Protein 7A03 (pdb70)

InterPro domains:
  IPR001333 Peptidase M32, carboxypeptidase Taq [PF02074] (14-497)
  IPR001333 Peptidase M32, carboxypeptidase Taq [PIRSF006615] (8-498)
  IPR001333 Peptidase M32, carboxypeptidase Taq [PR00998] (151-171)
  IPR001333 Peptidase M32, carboxypeptidase Taq [PR00998] (230-246)
  IPR001333 Peptidase M32, carboxypeptidase Taq [PR00998] (247-266)
  IPR001333 Peptidase M32, carboxypeptidase Taq [PR00998] (267-286)
  IPR001333 Peptidase M32, carboxypeptidase Taq [PR00998] (294-310)
  IPR001333 Peptidase M32, carboxypeptidase Taq [PR00998] (335-354)
  IPR001333 Peptidase M32, carboxypeptidase Taq [PR00998] (381-398)
  IPR001333 Peptidase M32, carboxypeptidase Taq [PR00998] (404-425)
  IPR001333 Peptidase M32, carboxypeptidase Taq [PR00998] (449-467)
  IPR001333 Peptidase M32, carboxypeptidase Taq [PS52034] (7-498)
  IPR001333 Peptidase M32, carboxypeptidase Taq [PTHR34217] (9-498)

Foldseek 3Di:
DVLLVVLVVLLQVLLLLVLVLVVLVVCVFFPDDPVCVVVSVVVSVVSVVVSVCSLQPVVSQVSLVVVCPDPPDDLQSNLLSVVSNVVRVQVVLDDPVLVVQLVVLLVVLVVQLVVCVVVLHCVSNLVSLQSLLVSLLVVLVSQDDPDASLQSQLCVAANPDDDVVVVVLVVCLQVQLLVLVVQLVPDDDADQQLQQQFADPVLLVVLLVVVLVLLPQDCQQEEEGAGPDWAWDDSALSYIYIYAHDDRRGNLGGNLSSQLRSLLNLLSNLEDRVQRSTQQRAAQGLLQSLLSSQLRSPVQVLDLLLCLACVVVVCVSPVVSPVPPDSVSVSPNSQDAAQFQALVPHHPSNNVLVLVLLLVQLSCSNRVNDHSVPVQVVFQVSSCVRRVDGQPTPCSTVSVDCCSSNSNRSNSVSNVSSNLLNLLLVVLLPVVQPCCSVCSSNSRNVSVSVVCSVQGRHRRNSDRQQRSSCVRRVDGRDSVSVSVSVCVSRPPD/DLPVLLVVLVVLLQVLLLLVLVLVVLVVCVFFPDDPVCVVVSVVVSVVSVVVSLCSLQDVVNVVSLVVPAPDPVDDLQSNLLSVVSNVVSVQSVLDDPVLVVQLVVLLVVLLVQLVVCLVVLHCVSNLVSLQSLLVSLLVVLVSQDDPPASLQSQLCVFANPDDPVVVVVLVVVLQVQLQVVVVVLVVDDAQDDPLQQAFADPVLLVVVLVVVLVLLPQDCQQEEEGAGPQWAWDHSALSYIYIYAHDDRRGNLGGNLSSQLRSLLNLLSNLADRVQRSTQQRAAAGLLQSLLSSQLRSPVQVLDLLLCLACVVVVCVSVVVSPVPPDSVNVSRNSQDAAQDQALVPHGPSNNVLVLVLLQVQLSCSSRVVDGSVCVQVVQQVSSCVRRVDGQPTCCSTVSVDCCSSNSNRSNSVSNVSSNQLNLLQVVLLPVVQPCCSVCSSNSRNVSVSVLCSVQGRHRRNSDRQQRSSCVRRVGGGDSVSVSVSSCVSSVD

Solvent-accessible surface area: 40534 Å² total; per-residue (Å²): 97,154,29,21,59,38,0,54,101,63,16,40,51,11,13,4,0,109,22,0,30,27,0,0,22,3,0,70,84,28,42,32,11,130,90,0,51,58,31,3,29,76,1,33,86,20,0,41,70,9,0,97,88,42,27,28,24,100,110,2,4,76,20,0,87,86,3,97,137,38,121,113,14,82,66,57,44,80,67,0,1,29,10,0,16,89,48,12,50,59,49,103,112,34,66,86,72,9,80,48,60,31,61,93,2,33,88,104,0,112,120,16,18,72,130,0,74,135,64,64,56,0,80,49,4,11,84,13,0,16,94,0,12,107,6,17,102,132,12,2,91,40,24,38,96,141,149,27,28,0,20,6,3,1,70,67,65,5,96,49,6,48,17,114,54,0,49,76,8,4,82,67,0,89,74,23,0,29,66,5,18,86,62,19,86,182,90,124,127,55,97,74,112,4,0,104,82,97,0,58,95,110,88,0,72,86,12,0,19,52,3,0,133,59,5,32,7,46,42,45,1,2,60,7,4,69,7,134,124,34,52,32,24,30,0,9,14,61,1,0,0,0,0,0,108,22,55,64,84,30,0,34,23,0,0,4,21,0,3,29,10,0,0,29,0,0,0,24,27,14,9,40,57,121,30,11,14,1,2,5,11,71,23,16,22,70,0,0,27,20,0,0,0,36,0,2,14,7,8,0,0,40,24,52,42,3,0,102,62,2,5,75,121,2,46,82,50,4,83,157,28,0,49,115,3,55,54,82,58,0,20,64,0,7,17,66,14,100,52,31,38,25,13,98,135,19,26,21,0,0,11,2,0,0,0,7,0,0,0,42,0,0,34,4,2,1,55,43,90,37,64,14,128,83,0,32,123,34,3,41,67,47,0,151,111,55,0,131,20,106,22,87,59,16,31,63,0,7,0,23,18,63,20,11,1,96,5,15,1,1,56,2,1,6,40,0,1,0,10,0,4,0,0,0,0,14,55,8,0,73,174,86,21,126,94,2,52,105,15,2,30,70,17,68,3,103,24,0,20,88,15,0,73,98,35,1,0,50,52,2,47,44,47,40,8,79,80,2,0,85,109,8,20,48,46,64,22,66,6,59,42,4,51,101,39,0,26,25,18,18,81,191,80,125,6,70,140,56,19,58,31,0,59,101,52,16,41,54,10,11,4,0,105,23,0,33,26,0,0,22,3,0,69,65,28,39,30,10,127,96,0,51,59,31,3,28,74,0,36,86,20,0,48,65,10,0,85,90,44,20,38,36,106,105,1,4,67,4,0,116,88,1,61,137,60,118,106,7,83,64,56,47,64,61,0,0,25,15,0,14,63,45,11,57,70,35,92,84,57,62,86,78,13,75,62,76,27,70,96,2,33,70,78,0,90,108,19,19,81,143,0,78,188,59,61,53,0,78,61,4,20,84,15,0,35,87,0,12,77,0,19,106,97,17,2,103,46,19,39,100,137,125,70,30,0,18,6,5,2,67,90,63,6,109,49,6,46,4,108,47,1,48,84,10,1,73,62,0,60,98,23,0,48,70,9,19,98,65,12,84,168,79,92,76,22,169,173,97,8,14,104,79,90,0,57,102,108,85,0,78,112,11,0,21,58,3,0,141,60,5,32,8,48,51,49,2,1,56,8,7,69,6,108,130,28,48,31,25,29,1,8,13,60,1,0,0,0,0,0,91,22,56,55,78,28,0,48,37,0,0,4,20,0,2,31,9,0,0,27,0,0,1,23,27,14,9,39,60,114,14,11,14,1,3,4,12,73,23,19,20,71,0,0,28,21,0,0,0,35,0,1,14,9,9,0,0,42,24,56,41,4,0,101,60,2,5,74,121,2,43,82,49,3,81,149,23,0,48,135,13,58,54,86,12,0,32,72,23,9,18,106,19,99,44,34,35,41,13,97,138,20,25,24,0,0,16,2,0,0,0,0,0,0,0,20,0,0,42,3,2,0,39,41,97,40,57,8,145,81,0,29,130,38,4,28,50,46,0,98,110,41,3,155,26,107,12,82,52,16,35,68,0,7,0,24,21,58,22,13,0,91,5,18,2,1,56,2,2,5,38,1,2,0,9,0,2,0,1,0,0,15,41,6,0,75,175,84,21,114,103,3,55,104,19,3,28,70,16,66,3,103,25,0,21,90,15,0,71,97,35,1,0,51,51,3,50,44,47,52,10,47,82,3,0,86,113,9,20,55,71,49,16,74,4,62,52,4,55,77,34,0,15,23,29,19,83,186

B-factor: mean 22.15, std 9.55, range [9.51, 69.26]

Secondary structure (DSSP, 8-state):
-HHHHHHHHHHHHHHHHHHHHHHHHHHHHHT--GGGHHHHHHHHHHHHHHHHHHHT-HHHHHHHHHHTT-TTS-HHHHHHHHHHHHHHHHHHHS-HHHHHHHHHHHHHHHHHHHHHHHHT-HHHHHHHHHHHHHHHHHHHHHH--SS-THHHHHHHHSTT--HHHHHHHHHHIIIIIHHHHHHHHTSPPPP-GGGGS---HHHHHHHHHHHHHHHT--TTSEEEEE-SS--EEESSTT-EEEEE---TT-HHHHHHHHHHHHHHHHHHHHS-GGGTTSGGGS-S-HHHHHHHHHIIIIIITTSHHHHHHHHHHHHHHSHHHHTT--HHHHHHHHT-----S-GGG--TTTHHHHHHHHHHHHHHHHHTSS-STTHHHHHHHHHHHHH-----SSTTTTTS-SGGGGT--S-THHHHHHHHHHHHHHHHHHHHSTTHHHHHHTT--HHHHHHHHHHTGGGTTSS-HHHHHHHHHSSS--HHHHHHHHHHHHS--/--HHHHHHHHHHHHHHHHHHHHHHHHHHHHHHT--GGGHHHHHHHHHHHHHHHHHHHH-HHHHHHHHHHTT-TTS-HHHHHHHHHHHHHHHHHHHS-HHHHHHHHHHHHHHHHHHHHHHHHT-HHHHHHHHHHHHHHHHHHHHHH--SS-HHHHHHHHHSTT--HHHHHHHHHHHHHHHHHHHHHHHTS---SS-GGGS---HHHHHHHHHHHHHHHT--TTSEEEEE-SS--EEESSTT-EEEEE---TT-HHHHHHHHHHHHHHHHHHHHS-GGGTTSGGGS-S-HHHHHHHHHIIIIIITTSHHHHHHHHHHHHHHSHHHHTTS-HHHHHHHTT-----S-GGG--TTTHHHHHHHHHHHHHHHHHTSS-STTHHHHHHHHHHHHH-----SSTTTTTS-STGGGT--S-HHHHHHHHHHHHHHHHHHHHHSTTHHHHHHTT--HHHHHHHHHHTGGGTTSS-HHHHHHHHHSSS--HHHHHHHHHHHHH-

Nearest PDB structures (foldseek):
  7a03-assembly1_A  TM=1.002E+00  e=1.130E-73  Chitinophagaceae bacterium
  5wvu-assembly1_A  TM=9.644E-01  e=5.233E-40  Thermus thermophilus HB8
  3hq2-assembly1_B  TM=9.150E-01  e=3.522E-39  Bacillus subtilis
  5e3x-assembly1_A-2  TM=9.553E-01  e=1.237E-38  Fervidobacterium islandicum
  1ka2-assembly1_A  TM=9.673E-01  e=3.794E-37  Pyrococcus furiosus

Radius of gyration: 32.91 Å; Cα contacts (8 Å, |Δi|>4): 1489; chains: 2; bounding box: 94×64×69 Å

Organism: NCBI:txid1891659

Sequence (987 aa):
AEQYAAYKQKMQKIADVRNAIAVLGWDQETYLPEKGAGFRGQQITTLSTIAHELFTAPELGSLLHELHHHPELDAVQQKNIALSLEDYDKNKKYPASLVAEISEATNQAYHAWIKARKANDYQVFEPALARMVELKRKETTVLGYEDHHPYNALLNEYEKGANVDMLDTIFTEVKTALSPLLDDIAKQTPARRRDFLHLHFDRDKQWQLGIDLLRQMGYDMMSAGRQDISEHPFTTSSFNPLDVRVTTRIDENDFSSNMTWSCIHEGGHALYEQGLPTEQYGLPCGEAASLGIHESQSRLWENNVGRSLNFWKFQYPRIQALFPEQLGNVSLQEFYKAINHVQPSLIRTEADEITYHFHIMMIRYEIEKGLIDGSISTKDLNKTWNDYYRQYLHVEVPNDTQGVLQDIHWSHGSFGYFPTYSLGSFYAAQFFTTAQKQVPDLDVSIASGNYQPLLEWLRNNIHPFGRFYTSNELCQKITGNPLQFSYFLDYAAGKFLRGSTAEQYAAYKQKMQKIADVRNAIAVLGWDQETYLPEKGAGFRGQQITTLSSTIAHELFTTAPELGSLLHELHHHHPELDAVQQKNIALSLEDYDKNKKYPASLVAEISEATNQAYHAWIKARKANDYQVFEPALARMVELKRKETTVLGYEDHHPYNALLNEYEKGANVDMLDTIFTEVKTALSPLLDDIAKQTPARRDFLHLHFDRDKQWQLGIDLLRQMGYDMSAGRQDISEHPFTTSFNPLDVRVTTRIDENDFSSNMTWSCIHEGGHALYEQGLPTEQYGLPCGEAASLGIHESQSRLWENNVGRSLNFWKFQYPRIQALFPEQLGNVSLQEFYKAINHVQPSLIRTEADEITYHFHIMMIRYEIEKGLIDGSISTKDLNKTWNDYYRQYLHVEVPNDTQGVLQDIHWSHGSFGYFPTYSLGSFYAAQFFTTAQKQVPDLDVSIASGNYQPLLEWLRNNIHPFGRFYTSNNELCQKITGNPLQFSYFLDYAAGKFLR

Structure (mmCIF, N/CA/C/O backbone):
data_7A03
#
_entry.id   7A03
#
_cell.length_a   93.095
_cell.length_b   110.266
_cell.length_c   113.871
_cell.angle_alpha   90.000
_cell.angle_beta   90.000
_cell.angle_gamma   90.000
#
_symmetry.space_group_name_H-M   'P 21 21 21'
#
loop_
_entity.id
_entity.type
_entity.pdbx_description
1 polymer 'M32 carboxypeptidase'
2 non-polymer GLYCEROL
3 non-polymer DI(HYDROXYETHYL)ETHER
4 non-polymer 'CITRIC ACID'
5 water water
#
loop_
_atom_site.group_PDB
_atom_site.id
_atom_site.type_symbol
_atom_site.label_atom_id
_atom_site.label_alt_id
_atom_site.label_comp_id
_atom_site.label_asym_id
_atom_site.label_entity_id
_atom_site.label_seq_id
_atom_site.pdbx_PDB_ins_code
_atom_site.Cartn_x
_atom_site.Cartn_y
_atom_site.Cartn_z
_atom_site.occupancy
_atom_site.B_iso_or_equiv
_atom_site.auth_seq_id
_atom_site.auth_comp_id
_atom_site.auth_asym_id
_atom_site.auth_atom_id
_atom_site.pdbx_PDB_model_num
ATOM 1 N N . ALA A 1 8 ? 2.029 31.344 21.709 1.00 43.16 8 ALA A N 1
ATOM 2 C CA . ALA A 1 8 ? 1.724 30.189 22.551 1.00 45.25 8 ALA A CA 1
ATOM 3 C C . ALA A 1 8 ? 0.518 29.404 22.031 1.00 46.83 8 ALA A C 1
ATOM 4 O O . ALA A 1 8 ? 0.345 28.224 22.346 1.00 42.68 8 ALA A O 1
ATOM 6 N N . GLU A 1 9 ? -0.318 30.074 21.238 1.00 43.29 9 GLU A N 1
ATOM 7 C CA . GLU A 1 9 ? -1.502 29.427 20.680 1.00 40.44 9 GLU A CA 1
ATOM 8 C C . GLU A 1 9 ? -1.106 28.290 19.745 1.00 38.50 9 GLU A C 1
ATOM 9 O O . GLU A 1 9 ? -1.687 27.196 19.784 1.00 37.26 9 GLU A O 1
ATOM 15 N N . GLN A 1 10 ? -0.088 28.528 18.922 1.00 36.87 10 GLN A N 1
ATOM 16 C CA . GLN A 1 10 ? 0.401 27.519 17.991 1.00 31.43 10 GLN A CA 1
ATOM 17 C C . GLN A 1 10 ? 1.081 26.357 18.716 1.00 27.33 10 GLN A C 1
ATOM 18 O O . GLN A 1 10 ? 0.890 25.188 18.345 1.00 27.34 10 GLN A O 1
ATOM 24 N N . TYR A 1 11 ? 1.881 26.642 19.747 1.00 22.59 11 TYR A N 1
ATOM 25 C CA . TYR A 1 11 ? 2.455 25.535 20.504 1.00 22.52 11 TYR A CA 1
ATOM 26 C C . TYR A 1 11 ? 1.363 24.731 21.197 1.00 21.62 11 TYR A C 1
ATOM 27 O O . TYR A 1 11 ? 1.435 23.497 21.254 1.00 21.01 11 TYR A O 1
ATOM 36 N N . ALA A 1 12 ? 0.328 25.410 21.714 1.00 18.67 12 ALA A N 1
ATOM 37 C CA . ALA A 1 12 ? -0.779 24.687 22.327 1.00 19.24 12 ALA A CA 1
ATOM 38 C C . ALA A 1 12 ? -1.494 23.807 21.310 1.00 19.53 12 ALA A C 1
ATOM 39 O O . ALA A 1 12 ? -1.957 22.716 21.654 1.00 20.00 12 ALA A O 1
ATOM 41 N N . ALA A 1 13 ? -1.564 24.244 20.046 1.00 19.18 13 ALA A N 1
ATOM 42 C CA . ALA A 1 13 ? -2.193 23.388 19.038 1.00 23.81 13 ALA A CA 1
ATOM 43 C C . ALA A 1 13 ? -1.330 22.169 18.731 1.00 21.22 13 ALA A C 1
ATOM 44 O O . ALA A 1 13 ? -1.850 21.059 18.539 1.00 19.48 13 ALA A O 1
ATOM 46 N N . TYR A 1 14 ? -0.006 22.357 18.696 1.00 20.29 14 TYR A N 1
ATOM 47 C CA . TYR A 1 14 ? 0.905 21.218 18.578 1.00 19.63 14 TYR A CA 1
ATOM 48 C C . TYR A 1 14 ? 0.696 20.217 19.715 1.00 20.81 14 TYR A C 1
ATOM 49 O O . TYR A 1 14 ? 0.587 19.002 19.489 1.00 18.16 14 TYR A O 1
ATOM 58 N N . LYS A 1 15 ? 0.650 20.714 20.950 1.00 16.50 15 LYS A N 1
ATOM 59 C CA . LYS A 1 15 ? 0.460 19.840 22.100 1.00 16.38 15 LYS A CA 1
ATOM 60 C C . LYS A 1 15 ? -0.879 19.107 22.035 1.00 17.71 15 LYS A C 1
ATOM 61 O O . LYS A 1 15 ? -0.951 17.908 22.331 1.00 16.28 15 LYS A O 1
ATOM 67 N N . GLN A 1 16 ? -1.944 19.801 21.617 1.00 19.13 16 GLN A N 1
ATOM 68 C CA . GLN A 1 16 ? -3.251 19.161 21.515 1.00 18.25 16 GLN A CA 1
ATOM 69 C C . GLN A 1 16 ? -3.216 18.023 20.497 1.00 17.45 16 GLN A C 1
ATOM 70 O O . GLN A 1 16 ? -3.697 16.911 20.763 1.00 15.92 16 GLN A O 1
ATOM 76 N N . LYS A 1 17 ? -2.602 18.270 19.335 1.00 16.89 17 LYS A N 1
ATOM 77 C CA . LYS A 1 17 ? -2.539 17.219 18.319 1.00 16.22 17 LYS A CA 1
ATOM 78 C C . LYS A 1 17 ? -1.735 16.023 18.807 1.00 13.49 17 LYS A C 1
ATOM 79 O O . LYS A 1 17 ? -2.139 14.860 18.617 1.00 14.18 17 LYS A O 1
ATOM 85 N N . MET A 1 18 ? -0.578 16.285 19.426 1.00 16.18 18 MET A N 1
ATOM 86 C CA . MET A 1 18 ? 0.271 15.193 19.889 1.00 15.84 18 MET A CA 1
ATOM 87 C C . MET A 1 18 ? -0.391 14.425 21.021 1.00 16.17 18 MET A C 1
ATOM 88 O O . MET A 1 18 ? -0.237 13.205 21.129 1.00 15.01 18 MET A O 1
ATOM 93 N N . GLN A 1 19 ? -1.136 15.118 21.878 1.00 14.60 19 GLN A N 1
ATOM 94 C CA . GLN A 1 19 ? -1.758 14.418 22.989 1.00 20.36 19 GLN A CA 1
ATOM 95 C C . GLN A 1 19 ? -2.923 13.560 22.517 1.00 13.97 19 GLN A C 1
ATOM 96 O O . GLN A 1 19 ? -3.136 12.471 23.051 1.00 14.74 19 GLN A O 1
ATOM 102 N N . LYS A 1 20 ? -3.629 13.994 21.466 1.00 15.60 20 LYS A N 1
ATOM 103 C CA . LYS A 1 20 ? -4.657 13.143 20.862 1.00 16.64 20 LYS A CA 1
ATOM 104 C C . LYS A 1 20 ? -4.041 11.873 20.273 1.00 14.34 20 LYS A C 1
ATOM 105 O O . LYS A 1 20 ? -4.527 10.748 20.508 1.00 14.95 20 LYS A O 1
ATOM 111 N N . ILE A 1 21 ? -2.935 12.035 19.529 1.00 13.78 21 ILE A N 1
ATOM 112 C CA . ILE A 1 21 ? -2.234 10.871 18.990 1.00 13.49 21 ILE A CA 1
ATOM 113 C C . ILE A 1 21 ? -1.813 9.936 20.116 1.00 13.48 21 ILE A C 1
ATOM 114 O O . ILE A 1 21 ? -1.951 8.710 20.021 1.00 13.14 21 ILE A O 1
ATOM 119 N N . ALA A 1 22 ? -1.269 10.503 21.193 1.00 13.90 22 ALA A N 1
ATOM 120 C CA . ALA A 1 22 ? -0.823 9.684 22.313 1.00 15.01 22 ALA A CA 1
ATOM 121 C C . ALA A 1 22 ? -1.990 8.954 22.967 1.00 11.69 22 ALA A C 1
ATOM 122 O O . ALA A 1 22 ? -1.839 7.815 23.417 1.00 11.62 22 ALA A O 1
ATOM 124 N N . ASP A 1 23 ? -3.158 9.600 23.050 1.00 14.76 23 ASP A N 1
ATOM 125 C CA . ASP A 1 23 ? -4.335 8.922 23.588 1.00 13.64 23 ASP A CA 1
ATOM 126 C C . ASP A 1 23 ? -4.668 7.683 22.774 1.00 13.18 23 ASP A C 1
ATOM 127 O O . ASP A 1 23 ? -4.958 6.616 23.338 1.00 11.86 23 ASP A O 1
ATOM 132 N N . VAL A 1 24 ? -4.647 7.810 21.443 1.00 15.60 24 VAL A N 1
ATOM 133 C CA . VAL A 1 24 ? -4.897 6.635 20.605 1.00 13.55 24 VAL A CA 1
ATOM 134 C C . VAL A 1 24 ? -3.829 5.567 20.820 1.00 12.93 24 VAL A C 1
ATOM 135 O O . VAL A 1 24 ? -4.134 4.370 20.921 1.00 12.21 24 VAL A O 1
ATOM 139 N N . ARG A 1 25 ? -2.557 5.972 20.865 1.00 14.29 25 ARG A N 1
ATOM 140 C CA . ARG A 1 25 ? -1.489 4.980 20.989 1.00 13.48 25 ARG A CA 1
ATOM 141 C C . ARG A 1 25 ? -1.544 4.273 22.339 1.00 11.79 25 ARG A C 1
ATOM 142 O O . ARG A 1 25 ? -1.309 3.065 22.434 1.00 11.86 25 ARG A O 1
ATOM 150 N N . ASN A 1 26 ? -1.920 4.999 23.387 1.00 11.88 26 ASN A N 1
ATOM 151 C CA . ASN A 1 26 ? -2.048 4.359 24.686 1.00 13.65 26 ASN A CA 1
ATOM 152 C C . ASN A 1 26 ? -3.283 3.468 24.755 1.00 11.65 26 ASN A C 1
ATOM 153 O O . ASN A 1 26 ? -3.256 2.441 25.441 1.00 13.69 26 ASN A O 1
ATOM 158 N N . ALA A 1 27 ? -4.357 3.810 24.029 1.00 12.47 27 ALA A N 1
ATOM 159 C CA . ALA A 1 27 ? -5.478 2.877 23.930 1.00 12.81 27 ALA A CA 1
ATOM 160 C C . ALA A 1 27 ? -5.033 1.578 23.275 1.00 12.02 27 ALA A C 1
ATOM 161 O O . ALA A 1 27 ? -5.406 0.482 23.712 1.00 13.10 27 ALA A O 1
ATOM 163 N N . ILE A 1 28 ? -4.215 1.691 22.223 1.00 10.29 28 ILE A N 1
ATOM 164 C CA . ILE A 1 28 ? -3.633 0.512 21.590 1.00 11.21 28 ILE A CA 1
ATOM 165 C C . ILE A 1 28 ? -2.830 -0.295 22.608 1.00 10.65 28 ILE A C 1
ATOM 166 O O . ILE A 1 28 ? -2.924 -1.530 22.666 1.00 13.74 28 ILE A O 1
ATOM 171 N N . ALA A 1 29 ? -2.034 0.398 23.434 1.00 10.61 29 ALA A N 1
ATOM 172 C CA . ALA A 1 29 ? -1.274 -0.275 24.486 1.00 11.97 29 ALA A CA 1
ATOM 173 C C . ALA A 1 29 ? -2.174 -1.022 25.469 1.00 9.89 29 ALA A C 1
ATOM 174 O O . ALA A 1 29 ? -1.824 -2.122 25.906 1.00 12.28 29 ALA A O 1
ATOM 176 N N . VAL A 1 30 ? -3.324 -0.440 25.841 1.00 11.90 30 VAL A N 1
ATOM 177 C CA . VAL A 1 30 ? -4.260 -1.135 26.730 1.00 12.97 30 VAL A CA 1
ATOM 178 C C . VAL A 1 30 ? -4.757 -2.424 26.075 1.00 10.94 30 VAL A C 1
ATOM 179 O O . VAL A 1 30 ? -4.802 -3.496 26.704 1.00 9.94 30 VAL A O 1
ATOM 183 N N . LEU A 1 31 ? -5.132 -2.330 24.794 1.00 10.50 31 LEU A N 1
ATOM 184 C CA . LEU A 1 31 ? -5.602 -3.512 24.078 1.00 11.35 31 LEU A CA 1
ATOM 185 C C . LEU A 1 31 ? -4.505 -4.572 23.968 1.00 10.07 31 LEU A C 1
ATOM 186 O O . LEU A 1 31 ? -4.774 -5.774 24.079 1.00 12.11 31 LEU A O 1
ATOM 191 N N . GLY A 1 32 ? -3.249 -4.152 23.788 1.00 11.99 32 GLY A N 1
ATOM 192 C CA . GLY A 1 32 ? -2.173 -5.136 23.697 1.00 10.78 32 GLY A CA 1
ATOM 193 C C . GLY A 1 32 ? -1.825 -5.750 25.044 1.00 10.83 32 GLY A C 1
ATOM 194 O O . GLY A 1 32 ? -1.488 -6.947 25.138 1.00 12.34 32 GLY A O 1
ATOM 195 N N . TRP A 1 33 ? -1.965 -4.963 26.111 1.00 11.05 33 TRP A N 1
ATOM 196 C CA . TRP A 1 33 ? -1.733 -5.478 27.452 1.00 11.07 33 TRP A CA 1
ATOM 197 C C . TRP A 1 33 ? -2.775 -6.531 27.785 1.00 10.41 33 TRP A C 1
ATOM 198 O O . TRP A 1 33 ? -2.443 -7.635 28.252 1.00 11.35 33 TRP A O 1
ATOM 209 N N . ASP A 1 34 ? -4.043 -6.225 27.468 1.00 9.86 34 ASP A N 1
ATOM 210 C CA . ASP A 1 34 ? -5.102 -7.186 27.727 1.00 10.57 34 ASP A CA 1
ATOM 211 C C . ASP A 1 34 ? -4.932 -8.426 26.860 1.00 10.07 34 ASP A C 1
ATOM 212 O O . ASP A 1 34 ? -5.175 -9.551 27.316 1.00 10.46 34 ASP A O 1
ATOM 217 N N . GLN A 1 35 ? -4.469 -8.235 25.621 1.00 11.43 35 GLN A N 1
ATOM 218 C CA . GLN A 1 35 ? -4.183 -9.353 24.734 1.00 14.02 35 GLN A CA 1
ATOM 219 C C . GLN A 1 35 ? -3.210 -10.328 25.376 1.00 11.89 35 GLN A C 1
ATOM 220 O O . GLN A 1 35 ? -3.330 -11.543 25.190 1.00 14.65 35 GLN A O 1
ATOM 226 N N . GLU A 1 36 ? -2.235 -9.810 26.131 1.00 11.06 36 GLU A N 1
ATOM 227 C CA . GLU A 1 36 ? -1.267 -10.686 26.784 1.00 15.10 36 GLU A CA 1
ATOM 228 C C . GLU A 1 36 ? -1.726 -11.219 28.134 1.00 14.88 36 GLU A C 1
ATOM 229 O O . GLU A 1 36 ? -1.115 -12.169 28.651 1.00 17.31 36 GLU A O 1
ATOM 235 N N . THR A 1 37 ? -2.745 -10.628 28.750 1.00 12.12 37 THR A N 1
ATOM 236 C CA . THR A 1 37 ? -3.029 -11.001 30.134 1.00 12.37 37 THR A CA 1
ATOM 237 C C . THR A 1 37 ? -4.378 -11.673 30.324 1.00 17.95 37 THR A C 1
ATOM 238 O O . THR A 1 37 ? -4.454 -12.702 31.006 1.00 23.58 37 THR A O 1
ATOM 242 N N . TYR A 1 38 ? -5.456 -11.101 29.782 1.00 13.28 38 TYR A N 1
ATOM 243 C CA . TYR A 1 38 ? -6.801 -11.550 30.117 1.00 11.80 38 TYR A CA 1
ATOM 244 C C . TYR A 1 38 ? -7.669 -11.903 28.922 1.00 15.65 38 TYR A C 1
ATOM 245 O O . TYR A 1 38 ? -8.756 -12.462 29.124 1.00 14.92 38 TYR A O 1
ATOM 254 N N . LEU A 1 39 ? -7.226 -11.636 27.706 1.00 12.54 39 LEU A N 1
ATOM 255 C CA . LEU A 1 39 ? -8.036 -11.873 26.520 1.00 13.58 39 LEU A CA 1
ATOM 256 C C . LEU A 1 39 ? -8.469 -13.333 26.397 1.00 12.54 39 LEU A C 1
ATOM 257 O O . LEU A 1 39 ? -7.610 -14.229 26.367 1.00 14.59 39 LEU A O 1
ATOM 262 N N . PRO A 1 40 ? -9.770 -13.622 26.291 1.00 13.21 40 PRO A N 1
ATOM 263 C CA . PRO A 1 40 ? -10.194 -14.997 25.995 1.00 12.54 40 PRO A CA 1
ATOM 264 C C . PRO A 1 40 ? -9.765 -15.404 24.592 1.00 13.73 40 PRO A C 1
ATOM 265 O O . PRO A 1 40 ? -9.724 -14.586 23.675 1.00 14.32 40 PRO A O 1
ATOM 269 N N . GLU A 1 41 ? -9.486 -16.700 24.429 1.00 15.79 41 GLU A N 1
ATOM 270 C CA . GLU A 1 41 ? -8.832 -17.187 23.217 1.00 13.93 41 GLU A CA 1
ATOM 271 C C . GLU A 1 41 ? -9.630 -16.847 21.958 1.00 14.66 41 GLU A C 1
ATOM 272 O O . GLU A 1 41 ? -9.071 -16.377 20.950 1.00 19.98 41 GLU A O 1
ATOM 278 N N . LYS A 1 42 ? -10.944 -17.049 22.003 1.00 12.46 42 LYS A N 1
ATOM 279 C CA . LYS A 1 42 ? -11.733 -16.866 20.795 1.00 12.59 42 LYS A CA 1
ATOM 280 C C . LYS A 1 42 ? -11.859 -15.401 20.396 1.00 11.93 42 LYS A C 1
ATOM 281 O O . LYS A 1 42 ? -12.299 -15.129 19.267 1.00 14.63 42 LYS A O 1
ATOM 287 N N . GLY A 1 43 ? -11.456 -14.462 21.272 1.00 12.43 43 GLY A N 1
ATOM 288 C CA . GLY A 1 43 ? -11.499 -13.047 20.978 1.00 13.72 43 GLY A CA 1
ATOM 289 C C . GLY A 1 43 ? -10.302 -12.518 20.222 1.00 15.36 43 GLY A C 1
ATOM 290 O O . GLY A 1 43 ? -10.290 -11.339 19.840 1.00 12.88 43 GLY A O 1
ATOM 291 N N . ALA A 1 44 ? -9.320 -13.390 19.956 1.00 14.28 44 ALA A N 1
ATOM 292 C CA . ALA A 1 44 ? -8.055 -12.924 19.385 1.00 15.39 44 ALA A CA 1
ATOM 293 C C . ALA A 1 44 ? -8.256 -12.214 18.047 1.00 14.95 44 ALA A C 1
ATOM 294 O O . ALA A 1 44 ? -7.668 -11.149 17.801 1.00 15.47 44 ALA A O 1
ATOM 296 N N . GLY A 1 45 ? -9.071 -12.796 17.165 1.00 12.73 45 GLY A N 1
ATOM 297 C CA . GLY A 1 45 ? -9.212 -12.221 15.835 1.00 14.23 45 GLY A CA 1
ATOM 298 C C . GLY A 1 45 ? -9.785 -10.821 15.890 1.00 16.70 45 GLY A C 1
ATOM 299 O O . GLY A 1 45 ? -9.246 -9.876 15.282 1.00 14.59 45 GLY A O 1
ATOM 300 N N . PHE A 1 46 ? -10.856 -10.645 16.677 1.00 12.95 46 PHE A N 1
ATOM 301 C CA . PHE A 1 46 ? -11.438 -9.314 16.707 1.00 12.62 46 PHE A CA 1
ATOM 302 C C . PHE A 1 46 ? -10.483 -8.345 17.379 1.00 11.02 46 PHE A C 1
ATOM 303 O O . PHE A 1 46 ? -10.416 -7.172 16.982 1.00 11.66 46 PHE A O 1
ATOM 311 N N . ARG A 1 47 ? -9.705 -8.835 18.358 1.00 12.50 47 ARG A N 1
ATOM 312 C CA . ARG A 1 47 ? -8.784 -7.940 19.035 1.00 11.61 47 ARG A CA 1
ATOM 313 C C . ARG A 1 47 ? -7.718 -7.457 18.066 1.00 10.79 47 ARG A C 1
ATOM 314 O O . ARG A 1 47 ? -7.408 -6.257 18.037 1.00 12.32 47 ARG A O 1
ATOM 322 N N . GLY A 1 48 ? -7.251 -8.349 17.183 1.00 11.43 48 GLY A N 1
ATOM 323 C CA . GLY A 1 48 ? -6.256 -7.916 16.214 1.00 13.23 48 GLY A CA 1
ATOM 324 C C . GLY A 1 48 ? -6.825 -6.862 15.290 1.00 14.83 48 GLY A C 1
ATOM 325 O O . GLY A 1 48 ? -6.197 -5.816 15.034 1.00 13.85 48 GLY A O 1
ATOM 326 N N . GLN A 1 49 ? -8.066 -7.081 14.856 1.00 14.44 49 GLN A N 1
ATOM 327 C CA . GLN A 1 49 ? -8.706 -6.135 13.966 1.00 14.68 49 GLN A CA 1
ATOM 328 C C . GLN A 1 49 ? -8.828 -4.787 14.646 1.00 13.24 49 GLN A C 1
ATOM 329 O O . GLN A 1 49 ? -8.535 -3.741 14.044 1.00 13.81 49 GLN A O 1
ATOM 335 N N . GLN A 1 50 ? -9.173 -4.797 15.934 1.00 13.43 50 GLN A N 1
ATOM 336 C CA . GLN A 1 50 ? -9.397 -3.529 16.605 1.00 16.28 50 GLN A CA 1
ATOM 337 C C . GLN A 1 50 ? -8.086 -2.782 16.767 1.00 13.76 50 GLN A C 1
ATOM 338 O O . GLN A 1 50 ? -8.028 -1.574 16.509 1.00 12.65 50 GLN A O 1
ATOM 344 N N . ILE A 1 51 ? -7.006 -3.510 17.082 1.00 13.09 51 ILE A N 1
ATOM 345 C CA . ILE A 1 51 ? -5.713 -2.845 17.199 1.00 13.24 51 ILE A CA 1
ATOM 346 C C . ILE A 1 51 ? -5.318 -2.240 15.858 1.00 14.76 51 ILE A C 1
ATOM 347 O O . ILE A 1 51 ? -4.897 -1.072 15.793 1.00 15.13 51 ILE A O 1
ATOM 352 N N . THR A 1 52 ? -5.559 -2.979 14.761 1.00 12.77 52 THR A N 1
ATOM 353 C CA . THR A 1 52 ? -5.167 -2.479 13.445 1.00 13.55 52 THR A CA 1
ATOM 354 C C . THR A 1 52 ? -5.944 -1.218 13.114 1.00 13.58 52 THR A C 1
ATOM 355 O O . THR A 1 52 ? -5.367 -0.217 12.662 1.00 14.89 52 THR A O 1
ATOM 359 N N . THR A 1 53 ? -7.240 -1.193 13.447 1.00 13.15 53 THR A N 1
ATOM 360 C CA . THR A 1 53 ? -8.009 -0.007 13.114 1.00 12.36 53 THR A CA 1
ATOM 361 C C . THR A 1 53 ? -7.452 1.203 13.848 1.00 14.28 53 THR A C 1
ATOM 362 O O . THR A 1 53 ? -7.184 2.250 13.234 1.00 13.52 53 THR A O 1
ATOM 366 N N . LEU A 1 54 ? -7.143 1.026 15.134 1.00 13.32 54 LEU A N 1
ATOM 367 C CA . LEU A 1 54 ? -6.626 2.151 15.903 1.00 13.39 54 LEU A CA 1
ATOM 368 C C . LEU A 1 54 ? -5.249 2.559 15.402 1.00 13.42 54 LEU A C 1
ATOM 369 O O . LEU A 1 54 ? -4.948 3.755 15.326 1.00 12.60 54 LEU A O 1
ATOM 374 N N . SER A 1 55 ? -4.429 1.577 15.006 1.00 15.02 55 SER A N 1
ATOM 375 C CA . SER A 1 55 ? -3.088 1.904 14.541 1.00 13.66 55 SER A CA 1
ATOM 376 C C . SER A 1 55 ? -3.172 2.739 13.281 1.00 15.38 55 SER A C 1
ATOM 377 O O . SER A 1 55 ? -2.464 3.754 13.149 1.00 14.85 55 SER A O 1
ATOM 380 N N . THR A 1 56 ? -4.105 2.375 12.386 1.00 13.58 56 THR A N 1
ATOM 381 C CA . THR A 1 56 ? -4.265 3.142 11.165 1.00 16.93 56 THR A CA 1
ATOM 382 C C . THR A 1 56 ? -4.685 4.556 11.504 1.00 14.57 56 THR A C 1
ATOM 383 O O . THR A 1 56 ? -4.110 5.520 10.983 1.00 16.02 56 THR A O 1
ATOM 387 N N . ILE A 1 57 ? -5.624 4.704 12.449 1.00 15.82 57 ILE A N 1
ATOM 388 C CA . ILE A 1 57 ? -6.055 6.045 12.824 1.00 15.43 57 ILE A CA 1
ATOM 389 C C . ILE A 1 57 ? -4.879 6.840 13.378 1.00 16.18 57 ILE A C 1
ATOM 390 O O . ILE A 1 57 ? -4.663 7.999 12.991 1.00 14.61 57 ILE A O 1
ATOM 395 N N . ALA A 1 58 ? -4.070 6.215 14.247 1.00 15.89 58 ALA A N 1
ATOM 396 C CA . ALA A 1 58 ? -2.954 6.955 14.830 1.00 15.76 58 ALA A CA 1
ATOM 397 C C . ALA A 1 58 ? -2.021 7.418 13.735 1.00 14.82 58 ALA A C 1
ATOM 398 O O . ALA A 1 58 ? -1.540 8.562 13.751 1.00 14.73 58 ALA A O 1
ATOM 400 N N . HIS A 1 59 ? -1.799 6.551 12.745 1.00 15.21 59 HIS A N 1
ATOM 401 C CA . HIS A 1 59 ? -0.858 6.886 11.693 1.00 16.10 59 HIS A CA 1
ATOM 402 C C . HIS A 1 59 ? -1.409 8.023 10.854 1.00 18.39 59 HIS A C 1
ATOM 403 O O . HIS A 1 59 ? -0.675 8.965 10.499 1.00 18.38 59 HIS A O 1
ATOM 410 N N . GLU A 1 60 ? -2.722 7.982 10.576 1.00 16.21 60 GLU A N 1
ATOM 411 C CA . GLU A 1 60 ? -3.343 9.079 9.846 1.00 18.70 60 GLU A CA 1
ATOM 412 C C . GLU A 1 60 ? -3.117 10.388 10.582 1.00 16.98 60 GLU A C 1
ATOM 413 O O . GLU A 1 60 ? -2.775 11.409 9.968 1.00 17.93 60 GLU A O 1
ATOM 419 N N . LEU A 1 61 ? -3.246 10.362 11.912 1.00 16.99 61 LEU A N 1
ATOM 420 C CA . LEU A 1 61 ? -3.087 11.602 12.654 1.00 15.69 61 LEU A CA 1
ATOM 421 C C . LEU A 1 61 ? -1.641 12.075 12.603 1.00 16.17 61 LEU A C 1
ATOM 422 O O . LEU A 1 61 ? -1.377 13.272 12.424 1.00 16.57 61 LEU A O 1
ATOM 427 N N . PHE A 1 62 ? -0.689 11.148 12.690 1.00 15.93 62 PHE A N 1
ATOM 428 C CA . PHE A 1 62 ? 0.684 11.616 12.768 1.00 17.02 62 PHE A CA 1
ATOM 429 C C . PHE A 1 62 ? 1.272 11.979 11.413 1.00 19.50 62 PHE A C 1
ATOM 430 O O . PHE A 1 62 ? 2.351 12.579 11.365 1.00 23.27 62 PHE A O 1
ATOM 438 N N . THR A 1 63 ? 0.589 11.657 10.319 1.00 19.32 63 THR A N 1
ATOM 439 C CA . THR A 1 63 ? 1.032 12.053 8.988 1.00 18.87 63 THR A CA 1
ATOM 440 C C . THR A 1 63 ? 0.207 13.204 8.434 1.00 20.12 63 THR A C 1
ATOM 441 O O . THR A 1 63 ? 0.394 13.584 7.273 1.00 22.14 63 THR A O 1
ATOM 445 N N . ALA A 1 64 ? -0.682 13.778 9.242 1.00 17.94 64 ALA A N 1
ATOM 446 C CA . ALA A 1 64 ? -1.615 14.782 8.756 1.00 23.17 64 ALA A CA 1
ATOM 447 C C . ALA A 1 64 ? -0.861 16.018 8.270 1.00 21.76 64 ALA A C 1
ATOM 448 O O . ALA A 1 64 ? 0.061 16.486 8.942 1.00 19.95 64 ALA A O 1
ATOM 450 N N . PRO A 1 65 ? -1.232 16.574 7.116 1.00 22.66 65 PRO A N 1
ATOM 451 C CA . PRO A 1 65 ? -0.539 17.784 6.629 1.00 22.84 65 PRO A CA 1
ATOM 452 C C . PRO A 1 65 ? -0.583 18.960 7.591 1.00 24.13 65 PRO A C 1
ATOM 453 O O . PRO A 1 65 ? 0.381 19.738 7.659 1.00 24.13 65 PRO A O 1
ATOM 457 N N . GLU A 1 66 ? -1.683 19.120 8.332 1.00 21.00 66 GLU A N 1
ATOM 458 C CA . GLU A 1 66 ? -1.804 20.243 9.261 1.00 22.17 66 GLU A CA 1
ATOM 459 C C . GLU A 1 66 ? -0.748 20.160 10.353 1.00 19.53 66 GLU A C 1
ATOM 460 O O . GLU A 1 66 ? -0.194 21.182 10.780 1.00 24.67 66 GLU A O 1
ATOM 466 N N . LEU A 1 67 ? -0.450 18.945 10.809 1.00 21.76 67 LEU A N 1
ATOM 467 C CA . LEU A 1 67 ? 0.608 18.780 11.795 1.00 18.65 67 LEU A CA 1
ATOM 468 C C . LEU A 1 67 ? 1.966 19.160 11.210 1.00 17.44 67 LEU A C 1
ATOM 469 O O . LEU A 1 67 ? 2.771 19.822 11.878 1.00 19.26 67 LEU A O 1
ATOM 474 N N . GLY A 1 68 ? 2.241 18.772 9.958 1.00 19.26 68 GLY A N 1
ATOM 475 C CA . GLY A 1 68 ? 3.502 19.161 9.348 1.00 23.40 68 GLY A CA 1
ATOM 476 C C . GLY A 1 68 ? 3.640 20.665 9.216 1.00 24.06 68 GLY A C 1
ATOM 477 O O . GLY A 1 68 ? 4.702 21.234 9.505 1.00 21.60 68 GLY A O 1
ATOM 478 N N . SER A 1 69 ? 2.567 21.332 8.784 1.00 23.16 69 SER A N 1
ATOM 479 C CA . SER A 1 69 ? 2.614 22.786 8.657 1.00 24.33 69 SER A CA 1
ATOM 480 C C . SER A 1 69 ? 2.857 23.454 10.005 1.00 21.41 69 SER A C 1
ATOM 481 O O . SER A 1 69 ? 3.661 24.392 10.106 1.00 24.04 69 SER A O 1
ATOM 484 N N . LEU A 1 70 ? 2.188 22.968 11.052 1.00 23.08 70 LEU A N 1
ATOM 485 C CA . LEU A 1 70 ? 2.393 23.498 12.396 1.00 22.63 70 LEU A CA 1
ATOM 486 C C . LEU A 1 70 ? 3.837 23.310 12.860 1.00 20.47 70 LEU A C 1
ATOM 487 O O . LEU A 1 70 ? 4.443 24.220 13.437 1.00 22.94 70 LEU A O 1
ATOM 492 N N . LEU A 1 71 ? 4.394 22.116 12.655 1.00 20.07 71 LEU A N 1
ATOM 493 C CA . LEU A 1 71 ? 5.768 21.874 13.085 1.00 20.16 71 LEU A CA 1
ATOM 494 C C . LEU A 1 71 ? 6.736 22.793 12.355 1.00 22.73 71 LEU A C 1
ATOM 495 O O . LEU A 1 71 ? 7.668 23.340 12.960 1.00 24.59 71 LEU A O 1
ATOM 500 N N . HIS A 1 72 ? 6.526 22.980 11.053 1.00 20.59 72 HIS A N 1
ATOM 501 C CA . HIS A 1 72 ? 7.405 23.860 10.289 1.00 23.25 72 HIS A CA 1
ATOM 502 C C . HIS A 1 72 ? 7.273 25.315 10.725 1.00 27.23 72 HIS A C 1
ATOM 503 O O . HIS A 1 72 ? 8.265 26.054 10.714 1.00 33.05 72 HIS A O 1
ATOM 510 N N . GLU A 1 73 ? 6.074 25.738 11.128 1.00 26.42 73 GLU A N 1
ATOM 511 C CA . GLU A 1 73 ? 5.905 27.088 11.659 1.00 28.48 73 GLU A CA 1
ATOM 512 C C . GLU A 1 73 ? 6.595 27.240 13.010 1.00 28.97 73 GLU A C 1
ATOM 513 O O . GLU A 1 73 ? 7.268 28.244 13.265 1.00 29.17 73 GLU A O 1
ATOM 519 N N . LEU A 1 74 ? 6.462 26.240 13.878 1.00 27.80 74 LEU A N 1
ATOM 520 C CA . LEU A 1 74 ? 7.045 26.319 15.209 1.00 24.78 74 LEU A CA 1
ATOM 521 C C . LEU A 1 74 ? 8.561 26.195 15.189 1.00 26.23 74 LEU A C 1
ATOM 522 O O . LEU A 1 74 ? 9.220 26.657 16.132 1.00 26.26 74 LEU A O 1
ATOM 527 N N . HIS A 1 75 ? 9.126 25.580 14.146 1.00 29.13 75 HIS A N 1
ATOM 528 C CA . HIS A 1 75 ? 10.579 25.501 14.040 1.00 32.34 75 HIS A CA 1
ATOM 529 C C . HIS A 1 75 ? 11.215 26.884 13.966 1.00 35.78 75 HIS A C 1
ATOM 530 O O . HIS A 1 75 ? 12.383 27.045 14.339 1.00 35.00 75 HIS A O 1
ATOM 537 N N . HIS A 1 76 ? 10.472 27.892 13.498 1.00 32.34 76 HIS A N 1
ATOM 538 C CA . HIS A 1 76 ? 10.997 29.248 13.372 1.00 38.87 76 HIS A CA 1
ATOM 539 C C . HIS A 1 76 ? 10.586 30.165 14.520 1.00 36.26 76 HIS A C 1
ATOM 540 O O . HIS A 1 76 ? 10.594 31.390 14.353 1.00 35.62 76 HIS A O 1
ATOM 547 N N . HIS A 1 77 ? 10.235 29.609 15.677 1.00 30.40 77 HIS A N 1
ATOM 548 C CA . HIS A 1 77 ? 9.856 30.432 16.815 1.00 32.96 77 HIS A CA 1
ATOM 549 C C . HIS A 1 77 ? 11.012 30.452 17.807 1.00 33.45 77 HIS A C 1
ATOM 550 O O . HIS A 1 77 ? 11.124 29.540 18.644 1.00 29.88 77 HIS A O 1
ATOM 557 N N . PRO A 1 78 ? 11.893 31.456 17.766 1.00 31.22 78 PRO A N 1
ATOM 558 C CA . PRO A 1 78 ? 12.982 31.511 18.748 1.00 28.38 78 PRO A CA 1
ATOM 559 C C . PRO A 1 78 ? 12.502 31.851 20.148 1.00 26.47 78 PRO A C 1
ATOM 560 O O . PRO A 1 78 ? 13.290 31.736 21.097 1.00 27.81 78 PRO A O 1
ATOM 564 N N . GLU A 1 79 ? 11.233 32.249 20.284 1.00 29.74 79 GLU A N 1
ATOM 565 C CA . GLU A 1 79 ? 10.631 32.574 21.573 1.00 37.88 79 GLU A CA 1
ATOM 566 C C . GLU A 1 79 ? 10.572 31.368 22.503 1.00 34.66 79 GLU A C 1
ATOM 567 O O . GLU A 1 79 ? 10.703 31.520 23.723 1.00 35.91 79 GLU A O 1
ATOM 573 N N . LEU A 1 80 ? 10.356 30.176 21.955 1.00 30.23 80 LEU A N 1
ATOM 574 C CA . LEU A 1 80 ? 10.072 29.005 22.774 1.00 26.75 80 LEU A CA 1
ATOM 575 C C . LEU A 1 80 ? 11.253 28.647 23.674 1.00 22.90 80 LEU A C 1
ATOM 576 O O . LEU A 1 80 ? 12.418 28.927 23.360 1.00 25.25 80 LEU A O 1
ATOM 581 N N . ASP A 1 81 ? 10.941 28.023 24.814 1.00 21.62 81 ASP A N 1
ATOM 582 C CA . ASP A 1 81 ? 11.975 27.587 25.749 1.00 21.68 81 ASP A CA 1
ATOM 583 C C . ASP A 1 81 ? 12.688 26.339 25.225 1.00 24.02 81 ASP A C 1
ATOM 584 O O . ASP A 1 81 ? 12.350 25.793 24.171 1.00 20.48 81 ASP A O 1
ATOM 589 N N . ALA A 1 82 ? 13.694 25.883 25.978 1.00 22.19 82 ALA A N 1
ATOM 590 C CA . ALA A 1 82 ? 14.563 24.814 25.503 1.00 18.81 82 ALA A CA 1
ATOM 591 C C . ALA A 1 82 ? 13.776 23.535 25.271 1.00 18.32 82 ALA A C 1
ATOM 592 O O . ALA A 1 82 ? 13.952 22.862 24.247 1.00 19.99 82 ALA A O 1
ATOM 594 N N . VAL A 1 83 ? 12.900 23.190 26.219 1.00 18.38 83 VAL A N 1
ATOM 595 C CA . VAL A 1 83 ? 12.093 21.981 26.110 1.00 15.91 83 VAL A CA 1
ATOM 596 C C . VAL A 1 83 ? 11.116 22.073 24.942 1.00 18.17 83 VAL A C 1
ATOM 597 O O . VAL A 1 83 ? 10.967 21.117 24.174 1.00 18.47 83 VAL A O 1
ATOM 601 N N . GLN A 1 84 ? 10.440 23.213 24.782 1.00 18.39 84 GLN A N 1
ATOM 602 C CA . GLN A 1 84 ? 9.506 23.368 23.668 1.00 14.95 84 GLN A CA 1
ATOM 603 C C . GLN A 1 84 ? 10.226 23.228 22.333 1.00 17.82 84 GLN A C 1
ATOM 604 O O . GLN A 1 84 ? 9.753 22.533 21.422 1.00 17.71 84 GLN A O 1
ATOM 610 N N . GLN A 1 85 ? 11.369 23.904 22.197 1.00 19.03 85 GLN A N 1
ATOM 611 C CA . GLN A 1 85 ? 12.128 23.844 20.954 1.00 18.01 85 GLN A CA 1
ATOM 612 C C . GLN A 1 85 ? 12.602 22.429 20.670 1.00 16.09 85 GLN A C 1
ATOM 613 O O . GLN A 1 85 ? 12.567 21.976 19.518 1.00 17.76 85 GLN A O 1
ATOM 619 N N . LYS A 1 86 ? 13.045 21.713 21.706 1.00 14.69 86 LYS A N 1
ATOM 620 C CA . LYS A 1 86 ? 13.474 20.336 21.503 1.00 15.19 86 LYS A CA 1
ATOM 621 C C . LYS A 1 86 ? 12.304 19.457 21.072 1.00 15.71 86 LYS A C 1
ATOM 622 O O . LYS A 1 86 ? 12.450 18.614 20.177 1.00 17.28 86 LYS A O 1
ATOM 628 N N . ASN A 1 87 ? 11.146 19.620 21.718 1.00 16.69 87 ASN A N 1
ATOM 629 C CA . ASN A 1 87 ? 9.938 18.900 21.309 1.00 15.19 87 ASN A CA 1
ATOM 630 C C . ASN A 1 87 ? 9.621 19.125 19.843 1.00 17.58 87 ASN A C 1
ATOM 631 O O . ASN A 1 87 ? 9.388 18.169 19.093 1.00 17.94 87 ASN A O 1
ATOM 636 N N . ILE A 1 88 ? 9.614 20.392 19.416 1.00 14.34 88 ILE A N 1
ATOM 637 C CA . ILE A 1 88 ? 9.325 20.705 18.017 1.00 18.39 88 ILE A CA 1
ATOM 638 C C . ILE A 1 88 ? 10.351 20.046 17.096 1.00 19.05 88 ILE A C 1
ATOM 639 O O . ILE A 1 88 ? 9.993 19.438 16.080 1.00 18.72 88 ILE A O 1
ATOM 644 N N . ALA A 1 89 ? 11.644 20.153 17.433 1.00 14.51 89 ALA A N 1
ATOM 645 C CA . ALA A 1 89 ? 12.686 19.613 16.555 1.00 14.91 89 ALA A CA 1
ATOM 646 C C . ALA A 1 89 ? 12.582 18.094 16.434 1.00 14.96 89 ALA A C 1
ATOM 647 O O . ALA A 1 89 ? 12.679 17.531 15.329 1.00 18.85 89 ALA A O 1
ATOM 649 N N . LEU A 1 90 ? 12.390 17.412 17.563 1.00 18.21 90 LEU A N 1
ATOM 650 C CA . LEU A 1 90 ? 12.316 15.956 17.540 1.00 17.86 90 LEU A CA 1
ATOM 651 C C . LEU A 1 90 ? 11.049 15.491 16.844 1.00 19.66 90 LEU A C 1
ATOM 652 O O . LEU A 1 90 ? 11.075 14.525 16.072 1.00 19.42 90 LEU A O 1
ATOM 657 N N . SER A 1 91 ? 9.938 16.182 17.088 1.00 16.02 91 SER A N 1
ATOM 658 C CA . SER A 1 91 ? 8.686 15.798 16.455 1.00 18.06 91 SER A CA 1
ATOM 659 C C . SER A 1 91 ? 8.761 16.020 14.950 1.00 18.77 91 SER A C 1
ATOM 660 O O . SER A 1 91 ? 8.210 15.229 14.176 1.00 20.28 91 SER A O 1
ATOM 663 N N . LEU A 1 92 ? 9.457 17.078 14.516 1.00 18.97 92 LEU A N 1
ATOM 664 C CA . LEU A 1 92 ? 9.662 17.305 13.088 1.00 19.51 92 LEU A CA 1
ATOM 665 C C . LEU A 1 92 ? 10.517 16.203 12.470 1.00 22.40 92 LEU A C 1
ATOM 666 O O . LEU A 1 92 ? 10.238 15.752 11.354 1.00 20.07 92 LEU A O 1
ATOM 671 N N . GLU A 1 93 ? 11.569 15.763 13.168 1.00 22.52 93 GLU A N 1
ATOM 672 C CA . GLU A 1 93 ? 12.335 14.617 12.678 1.00 24.95 93 GLU A CA 1
ATOM 673 C C . GLU A 1 93 ? 11.455 13.371 12.546 1.00 25.05 93 GLU A C 1
ATOM 674 O O . GLU A 1 93 ? 11.462 12.692 11.501 1.00 28.51 93 GLU A O 1
ATOM 680 N N . ASP A 1 94 ? 10.715 13.047 13.615 1.00 22.99 94 ASP A N 1
ATOM 681 C CA . ASP A 1 94 ? 9.786 11.915 13.617 1.00 24.04 94 ASP A CA 1
ATOM 682 C C . ASP A 1 94 ? 8.805 12.008 12.453 1.00 28.71 94 ASP A C 1
ATOM 683 O O . ASP A 1 94 ? 8.483 11.001 11.816 1.00 32.82 94 ASP A O 1
ATOM 688 N N . TYR A 1 95 ? 8.323 13.219 12.167 1.00 19.24 95 TYR A N 1
ATOM 689 C CA . TYR A 1 95 ? 7.309 13.417 11.139 1.00 19.63 95 TYR A CA 1
ATOM 690 C C . TYR A 1 95 ? 7.901 13.255 9.747 1.00 24.65 95 TYR A C 1
ATOM 691 O O . TYR A 1 95 ? 7.307 12.585 8.892 1.00 28.86 95 TYR A O 1
ATOM 700 N N . ASP A 1 96 ? 9.083 13.833 9.506 1.00 18.48 96 ASP A N 1
ATOM 701 C CA . ASP A 1 96 ? 9.660 13.825 8.161 1.00 25.53 96 ASP A CA 1
ATOM 702 C C . ASP A 1 96 ? 10.155 12.438 7.772 1.00 31.43 96 ASP A C 1
ATOM 703 O O . ASP A 1 96 ? 10.155 12.082 6.574 1.00 37.56 96 ASP A O 1
ATOM 708 N N . LYS A 1 97 ? 10.585 11.653 8.765 1.00 32.15 97 LYS A N 1
ATOM 709 C CA . LYS A 1 97 ? 10.984 10.278 8.489 1.00 37.92 97 LYS A CA 1
ATOM 710 C C . LYS A 1 97 ? 9.940 9.558 7.636 1.00 33.24 97 LYS A C 1
ATOM 711 O O . LYS A 1 97 ? 10.266 8.975 6.595 1.00 31.82 97 LYS A O 1
ATOM 717 N N . ASN A 1 98 ? 8.668 9.633 8.038 1.00 33.67 98 ASN A N 1
ATOM 718 C CA . ASN A 1 98 ? 7.604 9.002 7.259 1.00 31.55 98 ASN A CA 1
ATOM 719 C C . ASN A 1 98 ? 7.517 9.582 5.851 1.00 34.02 98 ASN A C 1
ATOM 720 O O . ASN A 1 98 ? 7.217 8.862 4.888 1.00 26.07 98 ASN A O 1
ATOM 725 N N . LYS A 1 99 ? 7.759 10.884 5.708 1.00 25.59 99 LYS A N 1
ATOM 726 C CA . LYS A 1 99 ? 7.608 11.501 4.398 1.00 31.29 99 LYS A CA 1
ATOM 727 C C . LYS A 1 99 ? 8.719 11.106 3.435 1.00 32.07 99 LYS A C 1
ATOM 728 O O . LYS A 1 99 ? 8.586 11.343 2.230 1.00 34.42 99 LYS A O 1
ATOM 734 N N . LYS A 1 100 ? 9.799 10.498 3.932 1.00 29.61 100 LYS A N 1
ATOM 735 C CA . LYS A 1 100 ? 10.821 9.997 3.010 1.00 28.68 100 LYS A CA 1
ATOM 736 C C . LYS A 1 100 ? 10.347 8.794 2.178 1.00 29.75 100 LYS A C 1
ATOM 737 O O . LYS A 1 100 ? 10.829 8.602 1.056 1.00 33.48 100 LYS A O 1
ATOM 743 N N . TYR A 1 101 ? 9.428 7.976 2.691 1.00 24.68 101 TYR A N 1
ATOM 744 C CA . TYR A 1 101 ? 9.162 6.665 2.078 1.00 25.10 101 TYR A CA 1
ATOM 745 C C . TYR A 1 101 ? 8.176 6.783 0.918 1.00 21.12 101 TYR A C 1
ATOM 746 O O . TYR A 1 101 ? 7.104 7.380 1.081 1.00 27.75 101 TYR A O 1
ATOM 755 N N . PRO A 1 102 ? 8.461 6.168 -0.226 1.00 20.82 102 PRO A N 1
ATOM 756 C CA . PRO A 1 102 ? 7.433 6.036 -1.267 1.00 21.14 102 PRO A CA 1
ATOM 757 C C . PRO A 1 102 ? 6.374 5.043 -0.822 1.00 19.36 102 PRO A C 1
ATOM 758 O O . PRO A 1 102 ? 6.661 4.056 -0.139 1.00 21.86 102 PRO A O 1
ATOM 762 N N . ALA A 1 103 ? 5.128 5.313 -1.231 1.00 20.00 103 ALA A N 1
ATOM 763 C CA . ALA A 1 103 ? 4.005 4.473 -0.825 1.00 21.17 103 ALA A CA 1
ATOM 764 C C . ALA A 1 103 ? 4.198 3.019 -1.255 1.00 15.94 103 ALA A C 1
ATOM 765 O O . ALA A 1 103 ? 3.842 2.092 -0.509 1.00 19.97 103 ALA A O 1
ATOM 767 N N . SER A 1 104 ? 4.773 2.800 -2.444 1.00 21.15 104 SER A N 1
ATOM 768 C CA . SER A 1 104 ? 4.978 1.439 -2.933 1.00 21.94 104 SER A CA 1
ATOM 769 C C . SER A 1 104 ? 5.923 0.660 -2.027 1.00 16.27 104 SER A C 1
ATOM 770 O O . SER A 1 104 ? 5.687 -0.521 -1.746 1.00 20.95 104 SER A O 1
ATOM 773 N N . LEU A 1 105 ? 6.975 1.318 -1.528 1.00 19.34 105 LEU A N 1
ATOM 774 C CA . LEU A 1 105 ? 7.897 0.662 -0.602 1.00 24.42 105 LEU A CA 1
ATOM 775 C C . LEU A 1 105 ? 7.224 0.319 0.725 1.00 19.50 105 LEU A C 1
ATOM 776 O O . LEU A 1 105 ? 7.435 -0.769 1.273 1.00 20.25 105 LEU A O 1
ATOM 781 N N . VAL A 1 106 ? 6.403 1.229 1.264 1.00 20.06 106 VAL A N 1
ATOM 782 C CA . VAL A 1 106 ? 5.658 0.926 2.486 1.00 17.69 106 VAL A CA 1
ATOM 783 C C . VAL A 1 106 ? 4.795 -0.317 2.289 1.00 17.67 106 VAL A C 1
ATOM 784 O O . VAL A 1 106 ? 4.794 -1.238 3.117 1.00 21.37 106 VAL A O 1
ATOM 788 N N . ALA A 1 107 ? 4.057 -0.365 1.170 1.00 21.13 107 ALA A N 1
ATOM 789 C CA . ALA A 1 107 ? 3.198 -1.518 0.921 1.00 21.58 107 ALA A CA 1
ATOM 790 C C . ALA A 1 107 ? 4.012 -2.800 0.753 1.00 17.18 107 ALA A C 1
ATOM 791 O O . ALA A 1 107 ? 3.629 -3.858 1.274 1.00 21.77 107 ALA A O 1
ATOM 793 N N . GLU A 1 108 ? 5.134 -2.721 0.029 1.00 22.80 108 GLU A N 1
ATOM 794 C CA . GLU A 1 108 ? 5.991 -3.890 -0.175 1.00 22.97 108 GLU A CA 1
ATOM 795 C C . GLU A 1 108 ? 6.551 -4.410 1.144 1.00 24.42 108 GLU A C 1
ATOM 796 O O . GLU A 1 108 ? 6.573 -5.624 1.380 1.00 28.61 108 GLU A O 1
ATOM 802 N N . ILE A 1 109 ? 7.002 -3.503 2.018 1.00 25.25 109 ILE A N 1
ATOM 803 C CA . ILE A 1 109 ? 7.511 -3.902 3.328 1.00 23.98 109 ILE A CA 1
ATOM 804 C C . ILE A 1 109 ? 6.417 -4.577 4.145 1.00 27.35 109 ILE A C 1
ATOM 805 O O . ILE A 1 109 ? 6.656 -5.595 4.805 1.00 27.17 109 ILE A O 1
ATOM 810 N N . SER A 1 110 ? 5.191 -4.041 4.096 1.00 21.59 110 SER A N 1
ATOM 811 C CA . SER A 1 110 ? 4.095 -4.661 4.834 1.00 21.88 110 SER A CA 1
ATOM 812 C C . SER A 1 110 ? 3.803 -6.073 4.319 1.00 26.60 110 SER A C 1
ATOM 813 O O . SER A 1 110 ? 3.638 -7.020 5.107 1.00 27.68 110 SER A O 1
ATOM 816 N N . GLU A 1 111 ? 3.732 -6.231 2.995 1.00 28.28 111 GLU A N 1
ATOM 817 C CA . GLU A 1 111 ? 3.449 -7.543 2.413 1.00 33.53 111 GLU A CA 1
ATOM 818 C C . GLU A 1 111 ? 4.548 -8.540 2.767 1.00 26.27 111 GLU A C 1
ATOM 819 O O . GLU A 1 111 ? 4.272 -9.683 3.161 1.00 30.15 111 GLU A O 1
ATOM 825 N N . ALA A 1 112 ? 5.806 -8.109 2.651 1.00 28.86 112 ALA A N 1
ATOM 826 C CA . ALA A 1 112 ? 6.927 -8.994 2.942 1.00 29.01 112 ALA A CA 1
ATOM 827 C C . ALA A 1 112 ? 6.991 -9.352 4.419 1.00 31.16 112 ALA A C 1
ATOM 828 O O . ALA A 1 112 ? 7.406 -10.462 4.767 1.00 31.65 112 ALA A O 1
ATOM 830 N N . THR A 1 113 ? 6.567 -8.446 5.303 1.00 28.48 113 THR A N 1
ATOM 831 C CA . THR A 1 113 ? 6.518 -8.788 6.720 1.00 28.23 113 THR A CA 1
ATOM 832 C C . THR A 1 113 ? 5.448 -9.841 7.001 1.00 32.32 113 THR A C 1
ATOM 833 O O . THR A 1 113 ? 5.684 -10.783 7.768 1.00 26.71 113 THR A O 1
ATOM 837 N N . ASN A 1 114 ? 4.267 -9.707 6.387 1.00 29.36 114 ASN A N 1
ATOM 838 C CA . ASN A 1 114 ? 3.255 -10.758 6.531 1.00 35.64 114 ASN A CA 1
ATOM 839 C C . ASN A 1 114 ? 3.803 -12.110 6.076 1.00 32.85 114 ASN A C 1
ATOM 840 O O . ASN A 1 114 ? 3.666 -13.137 6.771 1.00 34.69 114 ASN A O 1
ATOM 845 N N . GLN A 1 115 ? 4.424 -12.122 4.896 1.00 27.84 115 GLN A N 1
ATOM 846 C CA . GLN A 1 115 ? 4.946 -13.368 4.346 1.00 30.99 115 GLN A CA 1
ATOM 847 C C . GLN A 1 115 ? 6.033 -13.951 5.237 1.00 31.79 115 GLN A C 1
ATOM 848 O O . GLN A 1 115 ? 6.081 -15.168 5.447 1.00 30.32 115 GLN A O 1
ATOM 854 N N . ALA A 1 116 ? 6.895 -13.092 5.793 1.00 30.50 116 ALA A N 1
ATOM 855 C CA . ALA A 1 116 ? 7.957 -13.561 6.675 1.00 28.71 116 ALA A CA 1
ATOM 856 C C . ALA A 1 116 ? 7.394 -14.133 7.968 1.00 34.29 116 ALA A C 1
ATOM 857 O O . ALA A 1 116 ? 7.919 -15.117 8.491 1.00 37.22 116 ALA A O 1
ATOM 859 N N . TYR A 1 117 ? 6.329 -13.531 8.501 1.00 37.54 117 TYR A N 1
ATOM 860 C CA . TYR A 1 117 ? 5.682 -14.075 9.693 1.00 40.66 117 TYR A CA 1
ATOM 861 C C . TYR A 1 117 ? 5.208 -15.506 9.447 1.00 40.76 117 TYR A C 1
ATOM 862 O O . TYR A 1 117 ? 5.531 -16.434 10.214 1.00 35.38 117 TYR A O 1
ATOM 871 N N . HIS A 1 118 ? 4.468 -15.709 8.351 1.00 41.88 118 HIS A N 1
ATOM 872 C CA . HIS A 1 118 ? 3.964 -17.053 8.062 1.00 43.15 118 HIS A CA 1
ATOM 873 C C . HIS A 1 118 ? 5.102 -18.035 7.777 1.00 35.66 118 HIS A C 1
ATOM 874 O O . HIS A 1 118 ? 5.085 -19.186 8.248 1.00 33.27 118 HIS A O 1
ATOM 881 N N . ALA A 1 119 ? 6.113 -17.591 7.027 1.00 30.46 119 ALA A N 1
ATOM 882 C CA . ALA A 1 119 ? 7.220 -18.471 6.672 1.00 30.89 119 ALA A CA 1
ATOM 883 C C . ALA A 1 119 ? 8.051 -18.838 7.893 1.00 37.32 119 ALA A C 1
ATOM 884 O O . ALA A 1 119 ? 8.544 -19.962 7.995 1.00 36.64 119 ALA A O 1
ATOM 886 N N . TRP A 1 120 ? 8.204 -17.907 8.835 1.00 39.94 120 TRP A N 1
ATOM 887 C CA . TRP A 1 120 ? 8.956 -18.185 10.051 1.00 42.08 120 TRP A CA 1
ATOM 888 C C . TRP A 1 120 ? 8.236 -19.209 10.911 1.00 42.61 120 TRP A C 1
ATOM 889 O O . TRP A 1 120 ? 8.865 -20.133 11.446 1.00 40.05 120 TRP A O 1
ATOM 900 N N . ILE A 1 121 ? 6.914 -19.066 11.053 1.00 41.21 121 ILE A N 1
ATOM 901 C CA . ILE A 1 121 ? 6.158 -20.057 11.818 1.00 38.16 121 ILE A CA 1
ATOM 902 C C . ILE A 1 121 ? 6.319 -21.448 11.207 1.00 41.68 121 ILE A C 1
ATOM 903 O O . ILE A 1 121 ? 6.648 -22.426 11.902 1.00 39.57 121 ILE A O 1
ATOM 908 N N . LYS A 1 122 ? 6.108 -21.563 9.893 1.00 41.52 122 LYS A N 1
ATOM 909 C CA . LYS A 1 122 ? 6.174 -22.905 9.318 1.00 42.38 122 LYS A CA 1
ATOM 910 C C . LYS A 1 122 ? 7.608 -23.433 9.235 1.00 41.09 122 LYS A C 1
ATOM 911 O O . LYS A 1 122 ? 7.821 -24.651 9.296 1.00 40.78 122 LYS A O 1
ATOM 917 N N . ALA A 1 123 ? 8.602 -22.545 9.148 1.00 34.62 123 ALA A N 1
ATOM 918 C CA . ALA A 1 123 ? 9.993 -22.982 9.176 1.00 34.05 123 ALA A CA 1
ATOM 919 C C . ALA A 1 123 ? 10.359 -23.551 10.536 1.00 33.32 123 ALA A C 1
ATOM 920 O O . ALA A 1 123 ? 10.994 -24.609 10.622 1.00 32.22 123 ALA A O 1
ATOM 922 N N . ARG A 1 124 ? 9.978 -22.853 11.608 1.00 33.73 124 ARG A N 1
ATOM 923 C CA . ARG A 1 124 ? 10.201 -23.382 12.948 1.00 32.97 124 ARG A CA 1
ATOM 924 C C . ARG A 1 124 ? 9.517 -24.730 13.122 1.00 43.12 124 ARG A C 1
ATOM 925 O O . ARG A 1 124 ? 10.085 -25.648 13.724 1.00 46.17 124 ARG A O 1
ATOM 933 N N . LYS A 1 125 ? 8.300 -24.881 12.588 1.00 45.67 125 LYS A N 1
ATOM 934 C CA . LYS A 1 125 ? 7.597 -26.143 12.816 1.00 44.08 125 LYS A CA 1
ATOM 935 C C . LYS A 1 125 ? 8.186 -27.288 11.992 1.00 42.87 125 LYS A C 1
ATOM 936 O O . LYS A 1 125 ? 8.164 -28.444 12.435 1.00 40.84 125 LYS A O 1
ATOM 942 N N . ALA A 1 126 ? 8.732 -26.993 10.811 1.00 38.23 126 ALA A N 1
ATOM 943 C CA . ALA A 1 126 ? 9.491 -27.983 10.054 1.00 36.54 126 ALA A CA 1
ATOM 944 C C . ALA A 1 126 ? 10.933 -28.111 10.532 1.00 38.12 126 ALA A C 1
ATOM 945 O O . ALA A 1 126 ? 11.628 -29.043 10.112 1.00 40.85 126 ALA A O 1
ATOM 947 N N . ASN A 1 127 ? 11.391 -27.201 11.397 1.00 38.47 127 ASN A N 1
ATOM 948 C CA . ASN A 1 127 ? 12.776 -27.164 11.872 1.00 34.50 127 ASN A CA 1
ATOM 949 C C . ASN A 1 127 ? 13.773 -27.093 10.715 1.00 32.28 127 ASN A C 1
ATOM 950 O O . ASN A 1 127 ? 14.778 -27.810 10.679 1.00 34.03 127 ASN A O 1
ATOM 955 N N . ASP A 1 128 ? 13.488 -26.210 9.759 1.00 33.40 128 ASP A N 1
ATOM 956 C CA . ASP A 1 128 ? 14.319 -26.084 8.564 1.00 32.28 128 ASP A CA 1
ATOM 957 C C . ASP A 1 128 ? 14.356 -24.625 8.145 1.00 34.78 128 ASP A C 1
ATOM 958 O O . ASP A 1 128 ? 13.324 -24.058 7.770 1.00 31.83 128 ASP A O 1
ATOM 963 N N . TYR A 1 129 ? 15.554 -24.039 8.169 1.00 36.14 129 TYR A N 1
ATOM 964 C CA . TYR A 1 129 ? 15.697 -22.633 7.817 1.00 34.43 129 TYR A CA 1
ATOM 965 C C . TYR A 1 129 ? 15.340 -22.374 6.359 1.00 31.78 129 TYR A C 1
ATOM 966 O O . TYR A 1 129 ? 14.855 -21.285 6.025 1.00 31.84 129 TYR A O 1
ATOM 975 N N . GLN A 1 130 ? 15.583 -23.348 5.475 1.00 31.82 130 GLN A N 1
ATOM 976 C CA . GLN A 1 130 ? 15.319 -23.137 4.056 1.00 34.21 130 GLN A CA 1
ATOM 977 C C . GLN A 1 130 ? 13.849 -22.862 3.776 1.00 35.05 130 GLN A C 1
ATOM 978 O O . GLN A 1 130 ? 13.527 -22.277 2.737 1.00 38.56 130 GLN A O 1
ATOM 984 N N . VAL A 1 131 ? 12.956 -23.256 4.685 1.00 34.80 131 VAL A N 1
ATOM 985 C CA . VAL A 1 131 ? 11.555 -22.862 4.571 1.00 33.49 131 VAL A CA 1
ATOM 986 C C . VAL A 1 131 ? 11.414 -21.353 4.724 1.00 42.25 131 VAL A C 1
ATOM 987 O O . VAL A 1 131 ? 10.626 -20.709 4.019 1.00 43.17 131 VAL A O 1
ATOM 991 N N . PHE A 1 132 ? 12.179 -20.767 5.647 1.00 37.97 132 PHE A N 1
ATOM 992 C CA . PHE A 1 132 ? 12.144 -19.334 5.904 1.00 33.63 132 PHE A CA 1
ATOM 993 C C . PHE A 1 132 ? 12.955 -18.544 4.889 1.00 26.71 132 PHE A C 1
ATOM 994 O O . PHE A 1 132 ? 12.713 -17.344 4.721 1.00 28.42 132 PHE A O 1
ATOM 1002 N N . GLU A 1 133 ? 13.895 -19.193 4.204 1.00 29.45 133 GLU A N 1
ATOM 1003 C CA . GLU A 1 133 ? 14.888 -18.455 3.426 1.00 25.24 133 GLU A CA 1
ATOM 1004 C C . GLU A 1 133 ? 14.315 -17.522 2.359 1.00 34.84 133 GLU A C 1
ATOM 1005 O O . GLU A 1 133 ? 14.827 -16.396 2.235 1.00 33.10 133 GLU A O 1
ATOM 1011 N N . PRO A 1 134 ? 13.329 -17.912 1.540 1.00 34.49 134 PRO A N 1
ATOM 1012 C CA . PRO A 1 134 ? 12.828 -16.960 0.527 1.00 34.28 134 PRO A CA 1
ATOM 1013 C C . PRO A 1 134 ? 12.222 -15.694 1.118 1.00 28.79 134 PRO A C 1
ATOM 1014 O O . PRO A 1 134 ? 12.501 -14.583 0.630 1.00 29.85 134 PRO A O 1
ATOM 1018 N N . ALA A 1 135 ? 11.392 -15.834 2.157 1.00 26.04 135 ALA A N 1
ATOM 1019 C CA . ALA A 1 135 ? 10.822 -14.661 2.817 1.00 22.61 135 ALA A CA 1
ATOM 1020 C C . ALA A 1 135 ? 11.916 -13.767 3.390 1.00 31.05 135 ALA A C 1
ATOM 1021 O O . ALA A 1 135 ? 11.847 -12.535 3.278 1.00 33.56 135 ALA A O 1
ATOM 1023 N N . LEU A 1 136 ? 12.952 -14.370 3.983 1.00 26.94 136 LEU A N 1
ATOM 1024 C CA . LEU A 1 136 ? 14.041 -13.570 4.537 1.00 26.83 136 LEU A CA 1
ATOM 1025 C C . LEU A 1 136 ? 14.831 -12.869 3.437 1.00 26.26 136 LEU A C 1
ATOM 1026 O O . LEU A 1 136 ? 15.280 -11.732 3.615 1.00 25.11 136 LEU A O 1
ATOM 1031 N N . ALA A 1 137 ? 15.011 -13.527 2.291 1.00 26.29 137 ALA A N 1
ATOM 1032 C CA . ALA A 1 137 ? 15.693 -12.888 1.170 1.00 24.82 137 ALA A CA 1
ATOM 1033 C C . ALA A 1 137 ? 14.918 -11.669 0.679 1.00 24.75 137 ALA A C 1
ATOM 1034 O O . ALA A 1 137 ? 15.507 -10.609 0.418 1.00 26.47 137 ALA A O 1
ATOM 1036 N N . ARG A 1 138 ? 13.595 -11.808 0.553 1.00 26.57 138 ARG A N 1
ATOM 1037 C CA . ARG A 1 138 ? 12.742 -10.676 0.185 1.00 29.51 138 ARG A CA 1
ATOM 1038 C C . ARG A 1 138 ? 12.856 -9.540 1.205 1.00 26.95 138 ARG A C 1
ATOM 1039 O O . ARG A 1 138 ? 13.032 -8.366 0.837 1.00 29.25 138 ARG A O 1
ATOM 1047 N N . MET A 1 139 ? 12.769 -9.882 2.496 1.00 26.21 139 MET A N 1
ATOM 1048 C CA . MET A 1 139 ? 12.903 -8.890 3.561 1.00 24.71 139 MET A CA 1
ATOM 1049 C C . MET A 1 139 ? 14.221 -8.133 3.452 1.00 20.88 139 MET A C 1
ATOM 1050 O O . MET A 1 139 ? 14.253 -6.900 3.542 1.00 24.37 139 MET A O 1
ATOM 1055 N N . VAL A 1 140 ? 15.325 -8.859 3.255 1.00 20.81 140 VAL A N 1
ATOM 1056 C CA . VAL A 1 140 ? 16.638 -8.227 3.195 1.00 20.82 140 VAL A CA 1
ATOM 1057 C C . VAL A 1 140 ? 16.736 -7.288 1.996 1.00 23.80 140 VAL A C 1
ATOM 1058 O O . VAL A 1 140 ? 17.291 -6.185 2.099 1.00 22.71 140 VAL A O 1
ATOM 1062 N N . GLU A 1 141 ? 16.226 -7.720 0.833 1.00 25.81 141 GLU A N 1
ATOM 1063 C CA . GLU A 1 141 ? 16.214 -6.843 -0.337 1.00 27.28 141 GLU A CA 1
ATOM 1064 C C . GLU A 1 141 ? 15.482 -5.538 -0.036 1.00 24.15 141 GLU A C 1
ATOM 1065 O O . GLU A 1 141 ? 15.973 -4.437 -0.345 1.00 23.44 141 GLU A O 1
ATOM 1071 N N . LEU A 1 142 ? 14.302 -5.646 0.581 1.00 22.06 142 LEU A N 1
ATOM 1072 C CA . LEU A 1 142 ? 13.533 -4.442 0.878 1.00 25.04 142 LEU A CA 1
ATOM 1073 C C . LEU A 1 142 ? 14.249 -3.566 1.902 1.00 26.99 142 LEU A C 1
ATOM 1074 O O . LEU A 1 142 ? 14.205 -2.331 1.818 1.00 23.41 142 LEU A O 1
ATOM 1079 N N . LYS A 1 143 ? 14.959 -4.186 2.844 1.00 23.71 143 LYS A N 1
ATOM 1080 C CA . LYS A 1 143 ? 15.663 -3.408 3.859 1.00 26.10 143 LYS A CA 1
ATOM 1081 C C . LYS A 1 143 ? 16.817 -2.628 3.246 1.00 22.24 143 LYS A C 1
ATOM 1082 O O . LYS A 1 143 ? 17.105 -1.498 3.658 1.00 19.86 143 LYS A O 1
ATOM 1088 N N . ARG A 1 144 ? 17.491 -3.211 2.250 1.00 22.79 144 ARG A N 1
ATOM 1089 C CA . ARG A 1 144 ? 18.537 -2.460 1.560 1.00 22.89 144 ARG A CA 1
ATOM 1090 C C . ARG A 1 144 ? 17.953 -1.272 0.795 1.00 19.99 144 ARG A C 1
ATOM 1091 O O . ARG A 1 144 ? 18.485 -0.145 0.868 1.00 21.14 144 ARG A O 1
ATOM 1099 N N . LYS A 1 145 ? 16.826 -1.494 0.097 1.00 21.06 145 LYS A N 1
ATOM 1100 C CA . LYS A 1 145 ? 16.113 -0.360 -0.502 1.00 22.58 145 LYS A CA 1
ATOM 1101 C C . LYS A 1 145 ? 15.807 0.712 0.547 1.00 23.98 145 LYS A C 1
ATOM 1102 O O . LYS A 1 145 ? 15.991 1.917 0.306 1.00 22.72 145 LYS A O 1
ATOM 1108 N N . GLU A 1 146 ? 15.370 0.281 1.731 1.00 20.86 146 GLU A N 1
ATOM 1109 C CA . GLU A 1 146 ? 15.049 1.218 2.799 1.00 24.11 146 GLU A CA 1
ATOM 1110 C C . GLU A 1 146 ? 16.277 2.009 3.235 1.00 21.83 146 GLU A C 1
ATOM 1111 O O . GLU A 1 146 ? 16.170 3.197 3.564 1.00 19.66 146 GLU A O 1
ATOM 1117 N N . THR A 1 147 ? 17.449 1.369 3.279 1.00 20.14 147 THR A N 1
ATOM 1118 C CA . THR A 1 147 ? 18.650 2.132 3.611 1.00 19.84 147 THR A CA 1
ATOM 1119 C C . THR A 1 147 ? 18.874 3.250 2.605 1.00 26.66 147 THR A C 1
ATOM 1120 O O . THR A 1 147 ? 19.250 4.373 2.979 1.00 21.40 147 THR A O 1
ATOM 1124 N N . THR A 1 148 ? 18.646 2.967 1.318 1.00 27.85 148 THR A N 1
ATOM 1125 C CA . THR A 1 148 ? 18.824 4.049 0.345 1.00 32.23 148 THR A CA 1
ATOM 1126 C C . THR A 1 148 ? 17.763 5.143 0.497 1.00 31.12 148 THR A C 1
ATOM 1127 O O . THR A 1 148 ? 18.052 6.322 0.267 1.00 34.51 148 THR A O 1
ATOM 1131 N N . VAL A 1 149 ? 16.542 4.776 0.893 1.00 26.52 149 VAL A N 1
ATOM 1132 C CA . VAL A 1 149 ? 15.492 5.774 1.113 1.00 30.46 149 VAL A CA 1
ATOM 1133 C C . VAL A 1 149 ? 15.795 6.646 2.335 1.00 34.31 149 VAL A C 1
ATOM 1134 O O . VAL A 1 149 ? 15.583 7.865 2.315 1.00 32.86 149 VAL A O 1
ATOM 1138 N N . LEU A 1 150 ? 16.284 6.040 3.419 1.00 28.96 150 LEU A N 1
ATOM 1139 C CA . LEU A 1 150 ? 16.545 6.790 4.645 1.00 24.99 150 LEU A CA 1
ATOM 1140 C C . LEU A 1 150 ? 17.787 7.660 4.530 1.00 29.79 150 LEU A C 1
ATOM 1141 O O . LEU A 1 150 ? 17.847 8.732 5.144 1.00 29.03 150 LEU A O 1
ATOM 1146 N N . GLY A 1 151 ? 18.777 7.216 3.764 1.00 22.76 151 GLY A N 1
ATOM 1147 C CA . GLY A 1 151 ? 20.060 7.877 3.675 1.00 23.23 151 GLY A CA 1
ATOM 1148 C C . GLY A 1 151 ? 20.985 7.468 4.807 1.00 26.38 151 GLY A C 1
ATOM 1149 O O . GLY A 1 151 ? 20.565 6.980 5.855 1.00 28.27 151 GLY A O 1
ATOM 1150 N N . TYR A 1 152 ? 22.277 7.687 4.588 1.00 26.86 152 TYR A N 1
ATOM 1151 C CA . TYR A 1 152 ? 23.278 7.255 5.553 1.00 25.95 152 TYR A CA 1
ATOM 1152 C C . TYR A 1 152 ? 24.639 7.733 5.073 1.00 26.28 152 TYR A C 1
ATOM 1153 O O . TYR A 1 152 ? 24.817 8.145 3.923 1.00 27.62 152 TYR A O 1
ATOM 1162 N N . GLU A 1 153 ? 25.608 7.629 5.965 1.00 22.35 153 GLU A N 1
ATOM 1163 C CA . GLU A 1 153 ? 26.998 7.807 5.613 1.00 22.00 153 GLU A CA 1
ATOM 1164 C C . GLU A 1 153 ? 27.789 6.543 5.925 1.00 29.91 153 GLU A C 1
ATOM 1165 O O . GLU A 1 153 ? 27.500 5.830 6.893 1.00 27.09 153 GLU A O 1
ATOM 1171 N N . ASP A 1 154 ? 28.770 6.268 5.061 1.00 29.06 154 ASP A N 1
ATOM 1172 C CA . ASP A 1 154 ? 29.787 5.233 5.243 1.00 30.22 154 ASP A CA 1
ATOM 1173 C C . ASP A 1 154 ? 29.288 3.804 5.034 1.00 32.24 154 ASP A C 1
ATOM 1174 O O . ASP A 1 154 ? 29.889 3.044 4.267 1.00 35.59 154 ASP A O 1
ATOM 1179 N N A HIS A 1 155 ? 28.198 3.424 5.709 0.52 26.36 155 HIS A N 1
ATOM 1180 N N B HIS A 1 155 ? 28.198 3.426 5.706 0.48 26.37 155 HIS A N 1
ATOM 1181 C CA A HIS A 1 155 ? 27.694 2.058 5.646 0.52 25.02 155 HIS A CA 1
ATOM 1182 C CA B HIS A 1 155 ? 27.696 2.068 5.613 0.48 24.96 155 HIS A CA 1
ATOM 1183 C C A HIS A 1 155 ? 26.169 2.088 5.639 0.52 22.98 155 HIS A C 1
ATOM 1184 C C B HIS A 1 155 ? 26.173 2.079 5.639 0.48 23.00 155 HIS A C 1
ATOM 1185 O O A HIS A 1 155 ? 25.564 2.751 6.499 0.52 21.66 155 HIS A O 1
ATOM 1186 O O B HIS A 1 155 ? 25.576 2.717 6.524 0.48 21.36 155 HIS A O 1
ATOM 1199 N N . PRO A 1 156 ? 25.525 1.390 4.697 1.00 23.06 156 PRO A N 1
ATOM 1200 C CA . PRO A 1 156 ? 24.049 1.415 4.643 1.00 20.87 156 PRO A CA 1
ATOM 1201 C C . PRO A 1 156 ? 23.378 0.943 5.913 1.00 20.23 156 PRO A C 1
ATOM 1202 O O . PRO A 1 156 ? 22.311 1.462 6.270 1.00 20.32 156 PRO A O 1
ATOM 1206 N N . TYR A 1 157 ? 23.969 -0.037 6.600 1.00 17.14 157 TYR A N 1
ATOM 1207 C CA . TYR A 1 157 ? 23.405 -0.524 7.854 1.00 19.09 157 TYR A CA 1
ATOM 1208 C C . TYR A 1 157 ? 23.233 0.595 8.884 1.00 16.44 157 TYR A C 1
ATOM 1209 O O . TYR A 1 157 ? 22.350 0.497 9.741 1.00 16.63 157 TYR A O 1
ATOM 1218 N N . ASN A 1 158 ? 24.014 1.676 8.780 1.00 17.79 158 ASN A N 1
ATOM 1219 C CA . ASN A 1 158 ? 23.861 2.804 9.696 1.00 19.60 158 ASN A CA 1
ATOM 1220 C C . ASN A 1 158 ? 22.463 3.387 9.640 1.00 21.33 158 ASN A C 1
ATOM 1221 O O . ASN A 1 158 ? 21.984 3.943 10.635 1.00 17.29 158 ASN A O 1
ATOM 1226 N N . ALA A 1 159 ? 21.805 3.301 8.482 1.00 16.40 159 ALA A N 1
ATOM 1227 C CA . ALA A 1 159 ? 20.447 3.831 8.387 1.00 17.18 159 ALA A CA 1
ATOM 1228 C C . ALA A 1 159 ? 19.500 3.051 9.285 1.00 14.70 159 ALA A C 1
ATOM 1229 O O . ALA A 1 159 ? 18.591 3.629 9.901 1.00 17.74 159 ALA A O 1
ATOM 1231 N N . LEU A 1 160 ? 19.713 1.736 9.394 1.00 17.28 160 LEU A N 1
ATOM 1232 C CA . LEU A 1 160 ? 18.828 0.914 10.206 1.00 16.93 160 LEU A CA 1
ATOM 1233 C C . LEU A 1 160 ? 19.217 0.984 11.681 1.00 16.87 160 LEU A C 1
ATOM 1234 O O . LEU A 1 160 ? 18.342 1.110 12.547 1.00 16.59 160 LEU A O 1
ATOM 1239 N N . LEU A 1 161 ? 20.521 0.929 11.980 1.00 17.07 161 LEU A N 1
ATOM 1240 C CA . LEU A 1 161 ? 20.985 1.139 13.351 1.00 14.94 161 LEU A CA 1
ATOM 1241 C C . LEU A 1 161 ? 20.400 2.423 13.931 1.00 16.31 161 LEU A C 1
ATOM 1242 O O . LEU A 1 161 ? 19.832 2.425 15.034 1.00 20.00 161 LEU A O 1
ATOM 1247 N N . ASN A 1 162 ? 20.480 3.516 13.162 1.00 20.91 162 ASN A N 1
ATOM 1248 C CA . ASN A 1 162 ? 19.978 4.810 13.615 1.00 20.28 162 ASN A CA 1
ATOM 1249 C C . ASN A 1 162 ? 18.482 4.780 13.907 1.00 21.92 162 ASN A C 1
ATOM 1250 O O . ASN A 1 162 ? 18.016 5.501 14.795 1.00 19.63 162 ASN A O 1
ATOM 1255 N N . GLU A 1 163 ? 17.726 3.953 13.180 1.00 18.54 163 GLU A N 1
ATOM 1256 C CA . GLU A 1 163 ? 16.295 3.817 13.434 1.00 24.86 163 GLU A CA 1
ATOM 1257 C C . GLU A 1 163 ? 16.027 3.376 14.858 1.00 26.30 163 GLU A C 1
ATOM 1258 O O . GLU A 1 163 ? 15.111 3.888 15.514 1.00 29.36 163 GLU A O 1
ATOM 1264 N N . TYR A 1 164 ? 16.807 2.416 15.355 1.00 21.53 164 TYR A N 1
ATOM 1265 C CA . TYR A 1 164 ? 16.477 1.819 16.636 1.00 21.17 164 TYR A CA 1
ATOM 1266 C C . TYR A 1 164 ? 17.254 2.433 17.783 1.00 24.50 164 TYR A C 1
ATOM 1267 O O . TYR A 1 164 ? 16.862 2.257 18.942 1.00 24.41 164 TYR A O 1
ATOM 1276 N N . GLU A 1 165 ? 18.310 3.180 17.476 1.00 22.43 165 GLU A N 1
ATOM 1277 C CA . GLU A 1 165 ? 19.115 3.853 18.489 1.00 21.69 165 GLU A CA 1
ATOM 1278 C C . GLU A 1 165 ? 19.741 5.062 17.804 1.00 19.95 165 GLU A C 1
ATOM 1279 O O . GLU A 1 165 ? 20.742 4.928 17.091 1.00 20.61 165 GLU A O 1
ATOM 1285 N N . LYS A 1 166 ? 19.143 6.232 18.013 1.00 21.44 166 LYS A N 1
ATOM 1286 C CA . LYS A 1 166 ? 19.627 7.438 17.364 1.00 23.69 166 LYS A CA 1
ATOM 1287 C C . LYS A 1 166 ? 21.085 7.660 17.719 1.00 27.85 166 LYS A C 1
ATOM 1288 O O . LYS A 1 166 ? 21.454 7.678 18.896 1.00 26.79 166 LYS A O 1
ATOM 1294 N N . GLY A 1 167 ? 21.919 7.794 16.690 1.00 24.74 167 GLY A N 1
ATOM 1295 C CA . GLY A 1 167 ? 23.338 7.967 16.858 1.00 25.04 167 GLY A CA 1
ATOM 1296 C C . GLY A 1 167 ? 24.169 6.723 16.617 1.00 25.64 167 GLY A C 1
ATOM 1297 O O . GLY A 1 167 ? 25.376 6.844 16.397 1.00 27.80 167 GLY A O 1
ATOM 1298 N N . ALA A 1 168 ? 23.564 5.535 16.656 1.00 22.74 168 ALA A N 1
ATOM 1299 C CA . ALA A 1 168 ? 24.337 4.302 16.552 1.00 22.02 168 ALA A CA 1
ATOM 1300 C C . ALA A 1 168 ? 24.873 4.121 15.136 1.00 19.58 168 ALA A C 1
ATOM 1301 O O . ALA A 1 168 ? 24.211 4.470 14.152 1.00 21.41 168 ALA A O 1
ATOM 1303 N N . ASN A 1 169 ? 26.085 3.580 15.027 1.00 15.72 169 ASN A N 1
ATOM 1304 C CA . ASN A 1 169 ? 26.686 3.406 13.710 1.00 19.71 169 ASN A CA 1
ATOM 1305 C C . ASN A 1 169 ? 27.741 2.307 13.761 1.00 21.01 169 ASN A C 1
ATOM 1306 O O . ASN A 1 169 ? 28.171 1.863 14.838 1.00 18.63 169 ASN A O 1
ATOM 1311 N N . VAL A 1 170 ? 28.150 1.877 12.564 1.00 18.63 170 VAL A N 1
ATOM 1312 C CA . VAL A 1 170 ? 29.049 0.733 12.416 1.00 18.05 170 VAL A CA 1
ATOM 1313 C C . VAL A 1 170 ? 30.420 1.015 13.010 1.00 22.16 170 VAL A C 1
ATOM 1314 O O . VAL A 1 170 ? 31.045 0.115 13.574 1.00 23.43 170 VAL A O 1
ATOM 1318 N N . ASP A 1 171 ? 30.913 2.251 12.916 1.00 19.19 171 ASP A N 1
ATOM 1319 C CA . ASP A 1 171 ? 32.221 2.562 13.496 1.00 22.19 171 ASP A CA 1
ATOM 1320 C C . ASP A 1 171 ? 32.199 2.375 15.011 1.00 23.84 171 ASP A C 1
ATOM 1321 O O . ASP A 1 171 ? 33.038 1.656 15.589 1.00 23.50 171 ASP A O 1
ATOM 1326 N N . MET A 1 172 ? 31.207 2.994 15.662 1.00 20.77 172 MET A N 1
ATOM 1327 C CA . MET A 1 172 ? 31.036 2.906 17.108 1.00 21.56 172 MET A CA 1
ATOM 1328 C C . MET A 1 172 ? 30.829 1.461 17.554 1.00 19.67 172 MET A C 1
ATOM 1329 O O . MET A 1 172 ? 31.465 0.986 18.506 1.00 16.41 172 MET A O 1
ATOM 1334 N N . LEU A 1 173 ? 29.945 0.737 16.866 1.00 18.64 173 LEU A N 1
ATOM 1335 C CA . LEU A 1 173 ? 29.625 -0.624 17.274 1.00 16.08 173 LEU A CA 1
ATOM 1336 C C . LEU A 1 173 ? 30.749 -1.602 16.945 1.00 16.96 173 LEU A C 1
ATOM 1337 O O . LEU A 1 173 ? 30.963 -2.564 17.689 1.00 17.17 173 LEU A O 1
ATOM 1342 N N . ASP A 1 174 ? 31.481 -1.386 15.849 1.00 16.92 174 ASP A N 1
ATOM 1343 C CA . ASP A 1 174 ? 32.638 -2.228 15.580 1.00 16.39 174 ASP A CA 1
ATOM 1344 C C . ASP A 1 174 ? 33.653 -2.097 16.696 1.00 16.23 174 ASP A C 1
ATOM 1345 O O . ASP A 1 174 ? 34.219 -3.098 17.155 1.00 19.42 174 ASP A O 1
ATOM 1350 N N . THR A 1 175 ? 33.896 -0.866 17.153 1.00 17.54 175 THR A N 1
ATOM 1351 C CA . THR A 1 175 ? 34.824 -0.682 18.266 1.00 17.17 175 THR A CA 1
ATOM 1352 C C . THR A 1 175 ? 34.333 -1.410 19.518 1.00 20.92 175 THR A C 1
ATOM 1353 O O . THR A 1 175 ? 35.092 -2.152 20.170 1.00 20.42 175 THR A O 1
ATOM 1357 N N . ILE A 1 176 ? 33.055 -1.222 19.865 1.00 18.07 176 ILE A N 1
ATOM 1358 C CA . ILE A 1 176 ? 32.522 -1.862 21.067 1.00 17.36 176 ILE A CA 1
ATOM 1359 C C . ILE A 1 176 ? 32.590 -3.383 20.964 1.00 15.66 176 ILE A C 1
ATOM 1360 O O . ILE A 1 176 ? 32.980 -4.066 21.920 1.00 18.85 176 ILE A O 1
ATOM 1365 N N . PHE A 1 177 ? 32.199 -3.946 19.823 1.00 17.15 177 PHE A N 1
ATOM 1366 C CA . PHE A 1 177 ? 32.142 -5.400 19.742 1.00 18.26 177 PHE A CA 1
ATOM 1367 C C . PHE A 1 177 ? 33.519 -6.029 19.592 1.00 18.47 177 PHE A C 1
ATOM 1368 O O . PHE A 1 177 ? 33.714 -7.173 20.015 1.00 21.06 177 PHE A O 1
ATOM 1376 N N . THR A 1 178 ? 34.484 -5.300 19.024 1.00 17.95 178 THR A N 1
ATOM 1377 C CA . THR A 1 178 ? 35.861 -5.763 19.079 1.00 16.73 178 THR A CA 1
ATOM 1378 C C . THR A 1 178 ? 36.335 -5.836 20.520 1.00 23.04 178 THR A C 1
ATOM 1379 O O . THR A 1 178 ? 37.034 -6.783 20.904 1.00 19.58 178 THR A O 1
ATOM 1383 N N . GLU A 1 179 ? 35.939 -4.858 21.344 1.00 18.18 179 GLU A N 1
ATOM 1384 C CA . GLU A 1 179 ? 36.264 -4.943 22.765 1.00 20.19 179 GLU A CA 1
ATOM 1385 C C . GLU A 1 179 ? 35.558 -6.120 23.435 1.00 20.89 179 GLU A C 1
ATOM 1386 O O . GLU A 1 179 ? 36.159 -6.828 24.250 1.00 20.62 179 GLU A O 1
ATOM 1392 N N . VAL A 1 180 ? 34.282 -6.337 23.116 1.00 17.91 180 VAL A N 1
ATOM 1393 C CA . VAL A 1 180 ? 33.577 -7.513 23.626 1.00 16.76 180 VAL A CA 1
ATOM 1394 C C . VAL A 1 180 ? 34.376 -8.776 23.330 1.00 17.59 180 VAL A C 1
ATOM 1395 O O . VAL A 1 180 ? 34.659 -9.580 24.229 1.00 18.10 180 VAL A O 1
ATOM 1399 N N . LYS A 1 181 ? 34.773 -8.959 22.070 1.00 19.27 181 LYS A N 1
ATOM 1400 C CA . LYS A 1 181 ? 35.532 -10.151 21.706 1.00 19.51 181 LYS A CA 1
ATOM 1401 C C . LYS A 1 181 ? 36.830 -10.222 22.500 1.00 21.80 181 LYS A C 1
ATOM 1402 O O . LYS A 1 181 ? 37.070 -11.185 23.245 1.00 24.48 181 LYS A O 1
ATOM 1408 N N . THR A 1 182 ? 37.652 -9.176 22.397 1.00 17.05 182 THR A N 1
ATOM 1409 C CA . THR A 1 182 ? 39.025 -9.279 22.883 1.00 17.45 182 THR A CA 1
ATOM 1410 C C . THR A 1 182 ? 39.090 -9.309 24.400 1.00 19.35 182 THR A C 1
ATOM 1411 O O . THR A 1 182 ? 40.072 -9.805 24.951 1.00 18.99 182 THR A O 1
ATOM 1415 N N . ALA A 1 183 ? 38.063 -8.815 25.091 1.00 16.96 183 ALA A N 1
ATOM 1416 C CA . ALA A 1 183 ? 38.084 -8.783 26.543 1.00 16.89 183 ALA A CA 1
ATOM 1417 C C . ALA A 1 183 ? 37.267 -9.904 27.170 1.00 17.71 183 ALA A C 1
ATOM 1418 O O . ALA A 1 183 ? 37.698 -10.490 28.163 1.00 20.13 183 ALA A O 1
ATOM 1420 N N . LEU A 1 184 ? 36.103 -10.240 26.613 1.00 18.72 184 LEU A N 1
ATOM 1421 C CA . LEU A 1 184 ? 35.288 -11.282 27.217 1.00 16.67 184 LEU A CA 1
ATOM 1422 C C . LEU A 1 184 ? 35.692 -12.686 26.791 1.00 16.46 184 LEU A C 1
ATOM 1423 O O . LEU A 1 184 ? 35.428 -13.633 27.540 1.00 17.54 184 LEU A O 1
ATOM 1428 N N . SER A 1 185 ? 36.314 -12.886 25.619 1.00 16.74 185 SER A N 1
ATOM 1429 C CA . SER A 1 185 ? 36.820 -14.228 25.332 1.00 17.56 185 SER A CA 1
ATOM 1430 C C . SER A 1 185 ? 37.830 -14.702 26.370 1.00 18.17 185 SER A C 1
ATOM 1431 O O . SER A 1 185 ? 37.679 -15.830 26.873 1.00 17.57 185 SER A O 1
ATOM 1434 N N . PRO A 1 186 ? 38.853 -13.922 26.742 1.00 21.25 186 PRO A N 1
ATOM 1435 C CA . PRO A 1 186 ? 39.759 -14.397 27.802 1.00 21.93 186 PRO A CA 1
ATOM 1436 C C . PRO A 1 186 ? 39.049 -14.617 29.119 1.00 18.69 186 PRO A C 1
ATOM 1437 O O . PRO A 1 186 ? 39.360 -15.569 29.848 1.00 20.16 186 PRO A O 1
ATOM 1441 N N . LEU A 1 187 ? 38.083 -13.752 29.437 1.00 17.22 187 LEU A N 1
ATOM 1442 C CA . LEU A 1 187 ? 37.316 -13.939 30.660 1.00 16.97 187 LEU A CA 1
ATOM 1443 C C . LEU A 1 187 ? 36.553 -15.264 30.634 1.00 17.37 187 LEU A C 1
ATOM 1444 O O . LEU A 1 187 ? 36.504 -15.982 31.644 1.00 16.95 187 LEU A O 1
ATOM 1449 N N . LEU A 1 188 ? 35.980 -15.622 29.476 1.00 17.74 188 LEU A N 1
ATOM 1450 C CA . LEU A 1 188 ? 35.293 -16.909 29.360 1.00 21.89 188 LEU A CA 1
ATOM 1451 C C . LEU A 1 188 ? 36.264 -18.075 29.514 1.00 22.72 188 LEU A C 1
ATOM 1452 O O . LEU A 1 188 ? 35.921 -19.099 30.126 1.00 21.64 188 LEU A O 1
ATOM 1457 N N . ASP A 1 189 ? 37.483 -17.941 28.970 1.00 19.54 189 ASP A N 1
ATOM 1458 C CA . ASP A 1 189 ? 38.475 -18.990 29.163 1.00 21.41 189 ASP A CA 1
ATOM 1459 C C 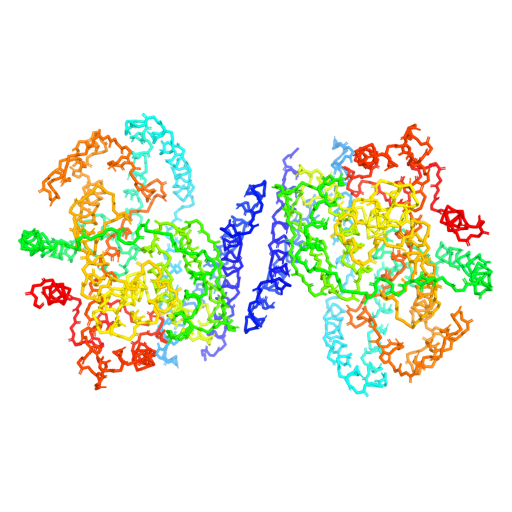. ASP A 1 189 ? 38.796 -19.154 30.642 1.00 23.22 189 ASP A C 1
ATOM 1460 O O . ASP A 1 189 ? 38.961 -20.277 31.133 1.00 21.33 189 ASP A O 1
ATOM 1465 N N . ASP A 1 190 ? 38.890 -18.035 31.370 1.00 20.53 190 ASP A N 1
ATOM 1466 C CA . ASP A 1 190 ? 39.185 -18.124 32.796 1.00 22.40 190 ASP A CA 1
ATOM 1467 C C . ASP A 1 190 ? 38.037 -18.790 33.541 1.00 23.36 190 ASP A C 1
ATOM 1468 O O . ASP A 1 190 ? 38.265 -19.627 34.425 1.00 22.58 190 ASP A O 1
ATOM 1473 N N . ILE A 1 191 ? 36.801 -18.427 33.192 1.00 22.09 191 ILE A N 1
ATOM 1474 C CA . ILE A 1 191 ? 35.633 -18.961 33.890 1.00 23.30 191 ILE A CA 1
ATOM 1475 C C . ILE A 1 191 ? 35.517 -20.462 33.660 1.00 22.54 191 ILE A C 1
ATOM 1476 O O . ILE A 1 191 ? 35.169 -21.217 34.574 1.00 23.95 191 ILE A O 1
ATOM 1481 N N . ALA A 1 192 ? 35.824 -20.920 32.441 1.00 21.33 192 ALA A N 1
ATOM 1482 C CA . ALA A 1 192 ? 35.700 -22.340 32.128 1.00 24.27 192 ALA A CA 1
ATOM 1483 C C . ALA A 1 192 ? 36.644 -23.227 32.941 1.00 28.89 192 ALA A C 1
ATOM 1484 O O . ALA A 1 192 ? 36.354 -24.415 33.116 1.00 29.14 192 ALA A O 1
ATOM 1486 N N . LYS A 1 193 ? 37.761 -22.691 33.441 1.00 27.71 193 LYS A N 1
ATOM 1487 C CA . LYS A 1 193 ? 38.650 -23.476 34.296 1.00 24.39 193 LYS A CA 1
ATOM 1488 C C . LYS A 1 193 ? 38.201 -23.516 35.752 1.00 26.81 193 LYS A C 1
ATOM 1489 O O . LYS A 1 193 ? 38.754 -24.298 36.532 1.00 29.03 193 LYS A O 1
ATOM 1495 N N . GLN A 1 194 ? 37.209 -22.721 36.137 1.00 27.89 194 GLN A N 1
ATOM 1496 C CA . GLN A 1 194 ? 36.780 -22.695 37.527 1.00 27.35 194 GLN A CA 1
ATOM 1497 C C . GLN A 1 194 ? 36.103 -24.008 37.914 1.00 29.46 194 GLN A C 1
ATOM 1498 O O . GLN A 1 194 ? 35.534 -24.715 37.078 1.00 28.27 194 GLN A O 1
ATOM 1504 N N . THR A 1 195 ? 36.176 -24.333 39.203 1.00 31.27 195 THR A N 1
ATOM 1505 C CA . THR A 1 195 ? 35.504 -25.527 39.697 1.00 36.85 195 THR A CA 1
ATOM 1506 C C . THR A 1 195 ? 33.992 -25.318 39.666 1.00 38.31 195 THR A C 1
ATOM 1507 O O . THR A 1 195 ? 33.507 -24.244 40.040 1.00 29.80 195 THR A O 1
ATOM 1511 N N . PRO A 1 196 ? 33.227 -26.312 39.213 1.00 44.85 196 PRO A N 1
ATOM 1512 C CA . PRO A 1 196 ? 31.766 -26.160 39.157 1.00 46.45 196 PRO A CA 1
ATOM 1513 C C . PRO A 1 196 ? 31.160 -25.879 40.525 1.00 43.81 196 PRO A C 1
ATOM 1514 O O . PRO A 1 196 ? 31.562 -26.456 41.539 1.00 46.48 196 PRO A O 1
ATOM 1518 N N . ALA A 1 197 ? 30.173 -24.988 40.536 1.00 40.61 197 ALA A N 1
ATOM 1519 C CA . ALA A 1 197 ? 29.499 -24.543 41.747 1.00 41.11 197 ALA A CA 1
ATOM 1520 C C . ALA A 1 197 ? 28.185 -25.294 41.920 1.00 36.01 197 ALA A C 1
ATOM 1521 O O . ALA A 1 197 ? 27.540 -25.665 40.937 1.00 31.93 197 ALA A O 1
ATOM 1523 N N A ARG A 1 198 ? 27.889 -25.561 43.197 0.67 34.96 198 ARG A N 1
ATOM 1524 N N B ARG A 1 198 ? 27.740 -25.498 43.163 0.33 34.96 198 ARG A N 1
ATOM 1525 C CA A ARG A 1 198 ? 26.570 -25.942 43.663 0.67 33.48 198 ARG A CA 1
ATOM 1526 C CA B ARG A 1 198 ? 26.573 -26.362 43.422 0.33 33.07 198 ARG A CA 1
ATOM 1527 C C A ARG A 1 198 ? 25.554 -24.907 43.215 0.67 30.18 198 ARG A C 1
ATOM 1528 C C B ARG A 1 198 ? 25.368 -26.188 42.477 0.33 32.66 198 ARG A C 1
ATOM 1529 O O A ARG A 1 198 ? 25.816 -23.700 43.210 0.67 30.40 198 ARG A O 1
ATOM 1530 O O B ARG A 1 198 ? 25.297 -26.845 41.433 0.33 34.58 198 ARG A O 1
ATOM 1545 N N . ARG A 1 199 ? 24.372 -25.400 42.895 1.00 30.70 199 ARG A N 1
ATOM 1546 C CA . ARG A 1 199 ? 23.389 -24.703 42.066 1.00 33.47 199 ARG A CA 1
ATOM 1547 C C . ARG A 1 199 ? 22.067 -25.450 41.892 1.00 30.49 199 ARG A C 1
ATOM 1548 O O . ARG A 1 199 ? 21.054 -24.831 41.555 1.00 28.95 199 ARG A O 1
ATOM 1556 N N . ASP A 1 200 ? 22.038 -26.766 42.124 1.00 25.98 200 ASP A N 1
ATOM 1557 C CA . ASP A 1 200 ? 20.797 -27.487 41.870 1.00 27.59 200 ASP A CA 1
ATOM 1558 C C . ASP A 1 200 ? 19.682 -27.100 42.837 1.00 28.13 200 ASP A C 1
ATOM 1559 O O . ASP A 1 200 ? 18.510 -27.377 42.553 1.00 25.78 200 ASP A O 1
ATOM 1564 N N . PHE A 1 201 ? 20.012 -26.434 43.949 1.00 24.05 201 PHE A N 1
ATOM 1565 C CA . PHE A 1 201 ? 18.972 -25.911 44.827 1.00 21.07 201 PHE A CA 1
ATOM 1566 C C . PHE A 1 201 ? 18.070 -24.908 44.124 1.00 19.78 201 PHE A C 1
ATOM 1567 O O . PHE A 1 201 ? 16.928 -24.705 44.558 1.00 21.34 201 PHE A O 1
ATOM 1575 N N . LEU A 1 202 ? 18.537 -24.287 43.039 1.00 17.35 202 LEU A N 1
ATOM 1576 C CA . LEU A 1 202 ? 17.681 -23.350 42.319 1.00 16.96 202 LEU A CA 1
ATOM 1577 C C . LEU A 1 202 ? 16.586 -24.060 41.541 1.00 18.40 202 LEU A C 1
ATOM 1578 O O . LEU A 1 202 ? 15.609 -23.416 41.143 1.00 19.66 202 LEU A O 1
ATOM 1583 N N . HIS A 1 203 ? 16.719 -25.373 41.336 1.00 21.49 203 HIS A N 1
ATOM 1584 C CA . HIS A 1 203 ? 15.722 -26.147 40.615 1.00 25.25 203 HIS A CA 1
ATOM 1585 C C . HIS A 1 203 ? 14.888 -27.027 41.537 1.00 21.56 203 HIS A C 1
ATOM 1586 O O . HIS A 1 203 ? 14.208 -27.943 41.063 1.00 24.44 203 HIS A O 1
ATOM 1593 N N . LEU A 1 204 ? 14.919 -26.759 42.841 1.00 17.74 204 LEU A N 1
ATOM 1594 C CA . LEU A 1 204 ? 13.979 -27.371 43.777 1.00 18.47 204 LEU A CA 1
ATOM 1595 C C . LEU A 1 204 ? 12.597 -26.734 43.582 1.00 20.12 204 LEU A C 1
ATOM 1596 O O . LEU A 1 204 ? 12.363 -25.937 42.665 1.00 22.82 204 LEU A O 1
ATOM 1601 N N . HIS A 1 205 ? 11.655 -27.072 44.454 1.00 19.90 205 HIS A N 1
ATOM 1602 C CA . HIS A 1 205 ? 10.286 -26.577 44.335 1.00 18.42 205 HIS A CA 1
ATOM 1603 C C . HIS A 1 205 ? 10.133 -25.298 45.146 1.00 18.50 205 HIS A C 1
ATOM 1604 O O . HIS A 1 205 ? 10.315 -25.307 46.368 1.00 22.73 205 HIS A O 1
ATOM 1611 N N . PHE A 1 206 ? 9.755 -24.210 44.475 1.00 18.51 206 PHE A N 1
ATOM 1612 C CA . PHE A 1 206 ? 9.583 -22.906 45.110 1.00 18.29 206 PHE A CA 1
ATOM 1613 C C . PHE A 1 206 ? 8.124 -22.485 44.971 1.00 15.93 206 PHE A C 1
ATOM 1614 O O . PHE A 1 206 ? 7.680 -22.124 43.875 1.00 16.47 206 PHE A O 1
ATOM 1622 N N . ASP A 1 207 ? 7.396 -22.525 46.092 1.00 15.77 207 ASP A N 1
ATOM 1623 C CA . ASP A 1 207 ? 5.956 -22.262 46.112 1.00 14.63 207 ASP A CA 1
ATOM 1624 C C . ASP A 1 207 ? 5.567 -21.038 45.291 1.00 18.63 207 ASP A C 1
ATOM 1625 O O . ASP A 1 207 ? 6.125 -19.949 45.459 1.00 19.32 207 ASP A O 1
ATOM 1630 N N . ARG A 1 208 ? 4.560 -21.222 44.433 1.00 17.97 208 ARG A N 1
ATOM 1631 C CA . ARG A 1 208 ? 4.176 -20.179 43.487 1.00 18.81 208 ARG A CA 1
ATOM 1632 C C . ARG A 1 208 ? 3.668 -18.930 44.195 1.00 20.71 208 ARG A C 1
ATOM 1633 O O . ARG A 1 208 ? 4.011 -17.806 43.804 1.00 16.65 208 ARG A O 1
ATOM 1641 N N . ASP A 1 209 ? 2.832 -19.098 45.221 1.00 19.08 209 ASP A N 1
ATOM 1642 C CA . ASP A 1 209 ? 2.276 -17.932 45.903 1.00 18.92 209 ASP A CA 1
ATOM 1643 C C . ASP A 1 209 ? 3.360 -17.170 46.657 1.00 16.78 209 ASP A C 1
ATOM 1644 O O . ASP A 1 209 ? 3.346 -15.930 46.694 1.00 17.81 209 ASP A O 1
ATOM 1649 N N . LYS A 1 210 ? 4.324 -17.898 47.236 1.00 17.78 210 LYS A N 1
ATOM 1650 C CA . LYS A 1 210 ? 5.460 -17.246 47.878 1.00 13.99 210 LYS A CA 1
ATOM 1651 C C . LYS A 1 210 ? 6.312 -16.496 46.858 1.00 12.92 210 LYS A C 1
ATOM 1652 O O . LYS A 1 210 ? 6.736 -15.366 47.113 1.00 14.62 210 LYS A O 1
ATOM 1658 N N . GLN A 1 211 ? 6.554 -17.088 45.690 1.00 13.96 211 GLN A N 1
ATOM 1659 C CA . GLN A 1 211 ? 7.283 -16.350 44.658 1.00 16.36 211 GLN A CA 1
ATOM 1660 C C . GLN A 1 211 ? 6.535 -15.084 44.252 1.00 14.91 211 GLN A C 1
ATOM 1661 O O . GLN A 1 211 ? 7.135 -14.007 44.102 1.00 12.93 211 GLN A O 1
ATOM 1667 N N . TRP A 1 212 ? 5.223 -15.198 44.038 1.00 13.25 212 TRP A N 1
ATOM 1668 C CA . TRP A 1 212 ? 4.448 -14.037 43.611 1.00 13.82 212 TRP A CA 1
ATOM 1669 C C . TRP A 1 212 ? 4.607 -12.890 44.598 1.00 13.26 212 TRP A C 1
ATOM 1670 O O . TRP A 1 212 ? 4.919 -11.747 44.210 1.00 15.08 212 TRP A O 1
ATOM 1681 N N . GLN A 1 213 ? 4.424 -13.189 45.895 1.00 14.10 213 GLN A N 1
ATOM 1682 C CA . GLN A 1 213 ? 4.510 -12.134 46.897 1.00 14.32 213 GLN A CA 1
ATOM 1683 C C . GLN A 1 213 ? 5.930 -11.595 47.024 1.00 13.52 213 GLN A C 1
ATOM 1684 O O . GLN A 1 213 ? 6.109 -10.401 47.287 1.00 16.62 213 GLN A O 1
ATOM 1690 N N . LEU A 1 214 ? 6.935 -12.452 46.826 1.00 14.89 214 LEU A N 1
ATOM 1691 C CA . LEU A 1 214 ? 8.323 -12.003 46.855 1.00 15.29 214 LEU A CA 1
ATOM 1692 C C . LEU A 1 214 ? 8.567 -10.936 45.799 1.00 11.70 214 LEU A C 1
ATOM 1693 O O . LEU A 1 214 ? 9.183 -9.894 46.074 1.00 11.83 214 LEU A O 1
ATOM 1698 N N . GLY A 1 215 ? 8.083 -11.185 44.578 1.00 11.86 215 GLY A N 1
ATOM 1699 C CA . GLY A 1 215 ? 8.277 -10.212 43.508 1.00 12.27 215 GLY A CA 1
ATOM 1700 C C . GLY A 1 215 ? 7.557 -8.903 43.773 1.00 13.54 215 GLY A C 1
ATOM 1701 O O . GLY A 1 215 ? 8.104 -7.814 43.539 1.00 15.20 215 GLY A O 1
ATOM 1702 N N . ILE A 1 216 ? 6.313 -8.987 44.262 1.00 13.40 216 ILE A N 1
ATOM 1703 C CA . ILE A 1 216 ? 5.598 -7.769 44.656 1.00 14.22 216 ILE A CA 1
ATOM 1704 C C . ILE A 1 216 ? 6.391 -6.979 45.705 1.00 13.57 216 ILE A C 1
ATOM 1705 O O . ILE A 1 216 ? 6.511 -5.745 45.630 1.00 14.64 216 ILE A O 1
ATOM 1710 N N . ASP A 1 217 ? 6.910 -7.678 46.722 1.00 13.21 217 ASP A N 1
ATOM 1711 C CA . ASP A 1 217 ? 7.675 -7.023 47.778 1.00 13.61 217 ASP A CA 1
ATOM 1712 C C . ASP A 1 217 ? 8.923 -6.351 47.220 1.00 13.82 217 ASP A C 1
ATOM 1713 O O . ASP A 1 217 ? 9.241 -5.212 47.578 1.00 15.65 217 ASP A O 1
ATOM 1718 N N . LEU A 1 218 ? 9.645 -7.046 46.344 1.00 13.81 218 LEU A N 1
ATOM 1719 C CA . LEU A 1 218 ? 10.851 -6.461 45.766 1.00 12.26 218 LEU A CA 1
ATOM 1720 C C . LEU A 1 218 ? 10.525 -5.220 44.946 1.00 12.00 218 LEU A C 1
ATOM 1721 O O . LEU A 1 218 ? 11.221 -4.205 45.043 1.00 13.26 218 LEU A O 1
ATOM 1726 N N . LEU A 1 219 ? 9.461 -5.273 44.145 1.00 12.16 219 LEU A N 1
ATOM 1727 C CA . LEU A 1 219 ? 9.068 -4.092 43.384 1.00 12.22 219 LEU A CA 1
ATOM 1728 C C . LEU A 1 219 ? 8.726 -2.922 44.304 1.00 13.43 219 LEU A C 1
ATOM 1729 O O . LEU A 1 219 ? 9.146 -1.784 44.055 1.00 13.48 219 LEU A O 1
ATOM 1734 N N . ARG A 1 220 ? 7.984 -3.189 45.384 1.00 14.35 220 ARG A N 1
ATOM 1735 C CA . ARG A 1 220 ? 7.690 -2.143 46.356 1.00 16.69 220 ARG A CA 1
ATOM 1736 C C . ARG A 1 220 ? 8.980 -1.555 46.919 1.00 12.23 220 ARG A C 1
ATOM 1737 O O . ARG A 1 220 ? 9.154 -0.331 46.976 1.00 13.92 220 ARG A O 1
ATOM 1745 N N . GLN A 1 221 ? 9.910 -2.421 47.320 1.00 14.14 221 GLN A N 1
ATOM 1746 C CA . GLN A 1 221 ? 11.149 -1.941 47.922 1.00 13.79 221 GLN A CA 1
ATOM 1747 C C . GLN A 1 221 ? 11.980 -1.134 46.934 1.00 13.76 221 GLN A C 1
ATOM 1748 O O . GLN A 1 221 ? 12.674 -0.191 47.337 1.00 15.06 221 GLN A O 1
ATOM 1754 N N . MET A 1 222 ? 11.912 -1.478 45.641 1.00 14.31 222 MET A N 1
ATOM 1755 C CA . MET A 1 222 ? 12.639 -0.714 44.626 1.00 13.74 222 MET A CA 1
ATOM 1756 C C . MET A 1 222 ? 12.068 0.685 44.460 1.00 14.42 222 MET A C 1
ATOM 1757 O O . MET A 1 222 ? 12.792 1.604 44.057 1.00 15.37 222 MET A O 1
ATOM 1762 N N . GLY A 1 223 ? 10.778 0.866 44.755 1.00 13.96 223 GLY A N 1
ATOM 1763 C CA . GLY A 1 223 ? 10.135 2.163 44.602 1.00 14.43 223 GLY A CA 1
ATOM 1764 C C . GLY A 1 223 ? 9.001 2.176 43.587 1.00 11.75 223 GLY A C 1
ATOM 1765 O O . GLY A 1 223 ? 8.516 3.252 43.235 1.00 14.30 223 GLY A O 1
ATOM 1766 N N . TYR A 1 224 ? 8.583 1.011 43.100 1.00 13.17 224 TYR A N 1
ATOM 1767 C CA . TYR A 1 224 ? 7.476 0.951 42.151 1.00 10.85 224 TYR A CA 1
ATOM 1768 C C . TYR A 1 224 ? 6.192 1.402 42.840 1.00 16.12 224 TYR A C 1
ATOM 1769 O O . TYR A 1 224 ? 5.860 0.935 43.937 1.00 17.25 224 TYR A O 1
ATOM 1778 N N . ASP A 1 225 ? 5.488 2.346 42.220 1.00 14.97 225 ASP A N 1
ATOM 1779 C CA . ASP A 1 225 ? 4.280 2.921 42.816 1.00 13.26 225 ASP A CA 1
ATOM 1780 C C . ASP A 1 225 ? 3.110 2.052 42.372 1.00 14.41 225 ASP A C 1
ATOM 1781 O O . ASP A 1 225 ? 2.664 2.128 41.221 1.00 13.04 225 ASP A O 1
ATOM 1786 N N A MET A 1 226 ? 2.617 1.196 43.264 0.57 13.92 226 MET A N 1
ATOM 1787 N N B MET A 1 226 ? 2.625 1.213 43.297 0.43 14.53 226 MET A N 1
ATOM 1788 C CA A MET A 1 226 ? 1.539 0.298 42.891 0.57 14.15 226 MET A CA 1
ATOM 1789 C CA B MET A 1 226 ? 1.538 0.278 43.051 0.43 14.70 226 MET A CA 1
ATOM 1790 C C A MET A 1 226 ? 0.149 0.920 43.030 0.57 15.53 226 MET A C 1
ATOM 1791 C C B MET A 1 226 ? 0.178 0.952 42.930 0.43 15.26 226 MET A C 1
ATOM 1792 O O A MET A 1 226 ? -0.848 0.200 42.912 0.57 17.38 226 MET A O 1
ATOM 1793 O O B MET A 1 226 ? -0.786 0.283 42.542 0.43 17.82 226 MET A O 1
ATOM 1802 N N . SER A 1 227 ? 0.066 2.234 43.273 1.00 12.75 227 SER A N 1
ATOM 1803 C CA . SER A 1 227 ? -1.156 2.985 42.978 1.00 14.90 227 SER A CA 1
ATOM 1804 C C . SER A 1 227 ? -1.118 3.593 41.579 1.00 15.79 227 SER A C 1
ATOM 1805 O O . SER A 1 227 ? -2.107 4.184 41.137 1.00 14.57 227 SER A O 1
ATOM 1808 N N . ALA A 1 228 ? -0.000 3.442 40.865 1.00 12.52 228 ALA A N 1
ATOM 1809 C CA . ALA A 1 228 ? 0.197 3.917 39.500 1.00 12.67 228 ALA A CA 1
ATOM 1810 C C . ALA A 1 228 ? 0.708 2.785 38.622 1.00 11.39 228 ALA A C 1
ATOM 1811 O O . ALA A 1 228 ? 1.418 3.016 37.628 1.00 11.88 228 ALA A O 1
ATOM 1813 N N . GLY A 1 229 ? 0.368 1.562 38.993 1.00 12.08 229 GLY A N 1
ATOM 1814 C CA . GLY A 1 229 ? 0.825 0.389 38.280 1.00 11.63 229 GLY A CA 1
ATOM 1815 C C . GLY A 1 229 ? 0.275 -0.843 38.948 1.00 12.78 229 GLY A C 1
ATOM 1816 O O . GLY A 1 229 ? -0.466 -0.767 39.942 1.00 16.16 229 GLY A O 1
ATOM 1817 N N . ARG A 1 230 ? 0.636 -1.981 38.377 1.00 13.64 230 ARG A N 1
ATOM 1818 C CA . ARG A 1 230 ? 0.220 -3.282 38.875 1.00 13.27 230 ARG A CA 1
ATOM 1819 C C . ARG A 1 230 ? 1.013 -4.334 38.125 1.00 11.25 230 ARG A C 1
ATOM 1820 O O . ARG A 1 230 ? 1.597 -4.060 37.064 1.00 12.96 230 ARG A O 1
ATOM 1828 N N . GLN A 1 231 ? 1.024 -5.539 38.679 1.00 12.38 231 GLN A N 1
ATOM 1829 C CA . GLN A 1 231 ? 1.668 -6.692 38.077 1.00 11.67 231 GLN A CA 1
ATOM 1830 C C . GLN A 1 231 ? 0.633 -7.762 37.767 1.00 12.12 231 GLN A C 1
ATOM 1831 O O . GLN A 1 231 ? -0.291 -7.997 38.565 1.00 13.91 231 GLN A O 1
ATOM 1837 N N . ASP A 1 232 ? 0.829 -8.440 36.639 1.00 13.31 232 ASP A N 1
ATOM 1838 C CA . ASP A 1 232 ? 0.009 -9.568 36.224 1.00 11.58 232 ASP A CA 1
ATOM 1839 C C . ASP A 1 232 ? 0.926 -10.626 35.626 1.00 16.32 232 ASP A C 1
ATOM 1840 O O . ASP A 1 232 ? 2.121 -10.395 35.417 1.00 16.48 232 ASP A O 1
ATOM 1845 N N . ILE A 1 233 ? 0.386 -11.808 35.411 1.00 13.60 233 ILE A N 1
ATOM 1846 C CA . ILE A 1 233 ? 1.114 -12.901 34.762 1.00 13.75 233 ILE A CA 1
ATOM 1847 C C . ILE A 1 233 ? 0.937 -12.804 33.253 1.00 14.07 233 ILE A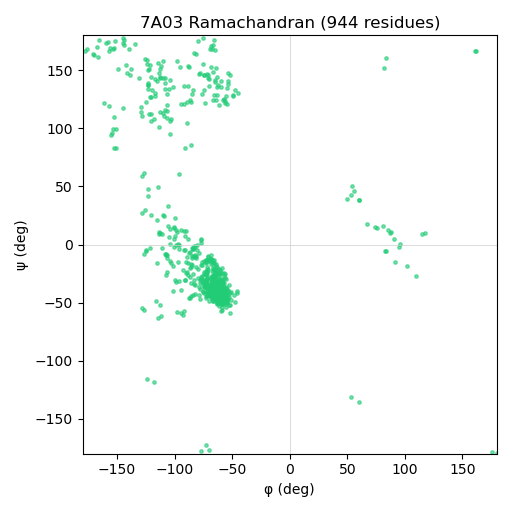 C 1
ATOM 1848 O O . ILE A 1 233 ? -0.170 -12.555 32.753 1.00 16.75 233 ILE A O 1
ATOM 1853 N N . SER A 1 234 ? 2.025 -13.001 32.507 1.00 14.12 234 SER A N 1
ATOM 1854 C CA . SER A 1 234 ? 1.943 -13.171 31.065 1.00 13.06 234 SER A CA 1
ATOM 1855 C C . SER A 1 234 ? 2.995 -14.178 30.612 1.00 16.13 234 SER A C 1
ATOM 1856 O O . SER A 1 234 ? 3.856 -14.594 31.396 1.00 18.79 234 SER A O 1
ATOM 1859 N N . GLU A 1 235 ? 2.932 -14.573 29.331 1.00 17.81 235 GLU A N 1
ATOM 1860 C CA . GLU A 1 235 ? 3.855 -15.602 28.852 1.00 17.03 235 GLU A CA 1
ATOM 1861 C C . GLU A 1 235 ? 5.288 -15.081 28.777 1.00 17.02 235 GLU A C 1
ATOM 1862 O O . GLU A 1 235 ? 6.232 -15.823 29.067 1.00 17.02 235 GLU A O 1
ATOM 1868 N N . HIS A 1 236 ? 5.464 -13.816 28.413 1.00 14.12 236 HIS A N 1
ATOM 1869 C CA . HIS A 1 236 ? 6.781 -13.196 28.290 1.00 14.69 236 HIS A CA 1
ATOM 1870 C C . HIS A 1 236 ? 6.754 -11.894 29.073 1.00 13.82 236 HIS A C 1
ATOM 1871 O O . HIS A 1 236 ? 6.006 -10.966 28.703 1.00 16.68 236 HIS A O 1
ATOM 1878 N N . PRO A 1 237 ? 7.523 -11.780 30.145 1.00 16.53 237 PRO A N 1
ATOM 1879 C CA . PRO A 1 237 ? 7.503 -10.553 30.947 1.00 14.46 237 PRO A CA 1
ATOM 1880 C C . PRO A 1 237 ? 7.751 -9.301 30.118 1.00 14.36 237 PRO A C 1
ATOM 1881 O O . PRO A 1 237 ? 8.593 -9.273 29.215 1.00 14.77 237 PRO A O 1
ATOM 1885 N N . PHE A 1 238 ? 7.026 -8.244 30.450 1.00 13.08 238 PHE A N 1
ATOM 1886 C CA . PHE A 1 238 ? 7.197 -6.962 29.782 1.00 11.08 238 PHE A CA 1
ATOM 1887 C C . PHE A 1 238 ? 6.711 -5.845 30.693 1.00 12.03 238 PHE A C 1
ATOM 1888 O O . PHE A 1 238 ? 6.089 -6.081 31.730 1.00 11.53 238 PHE A O 1
ATOM 1896 N N . THR A 1 239 ? 7.019 -4.617 30.279 1.00 12.17 239 THR A N 1
ATOM 1897 C CA . THR A 1 239 ? 6.559 -3.396 30.913 1.00 10.93 239 THR A CA 1
ATOM 1898 C C . THR A 1 239 ? 5.830 -2.579 29.856 1.00 11.53 239 THR A C 1
ATOM 1899 O O . THR A 1 239 ? 6.288 -2.480 28.712 1.00 13.57 239 THR A O 1
ATOM 1903 N N . THR A 1 240 ? 4.686 -1.997 30.229 1.00 11.93 240 THR A N 1
ATOM 1904 C CA . THR A 1 240 ? 3.938 -1.132 29.328 1.00 10.18 240 THR A CA 1
ATOM 1905 C C . THR A 1 240 ? 3.399 0.046 30.115 1.00 13.81 240 THR A C 1
ATOM 1906 O O . THR A 1 240 ? 2.944 -0.102 31.255 1.00 15.82 240 THR A O 1
ATOM 1910 N N A SER A 1 241 ? 3.448 1.224 29.515 0.54 12.50 241 SER A N 1
ATOM 1911 N N B SER A 1 241 ? 3.439 1.209 29.485 0.46 12.64 241 SER A N 1
ATOM 1912 C CA A SER A 1 241 ? 2.937 2.425 30.153 0.54 11.30 241 SER A CA 1
ATOM 1913 C CA B SER A 1 241 ? 2.954 2.443 30.071 0.46 11.63 241 SER A CA 1
ATOM 1914 C C A SER A 1 241 ? 1.809 3.011 29.313 0.54 11.37 241 SER A C 1
ATOM 1915 C C B SER A 1 241 ? 1.757 2.931 29.266 0.46 10.09 241 SER A C 1
ATOM 1916 O O A SER A 1 241 ? 1.948 3.176 28.093 0.54 13.23 241 SER A O 1
ATOM 1917 O O B SER A 1 241 ? 1.790 2.937 28.028 0.46 10.38 241 SER A O 1
ATOM 1922 N N . PHE A 1 242 ? 0.691 3.313 29.969 1.00 12.22 242 PHE A N 1
ATOM 1923 C CA . PHE A 1 242 ? -0.438 3.999 29.345 1.00 12.70 242 PHE A CA 1
ATOM 1924 C C . PHE A 1 242 ? -0.386 5.497 29.585 1.00 13.26 242 PHE A C 1
ATOM 1925 O O . PHE A 1 242 ? -1.202 6.242 29.025 1.00 13.27 242 PHE A O 1
ATOM 1933 N N . ASN A 1 243 ? 0.569 5.939 30.407 1.00 13.33 243 ASN A N 1
ATOM 1934 C CA . ASN A 1 243 ? 0.877 7.272 30.907 1.00 10.47 243 ASN A CA 1
ATOM 1935 C C . ASN A 1 243 ? 1.758 7.044 32.137 1.00 12.65 243 ASN A C 1
ATOM 1936 O O . ASN A 1 243 ? 1.833 5.914 32.641 1.00 11.54 243 ASN A O 1
ATOM 1941 N N . PRO A 1 244 ? 2.427 8.068 32.661 1.00 13.14 244 PRO A N 1
ATOM 1942 C CA . PRO A 1 244 ? 3.326 7.831 33.812 1.00 10.72 244 PRO A CA 1
ATOM 1943 C C . PRO A 1 244 ? 2.614 7.367 35.076 1.00 12.49 244 PRO A C 1
ATOM 1944 O O . PRO A 1 244 ? 3.273 6.846 36.000 1.00 12.15 244 PRO A O 1
ATOM 1948 N N . LEU A 1 245 ? 1.292 7.533 35.164 1.00 12.89 245 LEU A N 1
ATOM 1949 C CA . LEU A 1 245 ? 0.520 7.108 36.326 1.00 13.45 245 LEU A CA 1
ATOM 1950 C C . LEU A 1 245 ? -0.153 5.754 36.120 1.00 12.59 245 LEU A C 1
ATOM 1951 O O . LEU A 1 245 ? -1.001 5.350 36.932 1.00 11.70 245 LEU A O 1
ATOM 1956 N N . ASP A 1 246 ? 0.211 5.034 35.048 1.00 12.82 246 ASP A N 1
ATOM 1957 C CA . ASP A 1 246 ? -0.383 3.717 34.831 1.00 10.41 246 ASP A CA 1
ATOM 1958 C C . ASP A 1 246 ? 0.651 2.912 34.043 1.00 10.70 246 ASP A C 1
ATOM 1959 O O . ASP A 1 246 ? 0.587 2.782 32.810 1.00 10.74 246 ASP A O 1
ATOM 1964 N N . VAL A 1 247 ? 1.592 2.347 34.797 1.00 11.26 247 VAL A N 1
ATOM 1965 C CA . VAL A 1 247 ? 2.741 1.639 34.252 1.00 11.69 247 VAL A CA 1
ATOM 1966 C C . VAL A 1 247 ? 2.678 0.218 34.779 1.00 12.12 247 VAL A C 1
ATOM 1967 O O . VAL A 1 247 ? 2.859 -0.011 35.980 1.00 13.31 247 VAL A O 1
ATOM 1971 N N . ARG A 1 248 ? 2.432 -0.740 33.893 1.00 11.24 248 ARG A N 1
ATOM 1972 C CA . ARG A 1 248 ? 2.109 -2.105 34.284 1.00 10.67 248 ARG A CA 1
ATOM 1973 C C . ARG A 1 248 ? 3.232 -3.051 33.879 1.00 11.68 248 ARG A C 1
ATOM 1974 O O . ARG A 1 248 ? 3.871 -2.870 32.831 1.00 11.35 248 ARG A O 1
ATOM 1982 N N . VAL A 1 249 ? 3.486 -4.041 34.735 1.00 12.25 249 VAL A N 1
ATOM 1983 C CA . VAL A 1 249 ? 4.501 -5.055 34.478 1.00 12.31 249 VAL A CA 1
ATOM 1984 C C . VAL A 1 249 ? 3.865 -6.433 34.484 1.00 12.48 249 VAL A C 1
ATOM 1985 O O . VAL A 1 249 ? 2.828 -6.670 35.115 1.00 11.90 249 VAL A O 1
ATOM 1989 N N . THR A 1 250 ? 4.496 -7.360 33.781 1.00 11.12 250 THR A N 1
ATOM 1990 C CA . THR A 1 250 ? 4.108 -8.756 33.877 1.00 11.84 250 THR A CA 1
ATOM 1991 C C . THR A 1 250 ? 5.302 -9.599 34.273 1.00 14.25 250 THR A C 1
ATOM 1992 O O . THR A 1 250 ? 6.460 -9.191 34.126 1.00 12.92 250 THR A O 1
ATOM 1996 N N . THR A 1 251 ? 5.012 -10.778 34.806 1.00 14.28 251 THR A N 1
ATOM 1997 C CA . THR A 1 251 ? 6.060 -11.717 35.137 1.00 13.05 251 THR A CA 1
ATOM 1998 C C . THR A 1 251 ? 5.542 -13.112 34.855 1.00 15.02 251 THR A C 1
ATOM 1999 O O . THR A 1 251 ? 4.380 -13.302 34.478 1.00 15.50 251 THR A O 1
ATOM 2003 N N . ARG A 1 252 ? 6.416 -14.092 35.033 1.00 14.91 252 ARG A N 1
ATOM 2004 C CA . ARG A 1 252 ? 6.060 -15.489 34.901 1.00 17.36 252 ARG A CA 1
ATOM 2005 C C . ARG A 1 252 ? 6.747 -16.237 36.029 1.00 18.03 252 ARG A C 1
ATOM 2006 O O . ARG A 1 252 ? 7.859 -15.889 36.437 1.00 18.09 252 ARG A O 1
ATOM 2014 N N . ILE A 1 253 ? 6.088 -17.265 36.532 1.00 17.57 253 ILE A N 1
ATOM 2015 C CA . ILE A 1 253 ? 6.597 -18.034 37.657 1.00 14.42 253 ILE A CA 1
ATOM 2016 C C . ILE A 1 253 ? 6.851 -19.461 37.201 1.00 18.78 253 ILE A C 1
ATOM 2017 O O . ILE A 1 253 ? 5.975 -20.083 36.591 1.00 20.96 253 ILE A O 1
ATOM 2022 N N . ASP A 1 254 ? 8.044 -19.982 37.512 1.00 16.55 254 ASP A N 1
ATOM 2023 C CA . ASP A 1 254 ? 8.367 -21.400 37.360 1.00 14.16 254 ASP A CA 1
ATOM 2024 C C . ASP A 1 254 ? 8.561 -21.943 38.770 1.00 14.54 254 ASP A C 1
ATOM 2025 O O . ASP A 1 254 ? 9.503 -21.541 39.463 1.00 16.96 254 ASP A O 1
ATOM 2030 N N . GLU A 1 255 ? 7.673 -22.840 39.211 1.00 20.63 255 GLU A N 1
ATOM 2031 C CA . GLU A 1 255 ? 7.820 -23.380 40.562 1.00 17.13 255 GLU A CA 1
ATOM 2032 C C . GLU A 1 255 ? 9.048 -24.265 40.728 1.00 20.90 255 GLU A C 1
ATOM 2033 O O . GLU A 1 255 ? 9.399 -24.586 41.868 1.00 25.56 255 GLU A O 1
ATOM 2039 N N . ASN A 1 256 ? 9.695 -24.679 39.641 1.00 18.03 256 ASN A N 1
ATOM 2040 C CA . ASN A 1 256 ? 10.893 -25.509 39.723 1.00 22.51 256 ASN A CA 1
ATOM 2041 C C . ASN A 1 256 ? 12.132 -24.803 39.193 1.00 22.73 256 ASN A C 1
ATOM 2042 O O . ASN A 1 256 ? 13.108 -25.461 38.820 1.00 23.00 256 ASN A O 1
ATOM 2047 N N . ASP A 1 257 ? 12.115 -23.478 39.141 1.00 19.56 257 ASP A N 1
ATOM 2048 C CA . ASP A 1 257 ? 13.292 -22.731 38.715 1.00 18.64 257 ASP A CA 1
ATOM 2049 C C . ASP A 1 257 ? 13.203 -21.346 39.341 1.00 19.80 257 ASP A C 1
ATOM 2050 O O . ASP A 1 257 ? 12.555 -20.446 38.796 1.00 19.02 257 ASP A O 1
ATOM 2055 N N . PHE A 1 258 ? 13.876 -21.182 40.474 1.00 16.04 258 PHE A N 1
ATOM 2056 C CA . PHE A 1 258 ? 13.860 -19.912 41.169 1.00 15.12 258 PHE A CA 1
ATOM 2057 C C . PHE A 1 258 ? 14.554 -18.799 40.384 1.00 15.39 258 PHE A C 1
ATOM 2058 O O . PHE A 1 258 ? 14.312 -17.620 40.664 1.00 15.76 258 PHE A O 1
ATOM 2066 N N A SER A 1 259 ? 15.397 -19.140 39.416 0.41 15.77 259 SER A N 1
ATOM 2067 N N B SER A 1 259 ? 15.399 -19.140 39.404 0.59 15.49 259 SER A N 1
ATOM 2068 C CA A SER A 1 259 ? 16.126 -18.119 38.674 0.41 17.15 259 SER A CA 1
ATOM 2069 C CA B SER A 1 259 ? 16.120 -18.122 38.633 0.59 17.31 259 SER A CA 1
ATOM 2070 C C A SER A 1 259 ? 15.271 -17.403 37.635 0.41 15.98 259 SER A C 1
ATOM 2071 C C B SER A 1 259 ? 15.193 -17.245 37.801 0.59 16.35 259 SER A C 1
ATOM 2072 O O A SER A 1 259 ? 15.800 -16.567 36.893 0.41 16.28 259 SER A O 1
ATOM 2073 O O B SER A 1 259 ? 15.582 -16.149 37.384 0.59 14.03 259 SER A O 1
ATOM 2078 N N . ASN A 1 260 ? 13.973 -17.693 37.556 1.00 13.40 260 ASN A N 1
ATOM 2079 C CA . ASN A 1 260 ? 13.128 -17.051 36.554 1.00 15.70 260 ASN A CA 1
ATOM 2080 C C . ASN A 1 260 ? 12.475 -15.787 37.104 1.00 17.80 260 ASN A C 1
ATOM 2081 O O . ASN A 1 260 ? 12.857 -14.662 36.751 1.00 17.44 260 ASN A O 1
ATOM 2086 N N . MET A 1 261 ? 11.490 -15.967 37.979 1.00 15.07 261 MET A N 1
ATOM 2087 C CA . MET A 1 261 ? 10.587 -14.873 38.304 1.00 13.60 261 MET A CA 1
ATOM 2088 C C . MET A 1 261 ? 11.299 -13.708 38.968 1.00 14.09 261 MET A C 1
ATOM 2089 O O . MET A 1 261 ? 11.039 -12.551 38.623 1.00 14.21 261 MET A O 1
ATOM 2094 N N . THR A 1 262 ? 12.159 -13.987 39.959 1.00 13.05 262 THR A N 1
ATOM 2095 C CA . THR A 1 262 ? 12.688 -12.910 40.787 1.00 13.78 262 THR A CA 1
ATOM 2096 C C . THR A 1 262 ? 13.435 -11.892 39.928 1.00 12.63 262 THR A C 1
ATOM 2097 O O . THR A 1 262 ? 13.212 -10.671 40.034 1.00 11.25 262 THR A O 1
ATOM 2101 N N . TRP A 1 263 ? 14.301 -12.390 39.042 1.00 12.19 263 TRP A N 1
ATOM 2102 C CA . TRP A 1 263 ? 15.070 -11.495 38.185 1.00 14.68 263 TRP A CA 1
ATOM 2103 C C . TRP A 1 263 ? 14.232 -10.918 37.049 1.00 13.69 263 TRP A C 1
ATOM 2104 O O . TRP A 1 263 ? 14.501 -9.787 36.615 1.00 12.44 263 TRP A O 1
ATOM 2115 N N . SER A 1 264 ? 13.212 -11.642 36.563 1.00 14.48 264 SER A N 1
ATOM 2116 C CA . SER A 1 264 ? 12.281 -11.009 35.628 1.00 14.49 264 SER A CA 1
ATOM 2117 C C . SER A 1 264 ? 11.615 -9.795 36.279 1.00 10.87 264 SER A C 1
ATOM 2118 O O . SER A 1 264 ? 11.463 -8.729 35.658 1.00 11.79 264 SER A O 1
ATOM 2121 N N . CYS A 1 265 ? 11.173 -9.963 37.526 1.00 11.80 265 CYS A N 1
ATOM 2122 C CA . CYS A 1 265 ? 10.475 -8.895 38.224 1.00 10.68 265 CYS A CA 1
ATOM 2123 C C . CYS A 1 265 ? 11.399 -7.701 38.419 1.00 10.79 265 CYS A C 1
ATOM 2124 O O . CYS A 1 265 ? 11.003 -6.557 38.198 1.00 12.96 265 CYS A O 1
ATOM 2127 N N . ILE A 1 266 ? 12.654 -7.944 38.825 1.00 11.00 266 ILE A N 1
ATOM 2128 C CA . ILE A 1 266 ? 13.558 -6.810 39.024 1.00 11.75 266 ILE A CA 1
ATOM 2129 C C . ILE A 1 266 ? 13.845 -6.111 37.698 1.00 11.15 266 ILE A C 1
ATOM 2130 O O . ILE A 1 266 ? 13.894 -4.872 37.619 1.00 11.88 266 ILE A O 1
ATOM 2135 N N . HIS A 1 267 ? 14.017 -6.898 36.634 1.00 11.09 267 HIS A N 1
ATOM 2136 C CA . HIS A 1 267 ? 14.281 -6.358 35.303 1.00 11.32 267 HIS A CA 1
ATOM 2137 C C . HIS A 1 267 ? 13.140 -5.438 34.846 1.00 10.89 267 HIS A C 1
ATOM 2138 O O . HIS A 1 267 ? 13.353 -4.266 34.452 1.00 12.56 267 HIS A O 1
ATOM 2145 N N . GLU A 1 268 ? 11.898 -5.941 34.942 1.00 11.93 268 GLU A N 1
ATOM 2146 C CA . GLU A 1 268 ? 10.752 -5.113 34.575 1.00 11.79 268 GLU A CA 1
ATOM 2147 C C . GLU A 1 268 ? 10.601 -3.925 35.514 1.00 11.67 268 GLU A C 1
ATOM 2148 O O . GLU A 1 268 ? 10.269 -2.824 35.068 1.00 11.35 268 GLU A O 1
ATOM 2154 N N . GLY A 1 269 ? 10.854 -4.119 36.810 1.00 11.57 269 GLY A N 1
ATOM 2155 C CA . GLY A 1 269 ? 10.855 -2.994 37.720 1.00 11.38 269 GLY A CA 1
ATOM 2156 C C . GLY A 1 269 ? 11.734 -1.862 37.233 1.00 12.92 269 GLY A C 1
ATOM 2157 O O . GLY A 1 269 ? 11.378 -0.685 37.354 1.00 13.04 269 GLY A O 1
ATOM 2158 N N . GLY A 1 270 ? 12.904 -2.198 36.680 1.00 11.72 270 GLY A N 1
ATOM 2159 C CA . GLY A 1 270 ? 13.790 -1.134 36.217 1.00 12.41 270 GLY A CA 1
ATOM 2160 C C . GLY A 1 270 ? 13.183 -0.320 35.085 1.00 11.04 270 GLY A C 1
ATOM 2161 O O . GLY A 1 270 ? 13.221 0.932 35.092 1.00 13.06 270 GLY A O 1
ATOM 2162 N N . HIS A 1 271 ? 12.575 -1.026 34.115 1.00 10.89 271 HIS A N 1
ATOM 2163 C CA . HIS A 1 271 ? 11.791 -0.325 33.081 1.00 12.86 271 HIS A CA 1
ATOM 2164 C C . HIS A 1 271 ? 10.690 0.538 33.702 1.00 12.07 271 HIS A C 1
ATOM 2165 O O . HIS A 1 271 ? 10.459 1.696 33.294 1.00 12.87 271 HIS A O 1
ATOM 2172 N N . ALA A 1 272 ? 9.969 -0.036 34.660 1.00 10.72 272 ALA A N 1
ATOM 2173 C CA . ALA A 1 272 ? 8.767 0.610 35.166 1.00 12.79 272 ALA A CA 1
ATOM 2174 C C . ALA A 1 272 ? 9.107 1.856 35.965 1.00 12.19 272 ALA A C 1
ATOM 2175 O O . ALA A 1 272 ? 8.387 2.858 35.890 1.00 11.79 272 ALA A O 1
ATOM 2177 N N . LEU A 1 273 ? 10.216 1.830 36.708 1.00 12.27 273 LEU A N 1
ATOM 2178 C CA . LEU A 1 273 ? 10.615 3.006 37.468 1.00 12.23 273 LEU A CA 1
ATOM 2179 C C . LEU A 1 273 ? 10.952 4.151 36.525 1.00 11.14 273 LEU A C 1
ATOM 2180 O O . LEU A 1 273 ? 10.638 5.321 36.805 1.00 12.93 273 LEU A O 1
ATOM 2185 N N . TYR A 1 274 ? 11.604 3.829 35.396 1.00 12.44 274 TYR A N 1
ATOM 2186 C CA . TYR A 1 274 ? 11.831 4.855 34.383 1.00 13.05 274 TYR A CA 1
ATOM 2187 C C . TYR A 1 274 ? 10.510 5.450 33.896 1.00 12.00 274 TYR A C 1
ATOM 2188 O O . TYR A 1 274 ? 10.338 6.677 33.870 1.00 11.55 274 TYR A O 1
ATOM 2197 N N . GLU A 1 275 ? 9.582 4.589 33.459 1.00 11.18 275 GLU A N 1
ATOM 2198 C CA . GLU A 1 275 ? 8.308 5.090 32.928 1.00 11.84 275 GLU A CA 1
ATOM 2199 C C . GLU A 1 275 ? 7.536 5.914 33.963 1.00 13.38 275 GLU A C 1
ATOM 2200 O O . GLU A 1 275 ? 6.920 6.937 33.620 1.00 12.83 275 GLU A O 1
ATOM 2206 N N . GLN A 1 276 ? 7.582 5.508 35.233 1.00 11.61 276 GLN A N 1
ATOM 2207 C CA . GLN A 1 276 ? 6.895 6.258 36.284 1.00 12.71 276 GLN A CA 1
ATOM 2208 C C . GLN A 1 276 ? 7.593 7.576 36.588 1.00 12.64 276 GLN A C 1
ATOM 2209 O O . GLN A 1 276 ? 7.007 8.433 37.268 1.00 13.97 276 GLN A O 1
ATOM 2215 N N . GLY A 1 277 ? 8.829 7.752 36.118 1.00 12.21 277 GLY A N 1
ATOM 2216 C CA . GLY A 1 277 ? 9.528 9.005 36.316 1.00 13.14 277 GLY A CA 1
ATOM 2217 C C . GLY A 1 277 ? 9.462 10.016 35.187 1.00 12.56 277 GLY A C 1
ATOM 2218 O O . GLY A 1 277 ? 9.964 11.135 35.342 1.00 14.53 277 GLY A O 1
ATOM 2219 N N . LEU A 1 278 ? 8.838 9.675 34.061 1.00 12.84 278 LEU A N 1
ATOM 2220 C CA . LEU A 1 278 ? 8.679 10.644 32.983 1.00 13.85 278 LEU A CA 1
ATOM 2221 C C . LEU A 1 278 ? 7.602 11.667 33.361 1.00 13.93 278 LEU A C 1
ATOM 2222 O O . LEU A 1 278 ? 6.636 11.335 34.052 1.00 12.98 278 LEU A O 1
ATOM 2227 N N . PRO A 1 279 ? 7.756 12.926 32.947 1.00 14.24 279 PRO A N 1
ATOM 2228 C CA . PRO A 1 279 ? 6.830 13.974 33.417 1.00 13.50 279 PRO A CA 1
ATOM 2229 C C . PRO A 1 279 ? 5.461 13.882 32.756 1.00 15.06 279 PRO A C 1
ATOM 2230 O O . PRO A 1 279 ? 5.351 13.767 31.529 1.00 13.94 279 PRO A O 1
ATOM 2234 N N . THR A 1 280 ? 4.410 13.962 33.585 1.00 12.63 280 THR A N 1
ATOM 2235 C CA . THR A 1 280 ? 3.050 13.925 33.061 1.00 14.31 280 THR A CA 1
ATOM 2236 C C . THR A 1 280 ? 2.744 15.127 32.178 1.00 13.57 280 THR A C 1
ATOM 2237 O O . THR A 1 280 ? 1.964 15.004 31.227 1.00 15.90 280 THR A O 1
ATOM 2241 N N . GLU A 1 281 ? 3.357 16.284 32.453 1.00 16.08 281 GLU A N 1
ATOM 2242 C CA . GLU A 1 281 ? 3.097 17.471 31.641 1.00 16.88 281 GLU A CA 1
ATOM 2243 C C . GLU A 1 281 ? 3.646 17.342 30.225 1.00 14.84 281 GLU A C 1
ATOM 2244 O O . GLU A 1 281 ? 3.246 18.118 29.347 1.00 16.89 281 GLU A O 1
ATOM 2250 N N . GLN A 1 282 ? 4.551 16.388 29.993 1.00 14.65 282 GLN A N 1
ATOM 2251 C CA . GLN A 1 282 ? 5.125 16.134 28.683 1.00 15.11 282 GLN A CA 1
ATOM 2252 C C . GLN A 1 282 ? 4.491 14.947 27.988 1.00 17.17 282 GLN A C 1
ATOM 2253 O O . GLN A 1 282 ? 5.038 14.459 26.993 1.00 14.76 282 GLN A O 1
ATOM 2259 N N . TYR A 1 283 ? 3.350 14.480 28.488 1.00 17.19 283 TYR A N 1
ATOM 2260 C CA . TYR A 1 283 ? 2.626 13.370 27.885 1.00 15.91 283 TYR A CA 1
ATOM 2261 C C . TYR A 1 283 ? 2.446 13.595 26.387 1.00 16.62 283 TYR A C 1
ATOM 2262 O O . TYR A 1 283 ? 1.992 14.658 25.959 1.00 15.96 283 TYR A O 1
ATOM 2271 N N . GLY A 1 284 ? 2.826 12.599 25.590 1.00 14.05 284 GLY A N 1
ATOM 2272 C CA . GLY A 1 284 ? 2.672 12.689 24.151 1.00 15.70 284 GLY A CA 1
ATOM 2273 C C . GLY A 1 284 ? 3.778 13.408 23.412 1.00 13.76 284 GLY A C 1
ATOM 2274 O O . GLY A 1 284 ? 3.772 13.409 22.176 1.00 14.60 284 GLY A O 1
ATOM 2275 N N . LEU A 1 285 ? 4.742 14.000 24.113 1.00 13.16 285 LEU A N 1
ATOM 2276 C CA . LEU A 1 285 ? 5.774 14.830 23.507 1.00 12.41 285 LEU A CA 1
ATOM 2277 C C . LEU A 1 285 ? 7.133 14.168 23.667 1.00 12.97 285 LEU A C 1
ATOM 2278 O O . LEU A 1 285 ? 7.338 13.358 24.579 1.00 12.49 285 LEU A O 1
ATOM 2283 N N . PRO A 1 286 ? 8.098 14.501 22.801 1.00 15.35 286 PRO A N 1
ATOM 2284 C CA . PRO A 1 286 ? 9.399 13.818 22.884 1.00 15.22 286 PRO A CA 1
ATOM 2285 C C . PRO A 1 286 ? 10.055 13.915 24.250 1.00 13.80 286 PRO A C 1
ATOM 2286 O O . PRO A 1 286 ? 10.645 12.935 24.717 1.00 13.81 286 PRO A O 1
ATOM 2290 N N . CYS A 1 287 ? 9.930 15.056 24.926 1.00 14.15 287 CYS A N 1
ATOM 2291 C CA . CYS A 1 287 ? 10.507 15.180 26.258 1.00 14.44 287 CYS A CA 1
ATOM 2292 C C . CYS A 1 287 ? 9.682 14.476 27.335 1.00 15.34 287 CYS A C 1
ATOM 2293 O O . CYS A 1 287 ? 10.039 14.558 28.509 1.00 14.41 287 CYS A O 1
ATOM 2296 N N . GLY A 1 288 ? 8.617 13.759 26.965 1.00 12.17 288 GLY A N 1
ATOM 2297 C CA . GLY A 1 288 ? 7.924 12.870 27.878 1.00 13.26 288 GLY A CA 1
ATOM 2298 C C . GLY A 1 288 ? 8.049 11.396 27.552 1.00 13.20 288 GLY A C 1
ATOM 2299 O O . GLY A 1 288 ? 7.324 10.587 28.142 1.00 16.03 288 GLY A O 1
ATOM 2300 N N . GLU A 1 289 ? 8.929 11.023 26.611 1.00 12.97 289 GLU A N 1
ATOM 2301 C CA . GLU A 1 289 ? 9.146 9.645 26.186 1.00 15.28 289 GLU A CA 1
ATOM 2302 C C . GLU A 1 289 ? 10.542 9.186 26.598 1.00 14.22 289 GLU A C 1
ATOM 2303 O O . GLU A 1 289 ? 11.468 9.991 26.689 1.00 16.54 289 GLU A O 1
ATOM 2309 N N . ALA A 1 290 ? 10.688 7.881 26.840 1.00 15.34 290 ALA A N 1
ATOM 2310 C CA . ALA A 1 290 ? 12.002 7.320 27.136 1.00 15.50 290 ALA A CA 1
ATOM 2311 C C . ALA A 1 290 ? 13.008 7.727 26.064 1.00 15.55 290 ALA A C 1
ATOM 2312 O O . ALA A 1 290 ? 12.669 7.835 24.881 1.00 18.75 290 ALA A O 1
ATOM 2314 N N . ALA A 1 291 ? 14.265 7.937 26.488 1.00 15.07 291 ALA A N 1
ATOM 2315 C CA . ALA A 1 291 ? 15.279 8.530 25.615 1.00 14.45 291 ALA A CA 1
ATOM 2316 C C . ALA A 1 291 ? 15.600 7.644 24.418 1.00 19.31 291 ALA A C 1
ATOM 2317 O O . ALA A 1 291 ? 15.862 8.155 23.320 1.00 24.00 291 ALA A O 1
ATOM 2319 N N . SER A 1 292 ? 15.596 6.324 24.605 1.00 17.52 292 SER A N 1
ATOM 2320 C CA . SER A 1 292 ? 15.942 5.382 23.542 1.00 17.34 292 SER A CA 1
ATOM 2321 C C . SER A 1 292 ? 15.779 3.975 24.094 1.00 15.23 292 SER A C 1
ATOM 2322 O O . SER A 1 292 ? 15.665 3.776 25.310 1.00 15.06 292 SER A O 1
ATOM 2325 N N . LEU A 1 293 ? 15.786 2.992 23.183 1.00 14.92 293 LEU A N 1
ATOM 2326 C CA . LEU A 1 293 ? 15.712 1.592 23.592 1.00 15.17 293 LEU A CA 1
ATOM 2327 C C . LEU A 1 293 ? 16.921 1.210 24.429 1.00 15.20 293 LEU A C 1
ATOM 2328 O O . LEU A 1 293 ? 16.796 0.477 25.416 1.00 15.22 293 LEU A O 1
ATOM 2333 N N . GLY A 1 294 ? 18.099 1.697 24.045 1.00 14.56 294 GLY A N 1
ATOM 2334 C CA . GLY A 1 294 ? 19.296 1.413 24.824 1.00 15.05 294 GLY A CA 1
ATOM 2335 C C . GLY A 1 294 ? 19.240 1.973 26.235 1.00 13.85 294 GLY A C 1
ATOM 2336 O O . GLY A 1 294 ? 19.609 1.296 27.193 1.00 14.58 294 GLY A O 1
ATOM 2337 N N . ILE A 1 295 ? 18.774 3.211 26.387 1.00 16.11 295 ILE A N 1
ATOM 2338 C CA . ILE A 1 295 ? 18.644 3.769 27.732 1.00 12.18 295 ILE A CA 1
ATOM 2339 C C . ILE A 1 295 ? 17.575 3.010 28.529 1.00 12.82 295 ILE A C 1
ATOM 2340 O O . ILE A 1 295 ? 17.744 2.719 29.721 1.00 12.50 295 ILE A O 1
ATOM 2345 N N . HIS A 1 296 ? 16.471 2.632 27.883 1.00 13.69 296 HIS A N 1
ATOM 2346 C CA . HIS A 1 296 ? 15.488 1.842 28.614 1.00 13.15 296 HIS A CA 1
ATOM 2347 C C . HIS A 1 296 ? 16.094 0.515 29.086 1.00 13.58 296 HIS A C 1
ATOM 2348 O O . HIS A 1 296 ? 15.926 0.099 30.253 1.00 12.31 296 HIS A O 1
ATOM 2355 N N . GLU A 1 297 ? 16.842 -0.149 28.194 1.00 13.25 297 GLU A N 1
ATOM 2356 C CA . GLU A 1 297 ? 17.470 -1.401 28.572 1.00 15.47 297 GLU A CA 1
ATOM 2357 C C . GLU A 1 297 ? 18.507 -1.196 29.677 1.00 13.61 297 GLU A C 1
ATOM 2358 O O . GLU A 1 297 ? 18.688 -2.081 30.517 1.00 13.00 297 GLU A O 1
ATOM 2364 N N . SER A 1 298 ? 19.180 -0.037 29.711 1.00 11.99 298 SER A N 1
ATOM 2365 C CA . SER A 1 298 ? 20.114 0.227 30.805 1.00 12.72 298 SER A CA 1
ATOM 2366 C C . SER A 1 298 ? 19.398 0.241 32.147 1.00 12.04 298 SER A C 1
ATOM 2367 O O . SER A 1 298 ? 19.968 -0.164 33.168 1.00 12.19 298 SER A O 1
ATOM 2370 N N . GLN A 1 299 ? 18.158 0.722 32.170 1.00 12.83 299 GLN A N 1
ATOM 2371 C CA . GLN A 1 299 ? 17.419 0.715 33.440 1.00 12.20 299 GLN A CA 1
ATOM 2372 C C . GLN A 1 299 ? 17.057 -0.704 33.892 1.00 11.60 299 GLN A C 1
ATOM 2373 O O . GLN A 1 299 ? 17.257 -1.072 35.074 1.00 13.92 299 GLN A O 1
ATOM 2379 N N . SER A 1 300 ? 16.590 -1.533 32.954 1.00 11.82 300 SER A N 1
ATOM 2380 C CA . SER A 1 300 ? 16.289 -2.922 33.319 1.00 11.39 300 SER A CA 1
ATOM 2381 C C . SER A 1 300 ? 17.530 -3.685 33.783 1.00 13.63 300 SER A C 1
ATOM 2382 O O . SER A 1 300 ? 17.488 -4.418 34.788 1.00 12.90 300 SER A O 1
ATOM 2385 N N . ARG A 1 301 ? 18.647 -3.527 33.064 1.00 12.63 301 ARG A N 1
ATOM 2386 C CA . ARG A 1 301 ? 19.848 -4.275 33.409 1.00 12.01 301 ARG A CA 1
ATOM 2387 C C . ARG A 1 301 ? 20.523 -3.743 34.667 1.00 13.64 301 ARG A C 1
ATOM 2388 O O . ARG A 1 301 ? 21.117 -4.531 35.414 1.00 12.31 301 ARG A O 1
ATOM 2396 N N . LEU A 1 302 ? 20.467 -2.422 34.904 1.00 12.20 302 LEU A N 1
ATOM 2397 C CA . LEU A 1 302 ? 21.092 -1.876 36.101 1.00 12.39 302 LEU A CA 1
ATOM 2398 C C . LEU A 1 302 ? 20.441 -2.462 37.334 1.00 12.30 302 LEU A C 1
ATOM 2399 O O . LEU A 1 302 ? 21.137 -2.874 38.279 1.00 12.87 302 LEU A O 1
ATOM 2404 N N . TRP A 1 303 ? 19.101 -2.532 37.338 1.00 12.04 303 TRP A N 1
ATOM 2405 C CA . TRP A 1 303 ? 18.467 -3.116 38.516 1.00 13.17 303 TRP A CA 1
ATOM 2406 C C . TRP A 1 303 ? 18.604 -4.636 38.556 1.00 12.72 303 TRP A C 1
ATOM 2407 O O . TRP A 1 303 ? 18.876 -5.210 39.621 1.00 12.10 303 TRP A O 1
ATOM 2418 N N . GLU A 1 304 ? 18.457 -5.306 37.412 1.00 11.88 304 GLU A N 1
ATOM 2419 C CA . GLU A 1 304 ? 18.476 -6.764 37.418 1.00 11.89 304 GLU A CA 1
ATOM 2420 C C . GLU A 1 304 ? 19.840 -7.304 37.826 1.00 13.24 304 GLU A C 1
ATOM 2421 O O . GLU A 1 304 ? 19.933 -8.279 38.585 1.00 12.27 304 GLU A O 1
ATOM 2427 N N . ASN A 1 305 ? 20.904 -6.691 37.314 1.00 12.73 305 ASN A N 1
ATOM 2428 C CA . ASN A 1 305 ? 22.234 -7.280 37.337 1.00 12.65 305 ASN A CA 1
ATOM 2429 C C . ASN A 1 305 ? 23.208 -6.498 38.206 1.00 12.90 305 ASN A C 1
ATOM 2430 O O . ASN A 1 305 ? 23.693 -7.034 39.202 1.00 13.12 305 ASN A O 1
ATOM 2435 N N . ASN A 1 306 ? 23.502 -5.242 37.860 1.00 12.98 306 ASN A N 1
ATOM 2436 C CA . ASN A 1 306 ? 24.464 -4.473 38.652 1.00 13.21 306 ASN A CA 1
ATOM 2437 C C . ASN A 1 306 ? 24.023 -4.342 40.104 1.00 15.39 306 ASN A C 1
ATOM 2438 O O . ASN A 1 306 ? 24.869 -4.315 41.009 1.00 15.74 306 ASN A O 1
ATOM 2443 N N . VAL A 1 307 ? 22.710 -4.271 40.346 1.00 14.48 307 VAL A N 1
ATOM 2444 C CA . VAL A 1 307 ? 22.160 -4.365 41.693 1.00 14.56 307 VAL A CA 1
ATOM 2445 C C . VAL A 1 307 ? 21.752 -5.809 41.989 1.00 12.89 307 VAL A C 1
ATOM 2446 O O . VAL A 1 307 ? 22.275 -6.439 42.917 1.00 13.61 307 VAL A O 1
ATOM 2450 N N . GLY A 1 308 ? 20.844 -6.356 41.179 1.00 13.18 308 GLY A N 1
ATOM 2451 C CA . GLY A 1 308 ? 20.108 -7.557 41.549 1.00 12.75 308 GLY A CA 1
ATOM 2452 C C . GLY A 1 308 ? 20.911 -8.838 41.575 1.00 12.71 308 GLY A C 1
ATOM 2453 O O . GLY A 1 308 ? 20.414 -9.843 42.090 1.00 12.95 308 GLY A O 1
ATOM 2454 N N . ARG A 1 309 ? 22.120 -8.851 41.023 1.00 12.92 309 ARG A N 1
ATOM 2455 C CA . ARG A 1 309 ? 22.975 -10.029 41.108 1.00 13.62 309 ARG A CA 1
ATOM 2456 C C . ARG A 1 309 ? 24.215 -9.778 41.957 1.00 13.51 309 ARG A C 1
ATOM 2457 O O . ARG A 1 309 ? 25.126 -10.618 41.994 1.00 14.04 309 ARG A O 1
ATOM 2465 N N . SER A 1 310 ? 24.263 -8.642 42.643 1.00 14.48 310 SER A N 1
ATOM 2466 C CA . SER A 1 310 ? 25.445 -8.231 43.385 1.00 13.90 310 SER A CA 1
ATOM 2467 C C . SER A 1 310 ? 25.431 -8.795 44.799 1.00 14.08 310 SER A C 1
ATOM 2468 O O . SER A 1 310 ? 24.372 -9.080 45.372 1.00 14.22 310 SER A O 1
ATOM 2471 N N . LEU A 1 311 ? 26.634 -8.977 45.346 1.00 14.46 311 LEU A N 1
ATOM 2472 C CA . LEU A 1 311 ? 26.752 -9.491 46.704 1.00 14.69 311 LEU A CA 1
ATOM 2473 C C . LEU A 1 311 ? 26.115 -8.535 47.705 1.00 18.52 311 LEU A C 1
ATOM 2474 O O . LEU A 1 311 ? 25.423 -8.974 48.634 1.00 17.30 311 LEU A O 1
ATOM 2479 N N . ASN A 1 312 ? 26.309 -7.224 47.516 1.00 15.63 312 ASN A N 1
ATOM 2480 C CA . ASN A 1 312 ? 25.744 -6.240 48.439 1.00 17.70 312 ASN A CA 1
ATOM 2481 C C . ASN A 1 312 ? 24.229 -6.339 48.515 1.00 15.38 312 ASN A C 1
ATOM 2482 O O . ASN A 1 312 ? 23.654 -6.273 49.603 1.00 17.33 312 ASN A O 1
ATOM 2487 N N . PHE A 1 313 ? 23.557 -6.486 47.370 1.00 14.07 313 PHE A N 1
ATOM 2488 C CA . PHE A 1 313 ? 22.102 -6.663 47.375 1.00 14.33 313 PHE A CA 1
ATOM 2489 C C . PHE A 1 313 ? 21.709 -7.886 48.204 1.00 14.14 313 PHE A C 1
ATOM 2490 O O . PHE A 1 313 ? 20.779 -7.844 49.030 1.00 14.01 313 PHE A O 1
ATOM 2498 N N . TRP A 1 314 ? 22.423 -8.991 47.998 1.00 13.82 314 TRP A N 1
ATOM 2499 C CA . TRP A 1 314 ? 22.082 -10.239 48.655 1.00 13.91 314 TRP A CA 1
ATOM 2500 C C . TRP A 1 314 ? 22.493 -10.296 50.127 1.00 14.22 314 TRP A C 1
ATOM 2501 O O . TRP A 1 314 ? 21.918 -11.095 50.860 1.00 15.74 314 TRP A O 1
ATOM 2512 N N . LYS A 1 315 ? 23.395 -9.430 50.595 1.00 14.49 315 LYS A N 1
ATOM 2513 C CA . LYS A 1 315 ? 23.673 -9.398 52.029 1.00 15.78 315 LYS A CA 1
ATOM 2514 C C . LYS A 1 315 ? 22.405 -9.112 52.823 1.00 16.52 315 LYS A C 1
ATOM 2515 O O . LYS A 1 315 ? 22.178 -9.710 53.877 1.00 20.27 315 LYS A O 1
ATOM 2521 N N . PHE A 1 316 ? 21.556 -8.218 52.317 1.00 15.83 316 PHE A N 1
ATOM 2522 C CA . PHE A 1 316 ? 20.273 -7.943 52.946 1.00 19.06 316 PHE A CA 1
ATOM 2523 C C . PHE A 1 316 ? 19.191 -8.911 52.492 1.00 14.90 316 PHE A C 1
ATOM 2524 O O . PHE A 1 316 ? 18.410 -9.408 53.319 1.00 17.82 316 PHE A O 1
ATOM 2532 N N . GLN A 1 317 ? 19.111 -9.198 51.191 1.00 14.11 317 GLN A N 1
ATOM 2533 C CA . GLN A 1 317 ? 17.979 -9.984 50.712 1.00 15.75 317 GLN A CA 1
ATOM 2534 C C . GLN A 1 317 ? 18.097 -11.479 51.012 1.00 14.22 317 GLN A C 1
ATOM 2535 O O . GLN A 1 317 ? 17.074 -12.149 51.180 1.00 16.10 317 GLN A O 1
ATOM 2541 N N . TYR A 1 318 ? 19.306 -12.036 51.088 1.00 15.58 318 TYR A N 1
ATOM 2542 C CA . TYR A 1 318 ? 19.419 -13.486 51.220 1.00 17.01 318 TYR A CA 1
ATOM 2543 C C . TYR A 1 318 ? 18.782 -14.035 52.489 1.00 17.14 318 TYR A C 1
ATOM 2544 O O . TYR A 1 318 ? 18.018 -15.008 52.386 1.00 16.31 318 TYR A O 1
ATOM 2553 N N . PRO A 1 319 ? 19.042 -13.502 53.689 1.00 17.14 319 PRO A N 1
ATOM 2554 C CA . PRO A 1 319 ? 18.361 -14.059 54.870 1.00 19.51 319 PRO A CA 1
ATOM 2555 C C . PRO A 1 319 ? 16.850 -13.992 54.752 1.00 19.47 319 PRO A C 1
ATOM 2556 O O . PRO A 1 319 ? 16.145 -14.904 55.219 1.00 19.14 319 PRO A O 1
ATOM 2560 N N . ARG A 1 320 ? 16.330 -12.961 54.076 1.00 15.20 320 ARG A N 1
ATOM 2561 C CA . ARG A 1 320 ? 14.886 -12.848 53.904 1.00 14.70 320 ARG A CA 1
ATOM 2562 C C . ARG A 1 320 ? 14.337 -13.958 53.005 1.00 16.85 320 ARG A C 1
ATOM 2563 O O . ARG A 1 320 ? 13.315 -14.588 53.321 1.00 18.03 320 ARG A O 1
ATOM 2571 N N . ILE A 1 321 ? 15.001 -14.230 51.876 1.00 17.37 321 ILE A N 1
ATOM 2572 C CA . ILE A 1 321 ? 14.483 -15.297 51.025 1.00 17.65 321 ILE A CA 1
ATOM 2573 C C . ILE A 1 321 ? 14.752 -16.670 51.630 1.00 17.04 321 ILE A C 1
ATOM 2574 O O . ILE A 1 321 ? 14.018 -17.622 51.350 1.00 16.81 321 ILE A O 1
ATOM 2579 N N . GLN A 1 322 ? 15.782 -16.800 52.468 1.00 16.68 322 GLN A N 1
ATOM 2580 C CA . GLN A 1 322 ? 15.974 -18.049 53.195 1.00 19.72 322 GLN A CA 1
ATOM 2581 C C . GLN A 1 322 ? 14.808 -18.294 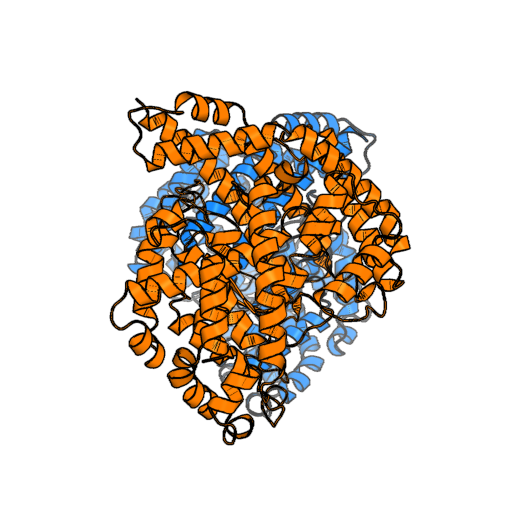54.130 1.00 18.22 322 GLN A C 1
ATOM 2582 O O . GLN A 1 322 ? 14.317 -19.425 54.250 1.00 21.93 322 GLN A O 1
ATOM 2588 N N . ALA A 1 323 ? 14.368 -17.245 54.821 1.00 15.36 323 ALA A N 1
ATOM 2589 C CA . ALA A 1 323 ? 13.207 -17.372 55.697 1.00 19.55 323 ALA A CA 1
ATOM 2590 C C . ALA A 1 323 ? 11.958 -17.742 54.915 1.00 22.08 323 ALA A C 1
ATOM 2591 O O . ALA A 1 323 ? 11.078 -18.448 55.437 1.00 20.96 323 ALA A O 1
ATOM 2593 N N . LEU A 1 324 ? 11.855 -17.258 53.675 1.00 17.21 324 LEU A N 1
ATOM 2594 C CA . LEU A 1 324 ? 10.697 -17.566 52.848 1.00 18.51 324 LEU A CA 1
ATOM 2595 C C . LEU A 1 324 ? 10.725 -19.005 52.332 1.00 21.48 324 LEU A C 1
ATOM 2596 O O . LEU A 1 324 ? 9.671 -19.643 52.207 1.00 19.65 324 LEU A O 1
ATOM 2601 N N . PHE A 1 325 ? 11.911 -19.529 52.012 1.00 18.62 325 PHE A N 1
ATOM 2602 C CA . PHE A 1 325 ? 12.062 -20.852 51.396 1.00 16.26 325 PHE A CA 1
ATOM 2603 C C . PHE A 1 325 ? 13.073 -21.688 52.181 1.00 17.59 325 PHE A C 1
ATOM 2604 O O . PHE A 1 325 ? 14.088 -22.139 51.637 1.00 17.21 325 PHE A O 1
ATOM 2612 N N . PRO A 1 326 ? 12.824 -21.933 53.469 1.00 15.29 326 PRO A N 1
ATOM 2613 C CA . PRO A 1 326 ? 13.866 -22.580 54.281 1.00 20.08 326 PRO A CA 1
ATOM 2614 C C . PRO A 1 326 ? 14.154 -24.015 53.878 1.00 14.49 326 PRO A C 1
ATOM 2615 O O . PRO A 1 326 ? 15.299 -24.462 54.028 1.00 16.45 326 PRO A O 1
ATOM 2619 N N . GLU A 1 327 ? 13.166 -24.745 53.345 1.00 15.35 327 GLU A N 1
ATOM 2620 C CA . GLU A 1 327 ? 13.426 -26.118 52.925 1.00 17.31 327 GLU A CA 1
ATOM 2621 C C . GLU A 1 327 ? 14.297 -26.181 51.678 1.00 19.43 327 GLU A C 1
ATOM 2622 O O . GLU A 1 327 ? 14.936 -27.205 51.425 1.00 19.68 327 GLU A O 1
ATOM 2628 N N . GLN A 1 328 ? 14.352 -25.102 50.902 1.00 15.78 328 GLN A N 1
ATOM 2629 C CA . GLN A 1 328 ? 15.164 -25.074 49.696 1.00 15.92 328 GLN A CA 1
ATOM 2630 C C . GLN A 1 328 ? 16.506 -24.395 49.912 1.00 18.45 328 GLN A C 1
ATOM 2631 O O . GLN A 1 328 ? 17.498 -24.788 49.291 1.00 16.51 328 GLN A O 1
ATOM 2637 N N . LEU A 1 329 ? 16.564 -23.398 50.786 1.00 17.58 329 LEU A N 1
ATOM 2638 C CA . LEU A 1 329 ? 17.743 -22.558 50.920 1.00 14.78 329 LEU A CA 1
ATOM 2639 C C . LEU A 1 329 ? 18.344 -22.578 52.315 1.00 17.30 329 LEU A C 1
ATOM 2640 O O . LEU A 1 329 ? 19.390 -21.955 52.530 1.00 17.94 329 LEU A O 1
ATOM 2645 N N . GLY A 1 330 ? 17.730 -23.288 53.269 1.00 16.02 330 GLY A N 1
ATOM 2646 C CA . GLY A 1 330 ? 18.183 -23.202 54.649 1.00 16.59 330 GLY A CA 1
ATOM 2647 C C . GLY A 1 330 ? 19.555 -23.788 54.895 1.00 16.83 330 GLY A C 1
ATOM 2648 O O . GLY A 1 330 ? 20.216 -23.411 55.871 1.00 18.55 330 GLY A O 1
ATOM 2649 N N . ASN A 1 331 ? 20.005 -24.698 54.030 1.00 17.61 331 ASN A N 1
ATOM 2650 C CA . ASN A 1 331 ? 21.350 -25.253 54.099 1.00 18.65 331 ASN A CA 1
ATOM 2651 C C . ASN A 1 331 ? 22.243 -24.755 52.960 1.00 19.65 331 ASN A C 1
ATOM 2652 O O . ASN A 1 331 ? 23.213 -25.431 52.609 1.00 20.02 331 ASN A O 1
ATOM 2657 N N . VAL A 1 332 ? 21.931 -23.589 52.381 1.00 17.68 332 VAL A N 1
ATOM 2658 C CA . VAL A 1 332 ? 22.693 -22.977 51.290 1.00 17.87 332 VAL A CA 1
ATOM 2659 C C . VAL A 1 332 ? 23.245 -21.642 51.784 1.00 18.14 332 VAL A C 1
ATOM 2660 O O . VAL A 1 332 ? 22.487 -20.810 52.293 1.00 20.03 332 VAL A O 1
ATOM 2664 N N . SER A 1 333 ? 24.559 -21.426 51.628 1.00 19.20 333 SER A N 1
ATOM 2665 C CA . SER A 1 333 ? 25.153 -20.208 52.176 1.00 17.31 333 SER A CA 1
ATOM 2666 C C . SER A 1 333 ? 24.964 -19.034 51.230 1.00 17.13 333 SER A C 1
ATOM 2667 O O . SER A 1 333 ? 24.655 -19.197 50.050 1.00 17.70 333 SER A O 1
ATOM 2670 N N . LEU A 1 334 ? 25.188 -17.831 51.763 1.00 18.46 334 LEU A N 1
ATOM 2671 C CA . LEU A 1 334 ? 25.098 -16.638 50.927 1.00 19.33 334 LEU A CA 1
ATOM 2672 C C . LEU A 1 334 ? 26.035 -16.734 49.726 1.00 16.97 334 LEU A C 1
ATOM 2673 O O . LEU A 1 334 ? 25.635 -16.428 48.596 1.00 17.94 334 LEU A O 1
ATOM 2678 N N . GLN A 1 335 ? 27.276 -17.177 49.952 1.00 18.23 335 GLN A N 1
ATOM 2679 C CA . GLN A 1 335 ? 28.248 -17.303 48.867 1.00 16.81 335 GLN A CA 1
ATOM 2680 C C . GLN A 1 335 ? 27.810 -18.323 47.822 1.00 18.32 335 GLN A C 1
ATOM 2681 O O . GLN A 1 335 ? 27.949 -18.080 46.615 1.00 19.98 335 GLN A O 1
ATOM 2687 N N . GLU A 1 336 ? 27.282 -19.473 48.259 1.00 18.62 336 GLU A N 1
ATOM 2688 C CA . GLU A 1 336 ? 26.796 -20.462 47.295 1.00 18.45 336 GLU A CA 1
ATOM 2689 C C . GLU A 1 336 ? 25.669 -19.895 46.443 1.00 15.26 336 GLU A C 1
ATOM 2690 O O . GLU A 1 336 ? 25.639 -20.095 45.219 1.00 17.72 336 GLU A O 1
ATOM 2696 N N . PHE A 1 337 ? 24.733 -19.187 47.079 1.00 16.86 337 PHE A N 1
ATOM 2697 C CA . PHE A 1 337 ? 23.620 -18.599 46.351 1.00 14.57 337 PHE A CA 1
ATOM 2698 C C . PHE A 1 337 ? 24.112 -17.544 45.360 1.00 14.45 337 PHE A C 1
ATOM 2699 O O . PHE A 1 337 ? 23.678 -17.514 44.199 1.00 16.65 337 PHE A O 1
ATOM 2707 N N . TYR A 1 338 ? 25.045 -16.692 45.797 1.00 15.99 338 TYR A N 1
ATOM 2708 C CA . TYR A 1 338 ? 25.595 -15.631 44.949 1.00 17.59 338 TYR A CA 1
ATOM 2709 C C . TYR A 1 338 ? 26.289 -16.214 43.721 1.00 17.09 338 TYR A C 1
ATOM 2710 O O . TYR A 1 338 ? 26.073 -15.763 42.578 1.00 16.25 338 TYR A O 1
ATOM 2719 N N . LYS A 1 339 ? 27.086 -17.257 43.933 1.00 16.19 339 LYS A N 1
ATOM 2720 C CA . LYS A 1 339 ? 27.754 -17.895 42.807 1.00 17.67 339 LYS A CA 1
ATOM 2721 C C . LYS A 1 339 ? 26.741 -18.555 41.878 1.00 15.94 339 LYS A C 1
ATOM 2722 O O . LYS A 1 339 ? 26.880 -18.489 40.650 1.00 18.20 339 LYS A O 1
ATOM 2728 N N . ALA A 1 340 ? 25.688 -19.153 42.441 1.00 17.58 340 ALA A N 1
ATOM 2729 C CA . ALA A 1 340 ? 24.725 -19.887 41.627 1.00 14.61 340 ALA A CA 1
ATOM 2730 C C . ALA A 1 340 ? 23.897 -18.956 40.750 1.00 17.09 340 ALA A C 1
ATOM 2731 O O . ALA A 1 340 ? 23.549 -19.305 39.613 1.00 18.68 340 ALA A O 1
ATOM 2733 N N . ILE A 1 341 ? 23.544 -17.777 41.272 1.00 14.94 341 ILE A N 1
ATOM 2734 C CA . ILE A 1 341 ? 22.789 -16.816 40.475 1.00 15.66 341 ILE A CA 1
ATOM 2735 C C . ILE A 1 341 ? 23.676 -16.053 39.506 1.00 13.68 341 ILE A C 1
ATOM 2736 O O . ILE A 1 341 ? 23.161 -15.291 38.675 1.00 15.03 341 ILE A O 1
ATOM 2741 N N . ASN A 1 342 ? 24.995 -16.231 39.599 1.00 14.00 342 ASN A N 1
ATOM 2742 C CA . ASN A 1 342 ? 25.913 -15.693 38.600 1.00 17.21 342 ASN A CA 1
ATOM 2743 C C . ASN A 1 342 ? 26.643 -16.786 37.815 1.00 15.45 342 ASN A C 1
ATOM 2744 O O . ASN A 1 342 ? 27.869 -16.741 37.673 1.00 25.24 342 ASN A O 1
ATOM 2749 N N . HIS A 1 343 ? 25.900 -17.763 37.296 1.00 19.05 343 HIS A N 1
ATOM 2750 C CA . HIS A 1 343 ? 26.489 -18.879 36.567 1.00 17.11 343 HIS A CA 1
ATOM 2751 C C . HIS A 1 343 ? 26.676 -18.512 35.095 1.00 17.42 343 HIS A C 1
ATOM 2752 O O . HIS A 1 343 ? 25.709 -18.178 34.402 1.00 21.18 343 HIS A O 1
ATOM 2759 N N . VAL A 1 344 ? 27.915 -18.605 34.617 1.00 17.39 344 VAL A N 1
ATOM 2760 C CA . VAL A 1 344 ? 28.264 -18.262 33.239 1.00 18.66 344 VAL A CA 1
ATOM 2761 C C . VAL A 1 344 ? 28.520 -19.540 32.456 1.00 21.38 344 VAL A C 1
ATOM 2762 O O . VAL A 1 344 ? 29.320 -20.389 32.878 1.00 24.20 344 VAL A O 1
ATOM 2766 N N . GLN A 1 345 ? 27.871 -19.657 31.291 1.00 19.95 345 GLN A N 1
ATOM 2767 C CA . GLN A 1 345 ? 27.970 -20.874 30.503 1.00 22.76 345 GLN A CA 1
ATOM 2768 C C . GLN A 1 345 ? 27.643 -20.560 29.051 1.00 19.61 345 GLN A C 1
ATOM 2769 O O . GLN A 1 345 ? 26.532 -20.108 28.761 1.00 22.06 345 GLN A O 1
ATOM 2775 N N . PRO A 1 346 ? 28.569 -20.782 28.123 1.00 16.87 346 PRO A N 1
ATOM 2776 C CA . PRO A 1 346 ? 28.219 -20.674 26.698 1.00 18.92 346 PRO A CA 1
ATOM 2777 C C . PRO A 1 346 ? 27.031 -21.572 26.381 1.00 21.54 346 PRO A C 1
ATOM 2778 O O . PRO A 1 346 ? 26.958 -22.718 26.835 1.00 22.59 346 PRO A O 1
ATOM 2782 N N . SER A 1 347 ? 26.073 -21.027 25.633 1.00 18.83 347 SER A N 1
ATOM 2783 C CA . SER A 1 347 ? 24.838 -21.743 25.352 1.00 21.31 347 SER A CA 1
ATOM 2784 C C . SER A 1 347 ? 24.273 -21.279 24.011 1.00 19.48 347 SER A C 1
ATOM 2785 O O . SER A 1 347 ? 24.790 -20.356 23.375 1.00 19.99 347 SER A O 1
ATOM 2788 N N . LEU A 1 348 ? 23.191 -21.929 23.589 1.00 18.71 348 LEU A N 1
ATOM 2789 C CA . LEU A 1 348 ? 22.665 -21.774 22.237 1.00 20.76 348 LEU A CA 1
ATOM 2790 C C . LEU A 1 348 ? 21.624 -20.668 22.101 1.00 19.71 348 LEU A C 1
ATOM 2791 O O . LEU A 1 348 ? 21.529 -20.056 21.030 1.00 18.73 348 LEU A O 1
ATOM 2796 N N . ILE A 1 349 ? 20.854 -20.394 23.153 1.00 18.48 349 ILE A N 1
ATOM 2797 C CA . ILE A 1 349 ? 19.675 -19.535 23.082 1.00 21.22 349 ILE A CA 1
ATOM 2798 C C . ILE A 1 349 ? 19.982 -18.205 23.754 1.00 20.98 349 ILE A C 1
ATOM 2799 O O . ILE A 1 349 ? 20.268 -18.161 24.960 1.00 19.35 349 ILE A O 1
ATOM 2804 N N . ARG A 1 350 ? 19.875 -17.119 22.978 1.00 18.49 350 ARG A N 1
ATOM 2805 C CA . ARG A 1 350 ? 20.172 -15.780 23.483 1.00 17.77 350 ARG A CA 1
ATOM 2806 C C . ARG A 1 350 ? 19.338 -15.433 24.709 1.00 18.21 350 ARG A C 1
ATOM 2807 O O . ARG A 1 350 ? 19.863 -14.887 25.689 1.00 18.29 350 ARG A O 1
ATOM 2815 N N . THR A 1 351 ? 18.034 -15.733 24.679 1.00 19.18 351 THR A N 1
ATOM 2816 C CA . THR A 1 351 ? 17.170 -15.315 25.779 1.00 19.54 351 THR A CA 1
ATOM 2817 C C . THR A 1 351 ? 17.460 -16.048 27.082 1.00 21.45 351 THR A C 1
ATOM 2818 O O . THR A 1 351 ? 16.996 -15.599 28.134 1.00 26.79 351 THR A O 1
ATOM 2822 N N . GLU A 1 352 ? 18.240 -17.126 27.043 1.00 19.22 352 GLU A N 1
ATOM 2823 C CA . GLU A 1 352 ? 18.618 -17.881 28.234 1.00 19.93 352 GLU A CA 1
ATOM 2824 C C . GLU A 1 352 ? 20.053 -17.618 28.676 1.00 19.76 352 GLU A C 1
ATOM 2825 O O . GLU A 1 352 ? 20.504 -18.210 29.662 1.00 22.61 352 GLU A O 1
ATOM 2831 N N . ALA A 1 353 ? 20.780 -16.765 27.972 1.00 17.56 353 ALA A N 1
ATOM 2832 C CA . ALA A 1 353 ? 22.206 -16.612 28.208 1.00 17.32 353 ALA A CA 1
ATOM 2833 C C . ALA A 1 353 ? 22.497 -15.747 29.434 1.00 18.96 353 ALA A C 1
ATOM 2834 O O . ALA A 1 353 ? 21.775 -14.796 29.744 1.00 20.02 353 ALA A O 1
ATOM 2836 N N . ASP A 1 354 ? 23.584 -16.085 30.124 1.00 16.78 354 ASP A N 1
ATOM 2837 C CA . ASP A 1 354 ? 24.073 -15.257 31.214 1.00 14.04 354 ASP A CA 1
ATOM 2838 C C . ASP A 1 354 ? 24.588 -13.916 30.674 1.00 16.26 354 ASP A C 1
ATOM 2839 O O . ASP A 1 354 ? 24.807 -13.733 29.468 1.00 17.70 354 ASP A O 1
ATOM 2844 N N . GLU A 1 355 ? 24.834 -12.982 31.594 1.00 16.68 355 GLU A N 1
ATOM 2845 C CA . GLU A 1 355 ? 25.181 -11.610 31.214 1.00 16.88 355 GLU A CA 1
ATOM 2846 C C . GLU A 1 355 ? 26.548 -11.475 30.540 1.00 15.95 355 GLU A C 1
ATOM 2847 O O . GLU A 1 355 ? 26.862 -10.384 30.045 1.00 16.54 355 GLU A O 1
ATOM 2853 N N . ILE A 1 356 ? 27.377 -12.518 30.515 1.00 14.80 356 ILE A N 1
ATOM 2854 C CA . ILE A 1 356 ? 28.651 -12.423 29.807 1.00 14.36 356 ILE A CA 1
ATOM 2855 C C . ILE A 1 356 ? 28.464 -12.933 28.389 1.00 16.80 356 ILE A C 1
ATOM 2856 O O . ILE A 1 356 ? 28.657 -12.192 27.415 1.00 16.71 356 ILE A O 1
ATOM 2861 N N . THR A 1 357 ? 28.079 -14.204 28.266 1.00 15.67 357 THR A N 1
ATOM 2862 C CA . THR A 1 357 ? 27.940 -14.795 26.941 1.00 14.55 357 THR A CA 1
ATOM 2863 C C . THR A 1 357 ? 26.849 -14.121 26.117 1.00 14.26 357 THR A C 1
ATOM 2864 O O . THR A 1 357 ? 26.919 -14.170 24.884 1.00 14.47 357 THR A O 1
ATOM 2868 N N . TYR A 1 358 ? 25.861 -13.487 26.767 1.00 15.52 358 TYR A N 1
ATOM 2869 C CA . TYR A 1 358 ? 24.798 -12.785 26.043 1.00 14.86 358 TYR A CA 1
ATOM 2870 C C . TYR A 1 358 ? 25.359 -11.918 24.920 1.00 14.84 358 TYR A C 1
ATOM 2871 O O . TYR A 1 358 ? 24.815 -11.885 23.804 1.00 14.05 358 TYR A O 1
ATOM 2880 N N . HIS A 1 359 ? 26.463 -11.222 25.193 1.00 14.59 359 HIS A N 1
ATOM 2881 C CA . HIS A 1 359 ? 26.957 -10.241 24.242 1.00 14.06 359 HIS A CA 1
ATOM 2882 C C . HIS A 1 359 ? 27.592 -10.878 23.017 1.00 14.37 359 HIS A C 1
ATOM 2883 O O . HIS A 1 359 ? 27.571 -10.272 21.941 1.00 16.18 359 HIS A O 1
ATOM 2890 N N . PHE A 1 360 ? 28.048 -12.129 23.121 1.00 14.58 360 PHE A N 1
ATOM 2891 C CA . PHE A 1 360 ? 28.451 -12.818 21.900 1.00 14.87 360 PHE A CA 1
ATOM 2892 C C . PHE A 1 360 ? 27.250 -13.090 21.004 1.00 15.32 360 PHE A C 1
ATOM 2893 O O . PHE A 1 360 ? 27.323 -12.878 19.783 1.00 15.64 360 PHE A O 1
ATOM 2901 N N . HIS A 1 361 ? 26.125 -13.502 21.603 1.00 14.74 361 HIS A N 1
ATOM 2902 C CA . HIS A 1 361 ? 24.891 -13.646 20.831 1.00 14.87 361 HIS A CA 1
ATOM 2903 C C . HIS A 1 361 ? 24.600 -12.355 20.075 1.00 14.15 361 HIS A C 1
ATOM 2904 O O . HIS A 1 361 ? 24.347 -12.364 18.858 1.00 15.93 361 HIS A O 1
ATOM 2911 N N . ILE A 1 362 ? 24.733 -11.216 20.764 1.00 13.98 362 ILE A N 1
ATOM 2912 C CA . ILE A 1 362 ? 24.391 -9.969 20.091 1.00 13.88 362 ILE A CA 1
ATOM 2913 C C . ILE A 1 362 ? 25.414 -9.690 19.012 1.00 15.66 362 ILE A C 1
ATOM 2914 O O . ILE A 1 362 ? 25.068 -9.284 17.889 1.00 16.14 362 ILE A O 1
ATOM 2919 N N A MET A 1 363 ? 26.689 -9.940 19.316 0.46 14.62 363 MET A N 1
ATOM 2920 N N B MET A 1 363 ? 26.687 -9.943 19.311 0.54 14.49 363 MET A N 1
ATOM 2921 C CA A MET A 1 363 ? 27.735 -9.654 18.348 0.46 16.41 363 MET A CA 1
ATOM 2922 C CA B MET A 1 363 ? 27.728 -9.646 18.340 0.54 16.45 363 MET A CA 1
ATOM 2923 C C A MET A 1 363 ? 27.492 -10.436 17.068 0.46 17.22 363 MET A C 1
ATOM 2924 C C B MET A 1 363 ? 27.503 -10.439 17.064 0.54 15.03 363 MET A C 1
ATOM 2925 O O A MET A 1 363 ? 27.587 -9.882 15.961 0.46 18.83 363 MET A O 1
ATOM 2926 O O B MET A 1 363 ? 27.622 -9.895 15.953 0.54 15.19 363 MET A O 1
ATOM 2935 N N . ILE A 1 364 ? 27.097 -11.706 17.205 1.00 16.23 364 ILE A N 1
ATOM 2936 C CA . ILE A 1 364 ? 26.912 -12.534 16.022 1.00 15.76 364 ILE A CA 1
ATOM 2937 C C . ILE A 1 364 ? 25.792 -11.958 15.173 1.00 16.69 364 ILE A C 1
ATOM 2938 O O . ILE A 1 364 ? 25.954 -11.759 13.959 1.00 18.40 364 ILE A O 1
ATOM 2943 N N . ARG A 1 365 ? 24.689 -11.563 15.822 1.00 16.69 365 ARG A N 1
ATOM 2944 C CA . ARG A 1 365 ? 23.581 -10.982 15.072 1.00 15.92 365 ARG A CA 1
ATOM 2945 C C . ARG A 1 365 ? 24.021 -9.683 14.415 1.00 16.35 365 ARG A C 1
ATOM 2946 O O . ARG A 1 365 ? 23.722 -9.432 13.232 1.00 18.30 365 ARG A O 1
ATOM 2954 N N . TYR A 1 366 ? 24.831 -8.895 15.132 1.00 16.78 366 TYR A N 1
ATOM 2955 C CA . TYR A 1 366 ? 25.292 -7.644 14.555 1.00 16.79 366 TYR A CA 1
ATOM 2956 C C . TYR A 1 366 ? 26.104 -7.917 13.296 1.00 19.54 366 TYR A C 1
ATOM 2957 O O . TYR A 1 366 ? 25.821 -7.358 12.221 1.00 17.69 366 TYR A O 1
ATOM 2966 N N . GLU A 1 367 ? 27.049 -8.863 13.375 1.00 18.93 367 GLU A N 1
ATOM 2967 C CA . GLU A 1 367 ? 27.908 -9.057 12.214 1.00 17.69 367 GLU A CA 1
ATOM 2968 C C . GLU A 1 367 ? 27.085 -9.568 11.049 1.00 19.39 367 GLU A C 1
ATOM 2969 O O . GLU A 1 367 ? 27.220 -9.078 9.915 1.00 23.30 367 GLU A O 1
ATOM 2975 N N . ILE A 1 368 ? 26.139 -10.464 11.338 1.00 16.24 368 ILE A N 1
ATOM 2976 C CA . ILE A 1 368 ? 25.337 -11.030 10.268 1.00 17.86 368 ILE A CA 1
ATOM 2977 C C . ILE A 1 368 ? 24.477 -9.947 9.649 1.00 22.87 368 ILE A C 1
ATOM 2978 O O . ILE A 1 368 ? 24.437 -9.795 8.419 1.00 22.93 368 ILE A O 1
ATOM 2983 N N . GLU A 1 369 ? 23.841 -9.119 10.489 1.00 17.34 369 GLU A N 1
ATOM 2984 C CA . GLU A 1 369 ? 22.990 -8.089 9.915 1.00 19.03 369 GLU A CA 1
ATOM 2985 C C . GLU A 1 369 ? 23.821 -7.145 9.080 1.00 21.01 369 GLU A C 1
ATOM 2986 O O . GLU A 1 369 ? 23.425 -6.775 7.961 1.00 20.63 369 GLU A O 1
ATOM 2992 N N . LYS A 1 370 ? 25.024 -6.828 9.564 1.00 19.41 370 LYS A N 1
ATOM 2993 C CA . LYS A 1 370 ? 25.851 -5.864 8.861 1.00 23.41 370 LYS A CA 1
ATOM 2994 C C . LYS A 1 370 ? 26.226 -6.405 7.495 1.00 24.28 370 LYS A C 1
ATOM 2995 O O . LYS A 1 370 ? 26.259 -5.651 6.515 1.00 23.17 370 LYS A O 1
ATOM 3001 N N . GLY A 1 371 ? 26.431 -7.725 7.404 1.00 19.90 371 GLY A N 1
ATOM 3002 C CA . GLY A 1 371 ? 26.757 -8.329 6.128 1.00 25.22 371 GLY A CA 1
ATOM 3003 C C . GLY A 1 371 ? 25.549 -8.503 5.239 1.00 25.25 371 GLY A C 1
ATOM 3004 O O . GLY A 1 371 ? 25.661 -8.392 4.014 1.00 27.70 371 GLY A O 1
ATOM 3005 N N . LEU A 1 372 ? 24.383 -8.765 5.832 1.00 21.32 372 LEU A N 1
ATOM 3006 C CA . LEU A 1 372 ? 23.182 -8.911 5.016 1.00 24.79 372 LEU A CA 1
ATOM 3007 C C . LEU A 1 372 ? 22.831 -7.592 4.352 1.00 27.73 372 LEU A C 1
ATOM 3008 O O . LEU A 1 372 ? 22.426 -7.560 3.181 1.00 23.21 372 LEU A O 1
ATOM 3013 N N . ILE A 1 373 ? 23.025 -6.490 5.074 1.00 23.71 373 ILE A N 1
ATOM 3014 C CA . ILE A 1 373 ? 22.592 -5.191 4.580 1.00 27.10 373 ILE A CA 1
ATOM 3015 C C . ILE A 1 373 ? 23.618 -4.570 3.637 1.00 29.50 373 ILE A C 1
ATOM 3016 O O . ILE A 1 373 ? 23.248 -3.823 2.723 1.00 29.61 373 ILE A O 1
ATOM 3021 N N . ASP A 1 374 ? 24.909 -4.854 3.822 1.00 24.97 374 ASP A N 1
ATOM 3022 C CA . ASP A 1 374 ? 25.895 -4.344 2.875 1.00 26.96 374 ASP A CA 1
ATOM 3023 C C . ASP A 1 374 ? 26.062 -5.229 1.647 1.00 28.83 374 ASP A C 1
ATOM 3024 O O . ASP A 1 374 ? 26.684 -4.795 0.670 1.00 37.58 374 ASP A O 1
ATOM 3029 N N . GLY A 1 375 ? 25.507 -6.437 1.664 1.00 32.50 375 GLY A N 1
ATOM 3030 C CA . GLY A 1 375 ? 25.604 -7.348 0.549 1.00 35.24 375 GLY A CA 1
ATOM 3031 C C . GLY A 1 375 ? 26.730 -8.353 0.635 1.00 41.47 375 GLY A C 1
ATOM 3032 O O . GLY A 1 375 ? 26.856 -9.193 -0.265 1.00 51.35 375 GLY A O 1
ATOM 3033 N N . SER A 1 376 ? 27.550 -8.303 1.685 1.00 35.70 376 SER A N 1
ATOM 3034 C CA . SER A 1 376 ? 28.697 -9.197 1.774 1.00 35.70 376 SER A CA 1
ATOM 3035 C C . SER A 1 376 ? 28.324 -10.579 2.289 1.00 34.42 376 SER A C 1
ATOM 3036 O O . SER A 1 376 ? 29.080 -11.530 2.077 1.00 37.57 376 SER A O 1
ATOM 3039 N N . ILE A 1 377 ? 27.182 -10.712 2.952 1.00 28.13 377 ILE A N 1
ATOM 3040 C CA . ILE A 1 377 ? 26.662 -11.992 3.408 1.00 27.84 377 ILE A CA 1
ATOM 3041 C C . ILE A 1 377 ? 25.314 -12.205 2.735 1.00 31.08 377 ILE A C 1
ATOM 3042 O O . ILE A 1 377 ? 24.481 -11.292 2.699 1.00 33.33 377 ILE A O 1
ATOM 3047 N N . SER A 1 378 ? 25.106 -13.397 2.193 1.00 36.16 378 SER A N 1
ATOM 3048 C CA . SER A 1 378 ? 23.852 -13.739 1.543 1.00 33.49 378 SER A CA 1
ATOM 3049 C C . SER A 1 378 ? 22.956 -14.517 2.500 1.00 32.18 378 SER A C 1
ATOM 3050 O O . SER A 1 378 ? 23.414 -15.117 3.475 1.00 33.01 378 SER A O 1
ATOM 3053 N N . THR A 1 379 ? 21.658 -14.495 2.209 1.00 26.70 379 THR A N 1
ATOM 3054 C CA . THR A 1 379 ? 20.700 -15.302 2.949 1.00 28.45 379 THR A CA 1
ATOM 3055 C C . THR A 1 379 ? 20.736 -16.770 2.548 1.00 28.40 379 THR A C 1
ATOM 3056 O O . THR A 1 379 ? 20.172 -17.607 3.261 1.00 25.32 379 THR A O 1
ATOM 3060 N N . LYS A 1 380 ? 21.368 -17.101 1.423 1.00 33.41 380 LYS A N 1
ATOM 3061 C CA . LYS A 1 380 ? 21.516 -18.495 1.028 1.00 40.90 380 LYS A CA 1
ATOM 3062 C C . LYS A 1 380 ? 22.435 -19.189 2.029 1.00 40.10 380 LYS A C 1
ATOM 3063 O O . LYS A 1 380 ? 23.558 -18.730 2.266 1.00 38.54 380 LYS A O 1
ATOM 3069 N N . ASP A 1 381 ? 21.950 -20.275 2.633 1.00 39.80 381 ASP A N 1
ATOM 3070 C CA . ASP A 1 381 ? 22.729 -21.036 3.613 1.00 41.01 381 ASP A CA 1
ATOM 3071 C C . ASP A 1 381 ? 23.114 -20.178 4.819 1.00 33.39 381 ASP A C 1
ATOM 3072 O O . ASP A 1 381 ? 24.221 -20.277 5.355 1.00 32.81 381 ASP A O 1
ATOM 3077 N N . LEU A 1 382 ? 22.196 -19.312 5.243 1.00 27.49 382 LEU A N 1
ATOM 3078 C CA . LEU A 1 382 ? 22.477 -18.496 6.418 1.00 24.74 382 LEU A CA 1
ATOM 3079 C C . LEU A 1 382 ? 22.587 -19.347 7.676 1.00 27.59 382 LEU A C 1
ATOM 3080 O O . LEU A 1 382 ? 23.272 -18.956 8.629 1.00 25.85 382 LEU A O 1
ATOM 3085 N N . ASN A 1 383 ? 21.924 -20.507 7.703 1.00 30.21 383 ASN A N 1
ATOM 3086 C CA . ASN A 1 383 ? 22.035 -21.383 8.865 1.00 30.28 383 ASN A CA 1
ATOM 3087 C C . ASN A 1 383 ? 23.474 -21.845 9.070 1.00 27.99 383 ASN A C 1
ATOM 3088 O O . ASN A 1 383 ? 23.958 -21.893 10.205 1.00 29.32 383 ASN A O 1
ATOM 3093 N N . LYS A 1 384 ? 24.183 -22.164 7.984 1.00 27.48 384 LYS A N 1
ATOM 3094 C CA . LYS A 1 384 ? 25.584 -22.554 8.114 1.00 30.65 384 LYS A CA 1
ATOM 3095 C C . LYS A 1 384 ? 26.434 -21.400 8.632 1.00 32.31 384 LYS A C 1
ATOM 3096 O O . LYS A 1 384 ? 27.296 -21.594 9.499 1.00 25.03 384 LYS A O 1
ATOM 3102 N N . THR A 1 385 ? 26.204 -20.193 8.109 1.00 30.48 385 THR A N 1
ATOM 3103 C CA . THR A 1 385 ? 26.921 -19.013 8.584 1.00 24.13 385 THR A CA 1
ATOM 3104 C C . THR A 1 385 ? 26.706 -18.817 10.080 1.00 20.11 385 THR A C 1
ATOM 3105 O O . THR A 1 385 ? 27.663 -18.618 10.848 1.00 22.81 385 THR A O 1
ATOM 3109 N N . TRP A 1 386 ? 25.441 -18.859 10.496 1.00 21.70 386 TRP A N 1
ATOM 3110 C CA . TRP A 1 386 ? 25.072 -18.734 11.899 1.00 20.34 386 TRP A CA 1
ATOM 3111 C C . TRP A 1 386 ? 25.797 -19.776 12.742 1.00 24.82 386 TRP A C 1
ATOM 3112 O O . TRP A 1 386 ? 26.431 -19.446 13.752 1.00 23.50 386 TRP A O 1
ATOM 3123 N N . ASN A 1 387 ? 25.714 -21.044 12.332 1.00 25.06 387 ASN A N 1
ATOM 3124 C CA . ASN A 1 387 ? 26.315 -22.115 13.118 1.00 26.19 387 ASN A CA 1
ATOM 3125 C C . ASN A 1 387 ? 27.823 -21.946 13.225 1.00 22.98 387 ASN A C 1
ATOM 3126 O O . ASN A 1 387 ? 28.404 -22.202 14.287 1.00 23.23 387 ASN A O 1
ATOM 3131 N N . ASP A 1 388 ? 28.479 -21.517 12.135 1.00 19.50 388 ASP A N 1
ATOM 3132 C CA . ASP A 1 388 ? 29.917 -21.270 12.178 1.00 22.09 388 ASP A CA 1
ATOM 3133 C C . ASP A 1 388 ? 30.255 -20.161 13.165 1.00 23.83 388 ASP A C 1
ATOM 3134 O O . ASP A 1 388 ? 31.217 -20.281 13.935 1.00 21.87 388 ASP A O 1
ATOM 3139 N N . TYR A 1 389 ? 29.473 -19.073 13.153 1.00 21.90 389 TYR A N 1
ATOM 3140 C CA . TYR A 1 389 ? 29.690 -17.992 14.115 1.00 22.96 389 TYR A CA 1
ATOM 3141 C C . TYR A 1 389 ? 29.556 -18.507 15.545 1.00 22.13 389 TYR A C 1
ATOM 3142 O O . TYR A 1 389 ? 30.382 -18.200 16.422 1.00 19.37 389 TYR A O 1
ATOM 3151 N N . TYR A 1 390 ? 28.513 -19.297 15.799 1.00 20.62 390 TYR A N 1
ATOM 3152 C CA . TYR A 1 390 ? 28.304 -19.814 17.145 1.00 16.80 390 TYR A CA 1
ATOM 3153 C C . TYR A 1 390 ? 29.446 -20.724 17.580 1.00 20.11 390 TYR A C 1
ATOM 3154 O O . TYR A 1 390 ? 29.892 -20.663 18.733 1.00 22.10 390 TYR A O 1
ATOM 3163 N N . ARG A 1 391 ? 29.939 -21.570 16.678 1.00 20.30 391 ARG A N 1
ATOM 3164 C CA . ARG A 1 391 ? 31.037 -22.442 17.069 1.00 23.34 391 ARG A CA 1
ATOM 3165 C C . ARG A 1 391 ? 32.310 -21.643 17.304 1.00 23.21 391 ARG A C 1
ATOM 3166 O O . ARG A 1 391 ? 33.042 -21.899 18.268 1.00 23.89 391 ARG A O 1
ATOM 3174 N N . GLN A 1 392 ? 32.590 -20.673 16.433 1.00 20.46 392 GLN A N 1
ATOM 3175 C CA . GLN A 1 392 ? 33.838 -19.922 16.521 1.00 22.79 392 GLN A CA 1
ATOM 3176 C C . GLN A 1 392 ? 33.907 -19.122 17.814 1.00 26.79 392 GLN A C 1
ATOM 3177 O O . GLN A 1 392 ? 34.924 -19.150 18.521 1.00 23.43 392 GLN A O 1
ATOM 3183 N N . TYR A 1 393 ? 32.832 -18.407 18.150 1.00 24.04 393 TYR A N 1
ATOM 3184 C CA . TYR A 1 393 ? 32.888 -17.469 19.269 1.00 21.54 393 TYR A CA 1
ATOM 3185 C C . TYR A 1 393 ? 32.365 -18.021 20.588 1.00 22.99 393 TYR A C 1
ATOM 3186 O O . TYR A 1 393 ? 32.859 -17.615 21.647 1.00 26.39 393 TYR A O 1
ATOM 3195 N N . LEU A 1 394 ? 31.381 -18.922 20.573 1.00 19.91 394 LEU A N 1
ATOM 3196 C CA . LEU A 1 394 ? 30.845 -19.471 21.811 1.00 23.93 394 LEU A CA 1
ATOM 3197 C C . LEU A 1 394 ? 31.233 -20.924 22.060 1.00 25.56 394 LEU A C 1
ATOM 3198 O O . LEU A 1 394 ? 30.978 -21.434 23.157 1.00 27.48 394 LEU A O 1
ATOM 3203 N N . HIS A 1 395 ? 31.860 -21.596 21.090 1.00 23.37 395 HIS A N 1
ATOM 3204 C CA . HIS A 1 395 ? 32.283 -22.990 21.251 1.00 27.77 395 HIS A CA 1
ATOM 3205 C C . HIS A 1 395 ? 31.102 -23.920 21.522 1.00 24.10 395 HIS A C 1
ATOM 3206 O O . HIS A 1 395 ? 31.191 -24.853 22.325 1.00 26.97 395 HIS A O 1
ATOM 3213 N N . VAL A 1 396 ? 29.980 -23.657 20.857 1.00 22.41 396 VAL A N 1
ATOM 3214 C CA . VAL A 1 396 ? 28.809 -24.521 20.918 1.00 22.69 396 VAL A CA 1
ATOM 3215 C C . VAL A 1 396 ? 28.460 -24.960 19.503 1.00 23.70 396 VAL A C 1
ATOM 3216 O O . VAL A 1 396 ? 28.738 -24.252 18.528 1.00 20.38 396 VAL A O 1
ATOM 3220 N N . GLU A 1 397 ? 27.868 -26.154 19.397 1.00 22.50 397 GLU A N 1
ATOM 3221 C CA . GLU A 1 397 ? 27.572 -26.798 18.115 1.00 22.36 397 GLU A CA 1
ATOM 3222 C C . GLU A 1 397 ? 26.058 -26.859 17.968 1.00 21.87 397 GLU A C 1
ATOM 3223 O O . GLU A 1 397 ? 25.400 -27.719 18.563 1.00 24.02 397 GLU A O 1
ATOM 3229 N N . VAL A 1 398 ? 25.515 -25.942 17.174 1.00 25.63 398 VAL A N 1
ATOM 3230 C CA . VAL A 1 398 ? 24.081 -25.828 16.921 1.00 25.25 398 VAL A CA 1
ATOM 3231 C C . VAL A 1 398 ? 23.521 -27.143 16.386 1.00 24.92 398 VAL A C 1
ATOM 3232 O O . VAL A 1 398 ? 23.973 -27.624 15.337 1.00 24.48 398 VAL A O 1
ATOM 3236 N N . PRO A 1 399 ? 22.523 -27.745 17.061 1.00 25.82 399 PRO A N 1
ATOM 3237 C CA . PRO A 1 399 ? 22.060 -29.086 16.675 1.00 24.76 399 PRO A CA 1
ATOM 3238 C C . PRO A 1 399 ? 20.939 -29.086 15.644 1.00 29.94 399 PRO A C 1
ATOM 3239 O O . PRO A 1 399 ? 20.756 -30.075 14.929 1.00 29.83 399 PRO A O 1
ATOM 3243 N N . ASN A 1 400 ? 20.173 -28.002 15.577 1.00 27.90 400 ASN A N 1
ATOM 3244 C CA . ASN A 1 400 ? 19.116 -27.851 14.587 1.00 29.80 400 ASN A CA 1
ATOM 3245 C C . ASN A 1 400 ? 18.800 -26.366 14.462 1.00 28.42 400 ASN A C 1
ATOM 3246 O O . ASN A 1 400 ? 19.307 -25.538 15.223 1.00 27.72 400 ASN A O 1
ATOM 3251 N N . ASP A 1 401 ? 17.940 -26.040 13.495 1.00 26.21 401 ASP A N 1
ATOM 3252 C CA . ASP A 1 401 ? 17.722 -24.638 13.147 1.00 28.47 401 ASP A CA 1
ATOM 3253 C C . ASP A 1 401 ? 16.909 -23.875 14.192 1.00 27.69 401 ASP A C 1
ATOM 3254 O O . ASP A 1 401 ? 17.127 -22.672 14.371 1.00 29.08 401 ASP A O 1
ATOM 3259 N N . THR A 1 402 ? 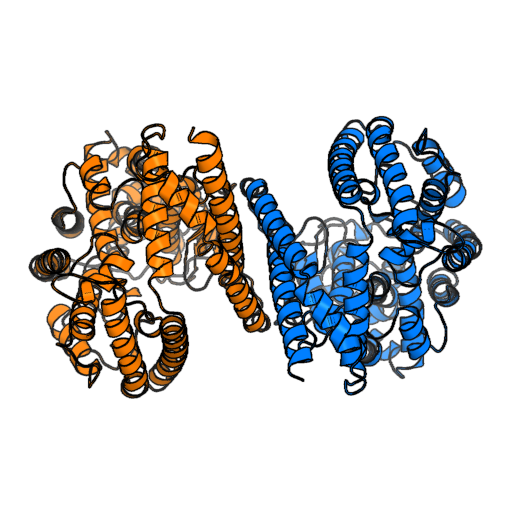15.969 -24.526 14.885 1.00 23.15 402 THR A N 1
ATOM 3260 C CA . THR A 1 402 ? 15.253 -23.810 15.940 1.00 25.11 402 THR A CA 1
ATOM 3261 C C . THR A 1 402 ? 16.172 -23.462 17.108 1.00 27.94 402 THR A C 1
ATOM 3262 O O . THR A 1 402 ? 15.935 -22.470 17.804 1.00 28.95 402 THR A O 1
ATOM 3266 N N . GLN A 1 403 ? 17.227 -24.250 17.330 1.00 24.62 403 GLN A N 1
ATOM 3267 C CA . GLN A 1 403 ? 18.262 -23.887 18.291 1.00 25.12 403 GLN A CA 1
ATOM 3268 C C . GLN A 1 403 ? 19.304 -22.947 17.700 1.00 25.83 403 GLN A C 1
ATOM 3269 O O . GLN A 1 403 ? 20.234 -22.549 18.413 1.00 26.80 403 GLN A O 1
ATOM 3275 N N . GLY A 1 404 ? 19.173 -22.594 16.424 1.00 25.86 404 GLY A N 1
ATOM 3276 C CA . GLY A 1 404 ? 20.117 -21.737 15.744 1.00 22.96 404 GLY A CA 1
ATOM 3277 C C . GLY A 1 404 ? 19.466 -20.510 15.143 1.00 22.91 404 GLY A C 1
ATOM 3278 O O . GLY A 1 404 ? 18.894 -19.694 15.866 1.00 22.66 404 GLY A O 1
ATOM 3279 N N . VAL A 1 405 ? 19.509 -20.409 13.810 1.00 25.17 405 VAL A N 1
ATOM 3280 C CA . VAL A 1 405 ? 19.141 -19.188 13.097 1.00 21.40 405 VAL A CA 1
ATOM 3281 C C . VAL A 1 405 ? 17.662 -18.835 13.219 1.00 24.06 405 VAL A C 1
ATOM 3282 O O . VAL A 1 405 ? 17.289 -17.671 13.037 1.00 21.92 405 VAL A O 1
ATOM 3286 N N . LEU A 1 406 ? 16.802 -19.795 13.536 1.00 25.33 406 LEU A N 1
ATOM 3287 C CA . LEU A 1 406 ? 15.372 -19.530 13.618 1.00 22.82 406 LEU A CA 1
ATOM 3288 C C . LEU A 1 406 ? 14.892 -19.204 15.033 1.00 23.31 406 LEU A C 1
ATOM 3289 O O . LEU A 1 406 ? 13.681 -19.183 15.270 1.00 22.54 406 LEU A O 1
ATOM 3294 N N . GLN A 1 407 ? 15.801 -18.938 15.982 1.00 20.59 407 GLN A N 1
ATOM 3295 C CA . GLN A 1 407 ? 15.362 -18.784 17.367 1.00 20.62 407 GLN A CA 1
ATOM 3296 C C . GLN A 1 407 ? 14.665 -17.450 17.623 1.00 19.07 407 GLN A C 1
ATOM 3297 O O . GLN A 1 407 ? 13.743 -17.387 18.441 1.00 23.31 407 GLN A O 1
ATOM 3303 N N . ASP A 1 408 ? 15.096 -16.381 16.967 1.00 17.98 408 ASP A N 1
ATOM 3304 C CA . ASP A 1 408 ? 14.650 -15.036 17.303 1.00 17.48 408 ASP A CA 1
ATOM 3305 C C . ASP A 1 408 ? 13.715 -14.506 16.225 1.00 18.59 408 ASP A C 1
ATOM 3306 O O . ASP A 1 408 ? 13.956 -14.701 15.029 1.00 22.49 408 ASP A O 1
ATOM 3311 N N . ILE A 1 409 ? 12.650 -13.828 16.668 1.00 22.11 409 ILE A N 1
ATOM 3312 C CA . ILE A 1 409 ? 11.583 -13.372 15.777 1.00 24.22 409 ILE A CA 1
ATOM 3313 C C . ILE A 1 409 ? 11.912 -12.081 15.047 1.00 23.94 409 ILE A C 1
ATOM 3314 O O . ILE A 1 409 ? 11.210 -11.733 14.087 1.00 20.20 409 ILE A O 1
ATOM 3319 N N . HIS A 1 410 ? 12.987 -11.390 15.443 1.00 20.04 410 HIS A N 1
ATOM 3320 C CA . HIS A 1 410 ? 13.184 -9.998 15.048 1.00 17.11 410 HIS A CA 1
ATOM 3321 C C . HIS A 1 410 ? 13.169 -9.832 13.535 1.00 20.47 410 HIS A C 1
ATOM 3322 O O . HIS A 1 410 ? 12.489 -8.942 13.005 1.00 22.37 410 HIS A O 1
ATOM 3329 N N . TRP A 1 411 ? 13.882 -10.705 12.819 1.00 16.21 411 TRP A N 1
ATOM 3330 C CA . TRP A 1 411 ? 14.021 -10.545 11.378 1.00 21.46 411 TRP A CA 1
ATOM 3331 C C . TRP A 1 411 ? 12.685 -10.712 10.671 1.00 22.47 411 TRP A C 1
ATOM 3332 O O . TRP A 1 411 ? 12.397 -9.992 9.709 1.00 23.42 411 TRP A O 1
ATOM 3343 N N . SER A 1 412 ? 11.848 -11.647 11.141 1.00 21.24 412 SER A N 1
ATOM 3344 C CA . SER A 1 412 ? 10.526 -11.808 10.535 1.00 20.20 412 SER A CA 1
ATOM 3345 C C . SER A 1 412 ? 9.658 -10.573 10.725 1.00 25.33 412 SER A C 1
ATOM 3346 O O . SER A 1 412 ? 8.722 -10.356 9.943 1.00 24.05 412 SER A O 1
ATOM 3349 N N . HIS A 1 413 ? 9.954 -9.752 11.730 1.00 23.18 413 HIS A N 1
ATOM 3350 C CA . HIS A 1 413 ? 9.225 -8.516 11.968 1.00 21.60 413 HIS A CA 1
ATOM 3351 C C . HIS A 1 413 ? 9.787 -7.352 11.177 1.00 19.86 413 HIS A C 1
ATOM 3352 O O . HIS A 1 413 ? 9.207 -6.257 11.225 1.00 21.50 413 HIS A O 1
ATOM 3359 N N . GLY A 1 414 ? 10.907 -7.553 10.488 1.00 22.43 414 GLY A N 1
ATOM 3360 C CA . GLY A 1 414 ? 11.600 -6.481 9.812 1.00 21.62 414 GLY A CA 1
ATOM 3361 C C . GLY A 1 414 ? 12.474 -5.645 10.714 1.00 19.59 414 GLY A C 1
ATOM 3362 O O . GLY A 1 414 ? 12.885 -4.554 10.315 1.00 17.85 414 GLY A O 1
ATOM 3363 N N . SER A 1 415 ? 12.778 -6.134 11.921 1.00 17.43 415 SER A N 1
ATOM 3364 C CA . SER A 1 415 ? 13.518 -5.357 12.913 1.00 16.41 415 SER A CA 1
ATOM 3365 C C . SER A 1 415 ? 15.011 -5.622 12.745 1.00 17.11 415 SER A C 1
ATOM 3366 O O . SER A 1 415 ? 15.613 -6.461 13.418 1.00 21.68 415 SER A O 1
ATOM 3369 N N . PHE A 1 416 ? 15.600 -4.898 11.797 1.00 16.39 416 PHE A N 1
ATOM 3370 C CA . PHE A 1 416 ? 17.033 -4.914 11.535 1.00 17.75 416 PHE A CA 1
ATOM 3371 C C . PHE A 1 416 ? 17.643 -3.665 12.157 1.00 16.93 416 PHE A C 1
ATOM 3372 O O . PHE A 1 416 ? 17.116 -2.559 11.997 1.00 17.38 416 PHE A O 1
ATOM 3380 N N . GLY A 1 417 ? 18.777 -3.840 12.835 1.00 16.48 417 GLY A N 1
ATOM 3381 C CA . GLY A 1 417 ? 19.382 -2.784 13.606 1.00 18.82 417 GLY A CA 1
ATOM 3382 C C . GLY A 1 417 ? 18.927 -2.731 15.050 1.00 16.89 417 GLY A C 1
ATOM 3383 O O . GLY A 1 417 ? 19.335 -1.814 15.775 1.00 17.82 417 GLY A O 1
ATOM 3384 N N . TYR A 1 418 ? 18.112 -3.694 15.492 1.00 14.65 418 TYR A N 1
ATOM 3385 C CA . TYR A 1 418 ? 17.522 -3.728 16.825 1.00 12.74 418 TYR A CA 1
ATOM 3386 C C . TYR A 1 418 ? 18.446 -4.402 17.833 1.00 14.90 418 TYR A C 1
ATOM 3387 O O . TYR A 1 418 ? 18.657 -3.893 18.939 1.00 15.47 418 TYR A O 1
ATOM 3396 N N . PHE A 1 419 ? 19.005 -5.546 17.458 1.00 14.07 419 PHE A N 1
ATOM 3397 C CA . PHE A 1 419 ? 19.762 -6.340 18.419 1.00 12.96 419 PHE A CA 1
ATOM 3398 C C . PHE A 1 419 ? 20.852 -5.570 19.171 1.00 13.03 419 PHE A C 1
ATOM 3399 O O . PHE A 1 419 ? 20.995 -5.797 20.391 1.00 12.92 419 PHE A O 1
ATOM 3407 N N . PRO A 1 420 ? 21.645 -4.685 18.545 1.00 13.24 420 PRO A N 1
ATOM 3408 C CA . PRO A 1 420 ? 22.719 -4.031 19.311 1.00 15.33 420 PRO A CA 1
ATOM 3409 C C . PRO A 1 420 ? 22.223 -3.301 20.550 1.00 16.65 420 PRO A C 1
ATOM 3410 O O . PRO A 1 420 ? 22.975 -3.206 21.532 1.00 16.27 420 PRO A O 1
ATOM 3414 N N . THR A 1 421 ? 20.973 -2.807 20.543 1.00 14.66 421 THR A N 1
ATOM 3415 C CA . THR A 1 421 ? 20.482 -2.051 21.690 1.00 15.49 421 THR A CA 1
ATOM 3416 C C . THR A 1 421 ? 20.519 -2.873 22.973 1.00 14.93 421 THR A C 1
ATOM 3417 O O . THR A 1 421 ? 20.755 -2.309 24.047 1.00 14.20 421 THR A O 1
ATOM 3421 N N . TYR A 1 422 ? 20.323 -4.196 22.891 1.00 13.79 422 TYR A N 1
ATOM 3422 C CA . TYR A 1 422 ? 20.392 -4.997 24.114 1.00 12.42 422 TYR A CA 1
ATOM 3423 C C . TYR A 1 422 ? 21.758 -4.848 24.775 1.00 12.80 422 TYR A C 1
ATOM 3424 O O . TYR A 1 422 ? 21.856 -4.547 25.980 1.00 15.09 422 TYR A O 1
ATOM 3433 N N . SER A 1 423 ? 22.828 -5.003 23.986 1.00 12.91 423 SER A N 1
ATOM 3434 C CA . SER A 1 423 ? 24.162 -4.862 24.551 1.00 14.09 423 SER A CA 1
ATOM 3435 C C . SER A 1 423 ? 24.418 -3.439 24.979 1.00 14.87 423 SER A C 1
ATOM 3436 O O . SER A 1 423 ? 24.999 -3.216 26.047 1.00 14.36 423 SER A O 1
ATOM 3439 N N . LEU A 1 424 ? 23.954 -2.462 24.192 1.00 13.11 424 LEU A N 1
ATOM 3440 C CA . LEU A 1 424 ? 24.158 -1.083 24.603 1.00 13.83 424 LEU A CA 1
ATOM 3441 C C . LEU A 1 424 ? 23.528 -0.860 25.970 1.00 14.86 424 LEU A C 1
ATOM 3442 O O . LEU A 1 424 ? 24.139 -0.243 26.855 1.00 13.67 424 LEU A O 1
ATOM 3447 N N . GLY A 1 425 ? 22.338 -1.435 26.180 1.00 13.26 425 GLY A N 1
ATOM 3448 C CA . GLY A 1 425 ? 21.683 -1.271 27.460 1.00 13.94 425 GLY A CA 1
ATOM 3449 C C . GLY A 1 425 ? 22.567 -1.772 28.579 1.00 12.62 425 GLY A C 1
ATOM 3450 O O . GLY A 1 425 ? 22.824 -1.059 29.557 1.00 13.51 425 GLY A O 1
ATOM 3451 N N . SER A 1 426 ? 23.114 -2.982 28.403 1.00 12.72 426 SER A N 1
ATOM 3452 C CA . SER A 1 426 ? 23.947 -3.559 29.456 1.00 14.01 426 SER A CA 1
ATOM 3453 C C . SER A 1 426 ? 25.159 -2.686 29.732 1.00 14.00 426 SER A C 1
ATOM 3454 O O . SER A 1 426 ? 25.551 -2.484 30.899 1.00 13.22 426 SER A O 1
ATOM 3457 N N . PHE A 1 427 ? 25.759 -2.137 28.669 1.00 13.30 427 PHE A N 1
ATOM 3458 C CA . PHE A 1 427 ? 26.997 -1.403 28.872 1.00 13.60 427 PHE A CA 1
ATOM 3459 C C . PHE A 1 427 ? 26.702 -0.053 29.502 1.00 13.79 427 PHE A C 1
ATOM 3460 O O . PHE A 1 427 ? 27.417 0.380 30.423 1.00 13.75 427 PHE A O 1
ATOM 3468 N N . TYR A 1 428 ? 25.573 0.565 29.111 1.00 13.70 428 TYR A N 1
ATOM 3469 C CA . TYR A 1 428 ? 25.177 1.794 29.788 1.00 15.42 428 TYR A CA 1
ATOM 3470 C C . TYR A 1 428 ? 24.871 1.507 31.246 1.00 13.22 428 TYR A C 1
ATOM 3471 O O . TYR A 1 428 ? 25.238 2.295 32.134 1.00 14.04 428 TYR A O 1
ATOM 3480 N N . ALA A 1 429 ? 24.260 0.344 31.522 1.00 13.02 429 ALA A N 1
ATOM 3481 C CA . ALA A 1 429 ? 23.908 0.055 32.903 1.00 12.95 429 ALA A CA 1
ATOM 3482 C C . ALA A 1 429 ? 25.155 0.044 33.769 1.00 13.25 429 ALA A C 1
ATOM 3483 O O . ALA A 1 429 ? 25.188 0.679 34.840 1.00 13.97 429 ALA A O 1
ATOM 3485 N N . ALA A 1 430 ? 26.231 -0.574 33.259 1.00 13.46 430 ALA A N 1
ATOM 3486 C CA . ALA A 1 430 ? 27.437 -0.671 34.063 1.00 13.77 430 ALA A CA 1
ATOM 3487 C C . ALA A 1 430 ? 28.060 0.700 34.243 1.00 14.00 430 ALA A C 1
ATOM 3488 O O . ALA A 1 430 ? 28.447 1.080 35.366 1.00 14.20 430 ALA A O 1
ATOM 3490 N N . GLN A 1 431 ? 28.057 1.494 33.170 1.00 14.90 431 GLN A N 1
ATOM 3491 C CA . GLN A 1 431 ? 28.673 2.805 33.269 1.00 14.25 431 GLN A CA 1
ATOM 3492 C C . GLN A 1 431 ? 27.865 3.678 34.209 1.00 14.44 431 GLN A C 1
ATOM 3493 O O . GLN A 1 431 ? 28.436 4.414 35.030 1.00 14.41 431 GLN A O 1
ATOM 3499 N N . PHE A 1 432 ? 26.529 3.548 34.157 1.00 13.96 432 PHE A N 1
ATOM 3500 C CA . PHE A 1 432 ? 25.723 4.376 35.039 1.00 13.75 432 PHE A CA 1
ATOM 3501 C C . PHE A 1 432 ? 25.896 3.923 36.484 1.00 13.94 432 PHE A C 1
ATOM 3502 O O . PHE A 1 432 ? 26.066 4.760 37.384 1.00 15.15 432 PHE A O 1
ATOM 3510 N N . PHE A 1 433 ? 25.938 2.601 36.724 1.00 13.74 433 PHE A N 1
ATOM 3511 C CA . PHE A 1 433 ? 25.936 2.179 38.119 1.00 16.65 433 PHE A CA 1
ATOM 3512 C C . PHE A 1 433 ? 27.270 2.490 38.776 1.00 14.61 433 PHE A C 1
ATOM 3513 O O . PHE A 1 433 ? 27.319 2.999 39.905 1.00 14.92 433 PHE A O 1
ATOM 3521 N N . THR A 1 434 ? 28.363 2.226 38.068 1.00 14.54 434 THR A N 1
ATOM 3522 C CA . THR A 1 434 ? 29.666 2.601 38.589 1.00 14.82 434 THR A CA 1
ATOM 3523 C C . THR A 1 434 ? 29.716 4.094 38.874 1.00 16.31 434 THR A C 1
ATOM 3524 O O . THR A 1 434 ? 30.203 4.516 39.934 1.00 16.67 434 THR A O 1
ATOM 3528 N N . THR A 1 435 ? 29.123 4.902 37.991 1.00 15.67 435 THR A N 1
ATOM 3529 C CA . THR A 1 435 ? 29.138 6.337 38.237 1.00 17.20 435 THR A CA 1
ATOM 3530 C C . THR A 1 435 ? 28.307 6.667 39.467 1.00 17.90 435 THR A C 1
ATOM 3531 O O . THR A 1 435 ? 28.729 7.476 40.309 1.00 19.07 435 THR A O 1
ATOM 3535 N N . ALA A 1 436 ? 27.147 6.013 39.614 1.00 14.61 436 ALA A N 1
ATOM 3536 C CA . ALA A 1 436 ? 26.347 6.252 40.810 1.00 17.15 436 ALA A CA 1
ATOM 3537 C C . ALA A 1 436 ? 27.133 5.890 42.060 1.00 20.77 436 ALA A C 1
ATOM 3538 O O . ALA A 1 436 ? 27.081 6.618 43.057 1.00 18.30 436 ALA A O 1
ATOM 3540 N N . GLN A 1 437 ? 27.931 4.814 41.996 1.00 14.98 437 GLN A N 1
ATOM 3541 C CA . GLN A 1 437 ? 28.697 4.417 43.176 1.00 17.87 437 GLN A CA 1
ATOM 3542 C C . GLN A 1 437 ? 29.724 5.475 43.544 1.00 18.92 437 GLN A C 1
ATOM 3543 O O . GLN A 1 437 ? 30.073 5.609 44.725 1.00 22.48 437 GLN A O 1
ATOM 3549 N N . LYS A 1 438 ? 30.197 6.238 42.552 1.00 17.67 438 LYS A N 1
ATOM 3550 C CA . LYS A 1 438 ? 31.106 7.354 42.782 1.00 19.45 438 LYS A CA 1
ATOM 3551 C C . LYS A 1 438 ? 30.357 8.575 43.298 1.00 21.36 438 LYS A C 1
ATOM 3552 O O . LYS A 1 438 ? 30.857 9.287 44.177 1.00 26.35 438 LYS A O 1
ATOM 3558 N N . GLN A 1 439 ? 29.151 8.826 42.782 1.00 18.20 439 GLN A N 1
ATOM 3559 C CA . GLN A 1 439 ? 28.522 10.120 43.016 1.00 19.83 439 GLN A CA 1
ATOM 3560 C C . GLN A 1 439 ? 27.608 10.141 44.232 1.00 26.15 439 GLN A C 1
ATOM 3561 O O . GLN A 1 439 ? 27.349 11.223 44.779 1.00 25.44 439 GLN A O 1
ATOM 3567 N N . VAL A 1 440 ? 27.119 8.986 44.667 1.00 21.77 440 VAL A N 1
ATOM 3568 C CA . VAL A 1 440 ? 26.202 8.882 45.793 1.00 22.12 440 VAL A CA 1
ATOM 3569 C C . VAL A 1 440 ? 26.988 8.302 46.969 1.00 24.21 440 VAL A C 1
ATOM 3570 O O . VAL A 1 440 ? 27.285 7.098 46.976 1.00 21.87 440 VAL A O 1
ATOM 3574 N N . PRO A 1 441 ? 27.291 9.100 47.994 1.00 39.68 441 PRO A N 1
ATOM 3575 C CA . PRO A 1 441 ? 28.380 8.726 48.924 1.00 48.33 441 PRO A CA 1
ATOM 3576 C C . PRO A 1 441 ? 28.203 7.380 49.610 1.00 45.67 441 PRO A C 1
ATOM 3577 O O . PRO A 1 441 ? 29.151 6.585 49.675 1.00 49.25 441 PRO A O 1
ATOM 3581 N N . ASP A 1 442 ? 27.016 7.098 50.127 1.00 31.32 442 ASP A N 1
ATOM 3582 C CA . ASP A 1 442 ? 26.773 5.876 50.882 1.00 27.43 442 ASP A CA 1
ATOM 3583 C C . ASP A 1 442 ? 25.954 4.861 50.087 1.00 23.55 442 ASP A C 1
ATOM 3584 O O . ASP A 1 442 ? 25.182 4.094 50.663 1.00 26.26 442 ASP A O 1
ATOM 3589 N N . LEU A 1 443 ? 26.130 4.830 48.764 1.00 21.16 443 LEU A N 1
ATOM 3590 C CA . LEU A 1 443 ? 25.263 4.011 47.915 1.00 20.59 443 LEU A CA 1
ATOM 3591 C C . LEU A 1 443 ? 25.381 2.525 48.244 1.00 20.13 443 LEU A C 1
ATOM 3592 O O . LEU A 1 443 ? 24.367 1.835 48.431 1.00 18.34 443 LEU A O 1
ATOM 3597 N N . ASP A 1 444 ? 26.617 2.010 48.305 1.00 17.47 444 ASP A N 1
ATOM 3598 C CA . ASP A 1 444 ? 26.806 0.582 48.537 1.00 20.33 444 ASP A CA 1
ATOM 3599 C C . ASP A 1 444 ? 26.308 0.179 49.916 1.00 18.59 444 ASP A C 1
ATOM 3600 O O . ASP A 1 444 ? 25.679 -0.873 50.067 1.00 19.07 444 ASP A O 1
ATOM 3605 N N . VAL A 1 445 ? 26.600 0.989 50.937 1.00 15.69 445 VAL A N 1
ATOM 3606 C CA . VAL A 1 445 ? 26.090 0.703 52.273 1.00 20.69 445 VAL A CA 1
ATOM 3607 C C . VAL A 1 445 ? 24.567 0.695 52.285 1.00 16.42 445 VAL A C 1
ATOM 3608 O O . VAL A 1 445 ? 23.942 -0.155 52.939 1.00 20.95 445 VAL A O 1
ATOM 3612 N N . SER A 1 446 ? 23.942 1.645 51.576 1.00 18.95 446 SER A N 1
ATOM 3613 C CA . SER A 1 446 ? 22.485 1.702 51.532 1.00 16.75 446 SER A CA 1
ATOM 3614 C C . SER A 1 446 ? 21.921 0.444 50.896 1.00 14.57 446 SER A C 1
ATOM 3615 O O . SER A 1 446 ? 20.987 -0.164 51.424 1.00 15.53 446 SER A O 1
ATOM 3618 N N . ILE A 1 447 ? 22.511 0.026 49.774 1.00 15.46 447 ILE A N 1
ATOM 3619 C CA . ILE A 1 447 ? 22.091 -1.205 49.112 1.00 14.58 447 ILE A CA 1
ATOM 3620 C C . ILE A 1 447 ? 22.248 -2.404 50.038 1.00 14.48 447 ILE A C 1
ATOM 3621 O O . ILE A 1 447 ? 21.326 -3.218 50.189 1.00 17.07 447 ILE A O 1
ATOM 3626 N N . ALA A 1 448 ? 23.416 -2.527 50.681 1.00 15.26 448 ALA A N 1
ATOM 3627 C CA . ALA A 1 448 ? 23.664 -3.632 51.601 1.00 17.32 448 ALA A CA 1
ATOM 3628 C C . ALA A 1 448 ? 22.744 -3.600 52.810 1.00 18.45 448 ALA A C 1
ATOM 3629 O O . ALA A 1 448 ? 22.602 -4.626 53.486 1.00 19.46 448 ALA A O 1
ATOM 3631 N N . SER A 1 449 ? 22.125 -2.457 53.107 1.00 21.11 449 SER A N 1
ATOM 3632 C CA . SER A 1 449 ? 21.176 -2.366 54.209 1.00 15.60 449 SER A CA 1
ATOM 3633 C C . SER A 1 449 ? 19.718 -2.409 53.753 1.00 17.32 449 SER A C 1
ATOM 3634 O O . SER A 1 449 ? 18.816 -2.250 54.581 1.00 21.32 449 SER A O 1
ATOM 3637 N N . GLY A 1 450 ? 19.470 -2.618 52.460 1.00 16.57 450 GLY A N 1
ATOM 3638 C CA . GLY A 1 450 ? 18.120 -2.759 51.947 1.00 18.25 450 GLY A CA 1
ATOM 3639 C C . GLY A 1 450 ? 17.434 -1.470 51.548 1.00 13.58 450 GLY A C 1
ATOM 3640 O O . GLY A 1 450 ? 16.227 -1.490 51.278 1.00 17.54 450 GLY A O 1
ATOM 3641 N N . ASN A 1 451 ? 18.152 -0.355 51.489 1.00 16.59 451 ASN A N 1
ATOM 3642 C CA . ASN A 1 451 ? 17.561 0.928 51.121 1.00 13.99 451 ASN A CA 1
ATOM 3643 C C . ASN A 1 451 ? 17.964 1.233 49.678 1.00 16.33 451 ASN A C 1
ATOM 3644 O O . ASN A 1 451 ? 19.129 1.535 49.406 1.00 16.38 451 ASN A O 1
ATOM 3649 N N . TYR A 1 452 ? 17.008 1.136 48.752 1.00 16.91 452 TYR A N 1
ATOM 3650 C CA . TYR A 1 452 ? 17.244 1.453 47.348 1.00 16.91 452 TYR A CA 1
ATOM 3651 C C . TYR A 1 452 ? 16.838 2.872 46.994 1.00 17.76 452 TYR A C 1
ATOM 3652 O O . TYR A 1 452 ? 17.034 3.297 45.853 1.00 16.46 452 TYR A O 1
ATOM 3661 N N . GLN A 1 453 ? 16.326 3.627 47.961 1.00 14.60 453 GLN A N 1
ATOM 3662 C CA . GLN A 1 453 ? 15.911 4.995 47.676 1.00 16.79 453 GLN A CA 1
ATOM 3663 C C . GLN A 1 453 ? 17.040 5.897 47.191 1.00 18.65 453 GLN A C 1
ATOM 3664 O O . GLN A 1 453 ? 16.796 6.676 46.257 1.00 16.96 453 GLN A O 1
ATOM 3670 N N . PRO A 1 454 ? 18.259 5.866 47.747 1.00 17.84 454 PRO A N 1
ATOM 3671 C CA . PRO A 1 454 ? 19.310 6.732 47.183 1.00 15.12 454 PRO A CA 1
ATOM 3672 C C . PRO A 1 454 ? 19.614 6.450 45.722 1.00 15.32 454 PRO A C 1
ATOM 3673 O O . PRO A 1 454 ? 19.863 7.390 44.953 1.00 16.12 454 PRO A O 1
ATOM 3677 N N . LEU A 1 455 ? 19.553 5.181 45.309 1.00 16.21 455 LEU A N 1
ATOM 3678 C CA . LEU A 1 455 ? 19.772 4.859 43.903 1.00 15.69 455 LEU A CA 1
ATOM 3679 C C . LEU A 1 455 ? 18.628 5.378 43.035 1.00 13.85 455 LEU A C 1
ATOM 3680 O O . LEU A 1 455 ? 18.867 5.970 41.969 1.00 15.61 455 LEU A O 1
ATOM 3685 N N . LEU A 1 456 ? 17.375 5.168 43.479 1.00 13.93 456 LEU A N 1
ATOM 3686 C CA . LEU A 1 456 ? 16.236 5.652 42.700 1.00 13.88 456 LEU A CA 1
ATOM 3687 C C . LEU A 1 456 ? 16.280 7.169 42.583 1.00 14.38 456 LEU A C 1
ATOM 3688 O O . LEU A 1 456 ? 16.029 7.720 41.511 1.00 14.79 456 LEU A O 1
ATOM 3693 N N . GLU A 1 457 ? 16.606 7.858 43.677 1.00 14.87 457 GLU A N 1
ATOM 3694 C CA . GLU A 1 457 ? 16.763 9.306 43.631 1.00 15.33 457 GLU A CA 1
ATOM 3695 C C . GLU A 1 457 ? 17.816 9.724 42.608 1.00 18.62 457 GLU A C 1
ATOM 3696 O O . GLU A 1 457 ? 17.601 10.668 41.834 1.00 16.75 457 GLU A O 1
ATOM 3702 N N . TRP A 1 458 ? 18.974 9.051 42.595 1.00 16.92 458 TRP A N 1
ATOM 3703 C CA . TRP A 1 458 ? 19.990 9.398 41.601 1.00 16.82 458 TRP A CA 1
ATOM 3704 C C . TRP A 1 458 ? 19.459 9.227 40.177 1.00 15.07 458 TRP A C 1
ATOM 3705 O O . TRP A 1 458 ? 19.659 10.095 39.311 1.00 15.81 458 TRP A O 1
ATOM 3716 N N . LEU A 1 459 ? 18.765 8.125 39.922 1.00 13.12 459 LEU A N 1
ATOM 3717 C CA . LEU A 1 459 ? 18.191 7.909 38.597 1.00 13.60 459 LEU A CA 1
ATOM 3718 C C . LEU A 1 459 ? 17.144 8.967 38.265 1.00 15.94 459 LEU A C 1
ATOM 3719 O O . LEU A 1 459 ? 17.045 9.417 37.119 1.00 15.29 459 LEU A O 1
ATOM 3724 N N . ARG A 1 460 ? 16.328 9.344 39.255 1.00 13.29 460 ARG A N 1
ATOM 3725 C CA . ARG A 1 460 ? 15.263 10.308 39.033 1.00 15.64 460 ARG A CA 1
ATOM 3726 C C . ARG A 1 460 ? 15.801 11.715 38.830 1.00 14.79 460 ARG A C 1
ATOM 3727 O O . ARG A 1 460 ? 15.111 12.546 38.234 1.00 16.57 460 ARG A O 1
ATOM 3735 N N . ASN A 1 461 ? 17.011 12.007 39.325 1.00 15.89 461 ASN A N 1
ATOM 3736 C CA . ASN A 1 461 ? 17.653 13.298 39.077 1.00 15.24 461 ASN A CA 1
ATOM 3737 C C . ASN A 1 461 ? 18.487 13.319 37.803 1.00 15.82 461 ASN A C 1
ATOM 3738 O O . ASN A 1 461 ? 18.668 14.392 37.205 1.00 20.13 461 ASN A O 1
ATOM 3743 N N . ASN A 1 462 ? 18.993 12.167 37.363 1.00 16.51 462 ASN A N 1
ATOM 3744 C CA . ASN A 1 462 ? 19.933 12.133 36.254 1.00 18.31 462 ASN A CA 1
ATOM 3745 C C . ASN A 1 462 ? 19.379 11.590 34.949 1.00 15.90 462 ASN A C 1
ATOM 3746 O O . ASN A 1 462 ? 19.898 11.960 33.894 1.00 16.95 462 ASN A O 1
ATOM 3751 N N . ILE A 1 463 ? 18.362 10.725 34.979 1.00 15.89 463 ILE A N 1
ATOM 3752 C CA . ILE A 1 463 ? 17.911 10.055 33.755 1.00 15.54 463 ILE A CA 1
ATOM 3753 C C . ILE A 1 463 ? 16.418 10.228 33.513 1.00 17.26 463 ILE A C 1
ATOM 3754 O O . ILE A 1 463 ? 16.001 10.718 32.456 1.00 17.17 463 ILE A O 1
ATOM 3759 N N . HIS A 1 464 ? 15.603 9.829 34.488 1.00 16.65 464 HIS A N 1
ATOM 3760 C CA . HIS A 1 464 ? 14.172 9.669 34.237 1.00 15.22 464 HIS A CA 1
ATOM 3761 C C . HIS A 1 464 ? 13.431 10.899 33.727 1.00 16.04 464 HIS A C 1
ATOM 3762 O O . HIS A 1 464 ? 12.559 10.728 32.857 1.00 16.16 464 HIS A O 1
ATOM 3769 N N . PRO A 1 465 ? 13.648 12.117 34.234 1.00 16.07 465 PRO A N 1
ATOM 3770 C CA . PRO A 1 465 ? 12.719 13.214 33.921 1.00 15.01 465 PRO A CA 1
ATOM 3771 C C . PRO A 1 465 ? 12.986 13.924 32.611 1.00 17.83 465 PRO A C 1
ATOM 3772 O O . PRO A 1 465 ? 12.224 14.827 32.259 1.00 17.85 465 PRO A O 1
ATOM 3776 N N . PHE A 1 466 ? 14.046 13.570 31.896 1.00 15.26 466 PHE A N 1
ATOM 3777 C CA . PHE A 1 466 ? 14.429 14.307 30.703 1.00 14.27 466 PHE A CA 1
ATOM 3778 C C . PHE A 1 466 ? 13.787 13.794 29.427 1.00 14.18 466 PHE A C 1
ATOM 3779 O O . PHE A 1 466 ? 13.880 14.473 28.402 1.00 16.42 466 PHE A O 1
ATOM 3787 N N . GLY A 1 467 ? 13.140 12.640 29.462 1.00 15.06 467 GLY A N 1
ATOM 3788 C CA . GLY A 1 467 ? 12.604 12.086 28.239 1.00 15.10 467 GLY A CA 1
ATOM 3789 C C . GLY A 1 467 ? 13.674 11.982 27.164 1.00 15.69 467 GLY A C 1
ATOM 3790 O O . GLY A 1 467 ? 14.786 11.482 27.402 1.00 16.42 467 GLY A O 1
ATOM 3791 N N . ARG A 1 468 ? 13.347 12.461 25.969 1.00 14.53 468 ARG A N 1
ATOM 3792 C CA . ARG A 1 468 ? 14.266 12.458 24.833 1.00 14.73 468 ARG A CA 1
ATOM 3793 C C . ARG A 1 468 ? 15.096 13.727 24.707 1.00 14.24 468 ARG A C 1
ATOM 3794 O O . ARG A 1 468 ? 15.745 13.908 23.675 1.00 19.68 468 ARG A O 1
ATOM 3802 N N . PHE A 1 469 ? 15.102 14.605 25.720 1.00 15.18 469 PHE A N 1
ATOM 3803 C CA . PHE A 1 469 ? 15.800 15.884 25.582 1.00 15.11 469 PHE A CA 1
ATOM 3804 C C . PHE A 1 469 ? 17.263 15.698 25.192 1.00 15.79 469 PHE A C 1
ATOM 3805 O O . PHE A 1 469 ? 17.778 16.409 24.324 1.00 20.97 469 PHE A O 1
ATOM 3813 N N . TYR A 1 470 ? 17.939 14.743 25.818 1.00 22.95 470 TYR A N 1
ATOM 3814 C CA . TYR A 1 470 ? 19.309 14.391 25.475 1.00 17.73 470 TYR A CA 1
ATOM 3815 C C . TYR A 1 470 ? 19.330 13.088 24.685 1.00 16.81 470 TYR A C 1
ATOM 3816 O O . TYR A 1 470 ? 18.589 12.147 24.987 1.00 20.25 470 TYR A O 1
ATOM 3825 N N . THR A 1 471 ? 20.207 13.015 23.686 1.00 19.93 471 THR A N 1
ATOM 3826 C CA . THR A 1 471 ? 20.455 11.722 23.073 1.00 20.79 471 THR A CA 1
ATOM 3827 C C . THR A 1 471 ? 21.188 10.823 24.068 1.00 22.97 471 THR A C 1
ATOM 3828 O O . THR A 1 471 ? 21.658 11.267 25.119 1.00 21.71 471 THR A O 1
ATOM 3832 N N . SER A 1 472 ? 21.274 9.533 23.731 1.00 19.11 472 SER A N 1
ATOM 3833 C CA . SER A 1 472 ? 21.933 8.594 24.630 1.00 22.07 472 SER A CA 1
ATOM 3834 C C . SER A 1 472 ? 23.369 9.029 24.899 1.00 22.17 472 SER A C 1
ATOM 3835 O O . SER A 1 472 ? 23.842 8.963 26.042 1.00 23.53 472 SER A O 1
ATOM 3838 N N . ASN A 1 473 ? 24.056 9.527 23.862 1.00 26.60 473 ASN A N 1
ATOM 3839 C CA . ASN A 1 473 ? 25.434 9.988 24.015 1.00 23.70 473 ASN A CA 1
ATOM 3840 C C . ASN A 1 473 ? 25.510 11.217 24.908 1.00 24.37 473 ASN A C 1
ATOM 3841 O O . ASN A 1 473 ? 26.347 11.286 25.816 1.00 23.68 473 ASN A O 1
ATOM 3846 N N . GLU A 1 474 ? 24.668 12.218 24.637 1.00 19.11 474 GLU A N 1
ATOM 3847 C CA . GLU A 1 474 ? 24.678 13.422 25.458 1.00 20.50 474 GLU A CA 1
ATOM 3848 C C . GLU A 1 474 ? 24.341 13.094 26.898 1.00 19.74 474 GLU A C 1
ATOM 3849 O O . GLU A 1 474 ? 24.934 13.656 27.824 1.00 18.09 474 GLU A O 1
ATOM 3855 N N . LEU A 1 475 ? 23.387 12.178 27.107 1.00 16.03 475 LEU A N 1
ATOM 3856 C CA . LEU A 1 475 ? 23.013 11.796 28.460 1.00 17.55 475 LEU A CA 1
ATOM 3857 C C . LEU A 1 475 ? 24.192 11.155 29.181 1.00 14.34 475 LEU A C 1
ATOM 3858 O O . LEU A 1 475 ? 24.512 11.506 30.320 1.00 18.10 475 LEU A O 1
ATOM 3863 N N . CYS A 1 476 ? 24.833 10.194 28.523 1.00 17.43 476 CYS A N 1
ATOM 3864 C CA . CYS A 1 476 ? 25.943 9.491 29.141 1.00 20.32 476 CYS A CA 1
ATOM 3865 C C . CYS A 1 476 ? 27.108 10.445 29.432 1.00 18.16 476 CYS A C 1
ATOM 3866 O O . CYS A 1 476 ? 27.705 10.387 30.508 1.00 18.44 476 CYS A O 1
ATOM 3869 N N . GLN A 1 477 ? 27.403 11.366 28.508 1.00 18.25 477 GLN A N 1
ATOM 3870 C CA . GLN A 1 477 ? 28.464 12.348 28.723 1.00 21.21 477 GLN A CA 1
ATOM 3871 C C . GLN A 1 477 ? 28.132 13.300 29.874 1.00 16.77 477 GLN A C 1
ATOM 3872 O O . GLN A 1 477 ? 28.991 13.593 30.716 1.00 20.67 477 GLN A O 1
ATOM 3878 N N . LYS A 1 478 ? 26.886 13.780 29.932 1.00 19.44 478 LYS A N 1
ATOM 3879 C CA . LYS A 1 478 ? 26.479 14.681 31.005 1.00 20.37 478 LYS A CA 1
ATOM 3880 C C . LYS A 1 478 ? 26.583 14.015 32.375 1.00 24.43 478 LYS A C 1
ATOM 3881 O O . LYS A 1 478 ? 27.074 14.629 33.333 1.00 23.35 478 LYS A O 1
ATOM 3887 N N . ILE A 1 479 ? 26.137 12.758 32.485 1.00 19.56 479 ILE A N 1
ATOM 3888 C CA . ILE A 1 479 ? 26.110 12.086 33.782 1.00 21.20 479 ILE A CA 1
ATOM 3889 C C . ILE A 1 479 ? 27.490 11.579 34.193 1.00 24.77 479 ILE A C 1
ATOM 3890 O O . ILE A 1 479 ? 27.881 11.693 35.362 1.00 25.92 479 ILE A O 1
ATOM 3895 N N . THR A 1 480 ? 28.232 10.971 33.264 1.00 19.79 480 THR A N 1
ATOM 3896 C CA . THR A 1 480 ? 29.451 10.246 33.605 1.00 20.88 480 THR A CA 1
ATOM 3897 C C . THR A 1 480 ? 30.736 10.955 33.207 1.00 23.32 480 THR A C 1
ATOM 3898 O O . THR A 1 480 ? 31.810 10.531 33.643 1.00 25.73 480 THR A O 1
ATOM 3902 N N . GLY A 1 481 ? 30.662 12.006 32.400 1.00 19.32 481 GLY A N 1
ATOM 3903 C CA . GLY A 1 481 ? 31.872 12.640 31.917 1.00 22.93 481 GLY A CA 1
ATOM 3904 C C . GLY A 1 481 ? 32.574 11.873 30.823 1.00 22.59 481 GLY A C 1
ATOM 3905 O O . GLY A 1 481 ? 33.728 12.175 30.516 1.00 29.05 481 GLY A O 1
ATOM 3906 N N . ASN A 1 482 ? 31.910 10.891 30.217 1.00 21.11 482 ASN A N 1
ATOM 3907 C CA . ASN A 1 482 ? 32.506 10.061 29.180 1.00 21.01 482 ASN A CA 1
ATOM 3908 C C . ASN A 1 482 ? 31.426 9.615 28.211 1.00 20.60 482 ASN A C 1
ATOM 3909 O O . ASN A 1 482 ? 30.270 9.455 28.610 1.00 16.87 482 ASN A O 1
ATOM 3914 N N . PRO A 1 483 ? 31.772 9.380 26.951 1.00 22.95 483 PRO A N 1
ATOM 3915 C CA . PRO A 1 483 ? 30.887 8.602 26.081 1.00 19.18 483 PRO A CA 1
ATOM 3916 C C . PRO A 1 483 ? 30.828 7.169 26.583 1.00 16.22 483 PRO A C 1
ATOM 3917 O O . PRO A 1 483 ? 31.572 6.771 27.487 1.00 17.02 483 PRO A O 1
ATOM 3921 N N . LEU A 1 484 ? 29.924 6.394 25.985 1.00 17.05 484 LEU A N 1
ATOM 3922 C CA . LEU A 1 484 ? 29.805 4.983 26.335 1.00 14.70 484 LEU A CA 1
ATOM 3923 C C . LEU A 1 484 ? 31.143 4.278 26.154 1.00 15.60 484 LEU A C 1
ATOM 3924 O O . LEU A 1 484 ? 31.729 4.299 25.066 1.00 20.22 484 LEU A O 1
ATOM 3929 N N . GLN A 1 485 ? 31.620 3.658 27.227 1.00 15.71 485 GLN A N 1
ATOM 3930 C CA . GLN A 1 485 ? 32.895 2.951 27.234 1.00 16.01 485 GLN A CA 1
ATOM 3931 C C . GLN A 1 485 ? 32.666 1.560 27.793 1.00 15.18 485 GLN A C 1
ATOM 3932 O O . GLN A 1 485 ? 32.250 1.417 28.950 1.00 17.01 485 GLN A O 1
ATOM 3938 N N . PHE A 1 486 ? 32.937 0.541 26.966 1.00 15.67 486 PHE A N 1
ATOM 3939 C CA . PHE A 1 486 ? 32.813 -0.846 27.385 1.00 18.58 486 PHE A CA 1
ATOM 3940 C C . PHE A 1 486 ? 33.647 -1.158 28.624 1.00 17.98 486 PHE A C 1
ATOM 3941 O O . PHE A 1 486 ? 33.326 -2.103 29.355 1.00 16.23 486 PHE A O 1
ATOM 3949 N N . SER A 1 487 ? 34.717 -0.395 28.870 1.00 19.60 487 SER A N 1
ATOM 3950 C CA . SER A 1 487 ? 35.581 -0.657 30.019 1.00 19.35 487 SER A CA 1
ATOM 3951 C C . SER A 1 487 ? 34.801 -0.742 31.332 1.00 17.21 487 SER A C 1
ATOM 3952 O O . SER A 1 487 ? 35.154 -1.517 32.234 1.00 16.83 487 SER A O 1
ATOM 3955 N N . TYR A 1 488 ? 33.744 0.059 31.472 1.00 16.40 488 TYR A N 1
ATOM 3956 C CA . TYR A 1 488 ? 32.960 0.007 32.701 1.00 15.21 488 TYR A CA 1
ATOM 3957 C C . TYR A 1 488 ? 32.339 -1.372 32.901 1.00 15.00 488 TYR A C 1
ATOM 3958 O O . TYR A 1 488 ? 32.405 -1.952 34.004 1.00 17.09 488 TYR A O 1
ATOM 3967 N N . PHE A 1 489 ? 31.702 -1.902 31.844 1.00 14.78 489 PHE A N 1
ATOM 3968 C CA . PHE A 1 489 ? 31.149 -3.246 31.926 1.00 14.85 489 PHE A CA 1
ATOM 3969 C C . PHE A 1 489 ? 32.250 -4.259 32.206 1.00 14.92 489 PHE A C 1
ATOM 3970 O O . PHE A 1 489 ? 32.059 -5.183 33.005 1.00 14.89 489 PHE A O 1
ATOM 3978 N N . LEU A 1 490 ? 33.417 -4.093 31.567 1.00 15.24 490 LEU A N 1
ATOM 3979 C CA . LEU A 1 490 ? 34.486 -5.058 31.781 1.00 15.56 490 LEU A CA 1
ATOM 3980 C C . LEU A 1 490 ? 34.913 -5.074 33.242 1.00 15.72 490 LEU A C 1
ATOM 3981 O O . LEU A 1 490 ? 35.071 -6.144 33.836 1.00 15.80 490 LEU A O 1
ATOM 3986 N N . ASP A 1 491 ? 35.110 -3.893 33.836 1.00 15.79 491 ASP A N 1
ATOM 3987 C CA . ASP A 1 491 ? 35.584 -3.848 35.220 1.00 17.53 491 ASP A CA 1
ATOM 3988 C C . ASP A 1 491 ? 34.546 -4.439 36.162 1.00 16.36 491 ASP A C 1
ATOM 3989 O O . ASP A 1 491 ? 34.894 -5.161 37.108 1.00 17.86 491 ASP A O 1
ATOM 3994 N N . TYR A 1 492 ? 33.269 -4.177 35.886 1.00 15.33 492 TYR A N 1
ATOM 3995 C CA . TYR A 1 492 ? 32.196 -4.750 36.690 1.00 15.07 492 TYR A CA 1
ATOM 3996 C C . TYR A 1 492 ? 32.182 -6.276 36.581 1.00 15.54 492 TYR A C 1
ATOM 3997 O O . TYR A 1 492 ? 32.076 -6.996 37.591 1.00 15.12 492 TYR A O 1
ATOM 4006 N N . ALA A 1 493 ? 32.348 -6.787 35.359 1.00 17.05 493 ALA A N 1
ATOM 4007 C CA . ALA A 1 493 ? 32.282 -8.226 35.125 1.00 17.47 493 ALA A CA 1
ATOM 4008 C C . ALA A 1 493 ? 33.509 -8.940 35.674 1.00 24.41 493 ALA A C 1
ATOM 4009 O O . ALA A 1 493 ? 33.394 -9.996 36.303 1.00 22.62 493 ALA A O 1
ATOM 4011 N N . ALA A 1 494 ? 34.698 -8.406 35.399 1.00 18.77 494 ALA A N 1
ATOM 4012 C CA . ALA A 1 494 ? 35.921 -8.970 35.952 1.00 22.92 494 ALA A CA 1
ATOM 4013 C C . ALA A 1 494 ? 35.891 -8.949 37.473 1.00 21.09 494 ALA A C 1
ATOM 4014 O O . ALA A 1 494 ? 36.279 -9.928 38.116 1.00 21.31 494 ALA A O 1
ATOM 4016 N N . GLY A 1 495 ? 35.414 -7.849 38.070 1.00 22.64 495 GLY A N 1
ATOM 4017 C CA . GLY A 1 495 ? 35.356 -7.783 39.519 1.00 22.56 495 GLY A CA 1
ATOM 4018 C C . GLY A 1 495 ? 34.470 -8.855 40.114 1.00 24.89 495 GLY A C 1
ATOM 4019 O O . GLY A 1 495 ? 34.761 -9.391 41.189 1.00 24.72 495 GLY A O 1
ATOM 4020 N N . LYS A 1 496 ? 33.384 -9.195 39.417 1.00 20.82 496 LYS A N 1
ATOM 4021 C CA . LYS A 1 496 ? 32.510 -10.239 39.936 1.00 23.54 496 LYS A CA 1
ATOM 4022 C C . LYS A 1 496 ? 33.011 -11.646 39.619 1.00 20.53 496 LYS A C 1
ATOM 4023 O O . LYS A 1 496 ? 32.856 -12.550 40.448 1.00 25.99 496 LYS A O 1
ATOM 4029 N N . PHE A 1 497 ? 33.642 -11.860 38.459 1.00 20.08 497 PHE A N 1
ATOM 4030 C CA . PHE A 1 497 ? 33.922 -13.218 37.988 1.00 21.08 497 PHE A CA 1
ATOM 4031 C C . PHE A 1 497 ? 35.373 -13.689 38.145 1.00 21.80 497 PHE A C 1
ATOM 4032 O O . PHE A 1 497 ? 35.620 -14.895 38.020 1.00 27.53 497 PHE A O 1
ATOM 4040 N N . LEU A 1 498 ? 36.333 -12.799 38.418 1.00 20.13 498 LEU A N 1
ATOM 4041 C CA . LEU A 1 498 ? 37.745 -13.152 38.268 1.00 22.78 498 LEU A CA 1
ATOM 4042 C C . LEU A 1 498 ? 38.582 -13.175 39.538 1.00 35.14 498 LEU A C 1
ATOM 4043 O O . LEU A 1 498 ? 39.697 -13.706 39.502 1.00 45.52 498 LEU A O 1
ATOM 4048 N N . ARG A 1 499 ? 38.125 -12.587 40.629 1.00 33.48 499 ARG A N 1
ATOM 4049 C CA . ARG A 1 499 ? 38.920 -12.549 41.850 1.00 32.82 499 ARG A CA 1
ATOM 4050 C C . ARG A 1 499 ? 38.161 -13.172 43.014 1.00 36.51 499 ARG A C 1
ATOM 4051 O O . ARG A 1 499 ? 38.176 -12.665 44.137 1.00 36.61 499 ARG A O 1
ATOM 4059 N N . GLY A 1 500 ? 37.494 -14.290 42.750 1.00 41.63 500 GLY A N 1
ATOM 4060 C CA . GLY A 1 500 ? 36.693 -14.956 43.756 1.00 40.86 500 GLY A CA 1
ATOM 4061 C C . GLY A 1 500 ? 35.283 -14.406 43.823 1.00 48.84 500 GLY A C 1
ATOM 4062 O O . GLY A 1 500 ? 34.493 -14.825 44.668 1.00 53.80 500 GLY A O 1
ATOM 4063 N N . SER B 1 6 ? -25.811 -1.499 -9.308 1.00 51.35 6 SER B N 1
ATOM 4064 C CA . SER B 1 6 ? -25.660 -2.567 -8.328 1.00 47.11 6 SER B CA 1
ATOM 4065 C C . SER B 1 6 ? -25.506 -2.005 -6.915 1.00 45.19 6 SER B C 1
ATOM 4066 O O . SER B 1 6 ? -25.107 -0.854 -6.729 1.00 42.42 6 SER B O 1
ATOM 4069 N N . THR B 1 7 ? -25.824 -2.830 -5.919 1.00 36.52 7 THR B N 1
ATOM 4070 C CA . THR B 1 7 ? -25.710 -2.438 -4.523 1.00 37.48 7 THR B CA 1
ATOM 4071 C C . THR B 1 7 ? -24.544 -3.095 -3.803 1.00 35.46 7 THR B C 1
ATOM 4072 O O . THR B 1 7 ? -24.257 -2.717 -2.661 1.00 30.52 7 THR B O 1
ATOM 4076 N N . ALA B 1 8 ? -23.870 -4.063 -4.427 1.00 36.91 8 ALA B N 1
ATOM 4077 C CA . ALA B 1 8 ? -22.838 -4.814 -3.720 1.00 39.07 8 ALA B CA 1
ATOM 4078 C C . ALA B 1 8 ? -21.747 -3.892 -3.190 1.00 35.10 8 ALA B C 1
ATOM 4079 O O . ALA B 1 8 ? -21.415 -3.930 -1.999 1.00 34.13 8 ALA B O 1
ATOM 4081 N N . GLU B 1 9 ? -21.194 -3.037 -4.056 1.00 27.22 9 GLU B N 1
ATOM 4082 C CA . GLU B 1 9 ? -20.073 -2.196 -3.647 1.00 29.15 9 GLU B CA 1
ATOM 4083 C C . GLU B 1 9 ? -20.497 -1.167 -2.606 1.00 24.71 9 GLU B C 1
ATOM 4084 O O . GLU B 1 9 ? -19.771 -0.925 -1.637 1.00 24.33 9 GLU B O 1
ATOM 4090 N N . GLN B 1 10 ? -21.675 -0.569 -2.766 1.00 22.30 10 GLN B N 1
ATOM 4091 C CA . GLN B 1 10 ? -22.075 0.455 -1.811 1.00 20.19 10 GLN B CA 1
ATOM 4092 C C . GLN B 1 10 ? -22.429 -0.151 -0.457 1.00 16.68 10 GLN B C 1
ATOM 4093 O O . GLN B 1 10 ? -22.044 0.393 0.592 1.00 16.62 10 GLN B O 1
ATOM 4099 N N . TYR B 1 11 ? -23.109 -1.306 -0.447 1.00 18.31 11 TYR B N 1
ATOM 4100 C CA . TYR B 1 11 ? -23.331 -1.985 0.830 1.00 16.34 11 TYR B CA 1
ATOM 4101 C C . TYR B 1 11 ? -22.016 -2.399 1.481 1.00 17.18 11 TYR B C 1
ATOM 4102 O O . TYR B 1 11 ? -21.857 -2.279 2.701 1.00 18.44 11 TYR B O 1
ATOM 4111 N N . ALA B 1 12 ? -21.063 -2.901 0.689 1.00 18.65 12 ALA B N 1
ATOM 4112 C CA . ALA B 1 12 ? -19.765 -3.245 1.255 1.00 16.70 12 ALA B CA 1
ATOM 4113 C C . ALA B 1 12 ? -19.073 -2.016 1.849 1.00 15.46 12 ALA B C 1
ATOM 4114 O O . ALA B 1 12 ? -18.423 -2.105 2.898 1.00 16.70 12 ALA B O 1
ATOM 4116 N N . ALA B 1 13 ? -19.234 -0.852 1.210 1.00 15.83 13 ALA B N 1
ATOM 4117 C CA . ALA B 1 13 ? -18.601 0.355 1.739 1.00 16.85 13 ALA B CA 1
ATOM 4118 C C . ALA B 1 13 ? -19.257 0.780 3.049 1.00 15.86 13 ALA B C 1
ATOM 4119 O O . ALA B 1 13 ? -18.567 1.174 4.000 1.00 17.76 13 ALA B O 1
ATOM 4121 N N . TYR B 1 14 ? -20.594 0.707 3.103 1.00 17.65 14 TYR B N 1
ATOM 4122 C CA . TYR B 1 14 ? -21.319 0.952 4.350 1.00 15.24 14 TYR B CA 1
ATOM 4123 C C . TYR B 1 14 ? -20.810 0.036 5.459 1.00 16.14 14 TYR B C 1
ATOM 4124 O O . TYR B 1 14 ? -20.520 0.483 6.578 1.00 15.55 14 TYR B O 1
ATOM 4133 N N . LYS B 1 15 ? -20.711 -1.260 5.160 1.00 16.35 15 LYS B N 1
ATOM 4134 C CA . LYS B 1 15 ? -20.250 -2.224 6.149 1.00 16.39 15 LYS B CA 1
ATOM 4135 C C . LYS B 1 15 ? -18.836 -1.904 6.611 1.00 16.68 15 LYS B C 1
ATOM 4136 O O . LYS B 1 15 ? -18.534 -1.983 7.808 1.00 14.34 15 LYS B O 1
ATOM 4142 N N . GLN B 1 16 ? -17.952 -1.538 5.680 1.00 16.39 16 GLN B N 1
ATOM 4143 C CA . GLN B 1 16 ? -16.582 -1.216 6.064 1.00 16.49 16 GLN B CA 1
ATOM 4144 C C . GLN B 1 16 ? -16.554 -0.040 7.038 1.00 13.64 16 GLN B C 1
ATOM 4145 O O . GLN B 1 16 ? -15.870 -0.085 8.078 1.00 15.64 16 GLN B O 1
ATOM 4151 N N . LYS B 1 17 ? -17.313 1.020 6.724 1.00 14.21 17 LYS B N 1
ATOM 4152 C CA . LYS B 1 17 ? -17.299 2.203 7.581 1.00 13.64 17 LYS B CA 1
ATOM 4153 C C . LYS B 1 17 ? -17.877 1.882 8.952 1.00 13.68 17 LYS B C 1
ATOM 4154 O O . LYS B 1 17 ? -17.352 2.324 9.986 1.00 13.03 17 LYS B O 1
ATOM 4160 N N . MET B 1 18 ? -18.954 1.091 8.982 1.00 15.76 18 MET B N 1
ATOM 4161 C CA . MET B 1 18 ? -19.588 0.783 10.262 1.00 13.12 18 MET B CA 1
ATOM 4162 C C . MET B 1 18 ? -18.718 -0.126 11.118 1.00 13.31 18 MET B C 1
ATOM 4163 O O . MET B 1 18 ? -18.704 -0.008 12.346 1.00 13.78 18 MET B O 1
ATOM 4168 N N . GLN B 1 19 ? -17.989 -1.042 10.486 1.00 14.50 19 GLN B N 1
ATOM 4169 C CA . GLN B 1 19 ? -17.130 -1.939 11.243 1.00 13.05 19 GLN B CA 1
ATOM 4170 C C . GLN B 1 19 ? -15.893 -1.231 11.767 1.00 13.44 19 GLN B C 1
ATOM 4171 O O . GLN B 1 19 ? -15.438 -1.546 12.869 1.00 13.82 19 GLN B O 1
ATOM 4177 N N . LYS B 1 20 ? -15.358 -0.259 11.018 1.00 13.42 20 LYS B N 1
ATOM 4178 C CA . LYS B 1 20 ? -14.292 0.581 11.576 1.00 15.46 20 LYS B CA 1
ATOM 4179 C C . LYS B 1 20 ? -14.793 1.341 12.808 1.00 13.23 20 LYS B C 1
ATOM 4180 O O . LYS B 1 20 ? -14.112 1.392 13.854 1.00 14.16 20 LYS B O 1
ATOM 4186 N N . ILE B 1 21 ? -16.005 1.910 12.709 1.00 13.70 21 ILE B N 1
ATOM 4187 C CA . ILE B 1 21 ? -16.573 2.615 13.853 1.00 12.37 21 ILE B CA 1
ATOM 4188 C C . ILE B 1 21 ? -16.737 1.671 15.039 1.00 13.03 21 ILE B C 1
ATOM 4189 O O . ILE B 1 21 ? -16.405 2.016 16.178 1.00 14.61 21 ILE B O 1
ATOM 4194 N N . ALA B 1 22 ? -17.250 0.466 14.785 1.00 12.78 22 ALA B N 1
ATOM 4195 C CA . ALA B 1 22 ? -17.419 -0.517 15.848 1.00 11.65 22 ALA B CA 1
ATOM 4196 C C . ALA B 1 22 ? -16.085 -0.899 16.470 1.00 13.69 22 ALA B C 1
ATOM 4197 O O . ALA B 1 22 ? -16.007 -1.153 17.674 1.00 12.92 22 ALA B O 1
ATOM 4199 N N . ASP B 1 23 ? -15.030 -0.978 15.661 1.00 13.47 23 ASP B N 1
ATOM 4200 C CA . ASP B 1 23 ? -13.721 -1.283 16.233 1.00 12.49 23 ASP B CA 1
ATOM 4201 C C . ASP B 1 23 ? -13.337 -0.231 17.265 1.00 11.83 23 ASP B C 1
ATOM 4202 O O . ASP B 1 23 ? -12.831 -0.566 18.348 1.00 12.78 23 ASP B O 1
ATOM 4207 N N . VAL B 1 24 ? -13.560 1.051 16.933 1.00 11.81 24 VAL B N 1
ATOM 4208 C CA . VAL B 1 24 ? -13.277 2.123 17.896 1.00 12.53 24 VAL B CA 1
ATOM 4209 C C . VAL B 1 24 ? -14.158 1.993 19.140 1.00 12.81 24 VAL B C 1
ATOM 4210 O O . VAL B 1 24 ? -13.685 2.108 20.279 1.00 13.62 24 VAL B O 1
ATOM 4214 N N . ARG B 1 25 ? -15.461 1.790 18.939 1.00 13.59 25 ARG B N 1
ATOM 4215 C CA . ARG B 1 25 ? -16.360 1.726 20.089 1.00 11.68 25 ARG B CA 1
ATOM 4216 C C . ARG B 1 25 ? -16.034 0.545 20.992 1.00 12.63 25 ARG B C 1
ATOM 4217 O O . ARG B 1 25 ? -16.156 0.641 22.220 1.00 12.33 25 ARG B O 1
ATOM 4225 N N . ASN B 1 26 ? -15.604 -0.573 20.404 1.00 10.74 26 ASN B N 1
ATOM 4226 C CA . ASN B 1 26 ? -15.214 -1.720 21.213 1.00 12.22 26 ASN B CA 1
ATOM 4227 C C . ASN B 1 26 ? -13.892 -1.491 21.927 1.00 14.18 26 ASN B C 1
ATOM 4228 O O . ASN B 1 26 ? -13.715 -1.967 23.056 1.00 13.63 26 ASN B O 1
ATOM 4233 N N . ALA B 1 27 ? -12.968 -0.749 21.308 1.00 11.86 27 ALA B N 1
ATOM 4234 C CA . ALA B 1 27 ? -11.780 -0.326 22.052 1.00 12.68 27 ALA B CA 1
ATOM 4235 C C . ALA B 1 27 ? -12.166 0.508 23.275 1.00 11.17 27 ALA B C 1
ATOM 4236 O O . ALA B 1 27 ? -11.603 0.330 24.374 1.00 12.23 27 ALA B O 1
ATOM 4238 N N . ILE B 1 28 ? -13.129 1.423 23.103 1.00 11.82 28 ILE B N 1
ATOM 4239 C CA . ILE B 1 28 ? -13.663 2.183 24.238 1.00 12.27 28 ILE B CA 1
ATOM 4240 C C . ILE B 1 28 ? -14.200 1.235 25.308 1.00 11.33 28 ILE B C 1
ATOM 4241 O O . ILE B 1 28 ? -13.965 1.421 26.510 1.00 11.84 28 ILE B O 1
ATOM 4246 N N . ALA B 1 29 ? -14.967 0.222 24.889 1.00 12.11 29 ALA B N 1
ATOM 4247 C CA . ALA B 1 29 ? -15.469 -0.775 25.839 1.00 12.71 29 ALA B CA 1
ATOM 4248 C C . ALA B 1 29 ? -14.332 -1.477 26.596 1.00 10.00 29 ALA B C 1
ATOM 4249 O O . ALA B 1 29 ? -14.467 -1.759 27.786 1.00 11.59 29 ALA B O 1
ATOM 4251 N N . VAL B 1 30 ? -13.219 -1.791 25.910 1.00 11.11 30 VAL B N 1
ATOM 4252 C CA . VAL B 1 30 ? -12.104 -2.441 26.610 1.00 10.71 30 VAL B CA 1
ATOM 4253 C C . VAL B 1 30 ? -11.553 -1.508 27.677 1.00 10.83 30 VAL B C 1
ATOM 4254 O O . VAL B 1 30 ? -11.287 -1.918 28.821 1.00 11.43 30 VAL B O 1
ATOM 4258 N N . LEU B 1 31 ? -11.387 -0.231 27.319 1.00 10.45 31 LEU B N 1
ATOM 4259 C CA . LEU B 1 31 ? -10.872 0.733 28.284 1.00 11.04 31 LEU B CA 1
ATOM 4260 C C . LEU B 1 31 ? -11.827 0.899 29.461 1.00 9.93 31 LEU B C 1
ATOM 4261 O O . LEU B 1 31 ? -11.390 1.043 30.601 1.00 11.45 31 LEU B O 1
ATOM 4266 N N . GLY B 1 32 ? -13.139 0.835 29.211 1.00 9.96 32 GLY B N 1
ATOM 4267 C CA . GLY B 1 32 ? -14.092 0.962 30.313 1.00 11.09 32 GLY B CA 1
ATOM 4268 C C . GLY B 1 32 ? -14.126 -0.261 31.213 1.00 10.59 32 GLY B C 1
ATOM 4269 O O . GLY B 1 32 ? -14.259 -0.151 32.449 1.00 11.51 32 GLY B O 1
ATOM 4270 N N . TRP B 1 33 ? -13.993 -1.448 30.610 1.00 10.72 33 TRP B N 1
ATOM 4271 C CA . TRP B 1 33 ? -13.910 -2.686 31.377 1.00 9.83 33 TRP B CA 1
ATOM 4272 C C . TRP B 1 33 ? -12.693 -2.662 32.295 1.00 9.51 33 TRP B C 1
ATOM 4273 O O . TRP B 1 33 ? -12.786 -2.957 33.500 1.00 12.34 33 TRP B O 1
ATOM 4284 N N . ASP B 1 34 ? -11.527 -2.332 31.720 1.00 10.47 34 ASP B N 1
ATOM 4285 C CA . ASP B 1 34 ? -10.318 -2.218 32.528 1.00 11.60 34 ASP B CA 1
ATOM 4286 C C . ASP B 1 34 ? -10.494 -1.178 33.631 1.00 12.84 34 ASP B C 1
ATOM 4287 O O . ASP B 1 34 ? -10.016 -1.364 34.756 1.00 10.98 34 ASP B O 1
ATOM 4292 N N . GLN B 1 35 ? -11.182 -0.074 33.324 1.00 12.41 35 GLN B N 1
ATOM 4293 C CA . GLN B 1 35 ? -11.466 0.948 34.329 1.00 10.60 35 GLN B CA 1
ATOM 4294 C C . GLN B 1 35 ? -12.149 0.365 35.559 1.00 13.47 35 GLN B C 1
ATOM 4295 O O . GLN B 1 35 ? -11.850 0.763 36.694 1.00 16.23 35 GLN B O 1
ATOM 4301 N N . GLU B 1 36 ? -13.068 -0.581 35.354 1.00 13.22 36 GLU B N 1
ATOM 4302 C CA . GLU B 1 36 ? -13.792 -1.140 36.495 1.00 12.49 36 GLU B CA 1
ATOM 4303 C C . GLU B 1 36 ? -13.074 -2.285 37.197 1.00 12.43 36 GLU B C 1
ATOM 4304 O O . GLU B 1 36 ? -13.471 -2.653 38.315 1.00 14.53 36 GLU B O 1
ATOM 4310 N N . THR B 1 37 ? -12.082 -2.906 36.552 1.00 11.56 37 THR B N 1
ATOM 4311 C CA . THR B 1 37 ? -11.496 -4.129 37.081 1.00 12.97 37 THR B CA 1
ATOM 4312 C C . THR B 1 37 ? -10.053 -3.968 37.537 1.00 16.25 37 THR B C 1
ATOM 4313 O O . THR B 1 37 ? -9.715 -4.342 38.664 1.00 20.84 37 THR B O 1
ATOM 4317 N N . TYR B 1 38 ? -9.174 -3.425 36.696 1.00 10.93 38 TYR B N 1
ATOM 4318 C CA . TYR B 1 38 ? -7.743 -3.486 36.975 1.00 12.62 38 TYR B CA 1
ATOM 4319 C C . TYR B 1 38 ? -7.036 -2.145 36.982 1.00 13.62 38 TYR B C 1
ATOM 4320 O O . TYR B 1 38 ? -5.858 -2.096 37.361 1.00 14.56 38 TYR B O 1
ATOM 4329 N N . LEU B 1 39 ? -7.707 -1.072 36.634 1.00 11.86 39 LEU B N 1
ATOM 4330 C CA . LEU B 1 39 ? -7.084 0.236 36.519 1.00 11.58 39 LEU B CA 1
ATOM 4331 C C . LEU B 1 39 ? -6.512 0.691 37.857 1.00 12.78 39 LEU B C 1
ATOM 4332 O O . LEU B 1 39 ? -7.259 0.767 38.855 1.00 14.38 39 LEU B O 1
ATOM 4337 N N . PRO B 1 40 ? -5.206 0.950 37.951 1.00 12.11 40 PRO B N 1
ATOM 4338 C CA . PRO B 1 40 ? -4.659 1.539 39.182 1.00 14.46 40 PRO B CA 1
ATOM 4339 C C . PRO B 1 40 ? -5.257 2.920 39.416 1.00 14.50 40 PRO B C 1
ATOM 4340 O O . PRO B 1 40 ? -5.503 3.675 38.469 1.00 14.95 40 PRO B O 1
ATOM 4344 N N . GLU B 1 41 ? -5.486 3.255 40.689 1.00 14.53 41 GLU B N 1
ATOM 4345 C CA . GLU B 1 41 ? -6.252 4.468 40.998 1.00 17.97 41 GLU B CA 1
ATOM 4346 C C . GLU B 1 41 ? -5.674 5.734 40.352 1.00 17.25 41 GLU B C 1
ATOM 4347 O O . GLU B 1 41 ? -6.420 6.563 39.800 1.00 20.55 41 GLU B O 1
ATOM 4353 N N . LYS B 1 42 ? -4.346 5.904 40.396 1.00 12.76 42 LYS B N 1
ATOM 4354 C CA . LYS B 1 42 ? -3.790 7.161 39.914 1.00 12.07 42 LYS B CA 1
ATOM 4355 C C . LYS B 1 42 ? -3.941 7.337 38.406 1.00 11.80 42 LYS B C 1
ATOM 4356 O O . LYS B 1 42 ? -3.731 8.448 37.911 1.00 13.66 42 LYS B O 1
ATOM 4362 N N . GLY B 1 43 ? -4.296 6.280 37.672 1.00 14.53 43 GLY B N 1
ATOM 4363 C CA . GLY B 1 43 ? -4.475 6.357 36.241 1.00 15.37 43 GLY B CA 1
ATOM 4364 C C . GLY B 1 43 ? -5.826 6.849 35.772 1.00 15.03 43 GLY B C 1
ATOM 4365 O O . GLY B 1 43 ? -6.018 7.060 34.560 1.00 17.05 43 GLY B O 1
ATOM 4366 N N . ALA B 1 44 ? -6.752 7.086 36.707 1.00 13.43 44 ALA B N 1
ATOM 4367 C CA . ALA B 1 44 ? -8.123 7.433 36.311 1.00 13.93 44 ALA B CA 1
ATOM 4368 C C . ALA B 1 44 ? -8.188 8.632 35.360 1.00 11.57 44 ALA B C 1
ATOM 4369 O O . ALA B 1 44 ? -8.881 8.587 34.332 1.00 15.33 44 ALA B O 1
ATOM 4371 N N . GLY B 1 45 ? -7.473 9.707 35.666 1.00 13.20 45 GLY B N 1
ATOM 4372 C CA . GLY B 1 45 ? -7.564 10.885 34.819 1.00 12.11 45 GLY B CA 1
ATOM 4373 C C . GLY B 1 45 ? -7.182 10.581 33.384 1.00 16.30 45 GLY B C 1
ATOM 4374 O O . GLY B 1 45 ? -7.932 10.891 32.440 1.00 13.44 45 GLY B O 1
ATOM 4375 N N . PHE B 1 46 ? -6.027 9.929 33.197 1.00 12.92 46 PHE B N 1
ATOM 4376 C CA . PHE B 1 46 ? -5.596 9.690 31.829 1.00 14.15 46 PHE B CA 1
ATOM 4377 C C . PHE B 1 46 ? -6.564 8.745 31.140 1.00 11.56 46 PHE B C 1
ATOM 4378 O O . PHE B 1 46 ? -6.888 8.935 29.959 1.00 13.22 46 PHE B O 1
ATOM 4386 N N . ARG B 1 47 ? -7.098 7.775 31.886 1.00 12.59 47 ARG B N 1
ATOM 4387 C CA . ARG B 1 47 ? -8.035 6.838 31.286 1.00 12.78 47 ARG B CA 1
ATOM 4388 C C . ARG B 1 47 ? -9.255 7.585 30.781 1.00 11.88 47 ARG B C 1
ATOM 4389 O O . ARG B 1 47 ? -9.696 7.371 29.641 1.00 12.47 47 ARG B O 1
ATOM 4397 N N . GLY B 1 48 ? -9.764 8.527 31.578 1.00 13.33 48 GLY B N 1
ATOM 4398 C CA . GLY B 1 48 ? -10.932 9.279 31.137 1.00 13.80 48 GLY B CA 1
ATOM 4399 C C . GLY B 1 48 ? -10.637 10.063 29.875 1.00 16.57 48 GLY B C 1
ATOM 4400 O O . GLY B 1 48 ? -11.431 10.053 28.914 1.00 15.69 48 GLY B O 1
ATOM 4401 N N . GLN B 1 49 ? -9.438 10.666 29.819 1.00 13.20 49 GLN B N 1
ATOM 4402 C CA . GLN B 1 49 ? -9.045 11.456 28.668 1.00 13.38 49 GLN B CA 1
ATOM 4403 C C . GLN B 1 49 ? -8.985 10.567 27.440 1.00 13.75 49 GLN B C 1
ATOM 4404 O O . GLN B 1 49 ? -9.501 10.924 26.372 1.00 13.71 49 GLN B O 1
ATOM 4410 N N . GLN B 1 50 ? -8.412 9.371 27.596 1.00 15.00 50 GLN B N 1
ATOM 4411 C CA . GLN B 1 50 ? -8.263 8.506 26.443 1.00 14.43 50 GLN B CA 1
ATOM 4412 C C . GLN B 1 50 ? -9.630 8.067 25.938 1.00 12.56 50 GLN B C 1
ATOM 4413 O O . GLN B 1 50 ? -9.884 8.091 24.722 1.00 11.82 50 GLN B O 1
ATOM 4419 N N . ILE B 1 51 ? -10.552 7.781 26.863 1.00 12.72 51 ILE B N 1
ATOM 4420 C CA . ILE B 1 51 ? -11.880 7.354 26.439 1.00 12.29 51 ILE B CA 1
ATOM 4421 C C . ILE B 1 51 ? -12.551 8.479 25.675 1.00 13.68 51 ILE B C 1
ATOM 4422 O O . ILE B 1 51 ? -13.140 8.261 24.603 1.00 11.98 51 ILE B O 1
ATOM 4427 N N . THR B 1 52 ? -12.394 9.713 26.168 1.00 12.71 52 THR B N 1
ATOM 4428 C CA . THR B 1 52 ? -13.039 10.834 25.505 1.00 14.69 52 THR B CA 1
ATOM 4429 C C . THR B 1 52 ? -12.465 11.007 24.111 1.00 15.12 52 THR B C 1
ATOM 4430 O O . THR B 1 52 ? -13.215 11.202 23.139 1.00 16.38 52 THR B O 1
ATOM 4434 N N . THR B 1 53 ? -11.141 10.842 23.976 1.00 12.80 53 THR B N 1
ATOM 4435 C CA . THR B 1 53 ? -10.548 11.049 22.667 1.00 11.90 53 THR B CA 1
ATOM 4436 C C . THR B 1 53 ? -11.104 10.038 21.688 1.00 12.08 53 THR B C 1
ATOM 4437 O O . THR B 1 53 ? -11.550 10.412 20.589 1.00 13.98 53 THR B O 1
ATOM 4441 N N . LEU B 1 54 ? -11.206 8.774 22.128 1.00 13.40 54 LEU B N 1
ATOM 4442 C CA . LEU B 1 54 ? -11.749 7.755 21.238 1.00 13.60 54 LEU B CA 1
ATOM 4443 C C . LEU B 1 54 ? -13.205 8.042 20.933 1.00 13.54 54 LEU B C 1
ATOM 4444 O O . LEU B 1 54 ? -13.651 7.860 19.789 1.00 13.56 54 LEU B O 1
ATOM 4449 N N A SER B 1 55 ? -13.955 8.536 21.929 0.37 13.07 55 SER B N 1
ATOM 4450 N N B SER B 1 55 ? -13.958 8.510 21.934 0.63 13.07 55 SER B N 1
ATOM 4451 C CA A SER B 1 55 ? -15.384 8.756 21.725 0.37 12.55 55 SER B CA 1
ATOM 4452 C CA B SER B 1 55 ? -15.378 8.763 21.713 0.63 12.10 55 SER B CA 1
ATOM 4453 C C A SER B 1 55 ? -15.629 9.902 20.761 0.37 14.00 55 SER B C 1
ATOM 4454 C C B SER B 1 55 ? -15.557 9.835 20.660 0.63 14.55 55 SER B C 1
ATOM 4455 O O A SER B 1 55 ? -16.652 9.923 20.067 0.37 20.55 55 SER B O 1
ATOM 4456 O O B SER B 1 55 ? -16.416 9.717 19.777 0.63 11.85 55 SER B O 1
ATOM 4461 N N . THR B 1 56 ? -14.695 10.850 20.685 1.00 13.54 56 THR B N 1
ATOM 4462 C CA . THR B 1 56 ? -14.817 11.905 19.699 1.00 12.34 56 THR B CA 1
ATOM 4463 C C . THR B 1 56 ? -14.517 11.359 18.313 1.00 17.00 56 THR B C 1
ATOM 4464 O O . THR B 1 56 ? -15.231 11.666 17.345 1.00 17.60 56 THR B O 1
ATOM 4468 N N . ILE B 1 57 ? -13.515 10.486 18.218 1.00 17.79 57 ILE B N 1
ATOM 4469 C CA . ILE B 1 57 ? -13.134 9.938 16.925 1.00 14.07 57 ILE B CA 1
ATOM 4470 C C . ILE B 1 57 ? -14.286 9.129 16.348 1.00 15.20 57 ILE B C 1
ATOM 4471 O O . ILE B 1 57 ? -14.708 9.342 15.200 1.00 16.13 57 ILE B O 1
ATOM 4476 N N . ALA B 1 58 ? -14.857 8.240 17.164 1.00 13.91 58 ALA B N 1
ATOM 4477 C CA . ALA B 1 58 ? -16.024 7.483 16.722 1.00 13.98 58 ALA B CA 1
ATOM 4478 C C . ALA B 1 58 ? -17.151 8.416 16.287 1.00 15.64 58 ALA B C 1
ATOM 4479 O O . ALA B 1 58 ? -17.775 8.206 15.230 1.00 15.66 58 ALA B O 1
ATOM 4481 N N . HIS B 1 59 ? -17.397 9.482 17.060 1.00 14.32 59 HIS B N 1
ATOM 4482 C CA . HIS B 1 59 ? -18.479 10.388 16.698 1.00 13.82 59 HIS B CA 1
ATOM 4483 C C . HIS B 1 59 ? -18.210 11.022 15.345 1.00 17.26 59 HIS B C 1
ATOM 4484 O O . HIS B 1 59 ? -19.098 11.061 14.475 1.00 16.84 59 HIS B O 1
ATOM 4491 N N . GLU B 1 60 ? -16.963 11.451 15.122 1.00 17.21 60 GLU B N 1
ATOM 4492 C CA . GLU B 1 60 ? -16.633 12.123 13.873 1.00 18.84 60 GLU B CA 1
ATOM 4493 C C . GLU B 1 60 ? -16.805 11.160 12.718 1.00 15.93 60 GLU B C 1
ATOM 4494 O O . GLU B 1 60 ? -17.300 11.538 11.644 1.00 18.13 60 GLU B O 1
ATOM 4500 N N . LEU B 1 61 ? -16.464 9.886 12.950 1.00 15.22 61 LEU B N 1
ATOM 4501 C CA . LEU B 1 61 ? -16.584 8.913 11.875 1.00 16.83 61 LEU B CA 1
ATOM 4502 C C . LEU B 1 61 ? -18.048 8.696 11.535 1.00 14.78 61 LEU B C 1
ATOM 4503 O O . LEU B 1 61 ? -18.416 8.602 10.351 1.00 17.08 61 LEU B O 1
ATOM 4508 N N . PHE B 1 62 ? -18.903 8.664 12.559 1.00 13.60 62 PHE B N 1
ATOM 4509 C CA . PHE B 1 62 ? -20.311 8.388 12.317 1.00 14.51 62 PHE B CA 1
ATOM 4510 C C . PHE B 1 62 ? -21.062 9.587 11.748 1.00 16.05 62 PHE B C 1
ATOM 4511 O O . PHE B 1 62 ? -22.175 9.408 11.242 1.00 19.01 62 PHE B O 1
ATOM 4519 N N A THR B 1 63 ? -20.486 10.792 11.820 0.49 17.11 63 THR B N 1
ATOM 4520 N N B THR B 1 63 ? -20.499 10.791 11.813 0.51 17.03 63 THR B N 1
ATOM 4521 C CA A THR B 1 63 ? -21.064 12.006 11.254 0.49 19.23 63 THR B CA 1
ATOM 4522 C CA B THR B 1 63 ? -21.123 11.965 11.221 0.51 19.06 63 THR B CA 1
ATOM 4523 C C A THR B 1 63 ? -20.594 12.257 9.824 0.49 16.89 63 THR B C 1
ATOM 4524 C C B THR B 1 63 ? -20.566 12.282 9.840 0.51 16.73 63 THR B C 1
ATOM 4525 O O A THR B 1 63 ? -21.089 13.185 9.171 0.49 18.10 63 THR B O 1
ATOM 4526 O O B THR B 1 63 ? -20.953 13.294 9.246 0.51 20.96 63 THR B O 1
ATOM 4533 N N . ALA B 1 64 ? -19.674 11.445 9.319 1.00 17.51 64 ALA B N 1
ATOM 4534 C CA . ALA B 1 64 ? -19.043 11.726 8.031 1.00 16.64 64 ALA B CA 1
ATOM 4535 C C . ALA B 1 64 ? -20.095 11.828 6.931 1.00 17.30 64 ALA B C 1
ATOM 4536 O O . ALA B 1 64 ? -20.995 10.981 6.869 1.00 17.80 64 ALA B O 1
ATOM 4538 N N . PRO B 1 65 ? -20.031 12.847 6.070 1.00 15.79 65 PRO B N 1
ATOM 4539 C CA . PRO B 1 65 ? -21.008 12.928 4.971 1.00 17.30 65 PRO B CA 1
ATOM 4540 C C . PRO B 1 65 ? -21.059 11.710 4.056 1.00 17.05 65 PRO B C 1
ATOM 4541 O O . PRO B 1 65 ? -22.159 11.329 3.645 1.00 16.67 65 PRO B O 1
ATOM 4545 N N . GLU B 1 66 ? -19.925 11.099 3.694 1.00 17.88 66 GLU B N 1
ATOM 4546 C CA . GLU B 1 66 ? -19.992 9.987 2.745 1.00 17.20 66 GLU B CA 1
ATOM 4547 C C . GLU B 1 66 ? -20.748 8.788 3.322 1.00 17.53 66 GLU B C 1
ATOM 4548 O O . GLU B 1 66 ? -21.365 8.024 2.566 1.00 20.38 66 GLU B O 1
ATOM 4554 N N . LEU B 1 67 ? -20.751 8.623 4.649 1.00 15.78 67 LEU B N 1
ATOM 4555 C CA . LEU B 1 67 ? -21.583 7.582 5.242 1.00 15.16 67 LEU B CA 1
ATOM 4556 C C . LEU B 1 67 ? -23.058 7.864 4.975 1.00 15.47 67 LEU B C 1
ATOM 4557 O O . LEU B 1 67 ? -23.816 6.967 4.581 1.00 15.99 67 LEU B O 1
ATOM 4562 N N . GLY B 1 68 ? -23.478 9.115 5.165 1.00 15.62 68 GLY B N 1
ATOM 4563 C CA . GLY B 1 68 ? -24.839 9.481 4.809 1.00 16.05 68 GLY B CA 1
ATOM 4564 C C . GLY B 1 68 ? -25.141 9.257 3.339 1.00 16.42 68 GLY B C 1
ATOM 4565 O O . GLY B 1 68 ? -26.245 8.835 2.980 1.00 17.27 68 GLY B O 1
ATOM 4566 N N . SER B 1 69 ? -24.178 9.572 2.466 1.00 16.58 69 SER B N 1
ATOM 4567 C CA . SER B 1 69 ? -24.363 9.329 1.036 1.00 17.04 69 SER B CA 1
ATOM 4568 C C . SER B 1 69 ? -24.698 7.873 0.783 1.00 17.02 69 SER B C 1
ATOM 4569 O O . SER B 1 69 ? -25.647 7.556 0.054 1.00 17.39 69 SER B O 1
ATOM 4572 N N . LEU B 1 70 ? -23.929 6.971 1.396 1.00 16.61 70 LEU B N 1
ATOM 4573 C CA . LEU B 1 70 ? -24.192 5.544 1.228 1.00 18.43 70 LEU B CA 1
ATOM 4574 C C . LEU B 1 70 ? -25.560 5.158 1.778 1.00 16.60 70 LEU B C 1
ATOM 4575 O O . LEU B 1 70 ? -26.298 4.395 1.142 1.00 19.11 70 LEU B O 1
ATOM 4580 N N . LEU B 1 71 ? -25.914 5.669 2.963 1.00 16.31 71 LEU B N 1
ATOM 4581 C CA . LEU B 1 71 ? -27.188 5.296 3.572 1.00 16.30 71 LEU B CA 1
ATOM 4582 C C . LEU B 1 71 ? -28.362 5.712 2.688 1.00 17.25 71 LEU B C 1
ATOM 4583 O O . LEU B 1 71 ? -29.302 4.936 2.471 1.00 19.74 71 LEU B O 1
ATOM 4588 N N . HIS B 1 72 ? -28.317 6.935 2.162 1.00 17.09 72 HIS B N 1
ATOM 4589 C CA . HIS B 1 72 ? -29.396 7.396 1.298 1.00 19.00 72 HIS B CA 1
ATOM 4590 C C . HIS B 1 72 ? -29.410 6.638 -0.019 1.00 20.83 72 HIS B C 1
ATOM 4591 O O . HIS B 1 72 ? -30.482 6.334 -0.552 1.00 21.95 72 HIS B O 1
ATOM 4598 N N . GLU B 1 73 ? -28.234 6.299 -0.547 1.00 17.93 73 GLU B N 1
ATOM 4599 C CA . GLU B 1 73 ? -28.190 5.561 -1.802 1.00 19.96 73 GLU B CA 1
ATOM 4600 C C . GLU B 1 73 ? -28.820 4.185 -1.646 1.00 19.46 73 GLU B C 1
ATOM 4601 O O . GLU B 1 73 ? -29.545 3.716 -2.535 1.00 23.04 73 GLU B O 1
ATOM 4607 N N . LEU B 1 74 ? -28.581 3.539 -0.508 1.00 21.75 74 LEU B N 1
ATOM 4608 C CA . LEU B 1 74 ? -29.047 2.178 -0.293 1.00 17.96 74 LEU B CA 1
ATOM 4609 C C . LEU B 1 74 ? -30.453 2.103 0.282 1.00 24.33 74 LEU B C 1
ATOM 4610 O O . LEU B 1 74 ? -31.065 1.032 0.220 1.00 26.47 74 LEU B O 1
ATOM 4615 N N . HIS B 1 75 ? -30.976 3.204 0.825 1.00 24.45 75 HIS B N 1
ATOM 4616 C CA . HIS B 1 75 ? -32.261 3.176 1.519 1.00 30.92 75 HIS B CA 1
ATOM 4617 C C . HIS B 1 75 ? -33.369 2.644 0.616 1.00 42.06 75 HIS B C 1
ATOM 4618 O O . HIS B 1 75 ? -33.546 3.114 -0.510 1.00 42.54 75 HIS B O 1
ATOM 4625 N N A HIS B 1 76 ? -34.087 1.631 1.109 0.41 48.81 76 HIS B N 1
ATOM 4626 N N B HIS B 1 76 ? -34.129 1.680 1.142 0.59 48.87 76 HIS B N 1
ATOM 4627 C CA A HIS B 1 76 ? -35.221 1.027 0.400 0.41 52.24 76 HIS B CA 1
ATOM 4628 C CA B HIS B 1 76 ? -35.213 0.996 0.425 0.59 52.23 76 HIS B CA 1
ATOM 4629 C C A HIS B 1 76 ? -34.831 0.502 -0.982 0.41 55.55 76 HIS B C 1
ATOM 4630 C C B HIS B 1 76 ? -34.807 0.574 -0.988 0.59 55.72 76 HIS B C 1
ATOM 4631 O O A HIS B 1 76 ? -35.603 0.590 -1.940 0.41 57.25 76 HIS B O 1
ATOM 4632 O O B HIS B 1 76 ? -35.528 0.791 -1.965 0.59 57.57 76 HIS B O 1
ATOM 4645 N N . HIS B 1 77 ? -33.624 -0.059 -1.088 1.00 55.27 77 HIS B N 1
ATOM 4646 C CA . HIS B 1 77 ? -33.159 -0.565 -2.377 1.00 51.14 77 HIS B CA 1
ATOM 4647 C C . HIS B 1 77 ? -33.607 -2.010 -2.561 1.00 48.83 77 HIS B C 1
ATOM 4648 O O . HIS B 1 77 ? -33.363 -2.845 -1.680 1.00 44.68 77 HIS B O 1
ATOM 4655 N N . PRO B 1 78 ? -34.246 -2.336 -3.688 1.00 41.35 78 PRO B N 1
ATOM 4656 C CA . PRO B 1 78 ? -34.840 -3.675 -3.840 1.00 35.52 78 PRO B CA 1
ATOM 4657 C C . PRO B 1 78 ? -33.831 -4.805 -3.849 1.00 35.07 78 PRO B C 1
ATOM 4658 O O . PRO B 1 78 ? -34.165 -5.920 -3.427 1.00 42.33 78 PRO B O 1
ATOM 4662 N N . GLU B 1 79 ? -32.611 -4.557 -4.329 1.00 33.00 79 GLU B N 1
ATOM 4663 C CA . GLU B 1 79 ? -31.611 -5.617 -4.414 1.00 39.89 79 GLU B CA 1
ATOM 4664 C C . GLU B 1 79 ? -31.280 -6.194 -3.041 1.00 39.73 79 GLU B C 1
ATOM 4665 O O . GLU B 1 79 ? -30.961 -7.385 -2.924 1.00 38.16 79 GLU B O 1
ATOM 4671 N N . LEU B 1 80 ? -31.370 -5.379 -1.995 1.00 31.46 80 LEU B N 1
ATOM 4672 C CA . LEU B 1 80 ? -30.945 -5.802 -0.669 1.00 27.39 80 LEU B CA 1
ATOM 4673 C C . LEU B 1 80 ? -31.915 -6.825 -0.090 1.00 27.01 80 LEU B C 1
ATOM 4674 O O . LEU B 1 80 ? -33.119 -6.786 -0.348 1.00 28.34 80 LEU B O 1
ATOM 4679 N N . ASP B 1 81 ? -31.382 -7.762 0.691 1.00 29.43 81 ASP B N 1
ATOM 4680 C CA . ASP B 1 81 ? -32.268 -8.662 1.413 1.00 29.86 81 ASP B CA 1
ATOM 4681 C C . ASP B 1 81 ? -32.857 -7.953 2.632 1.00 28.37 81 ASP B C 1
ATOM 4682 O O . ASP B 1 81 ? -32.601 -6.773 2.878 1.00 25.04 81 ASP B O 1
ATOM 4687 N N . ALA B 1 82 ? -33.658 -8.682 3.414 1.00 23.90 82 ALA B N 1
ATOM 4688 C CA . ALA B 1 82 ? -34.390 -8.046 4.507 1.00 22.95 82 ALA B CA 1
ATOM 4689 C C . ALA B 1 82 ? -33.448 -7.494 5.568 1.00 22.47 82 ALA B C 1
ATOM 4690 O O . ALA B 1 82 ? -33.667 -6.392 6.088 1.00 21.48 82 ALA B O 1
ATOM 4692 N N . VAL B 1 83 ? -32.413 -8.261 5.921 1.00 20.49 83 VAL B N 1
ATOM 4693 C CA . VAL B 1 83 ? -31.470 -7.830 6.948 1.00 17.74 83 VAL B CA 1
ATOM 4694 C C . VAL B 1 83 ? -30.673 -6.626 6.467 1.00 17.71 83 VAL B C 1
ATOM 4695 O O . VAL B 1 83 ? -30.462 -5.674 7.219 1.00 18.05 83 VAL B O 1
ATOM 4699 N N . GLN B 1 84 ? -30.237 -6.633 5.205 1.00 21.99 84 GLN B N 1
ATOM 4700 C CA . GLN B 1 84 ? -29.496 -5.490 4.682 1.00 17.58 84 GLN B CA 1
ATOM 4701 C C . GLN B 1 84 ? -30.350 -4.226 4.695 1.00 21.05 84 GLN B C 1
ATOM 4702 O O . GLN B 1 84 ? -29.885 -3.153 5.105 1.00 19.83 84 GLN B O 1
ATOM 4708 N N . GLN B 1 85 ? -31.607 -4.336 4.237 1.00 20.24 85 GLN B N 1
ATOM 4709 C CA . GLN B 1 85 ? -32.512 -3.193 4.254 1.00 21.79 85 GLN B CA 1
ATOM 4710 C C . GLN B 1 85 ? -32.745 -2.698 5.671 1.00 18.07 85 GLN B C 1
ATOM 4711 O O . GLN B 1 85 ? -32.777 -1.484 5.918 1.00 19.84 85 GLN B O 1
ATOM 4717 N N . LYS B 1 86 ? -32.915 -3.624 6.622 1.00 16.12 86 LYS B N 1
ATOM 4718 C CA . LYS B 1 86 ? -33.109 -3.209 8.002 1.00 17.59 86 LYS B CA 1
ATOM 4719 C C . LYS B 1 86 ? -31.870 -2.505 8.535 1.00 17.33 86 LYS B C 1
ATOM 4720 O O . LYS B 1 86 ? -31.976 -1.475 9.208 1.00 15.99 86 LYS B O 1
ATOM 4726 N N . ASN B 1 87 ? -30.681 -3.034 8.224 1.00 15.96 87 ASN B N 1
ATOM 4727 C CA . ASN B 1 87 ? -29.456 -2.393 8.684 1.00 18.42 87 ASN B CA 1
ATOM 4728 C C . ASN B 1 87 ? -29.383 -0.973 8.163 1.00 17.69 87 ASN B C 1
ATOM 4729 O O . ASN B 1 87 ? -29.103 -0.041 8.916 1.00 16.59 87 ASN B O 1
ATOM 4734 N N . ILE B 1 88 ? -29.684 -0.785 6.875 1.00 18.23 88 ILE B N 1
ATOM 4735 C CA . ILE B 1 88 ? -29.615 0.557 6.302 1.00 19.91 88 ILE B CA 1
ATOM 4736 C C . ILE B 1 88 ? -30.632 1.482 6.959 1.00 15.87 88 ILE B C 1
ATOM 4737 O O . ILE B 1 88 ? -30.322 2.629 7.295 1.00 18.46 88 ILE B O 1
ATOM 4742 N N . ALA B 1 89 ? -31.875 1.020 7.108 1.00 15.85 89 ALA B N 1
ATOM 4743 C CA . ALA B 1 89 ? -32.913 1.884 7.664 1.00 16.62 89 ALA B CA 1
ATOM 4744 C C . ALA B 1 89 ? -32.573 2.301 9.091 1.00 16.63 89 ALA B C 1
ATOM 4745 O O . ALA B 1 89 ? -32.724 3.473 9.469 1.00 19.90 89 ALA B O 1
ATOM 4747 N N . LEU B 1 90 ? -32.116 1.347 9.902 1.00 15.56 90 LEU B N 1
ATOM 4748 C CA . LEU B 1 90 ? -31.819 1.665 11.292 1.00 18.71 90 LEU B CA 1
ATOM 4749 C C . LEU B 1 90 ? -30.559 2.520 11.401 1.00 15.19 90 LEU B C 1
ATOM 4750 O O . LEU B 1 90 ? -30.502 3.452 12.214 1.00 18.49 90 LEU B O 1
ATOM 4755 N N . SER B 1 91 ? -29.528 2.215 10.604 1.00 15.23 91 SER B N 1
ATOM 4756 C CA . SER B 1 91 ? -28.350 3.073 10.588 1.00 19.52 91 SER B CA 1
ATOM 4757 C C . SER B 1 91 ? -28.700 4.486 10.145 1.00 15.48 91 SER B C 1
ATOM 4758 O O . SER B 1 91 ? -28.144 5.453 10.672 1.00 16.66 91 SER B O 1
ATOM 4761 N N . LEU B 1 92 ? -29.640 4.635 9.206 1.00 17.18 92 LEU B N 1
ATOM 4762 C CA . LEU B 1 92 ? -30.042 5.974 8.791 1.00 15.79 92 LEU B CA 1
ATOM 4763 C C . LEU B 1 92 ? -30.742 6.703 9.929 1.00 21.57 92 LEU B C 1
ATOM 4764 O O . LEU B 1 92 ? -30.503 7.896 10.149 1.00 19.94 92 LEU B O 1
ATOM 4769 N N . GLU B 1 93 ? -31.593 5.996 10.679 1.00 19.02 93 GLU B N 1
ATOM 4770 C CA . GLU B 1 93 ? -32.208 6.607 11.854 1.00 18.41 93 GLU B CA 1
ATOM 4771 C C . GLU B 1 93 ? -31.149 7.071 12.852 1.00 21.42 93 GLU B C 1
ATOM 4772 O O . GLU B 1 93 ? -31.181 8.220 13.312 1.00 21.20 93 GLU B O 1
ATOM 4778 N N . ASP B 1 94 ? -30.185 6.192 13.171 1.00 17.31 94 ASP B N 1
ATOM 4779 C CA . ASP B 1 94 ? -29.106 6.528 14.107 1.00 18.24 94 ASP B CA 1
ATOM 4780 C C . ASP B 1 94 ? -28.297 7.725 13.600 1.00 20.49 94 ASP B C 1
ATOM 4781 O O . ASP B 1 94 ? -27.912 8.612 14.373 1.00 25.20 94 ASP B O 1
ATOM 4786 N N . TYR B 1 95 ? -28.033 7.756 12.293 1.00 18.36 95 TYR B N 1
ATOM 4787 C CA . TYR B 1 95 ? -27.168 8.769 11.700 1.00 19.41 95 TYR B CA 1
ATOM 4788 C C . TYR B 1 95 ? -27.836 10.137 11.743 1.00 19.17 95 TYR B C 1
ATOM 4789 O O . TYR B 1 95 ? -27.209 11.145 12.116 1.00 25.30 95 TYR B O 1
ATOM 4798 N N . ASP B 1 96 ? -29.126 10.186 11.385 1.00 21.10 96 ASP B N 1
ATOM 4799 C CA . ASP B 1 96 ? -29.875 11.433 11.480 1.00 19.53 96 ASP B CA 1
ATOM 4800 C C . ASP B 1 96 ? -30.006 11.897 12.925 1.00 31.07 96 ASP B C 1
ATOM 4801 O O . ASP B 1 96 ? -29.894 13.099 13.210 1.00 34.50 96 ASP B O 1
ATOM 4806 N N . LYS B 1 97 ? -30.249 10.966 13.856 1.00 29.73 97 LYS B N 1
ATOM 4807 C CA . LYS B 1 97 ? -30.346 11.370 15.255 1.00 32.60 97 LYS B CA 1
ATOM 4808 C C . LYS B 1 97 ? -29.054 12.022 15.718 1.00 36.60 97 LYS B C 1
ATOM 4809 O O . LYS B 1 97 ? -29.080 13.076 16.365 1.00 41.54 97 LYS B O 1
ATOM 4815 N N . ASN B 1 98 ? -27.913 11.418 15.379 1.00 34.84 98 ASN B N 1
ATOM 4816 C CA . ASN B 1 98 ? -26.636 12.049 15.696 1.00 44.64 98 ASN B CA 1
ATOM 4817 C C . ASN B 1 98 ? -26.557 13.465 15.136 1.00 50.69 98 ASN B C 1
ATOM 4818 O O . ASN B 1 98 ? -26.196 14.407 15.851 1.00 55.06 98 ASN B O 1
ATOM 4823 N N . LYS B 1 99 ? -26.905 13.646 13.863 1.00 56.00 99 LYS B N 1
ATOM 4824 C CA . LYS B 1 99 ? -26.785 14.999 13.318 1.00 58.34 99 LYS B CA 1
ATOM 4825 C C . LYS B 1 99 ? -27.891 15.961 13.742 1.00 57.28 99 LYS B C 1
ATOM 4826 O O . LYS B 1 99 ? -27.874 17.117 13.305 1.00 59.47 99 LYS B O 1
ATOM 4832 N N . LYS B 1 100 ? -28.846 15.536 14.572 1.00 52.23 100 LYS B N 1
ATOM 4833 C CA . LYS B 1 100 ? -29.844 16.492 15.050 1.00 46.94 100 LYS B CA 1
ATOM 4834 C C . LYS B 1 100 ? -29.271 17.486 16.062 1.00 45.14 100 LYS B C 1
ATOM 4835 O O . LYS B 1 100 ? -29.756 18.619 16.149 1.00 52.27 100 LYS B O 1
ATOM 4841 N N . TYR B 1 101 ? -28.245 17.100 16.817 1.00 40.02 101 TYR B N 1
ATOM 4842 C CA . TYR B 1 101 ? -27.857 17.866 18.004 1.00 37.29 101 TYR B CA 1
ATOM 4843 C C . TYR B 1 101 ? -26.925 19.020 17.641 1.00 34.60 101 TYR B C 1
ATOM 4844 O O . TYR B 1 101 ? -25.913 18.805 16.968 1.00 36.17 101 TYR B O 1
ATOM 4853 N N . PRO B 1 102 ? -27.213 20.243 18.093 1.00 31.06 102 PRO B N 1
ATOM 4854 C CA . PRO B 1 102 ? -26.232 21.326 17.964 1.00 34.00 102 PRO B CA 1
ATOM 4855 C C . PRO B 1 102 ? -25.064 21.089 18.908 1.00 35.88 102 PRO B C 1
ATOM 4856 O O . PRO B 1 102 ? -25.236 20.600 20.026 1.00 31.70 102 PRO B O 1
ATOM 4860 N N . ALA B 1 103 ? -23.861 21.431 18.440 1.00 36.31 103 ALA B N 1
ATOM 4861 C CA . ALA B 1 103 ? -22.667 21.238 19.257 1.00 35.86 103 ALA B CA 1
ATOM 4862 C C . ALA B 1 103 ? -22.773 21.992 20.577 1.00 31.54 103 ALA B C 1
ATOM 4863 O O . ALA B 1 103 ? -22.308 21.507 21.619 1.00 32.77 103 ALA B O 1
ATOM 4865 N N . SER B 1 104 ? -23.395 23.173 20.550 1.00 34.01 104 SER B N 1
ATOM 4866 C CA . SER B 1 104 ? -23.520 23.986 21.755 1.00 34.23 104 SER B CA 1
ATOM 4867 C C . SER B 1 104 ? -24.369 23.281 22.803 1.00 33.64 104 SER B C 1
ATOM 4868 O O . SER B 1 104 ? -24.008 23.243 23.983 1.00 35.37 104 SER B O 1
ATOM 4871 N N . LEU B 1 105 ? -25.513 22.726 22.390 1.00 29.79 105 LEU B N 1
ATOM 4872 C CA . LEU B 1 105 ? -26.353 21.989 23.329 1.00 32.05 105 LEU B CA 1
ATOM 4873 C C . LEU B 1 105 ? -25.626 20.770 23.878 1.00 32.62 105 LEU B C 1
ATOM 4874 O O . LEU B 1 105 ? -25.742 20.452 25.067 1.00 34.95 105 LEU B O 1
ATOM 4879 N N . VAL B 1 106 ? -24.864 20.076 23.029 1.00 31.77 106 VAL B N 1
ATOM 4880 C CA . VAL B 1 106 ? -24.102 18.921 23.494 1.00 26.22 106 VAL B CA 1
ATOM 4881 C C . VAL B 1 106 ? -23.103 19.330 24.574 1.00 26.31 106 VAL B C 1
ATOM 4882 O O . VAL B 1 106 ? -22.991 18.676 25.621 1.00 25.35 106 VAL B O 1
ATOM 4886 N N . ALA B 1 107 ? -22.377 20.428 24.345 1.00 30.45 107 ALA B N 1
ATOM 4887 C CA . ALA B 1 107 ? -21.423 20.915 25.341 1.00 30.50 107 ALA B CA 1
ATOM 4888 C C . ALA B 1 107 ? -22.122 21.381 26.616 1.00 28.68 107 ALA B C 1
ATOM 4889 O O . ALA B 1 107 ? -21.624 21.141 27.724 1.00 32.84 107 ALA B O 1
ATOM 4891 N N . GLU B 1 108 ? -23.265 22.056 26.478 1.00 30.75 108 GLU B N 1
ATOM 4892 C CA . GLU B 1 108 ? -24.032 22.482 27.646 1.00 28.73 108 GLU B CA 1
ATOM 4893 C C . GLU B 1 108 ? -24.466 21.287 28.481 1.00 29.96 108 GLU B C 1
ATOM 4894 O O . GLU B 1 108 ? -24.379 21.315 29.714 1.00 30.29 108 GLU B O 1
ATOM 4900 N N . ILE B 1 109 ? -24.943 20.229 27.822 1.00 35.20 109 ILE B N 1
ATOM 4901 C CA . ILE B 1 109 ? -25.364 19.027 28.535 1.00 31.33 109 ILE B CA 1
ATOM 4902 C C . ILE B 1 109 ? -24.176 18.360 29.211 1.00 33.65 109 ILE B C 1
ATOM 4903 O O . ILE B 1 109 ? -24.273 17.908 30.357 1.00 26.97 109 ILE B O 1
ATOM 4908 N N . SER B 1 110 ? -23.032 18.293 28.527 1.00 29.51 110 SER B N 1
ATOM 4909 C CA . SER B 1 110 ? -21.856 17.692 29.148 1.00 32.78 110 SER B CA 1
ATOM 4910 C C . SER B 1 110 ? -21.447 18.459 30.404 1.00 26.68 110 SER B C 1
ATOM 4911 O O . SER B 1 110 ? -21.173 17.862 31.456 1.00 27.39 110 SER B O 1
ATOM 4914 N N . GLU B 1 111 ? -21.422 19.793 30.320 1.00 31.64 111 GLU B N 1
ATOM 4915 C CA . GLU B 1 111 ? -20.997 20.578 31.476 1.00 31.39 111 GLU B CA 1
ATOM 4916 C C . GLU B 1 111 ? -22.018 20.506 32.607 1.00 29.70 111 GLU B C 1
ATOM 4917 O O . GLU B 1 111 ? -21.642 20.434 33.784 1.00 32.60 111 GLU B O 1
ATOM 4923 N N . ALA B 1 112 ? -23.310 20.494 32.274 1.00 29.88 112 ALA B N 1
ATOM 4924 C CA . ALA B 1 112 ? -24.327 20.365 33.311 1.00 27.97 112 ALA B CA 1
ATOM 4925 C C . ALA B 1 112 ? -24.288 18.991 33.960 1.00 31.17 112 ALA B C 1
ATOM 4926 O O . ALA B 1 112 ? -24.571 18.864 35.151 1.00 30.07 112 ALA B O 1
ATOM 4928 N N . THR B 1 113 ? -23.933 17.955 33.203 1.00 26.32 113 THR B N 1
ATOM 4929 C CA . THR B 1 113 ? -23.793 16.629 33.790 1.00 26.52 113 THR B CA 1
ATOM 4930 C C . THR B 1 113 ? -22.612 16.583 34.755 1.00 29.33 113 THR B C 1
ATOM 4931 O O . THR B 1 113 ? -22.731 16.059 35.871 1.00 28.53 113 THR B O 1
ATOM 4935 N N . ASN B 1 114 ? -21.472 17.154 34.351 1.00 30.20 114 ASN B N 1
ATOM 4936 C CA . ASN B 1 114 ? -20.340 17.314 35.265 1.00 33.04 114 ASN B CA 1
ATOM 4937 C C . ASN B 1 114 ? -20.765 18.017 36.557 1.00 28.75 114 ASN B C 1
ATOM 4938 O O . ASN B 1 114 ? -20.513 17.529 37.674 1.00 28.59 114 ASN B O 1
ATOM 4943 N N . GLN B 1 115 ? -21.431 19.167 36.418 1.00 25.43 115 GLN B N 1
ATOM 4944 C CA . GLN B 1 115 ? -21.804 19.938 37.599 1.00 25.50 115 GLN B CA 1
ATOM 4945 C C . GLN B 1 115 ? -22.823 19.194 38.453 1.00 31.89 115 GLN B C 1
ATOM 4946 O O . GLN B 1 115 ? -22.761 19.247 39.688 1.00 29.79 115 GLN B O 1
ATOM 4952 N N . ALA B 1 116 ? -23.761 18.488 37.817 1.00 28.40 116 ALA B N 1
ATOM 4953 C CA . ALA B 1 116 ? -24.773 17.753 38.564 1.00 27.54 116 ALA B CA 1
ATOM 4954 C C . ALA B 1 116 ? -24.151 16.616 39.357 1.00 29.96 116 ALA B C 1
ATOM 4955 O O . ALA B 1 116 ? -24.567 16.346 40.486 1.00 30.26 116 ALA B O 1
ATOM 4957 N N . TYR B 1 117 ? -23.149 15.942 38.792 1.00 28.06 117 TYR B N 1
ATOM 4958 C CA . TYR B 1 117 ? -22.459 14.906 39.552 1.00 27.14 117 TYR B CA 1
ATOM 4959 C C . TYR B 1 117 ? -21.754 15.495 40.771 1.00 32.95 117 TYR B C 1
ATOM 4960 O O . TYR B 1 117 ? -21.858 14.954 41.884 1.00 36.46 117 TYR B O 1
ATOM 4969 N N . HIS B 1 118 ? -21.028 16.606 40.580 1.00 31.94 118 HIS B N 1
ATOM 4970 C CA . HIS B 1 118 ? -20.380 17.258 41.722 1.00 36.06 118 HIS B CA 1
ATOM 4971 C C . HIS B 1 118 ? -21.394 17.624 42.805 1.00 34.37 118 HIS B C 1
ATOM 4972 O O . HIS B 1 118 ? -21.185 17.350 44.000 1.00 30.83 118 HIS B O 1
ATOM 4979 N N . ALA B 1 119 ? -22.502 18.257 42.404 1.00 28.85 119 ALA B N 1
ATOM 4980 C CA . ALA B 1 119 ? -23.522 18.658 43.364 1.00 28.37 119 ALA B CA 1
ATOM 4981 C C . ALA B 1 119 ? -24.175 17.456 44.028 1.00 30.60 119 ALA B C 1
ATOM 4982 O O . ALA B 1 119 ? -24.535 17.525 45.206 1.00 32.62 119 ALA B O 1
ATOM 4984 N N . TRP B 1 120 ? -24.321 16.349 43.300 1.00 25.38 120 TRP B N 1
ATOM 4985 C CA . TRP B 1 120 ? -24.940 15.157 43.869 1.00 27.07 120 TRP B CA 1
ATOM 4986 C C . TRP B 1 120 ? -24.067 14.585 44.971 1.00 29.59 120 TRP B C 1
ATOM 4987 O O . TRP B 1 120 ? -24.550 14.278 46.068 1.00 28.98 120 TRP B O 1
ATOM 4998 N N . ILE B 1 121 ? -22.770 14.440 44.688 1.00 31.87 121 ILE B N 1
ATOM 4999 C CA . ILE B 1 121 ? -21.831 13.958 45.699 1.00 32.17 121 ILE B CA 1
ATOM 5000 C C . ILE B 1 121 ? -21.859 14.862 46.928 1.00 35.08 121 ILE B C 1
ATOM 5001 O O . ILE B 1 121 ? -21.954 14.389 48.072 1.00 34.79 121 ILE B O 1
ATOM 5006 N N . LYS B 1 122 ? -21.794 16.183 46.707 1.00 31.40 122 LYS B N 1
ATOM 5007 C CA . LYS B 1 122 ? -21.797 17.123 47.828 1.00 34.50 122 LYS B CA 1
ATOM 5008 C C . LYS B 1 122 ? -23.089 17.031 48.639 1.00 40.71 122 LYS B C 1
ATOM 5009 O O . LYS B 1 122 ? -23.056 17.051 49.877 1.00 41.58 122 LYS B O 1
ATOM 5015 N N . ALA B 1 123 ? -24.237 16.917 47.961 1.00 35.06 123 ALA B N 1
ATOM 5016 C CA . ALA B 1 123 ? -25.517 16.865 48.661 1.00 35.94 123 ALA B CA 1
ATOM 5017 C C . ALA B 1 123 ? -25.661 15.573 49.450 1.00 32.24 123 ALA B C 1
ATOM 5018 O O . ALA B 1 123 ? -26.245 15.567 50.541 1.00 32.51 123 ALA B O 1
ATOM 5020 N N . ARG B 1 124 ? -25.147 14.469 48.908 1.00 29.49 124 ARG B N 1
ATOM 5021 C CA . ARG B 1 124 ? -25.176 13.205 49.635 1.00 32.48 124 ARG B CA 1
ATOM 5022 C C . ARG B 1 124 ? -24.324 13.288 50.891 1.00 38.03 124 ARG B C 1
ATOM 5023 O O . ARG B 1 124 ? -24.758 12.886 51.978 1.00 39.36 124 ARG B O 1
ATOM 5031 N N . LYS B 1 125 ? -23.103 13.821 50.762 1.00 39.77 125 LYS B N 1
ATOM 5032 C CA . LYS B 1 125 ? -22.252 13.967 51.939 1.00 41.82 125 LYS B CA 1
ATOM 5033 C C . LYS B 1 125 ? -22.890 14.886 52.974 1.00 40.78 125 LYS B C 1
ATOM 5034 O O . LYS B 1 125 ? -22.739 14.662 54.182 1.00 42.87 125 LYS B O 1
ATOM 5040 N N . ALA B 1 126 ? -23.626 15.906 52.527 1.00 36.67 126 ALA B N 1
ATOM 5041 C CA . ALA B 1 126 ? -24.346 16.779 53.444 1.00 35.24 126 ALA B CA 1
ATOM 5042 C C . ALA B 1 126 ? -25.713 16.240 53.847 1.00 34.61 126 ALA B C 1
ATOM 5043 O O . ALA B 1 126 ? -26.331 16.805 54.753 1.00 32.90 126 ALA B O 1
ATOM 5045 N N . ASN B 1 127 ? -26.200 15.179 53.203 1.00 31.48 127 ASN B N 1
ATOM 5046 C CA . ASN B 1 127 ? -27.537 14.634 53.465 1.00 26.61 127 ASN B CA 1
ATOM 5047 C C . ASN B 1 127 ? -28.621 15.705 53.327 1.00 29.21 127 ASN B C 1
ATOM 5048 O O . ASN B 1 127 ? -29.470 15.883 54.201 1.00 30.11 127 ASN B O 1
ATOM 5053 N N . ASP B 1 128 ? -28.591 16.421 52.204 1.00 28.20 128 ASP B N 1
ATOM 5054 C CA . ASP B 1 128 ? -29.460 17.583 52.015 1.00 30.61 128 ASP B CA 1
ATOM 5055 C C . ASP B 1 128 ? -29.714 17.752 50.522 1.00 29.31 128 ASP B C 1
ATOM 5056 O O . ASP B 1 128 ? -28.813 18.157 49.778 1.00 30.09 128 ASP B O 1
ATOM 5061 N N . TYR B 1 129 ? -30.950 17.472 50.097 1.00 28.14 129 TYR B N 1
ATOM 5062 C CA . TYR B 1 129 ? -31.304 17.577 48.684 1.00 26.18 129 TYR B CA 1
ATOM 5063 C C . TYR B 1 129 ? -31.087 18.987 48.143 1.00 28.83 129 TYR B C 1
ATOM 5064 O O . TYR B 1 129 ? -30.771 19.156 46.958 1.00 29.40 129 TYR B O 1
ATOM 5073 N N . GLN B 1 130 ? -31.247 20.009 48.986 1.00 27.29 130 GLN B N 1
ATOM 5074 C CA . GLN B 1 130 ? -31.205 21.376 48.474 1.00 31.90 130 GLN B CA 1
ATOM 5075 C C . GLN B 1 130 ? -29.832 21.761 47.940 1.00 33.27 130 GLN B C 1
ATOM 5076 O O . GLN B 1 130 ? -29.733 22.692 47.130 1.00 32.03 130 GLN B O 1
ATOM 5082 N N . VAL B 1 131 ? -28.782 21.057 48.365 1.00 30.83 131 VAL B N 1
ATOM 5083 C CA . VAL B 1 131 ? -27.461 21.260 47.784 1.00 32.64 131 VAL B CA 1
ATOM 5084 C C . VAL B 1 131 ? -27.431 20.773 46.340 1.00 28.56 131 VAL B C 1
ATOM 5085 O O . VAL B 1 131 ? -26.688 21.311 45.506 1.00 32.97 131 VAL B O 1
ATOM 5089 N N . PHE B 1 132 ? -28.257 19.780 46.010 1.00 26.66 132 PHE B N 1
ATOM 5090 C CA . PHE B 1 132 ? -28.343 19.243 44.657 1.00 29.53 132 PHE B CA 1
ATOM 5091 C C . PHE B 1 132 ? -29.364 19.976 43.798 1.00 26.85 132 PHE B C 1
ATOM 5092 O O . PHE B 1 132 ? -29.237 19.962 42.565 1.00 23.63 132 PHE B O 1
ATOM 5100 N N . GLU B 1 133 ? -30.350 20.624 44.423 1.00 26.38 133 GLU B N 1
ATOM 5101 C CA . GLU B 1 133 ? -31.490 21.185 43.697 1.00 22.05 133 GLU B CA 1
ATOM 5102 C C . GLU B 1 133 ? -31.117 22.119 42.552 1.00 25.20 133 GLU B C 1
ATOM 5103 O O . GLU B 1 133 ? -31.732 22.007 41.482 1.00 27.35 133 GLU B O 1
ATOM 5109 N N . PRO B 1 134 ? -30.193 23.077 42.702 1.00 27.59 134 PRO B N 1
ATOM 5110 C CA . PRO B 1 134 ? -29.901 23.961 41.556 1.00 23.62 134 PRO B CA 1
ATOM 5111 C C . PRO B 1 134 ? -29.312 23.238 40.352 1.00 30.02 134 PRO B C 1
ATOM 5112 O O . PRO B 1 134 ? -29.722 23.502 39.209 1.00 30.97 134 PRO B O 1
ATOM 5116 N N . ALA B 1 135 ? -28.362 22.324 40.575 1.00 26.47 135 ALA B N 1
ATOM 5117 C CA . ALA B 1 135 ? -27.813 21.554 39.464 1.00 25.85 135 ALA B CA 1
ATOM 5118 C C . ALA B 1 135 ? -28.869 20.653 38.833 1.00 26.62 135 ALA B C 1
ATOM 5119 O O . ALA B 1 135 ? -28.868 20.448 37.612 1.00 23.99 135 ALA B O 1
ATOM 5121 N N . LEU B 1 136 ? -29.791 20.125 39.638 1.00 24.78 136 LEU B N 1
ATOM 5122 C CA . LEU B 1 136 ? -30.877 19.336 39.069 1.00 21.25 136 LEU B CA 1
ATOM 5123 C C . LEU B 1 136 ? -31.811 20.206 38.236 1.00 28.90 136 LEU B C 1
ATOM 5124 O O . LEU B 1 136 ? -32.273 19.782 37.173 1.00 23.89 136 LEU B O 1
ATOM 5129 N N . ALA B 1 137 ? -32.100 21.428 38.700 1.00 24.04 137 ALA B N 1
ATOM 5130 C CA . ALA B 1 137 ? -32.946 22.335 37.929 1.00 22.03 137 ALA B CA 1
ATOM 5131 C C . ALA B 1 137 ? -32.303 22.673 36.588 1.00 23.41 137 ALA B C 1
ATOM 5132 O O . ALA B 1 137 ? -32.981 22.695 35.551 1.00 23.50 137 ALA B O 1
ATOM 5134 N N . ARG B 1 138 ? -30.990 22.918 36.591 1.00 22.41 138 ARG B N 1
ATOM 5135 C CA . ARG B 1 138 ? -30.273 23.167 35.340 1.00 27.34 138 ARG B CA 1
ATOM 5136 C C . ARG B 1 138 ? -30.347 21.955 34.413 1.00 29.68 138 ARG B C 1
ATOM 5137 O O . ARG B 1 138 ? -30.580 22.095 33.200 1.00 28.90 138 ARG B O 1
ATOM 5145 N N . MET B 1 139 ? -30.156 20.755 34.972 1.00 26.31 139 MET B N 1
ATOM 5146 C CA . MET B 1 139 ? -30.252 19.534 34.173 1.00 23.52 139 MET B CA 1
ATOM 5147 C C . MET B 1 139 ? -31.634 19.391 33.545 1.00 24.51 139 MET B C 1
ATOM 5148 O O . MET B 1 139 ? -31.756 19.071 32.358 1.00 24.30 139 MET B O 1
ATOM 5153 N N . VAL B 1 140 ? -32.687 19.594 34.339 1.00 21.74 140 VAL B N 1
ATOM 5154 C CA . VAL B 1 140 ? -34.057 19.483 33.842 1.00 21.97 140 VAL B CA 1
ATOM 5155 C C . VAL B 1 140 ? -34.322 20.500 32.730 1.00 29.99 140 VAL B C 1
ATOM 5156 O O . VAL B 1 140 ? -34.971 20.186 31.724 1.00 24.91 140 VAL B O 1
ATOM 5160 N N . GLU B 1 141 ? -33.839 21.735 32.898 1.00 27.87 141 GLU B N 1
ATOM 5161 C CA . GLU B 1 141 ? -33.994 22.741 31.844 1.00 23.15 141 GLU B CA 1
ATOM 5162 C C . GLU B 1 141 ? -33.351 22.269 30.538 1.00 25.85 141 GLU B C 1
ATOM 5163 O O . GLU B 1 141 ? -33.956 22.354 29.455 1.00 25.58 141 GLU B O 1
ATOM 5169 N N . LEU B 1 142 ? -32.119 21.761 30.626 1.00 25.86 142 LEU B N 1
ATOM 5170 C CA . LEU B 1 142 ? -31.449 21.270 29.422 1.00 25.29 142 LEU B CA 1
ATOM 5171 C C . LEU B 1 142 ? -32.168 20.059 28.832 1.00 26.23 142 LEU B C 1
ATOM 5172 O O . LEU B 1 142 ? -32.244 19.909 27.609 1.00 25.83 142 LEU B O 1
ATOM 5177 N N . LYS B 1 143 ? -32.720 19.192 29.681 1.00 23.74 143 LYS B N 1
ATOM 5178 C CA . LYS B 1 143 ? -33.440 18.028 29.166 1.00 21.04 143 LYS B CA 1
ATOM 5179 C C . LYS B 1 143 ? -34.721 18.427 28.450 1.00 28.57 143 LYS B C 1
ATOM 5180 O O . LYS B 1 143 ? -35.102 17.791 27.461 1.00 27.80 143 LYS B O 1
ATOM 5186 N N . ARG B 1 144 ? -35.394 19.479 28.917 1.00 28.95 144 ARG B N 1
ATOM 5187 C CA . ARG B 1 144 ? -36.562 19.963 28.187 1.00 29.33 144 ARG B CA 1
ATOM 5188 C C . ARG B 1 144 ? -36.158 20.539 26.830 1.00 30.58 144 ARG B C 1
ATOM 5189 O O . ARG B 1 144 ? -36.830 20.297 25.812 1.00 30.48 144 ARG B O 1
ATOM 5197 N N . LYS B 1 145 ? -35.040 21.276 26.786 1.00 32.04 145 LYS B N 1
ATOM 5198 C CA . LYS B 1 145 ? -34.542 21.721 25.483 1.00 29.59 145 LYS B CA 1
ATOM 5199 C C . LYS B 1 145 ? -34.207 20.530 24.581 1.00 31.27 145 LYS B C 1
ATOM 5200 O O . LYS B 1 145 ? -34.464 20.554 23.368 1.00 36.66 145 LYS B O 1
ATOM 5206 N N . GLU B 1 146 ? -33.664 19.464 25.168 1.00 26.55 146 GLU B N 1
ATOM 5207 C CA . GLU B 1 146 ? -33.362 18.260 24.400 1.00 28.91 146 GLU B CA 1
ATOM 5208 C C . GLU B 1 146 ? -34.632 17.633 23.837 1.00 30.72 146 GLU B C 1
ATOM 5209 O O . GLU B 1 146 ? -34.642 17.156 22.695 1.00 29.71 146 GLU B O 1
ATOM 5215 N N . THR B 1 147 ? -35.712 17.612 24.627 1.00 26.43 147 THR B N 1
ATOM 5216 C CA . THR B 1 147 ? -36.982 17.118 24.100 1.00 24.05 147 THR B CA 1
ATOM 5217 C C . THR B 1 147 ? -37.428 17.944 22.902 1.00 36.13 147 THR B C 1
ATOM 5218 O O . THR B 1 147 ? -37.958 17.397 21.927 1.00 31.99 147 THR B O 1
ATOM 5222 N N . THR B 1 148 ? -37.217 19.263 22.954 1.00 35.84 148 THR B N 1
ATOM 5223 C CA . THR B 1 148 ? -37.543 20.089 21.789 1.00 40.23 148 THR B CA 1
ATOM 5224 C C . THR B 1 148 ? -36.711 19.688 20.576 1.00 44.34 148 THR B C 1
ATOM 5225 O O . THR B 1 148 ? -37.219 19.639 19.448 1.00 46.30 148 THR B O 1
ATOM 5229 N N . VAL B 1 149 ? -35.426 19.407 20.788 1.00 40.42 149 VAL B N 1
ATOM 5230 C CA . VAL B 1 149 ? -34.547 19.059 19.672 1.00 38.42 149 VAL B CA 1
ATOM 5231 C C . VAL B 1 149 ? -34.952 17.722 19.054 1.00 37.82 149 VAL B C 1
ATOM 5232 O O . VAL B 1 149 ? -35.084 17.597 17.829 1.00 39.60 149 VAL B O 1
ATOM 5236 N N . LEU B 1 150 ? -35.161 16.706 19.894 1.00 30.91 150 LEU B N 1
ATOM 5237 C CA . LEU B 1 150 ? -35.469 15.367 19.401 1.00 33.03 150 LEU B CA 1
ATOM 5238 C C . LEU B 1 150 ? -36.830 15.306 18.725 1.00 33.35 150 LEU B C 1
ATOM 5239 O O . LEU B 1 150 ? -37.030 14.491 17.818 1.00 34.88 150 LEU B O 1
ATOM 5244 N N . GLY B 1 151 ? -37.771 16.144 19.150 1.00 29.28 151 GLY B N 1
ATOM 5245 C CA . GLY B 1 151 ? -39.135 16.061 18.667 1.00 31.25 151 GLY B CA 1
ATOM 5246 C C . GLY B 1 151 ? -39.938 14.998 19.389 1.00 30.59 151 GLY B C 1
ATOM 5247 O O . GLY B 1 151 ? -39.378 14.002 19.867 1.00 28.30 151 GLY B O 1
ATOM 5248 N N . TYR B 1 152 ? -41.251 15.193 19.468 1.00 36.09 152 TYR B N 1
ATOM 5249 C CA . TYR B 1 152 ? -42.126 14.289 20.206 1.00 35.56 152 TYR B CA 1
ATOM 5250 C C . TYR B 1 152 ? -43.564 14.583 19.802 1.00 36.69 152 TYR B C 1
ATOM 5251 O O . TYR B 1 152 ? -43.843 15.522 19.050 1.00 42.35 152 TYR B O 1
ATOM 5260 N N . GLU B 1 153 ? -44.478 13.781 20.340 1.00 37.95 153 GLU B N 1
ATOM 5261 C CA . GLU B 1 153 ? -45.908 14.024 20.244 1.00 38.48 153 GLU B CA 1
ATOM 5262 C C . GLU B 1 153 ? -46.531 13.890 21.627 1.00 36.80 153 GLU B C 1
ATOM 5263 O O . GLU B 1 153 ? -46.097 13.060 22.433 1.00 36.14 153 GLU B O 1
ATOM 5269 N N . ASP B 1 154 ? -47.529 14.734 21.901 1.00 37.79 154 ASP B N 1
ATOM 5270 C CA . ASP B 1 154 ? -48.346 14.668 23.113 1.00 43.08 154 ASP B CA 1
ATOM 5271 C C . ASP B 1 154 ? -47.622 15.127 24.379 1.00 37.31 154 ASP B C 1
ATOM 5272 O O . ASP B 1 154 ? -48.115 16.007 25.092 1.00 39.54 154 ASP B O 1
ATOM 5277 N N A HIS B 1 155 ? -46.461 14.539 24.672 0.33 33.04 155 HIS B N 1
ATOM 5278 N N B HIS B 1 155 ? -46.456 14.544 24.668 0.67 32.99 155 HIS B N 1
ATOM 5279 C CA A HIS B 1 155 ? -45.740 14.862 25.893 0.33 31.19 155 HIS B CA 1
ATOM 5280 C CA B HIS B 1 155 ? -45.737 14.854 25.895 0.67 31.18 155 HIS B CA 1
ATOM 5281 C C A HIS B 1 155 ? -44.246 14.935 25.598 0.33 29.63 155 HIS B C 1
ATOM 5282 C C B HIS B 1 155 ? -44.242 14.929 25.607 0.67 29.62 155 HIS B C 1
ATOM 5283 O O A HIS B 1 155 ? -43.693 14.006 24.981 0.33 28.31 155 HIS B O 1
ATOM 5284 O O B HIS B 1 155 ? -43.681 13.990 25.009 0.67 27.88 155 HIS B O 1
ATOM 5297 N N . PRO B 1 156 ? -43.573 16.015 26.012 1.00 30.53 156 PRO B N 1
ATOM 5298 C CA . PRO B 1 156 ? -42.118 16.111 25.785 1.00 25.88 156 PRO B CA 1
ATOM 5299 C C . PRO B 1 156 ? -41.337 14.920 26.319 1.00 25.09 156 PRO B C 1
ATOM 5300 O O . PRO B 1 156 ? -40.364 14.488 25.688 1.00 22.82 156 PRO B O 1
ATOM 5304 N N . TYR B 1 157 ? -41.765 14.359 27.457 1.00 26.30 157 TYR B N 1
ATOM 5305 C CA . TYR B 1 157 ? -41.067 13.227 28.062 1.00 23.33 157 TYR B CA 1
ATOM 5306 C C . TYR B 1 157 ? -40.960 12.042 27.104 1.00 18.03 157 TYR B C 1
ATOM 5307 O O . TYR B 1 157 ? -40.032 11.232 27.221 1.00 20.98 157 TYR B O 1
ATOM 5316 N N . ASN B 1 158 ? -41.902 11.919 26.160 1.00 22.38 158 ASN B N 1
ATOM 5317 C CA . ASN B 1 158 ? -41.842 10.831 25.188 1.00 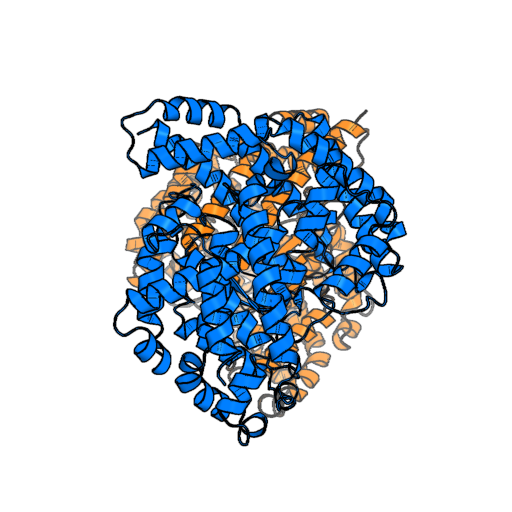23.94 158 ASN B CA 1
ATOM 5318 C C . ASN B 1 158 ? -40.511 10.835 24.455 1.00 25.52 158 ASN B C 1
ATOM 5319 O O . ASN B 1 158 ? -39.909 9.777 24.229 1.00 26.35 158 ASN B O 1
ATOM 5324 N N . ALA B 1 159 ? -40.010 12.029 24.131 1.00 25.47 159 ALA B N 1
ATOM 5325 C CA . ALA B 1 159 ? -38.734 12.125 23.434 1.00 23.90 159 ALA B CA 1
ATOM 5326 C C . ALA B 1 159 ? -37.631 11.411 24.206 1.00 26.22 159 ALA B C 1
ATOM 5327 O O . ALA B 1 159 ? -36.793 10.724 23.612 1.00 23.43 159 ALA B O 1
ATOM 5329 N N . LEU B 1 160 ? -37.633 11.527 25.536 1.00 23.65 160 LEU B N 1
ATOM 5330 C CA . LEU B 1 160 ? -36.600 10.843 26.298 1.00 22.59 160 LEU B CA 1
ATOM 5331 C C . LEU B 1 160 ? -36.919 9.359 26.454 1.00 21.36 160 LEU B C 1
ATOM 5332 O O . LEU B 1 160 ? -36.012 8.519 26.383 1.00 22.34 160 LEU B O 1
ATOM 5337 N N . LEU B 1 161 ? -38.199 9.009 26.625 1.00 22.49 161 LEU B N 1
ATOM 5338 C CA . LEU B 1 161 ? -38.544 7.595 26.741 1.00 22.95 161 LEU B CA 1
ATOM 5339 C C . LEU B 1 161 ? -38.106 6.852 25.489 1.00 21.13 161 LEU B C 1
ATOM 5340 O O . LEU B 1 161 ? -37.452 5.803 25.564 1.00 21.08 161 LEU B O 1
ATOM 5345 N N . ASN B 1 162 ? -38.403 7.434 24.327 1.00 25.48 162 ASN B N 1
ATOM 5346 C CA . ASN B 1 162 ? -38.033 6.825 23.059 1.00 24.96 162 ASN B CA 1
ATOM 5347 C C . ASN B 1 162 ? -36.527 6.671 22.928 1.00 24.76 162 ASN B C 1
ATOM 5348 O O . ASN B 1 162 ? -36.057 5.759 22.238 1.00 27.06 162 ASN B O 1
ATOM 5353 N N . GLU B 1 163 ? -35.751 7.523 23.599 1.00 21.98 163 GLU B N 1
ATOM 5354 C CA . GLU B 1 163 ? -34.302 7.385 23.487 1.00 27.05 163 GLU B CA 1
ATOM 5355 C C . GLU B 1 163 ? -33.807 6.106 24.143 1.00 30.31 163 GLU B C 1
ATOM 5356 O O . GLU B 1 163 ? -32.819 5.522 23.683 1.00 27.14 163 GLU B O 1
ATOM 5362 N N . TYR B 1 164 ? -34.478 5.638 25.199 1.00 21.47 164 TYR B N 1
ATOM 5363 C CA . TYR B 1 164 ? -33.963 4.474 25.904 1.00 24.34 164 TYR B CA 1
ATOM 5364 C C . TYR B 1 164 ? -34.713 3.196 25.580 1.00 25.45 164 TYR B C 1
ATOM 5365 O O . TYR B 1 164 ? -34.202 2.107 25.861 1.00 32.67 164 TYR B O 1
ATOM 5374 N N . GLU B 1 165 ? -35.897 3.304 24.991 1.00 24.82 165 GLU B N 1
ATOM 5375 C CA . GLU B 1 165 ? -36.641 2.125 24.572 1.00 27.99 165 GLU B CA 1
ATOM 5376 C C . GLU B 1 165 ? -37.472 2.564 23.374 1.00 26.28 165 GLU B C 1
ATOM 5377 O O . GLU B 1 165 ? -38.500 3.228 23.542 1.00 22.30 165 GLU B O 1
ATOM 5383 N N . LYS B 1 166 ? -36.987 2.252 22.170 1.00 25.96 166 LYS B N 1
ATOM 5384 C CA . LYS B 1 166 ? -37.680 2.692 20.971 1.00 31.19 166 LYS B CA 1
ATOM 5385 C C . LYS B 1 166 ? -39.127 2.244 21.022 1.00 32.68 166 LYS B C 1
ATOM 5386 O O . LYS B 1 166 ? -39.411 1.051 21.161 1.00 30.46 166 LYS B O 1
ATOM 5392 N N . GLY B 1 167 ? -40.037 3.215 20.955 1.00 28.17 167 GLY B N 1
ATOM 5393 C CA . GLY B 1 167 ? -41.465 2.980 20.997 1.00 33.02 167 GLY B CA 1
ATOM 5394 C C . GLY B 1 167 ? -42.132 3.450 22.277 1.00 34.73 167 GLY B C 1
ATOM 5395 O O . GLY B 1 167 ? -43.324 3.782 22.255 1.00 35.69 167 GLY B O 1
ATOM 5396 N N . ALA B 1 168 ? -41.389 3.497 23.383 1.00 33.18 168 ALA B N 1
ATOM 5397 C CA . ALA B 1 168 ? -41.986 3.761 24.688 1.00 27.50 168 ALA B CA 1
ATOM 5398 C C . ALA B 1 168 ? -42.569 5.167 24.752 1.00 22.34 168 ALA B C 1
ATOM 5399 O O . ALA B 1 168 ? -42.003 6.122 24.218 1.00 26.46 168 ALA B O 1
ATOM 5401 N N . ASN B 1 169 ? -43.720 5.297 25.406 1.00 25.14 169 ASN B N 1
ATOM 5402 C CA . ASN B 1 169 ? -44.352 6.599 25.514 1.00 20.41 169 ASN B CA 1
ATOM 5403 C C . ASN B 1 169 ? -45.213 6.638 26.767 1.00 21.41 169 ASN B C 1
ATOM 5404 O O . ASN B 1 169 ? -45.476 5.613 27.401 1.00 25.46 169 ASN B O 1
ATOM 5409 N N . VAL B 1 170 ? -45.643 7.850 27.111 1.00 21.86 170 VAL B N 1
ATOM 5410 C CA . VAL B 1 170 ? -46.409 8.072 28.333 1.00 26.05 170 VAL B CA 1
ATOM 5411 C C . VAL B 1 170 ? -47.746 7.331 28.309 1.00 24.43 170 VAL B C 1
ATOM 5412 O O . VAL B 1 170 ? -48.199 6.842 29.344 1.00 23.03 170 VAL B O 1
ATOM 5416 N N . ASP B 1 171 ? -48.388 7.208 27.142 1.00 25.81 171 ASP B N 1
ATOM 5417 C CA . ASP B 1 171 ? -49.650 6.464 27.062 1.00 29.65 171 ASP B CA 1
ATOM 5418 C C . ASP B 1 171 ? -49.459 5.019 27.519 1.00 28.87 171 ASP B C 1
ATOM 5419 O O . ASP B 1 171 ? -50.133 4.533 28.448 1.00 27.80 171 ASP B O 1
ATOM 5424 N N . MET B 1 172 ? -48.527 4.323 26.862 1.00 27.32 172 MET B N 1
ATOM 5425 C CA . MET B 1 172 ? -48.239 2.920 27.142 1.00 27.79 172 MET B CA 1
ATOM 5426 C C . MET B 1 172 ? -47.784 2.721 28.586 1.00 23.63 172 MET B C 1
ATOM 5427 O O . MET B 1 172 ? -48.260 1.814 29.281 1.00 22.15 172 MET B O 1
ATOM 5432 N N . LEU B 1 173 ? -46.870 3.573 29.064 1.00 24.27 173 LEU B N 1
ATOM 5433 C CA . LEU B 1 173 ? -46.342 3.392 30.415 1.00 21.15 173 LEU B CA 1
ATOM 5434 C C . LEU B 1 173 ? -47.359 3.782 31.484 1.00 19.76 173 LEU B C 1
ATOM 5435 O O . LEU B 1 173 ? -47.415 3.154 32.543 1.00 20.93 173 LEU B O 1
ATOM 5440 N N . ASP B 1 174 ? -48.167 4.818 31.246 1.00 21.20 174 ASP B N 1
ATOM 5441 C CA . ASP B 1 174 ? -49.246 5.119 32.183 1.00 20.85 174 ASP B CA 1
ATOM 5442 C C . ASP B 1 174 ? -50.172 3.921 32.322 1.00 23.51 174 ASP B C 1
ATOM 5443 O O . ASP B 1 174 ? -50.569 3.557 33.433 1.00 20.06 174 ASP B O 1
ATOM 5448 N N . THR B 1 175 ? -50.509 3.277 31.201 1.00 18.20 175 THR B N 1
ATOM 5449 C CA . THR B 1 175 ? -51.347 2.084 31.254 1.00 21.28 175 THR B CA 1
ATOM 5450 C C . THR B 1 175 ? -50.680 0.971 32.066 1.00 18.62 175 THR B C 1
ATOM 5451 O O . THR B 1 175 ? -51.289 0.395 32.984 1.00 20.93 175 THR B O 1
ATOM 5455 N N . ILE B 1 176 ? -49.403 0.690 31.780 1.00 20.07 176 ILE B N 1
ATOM 5456 C CA . ILE B 1 176 ? -48.713 -0.387 32.493 1.00 21.26 176 ILE B CA 1
ATOM 5457 C C . ILE B 1 176 ? -48.634 -0.082 33.983 1.00 20.95 176 ILE B C 1
ATOM 5458 O O . ILE B 1 176 ? -48.930 -0.934 34.824 1.00 20.35 176 ILE B O 1
ATOM 5463 N N . PHE B 1 177 ? -48.216 1.135 34.334 1.00 22.77 177 PHE B N 1
ATOM 5464 C CA . PHE B 1 177 ? -48.019 1.460 35.740 1.00 18.34 177 PHE B CA 1
ATOM 5465 C C . PHE B 1 177 ? -49.339 1.591 36.486 1.00 17.94 177 PHE B C 1
ATOM 5466 O O . PHE B 1 177 ? -49.381 1.349 37.696 1.00 17.96 177 PHE B O 1
ATOM 5474 N N . THR B 1 178 ? -50.432 1.931 35.796 1.00 18.39 178 THR B N 1
ATOM 5475 C CA . THR B 1 178 ? -51.737 1.820 36.436 1.00 17.56 178 THR B CA 1
ATOM 5476 C C . THR B 1 178 ? -52.050 0.366 36.768 1.00 21.26 178 THR B C 1
ATOM 5477 O O . THR B 1 178 ? -52.548 0.062 37.865 1.00 21.97 178 THR B O 1
ATOM 5481 N N . GLU B 1 179 ? -51.762 -0.551 35.832 1.00 21.68 179 GLU B N 1
ATOM 5482 C CA . GLU B 1 179 ? -51.893 -1.975 36.155 1.00 23.07 179 GLU B CA 1
ATOM 5483 C C . GLU B 1 179 ? -51.027 -2.338 37.362 1.00 20.82 179 GLU B C 1
ATOM 5484 O O . GLU B 1 179 ? -51.446 -3.106 38.239 1.00 23.07 179 GLU B O 1
ATOM 5490 N N . VAL B 1 180 ? -49.809 -1.792 37.417 1.00 21.26 180 VAL B N 1
ATOM 5491 C CA . VAL B 1 180 ? -48.886 -2.098 38.509 1.00 24.94 180 VAL B CA 1
ATOM 5492 C C . VAL B 1 180 ? -49.476 -1.672 39.844 1.00 19.57 180 VAL B C 1
ATOM 5493 O O . VAL B 1 180 ? -49.538 -2.464 40.792 1.00 23.45 180 VAL B O 1
ATOM 5497 N N . LYS B 1 181 ? -49.904 -0.410 39.948 1.00 16.49 181 LYS B N 1
ATOM 5498 C CA . LYS B 1 181 ? -50.533 0.067 41.178 1.00 25.39 181 LYS B CA 1
ATOM 5499 C C . LYS B 1 181 ? -51.662 -0.867 41.579 1.00 25.49 181 LYS B C 1
ATOM 5500 O O . LYS B 1 181 ? -51.641 -1.495 42.657 1.00 26.44 181 LYS B O 1
ATOM 5506 N N . THR B 1 182 ? -52.629 -1.006 40.658 1.00 22.48 182 THR B N 1
ATOM 5507 C CA . THR B 1 182 ? -53.903 -1.639 40.964 1.00 22.93 182 THR B CA 1
ATOM 5508 C C . THR B 1 182 ? -53.717 -3.085 41.400 1.00 23.93 182 THR B C 1
ATOM 5509 O O . THR B 1 182 ? -54.418 -3.564 42.304 1.00 22.48 182 THR B O 1
ATOM 5513 N N . ALA B 1 183 ? -52.769 -3.795 40.788 1.00 19.63 183 ALA B N 1
ATOM 5514 C CA . ALA B 1 183 ? -52.622 -5.218 41.062 1.00 16.92 183 ALA B CA 1
ATOM 5515 C C . ALA B 1 183 ? -51.584 -5.513 42.135 1.00 15.95 183 ALA B C 1
ATOM 5516 O O . ALA B 1 183 ? -51.806 -6.397 42.967 1.00 16.13 183 ALA B O 1
ATOM 5518 N N . LEU B 1 184 ? -50.454 -4.794 42.145 1.00 17.85 184 LEU B N 1
ATOM 5519 C CA . LEU B 1 184 ? -49.402 -5.148 43.079 1.00 15.37 184 LEU B CA 1
ATOM 5520 C C . LEU B 1 184 ? -49.695 -4.698 44.505 1.00 18.75 184 LEU B C 1
ATOM 5521 O O . LEU B 1 184 ? -49.266 -5.384 45.443 1.00 19.13 184 LEU B O 1
ATOM 5526 N N . SER B 1 185 ? -50.406 -3.576 44.715 1.00 18.37 185 SER B N 1
ATOM 5527 C CA . SER B 1 185 ? -50.738 -3.221 46.099 1.00 21.48 185 SER B CA 1
ATOM 5528 C C . SER B 1 185 ? -51.486 -4.336 46.846 1.00 20.46 185 SER B C 1
ATOM 5529 O O . SER B 1 185 ? -51.025 -4.765 47.929 1.00 17.89 185 SER B O 1
ATOM 5532 N N . PRO B 1 186 ? -52.606 -4.866 46.336 1.00 17.46 186 PRO B N 1
ATOM 5533 C CA . PRO B 1 186 ? -53.258 -5.978 47.042 1.00 20.18 186 PRO B CA 1
ATOM 5534 C C . PRO B 1 186 ? -52.410 -7.235 47.088 1.00 17.43 186 PRO B C 1
ATOM 5535 O O . PRO B 1 186 ? -52.422 -7.958 48.098 1.00 21.00 186 PRO B O 1
ATOM 5539 N N . LEU B 1 187 ? -51.631 -7.495 46.035 1.00 18.51 187 LEU B N 1
ATOM 5540 C CA . LEU B 1 187 ? -50.766 -8.664 46.057 1.00 21.04 187 LEU B CA 1
ATOM 5541 C C . LEU B 1 187 ? -49.770 -8.583 47.209 1.00 18.95 187 LEU B C 1
ATOM 5542 O O . LEU B 1 187 ? -49.502 -9.588 47.877 1.00 21.01 187 LEU B O 1
ATOM 5547 N N . LEU B 1 188 ? -49.207 -7.393 47.453 1.00 18.54 188 LEU B N 1
ATOM 5548 C CA . LEU B 1 188 ? -48.264 -7.238 48.556 1.00 15.85 188 LEU B CA 1
ATOM 5549 C C . LEU B 1 188 ? -48.951 -7.467 49.892 1.00 15.66 188 LEU B C 1
ATOM 5550 O O . LEU B 1 188 ? -48.369 -8.078 50.798 1.00 18.92 188 LEU B O 1
ATOM 5555 N N . ASP B 1 189 ? -50.187 -6.972 50.042 1.00 16.04 189 ASP B N 1
ATOM 5556 C CA . ASP B 1 189 ? -50.931 -7.293 51.267 1.00 19.64 189 ASP B CA 1
ATOM 5557 C C . ASP B 1 189 ? -51.064 -8.804 51.465 1.00 20.55 189 ASP B C 1
ATOM 5558 O O . ASP B 1 189 ? -50.939 -9.304 52.593 1.00 21.51 189 ASP B O 1
ATOM 5563 N N . ASP B 1 190 ? -51.349 -9.542 50.381 1.00 18.79 190 ASP B N 1
ATOM 5564 C CA . ASP B 1 190 ? -51.464 -11.000 50.472 1.00 23.71 190 ASP B CA 1
ATOM 5565 C C . ASP B 1 190 ? -50.129 -11.656 50.825 1.00 21.80 190 ASP B C 1
ATOM 5566 O O . ASP B 1 190 ? -50.083 -12.610 51.614 1.00 24.17 190 ASP B O 1
ATOM 5571 N N . ILE B 1 191 ? -49.037 -11.187 50.218 1.00 21.37 191 ILE B N 1
ATOM 5572 C CA . ILE B 1 191 ? -47.723 -11.766 50.482 1.00 18.20 191 ILE B CA 1
ATOM 5573 C C . ILE B 1 191 ? -47.310 -11.511 51.925 1.00 21.89 191 ILE B C 1
ATOM 5574 O O . ILE B 1 191 ? -46.670 -12.360 52.560 1.00 26.66 191 ILE B O 1
ATOM 5579 N N . ALA B 1 192 ? -47.706 -10.363 52.481 1.00 19.02 192 ALA B N 1
ATOM 5580 C CA . ALA B 1 192 ? -47.319 -10.005 53.840 1.00 19.59 192 ALA B CA 1
ATOM 5581 C C . ALA B 1 192 ? -47.886 -10.951 54.890 1.00 28.02 192 ALA B C 1
ATOM 5582 O O . ALA B 1 192 ? -47.342 -11.018 55.999 1.00 29.48 192 ALA B O 1
ATOM 5584 N N . LYS B 1 193 ? -48.952 -11.690 54.570 1.00 27.21 193 LYS B N 1
ATOM 5585 C CA . LYS B 1 193 ? -49.482 -12.668 55.518 1.00 29.45 193 LYS B CA 1
ATOM 5586 C C . LYS B 1 193 ? -48.616 -13.921 55.614 1.00 32.73 193 LYS B C 1
ATOM 5587 O O . LYS B 1 193 ? -48.786 -14.705 56.555 1.00 34.39 193 LYS B O 1
ATOM 5593 N N . GLN B 1 194 ? -47.700 -14.130 54.674 1.00 33.27 194 GLN B N 1
ATOM 5594 C CA . GLN B 1 194 ? -46.965 -15.384 54.620 1.00 33.37 194 GLN B CA 1
ATOM 5595 C C . GLN B 1 194 ? -45.900 -15.448 55.708 1.00 33.44 194 GLN B C 1
ATOM 5596 O O . GLN B 1 194 ? -45.409 -14.429 56.206 1.00 34.77 194 GLN B O 1
ATOM 5602 N N . THR B 1 195 ? -45.546 -16.680 56.075 1.00 28.99 195 THR B N 1
ATOM 5603 C CA . THR B 1 195 ? -44.544 -16.922 57.102 1.00 25.72 195 THR B CA 1
ATOM 5604 C C . THR B 1 195 ? -43.164 -16.925 56.458 1.00 29.44 195 THR B C 1
ATOM 5605 O O . THR B 1 195 ? -42.933 -17.704 55.520 1.00 28.48 195 THR B O 1
ATOM 5609 N N . PRO B 1 196 ? -42.229 -16.103 56.918 1.00 31.56 196 PRO B N 1
ATOM 5610 C CA . PRO B 1 196 ? -40.889 -16.068 56.323 1.00 31.99 196 PRO B CA 1
ATOM 5611 C C . PRO B 1 196 ? -40.051 -17.228 56.849 1.00 28.78 196 PRO B C 1
ATOM 5612 O O . PRO B 1 196 ? -40.464 -17.975 57.731 1.00 25.79 196 PRO B O 1
ATOM 5616 N N . ALA B 1 197 ? -38.845 -17.361 56.296 1.00 28.75 197 ALA B N 1
ATOM 5617 C CA . ALA B 1 197 ? -37.923 -18.381 56.777 1.00 24.09 197 ALA B CA 1
ATOM 5618 C C . ALA B 1 197 ? -37.517 -18.089 58.217 1.00 32.19 197 ALA B C 1
ATOM 5619 O O . ALA B 1 197 ? -37.281 -16.936 58.594 1.00 33.69 197 ALA B O 1
ATOM 5621 N N . ARG B 1 198 ? -37.426 -19.153 59.018 1.00 26.99 198 ARG B N 1
ATOM 5622 C CA . ARG B 1 198 ? -37.254 -19.001 60.462 1.00 33.25 198 ARG B CA 1
ATOM 5623 C C . ARG B 1 198 ? -35.868 -18.471 60.828 1.00 37.95 198 ARG B C 1
ATOM 5624 O O . ARG B 1 198 ? -35.744 -17.621 61.718 1.00 39.03 198 ARG B O 1
ATOM 5632 N N . ARG B 1 199 ? -34.818 -18.953 60.163 1.00 30.48 199 ARG B N 1
ATOM 5633 C CA . ARG B 1 199 ? -33.443 -18.619 60.523 1.00 30.61 199 ARG B CA 1
ATOM 5634 C C . ARG B 1 199 ? -32.798 -17.762 59.436 1.00 24.45 199 ARG B C 1
ATOM 5635 O O . ARG B 1 199 ? -33.174 -17.841 58.263 1.00 27.08 199 ARG B O 1
ATOM 5643 N N . ASP B 1 200 ? -31.805 -16.955 59.829 1.00 20.31 200 ASP B N 1
ATOM 5644 C CA . ASP B 1 200 ? -31.104 -16.057 58.892 1.00 17.04 200 ASP B CA 1
ATOM 5645 C C . ASP B 1 200 ? -29.811 -16.689 58.377 1.00 21.33 200 ASP B C 1
ATOM 5646 O O . ASP B 1 200 ? -28.702 -16.160 58.531 1.00 23.54 200 ASP B O 1
ATOM 5651 N N . PHE B 1 201 ? -29.985 -17.825 57.717 1.00 15.64 201 PHE B N 1
ATOM 5652 C CA . PHE B 1 201 ? -28.853 -18.621 57.275 1.00 16.23 201 PHE B CA 1
ATOM 5653 C C . PHE B 1 201 ? -28.099 -17.994 56.111 1.00 15.11 201 PHE B C 1
ATOM 5654 O O . PHE B 1 201 ? -26.953 -18.376 55.875 1.00 13.40 201 PHE B O 1
ATOM 5662 N N . LEU B 1 202 ? -28.707 -17.063 55.369 1.00 13.02 202 LEU B N 1
ATOM 5663 C CA . LEU B 1 202 ? -28.014 -16.447 54.238 1.00 14.44 202 LEU B CA 1
ATOM 5664 C C . LEU B 1 202 ? -26.931 -15.480 54.690 1.00 14.75 202 LEU B C 1
ATOM 5665 O O . LEU B 1 202 ? -26.079 -15.095 53.881 1.00 13.42 202 LEU B O 1
ATOM 5670 N N . HIS B 1 203 ? -26.926 -15.105 55.966 1.00 15.11 203 HIS B N 1
ATOM 5671 C CA . HIS B 1 203 ? -25.915 -14.216 56.512 1.00 13.15 203 HIS B CA 1
ATOM 5672 C C . HIS B 1 203 ? -24.887 -14.953 57.357 1.00 12.44 203 HIS B C 1
ATOM 5673 O O . HIS B 1 203 ? -24.112 -14.313 58.079 1.00 16.62 203 HIS B O 1
ATOM 5680 N N . LEU B 1 204 ? -24.868 -16.280 57.276 1.00 14.53 204 LEU B N 1
ATOM 5681 C CA . LEU B 1 204 ? -23.766 -17.065 57.793 1.00 14.19 204 LEU B CA 1
ATOM 5682 C C . LEU B 1 204 ? -22.537 -16.839 56.911 1.00 13.90 204 LEU B C 1
ATOM 5683 O O . LEU B 1 204 ? -22.552 -16.038 55.976 1.00 14.54 204 LEU B O 1
ATOM 5688 N N . HIS B 1 205 ? -21.454 -17.540 57.221 1.00 17.24 205 HIS B N 1
ATOM 5689 C CA . HIS B 1 205 ? -20.187 -17.332 56.530 1.00 18.48 205 HIS B CA 1
ATOM 5690 C C . HIS B 1 205 ? -20.053 -18.321 55.380 1.00 14.22 205 HIS B C 1
ATOM 5691 O O . HIS B 1 205 ? -20.089 -19.533 55.591 1.00 14.95 205 HIS B O 1
ATOM 5698 N N . PHE B 1 206 ? -19.897 -17.799 54.161 1.00 13.09 206 PHE B N 1
ATOM 5699 C CA . PHE B 1 206 ? -19.821 -18.614 52.952 1.00 13.67 206 PHE B CA 1
ATOM 5700 C C . PHE B 1 206 ? -18.477 -18.327 52.292 1.00 15.09 206 PHE B C 1
ATOM 5701 O O . PHE B 1 206 ? -18.288 -17.261 51.698 1.00 15.15 206 PHE B O 1
ATOM 5709 N N . ASP B 1 207 ? -17.563 -19.289 52.394 1.00 14.87 207 ASP B N 1
ATOM 5710 C CA . ASP B 1 207 ? -16.186 -19.109 51.964 1.00 16.03 207 ASP B CA 1
ATOM 5711 C C . ASP B 1 207 ? -16.090 -18.492 50.572 1.00 16.54 207 ASP B C 1
ATOM 5712 O O . ASP B 1 207 ? -16.786 -18.907 49.637 1.00 13.83 207 ASP B O 1
ATOM 5717 N N . ARG B 1 208 ? -15.228 -17.479 50.469 1.00 15.34 208 ARG B N 1
ATOM 5718 C CA . ARG B 1 208 ? -15.084 -16.702 49.243 1.00 14.26 208 ARG B CA 1
ATOM 5719 C C . ARG B 1 208 ? -14.733 -17.585 48.051 1.00 16.13 208 ARG B C 1
ATOM 5720 O O . ARG B 1 208 ? -15.334 -17.452 46.976 1.00 14.31 208 ARG B O 1
ATOM 5728 N N . ASP B 1 209 ? -13.740 -18.476 48.205 1.00 15.90 209 ASP B N 1
ATOM 5729 C CA . ASP B 1 209 ? -13.313 -19.288 47.067 1.00 16.25 209 ASP B CA 1
ATOM 5730 C C . ASP B 1 209 ? -14.405 -20.254 46.634 1.00 14.33 209 ASP B C 1
ATOM 5731 O O . ASP B 1 209 ? -14.607 -20.474 45.434 1.00 16.11 209 ASP B O 1
ATOM 5736 N N . LYS B 1 210 ? -15.134 -20.826 47.592 1.00 13.24 210 LYS B N 1
ATOM 5737 C CA . LYS B 1 210 ? -16.251 -21.692 47.249 1.00 13.36 210 LYS B CA 1
ATOM 5738 C C . LYS B 1 210 ? -17.337 -20.927 46.497 1.00 12.78 210 LYS B C 1
ATOM 5739 O O . LYS B 1 210 ? -17.915 -21.454 45.546 1.00 14.34 210 LYS B O 1
ATOM 5745 N N . GLN B 1 211 ? -17.627 -19.688 46.909 1.00 12.26 211 GLN B N 1
ATOM 5746 C CA . GLN B 1 211 ? -18.614 -18.891 46.180 1.00 11.14 211 GLN B CA 1
ATOM 5747 C C . GLN B 1 211 ? -18.129 -18.584 44.762 1.00 11.42 211 GLN B C 1
ATOM 5748 O O . GLN B 1 211 ? -18.893 -18.698 43.789 1.00 13.27 211 GLN B O 1
ATOM 5754 N N . TRP B 1 212 ? -16.863 -18.180 44.627 1.00 12.75 212 TRP B N 1
ATOM 5755 C CA . TRP B 1 212 ? -16.313 -17.911 43.296 1.00 11.55 212 TRP B CA 1
ATOM 5756 C C . TRP B 1 212 ? -16.488 -19.127 42.392 1.00 10.51 212 TRP B C 1
ATOM 5757 O O . TRP B 1 212 ? -17.010 -19.019 41.269 1.00 13.20 212 TRP B O 1
ATOM 5768 N N . GLN B 1 213 ? -16.097 -20.303 42.889 1.00 13.27 213 GLN B N 1
ATOM 5769 C CA . GLN B 1 213 ? -16.210 -21.509 42.083 1.00 14.79 213 GLN B CA 1
ATOM 5770 C C . GLN B 1 213 ? -17.662 -21.811 41.744 1.00 13.70 213 GLN B C 1
ATOM 5771 O O . GLN B 1 213 ? -17.975 -22.232 40.622 1.00 14.30 213 GLN B O 1
ATOM 5777 N N . LEU B 1 214 ? -18.564 -21.624 42.709 1.00 14.11 214 LEU B N 1
ATOM 5778 C CA . LEU B 1 214 ? -19.972 -21.885 42.442 1.00 11.28 214 LEU B CA 1
ATOM 5779 C C . LEU B 1 214 ? -20.488 -21.019 41.299 1.00 11.67 214 LEU B C 1
ATOM 5780 O O . LEU B 1 214 ? -21.221 -21.505 40.428 1.00 12.12 214 LEU B O 1
ATOM 5785 N N . GLY B 1 215 ? -20.135 -19.730 41.306 1.00 11.30 215 GLY B N 1
ATOM 5786 C CA . GLY B 1 215 ? -20.622 -18.836 40.259 1.00 10.82 215 GLY B CA 1
ATOM 5787 C C . GLY B 1 215 ? -20.104 -19.224 38.889 1.00 11.49 215 GLY B C 1
ATOM 5788 O O . GLY B 1 215 ? -20.856 -19.234 37.907 1.00 12.70 215 GLY B O 1
ATOM 5789 N N . ILE B 1 216 ? -18.810 -19.554 38.808 1.00 11.48 216 ILE B N 1
ATOM 5790 C CA . ILE B 1 216 ? -18.258 -20.040 37.544 1.00 15.42 216 ILE B CA 1
ATOM 5791 C C . ILE B 1 216 ? -18.992 -21.291 37.071 1.00 14.27 216 ILE B C 1
ATOM 5792 O O . ILE B 1 216 ? -19.331 -21.420 35.882 1.00 14.29 216 ILE B O 1
ATOM 5797 N N . ASP B 1 217 ? -19.196 -22.252 37.979 1.00 11.77 217 ASP B N 1
ATOM 5798 C CA . ASP B 1 217 ? -19.912 -23.483 37.640 1.00 11.84 217 ASP B CA 1
ATOM 5799 C C . ASP B 1 217 ? -21.312 -23.181 37.100 1.00 14.37 217 ASP B C 1
ATOM 5800 O O . ASP B 1 217 ? -21.744 -23.758 36.096 1.00 14.67 217 ASP B O 1
ATOM 5805 N N . LEU B 1 218 ? -22.048 -22.297 37.778 1.00 13.10 218 LEU B N 1
ATOM 5806 C CA . LEU B 1 218 ? -23.401 -21.980 37.337 1.00 12.83 218 LEU B CA 1
ATOM 5807 C C . LEU B 1 218 ? -23.378 -21.341 35.955 1.00 12.45 218 LEU B C 1
ATOM 5808 O O . LEU B 1 218 ? -24.189 -21.693 35.093 1.00 12.48 218 LEU B O 1
ATOM 5813 N N . LEU B 1 219 ? -22.450 -20.414 35.727 1.00 12.40 219 LEU B N 1
ATOM 5814 C CA . LEU B 1 219 ? -22.350 -19.793 34.407 1.00 11.54 219 LEU B CA 1
ATOM 5815 C C . LEU B 1 219 ? -22.058 -20.833 33.331 1.00 11.74 219 LEU B C 1
ATOM 5816 O O . LEU B 1 219 ? -22.656 -20.795 32.243 1.00 12.28 219 LEU B O 1
ATOM 5821 N N . ARG B 1 220 ? -21.151 -21.775 33.618 1.00 12.37 220 ARG B N 1
ATOM 5822 C CA . ARG B 1 220 ? -20.849 -22.825 32.647 1.00 13.59 220 ARG B CA 1
ATOM 5823 C C . ARG B 1 220 ? -22.090 -23.653 32.352 1.00 14.19 220 ARG B C 1
ATOM 5824 O O . ARG B 1 220 ? -22.397 -23.939 31.188 1.00 15.18 220 ARG B O 1
ATOM 5832 N N . GLN B 1 221 ? -22.818 -24.049 33.407 1.00 12.79 221 GLN B N 1
ATOM 5833 C CA . GLN B 1 221 ? -24.040 -24.832 33.236 1.00 13.28 221 GLN B CA 1
ATOM 5834 C C . GLN B 1 221 ? -25.106 -24.074 32.460 1.00 12.66 221 GLN B C 1
ATOM 5835 O O . GLN B 1 221 ? -25.858 -24.686 31.695 1.00 15.25 221 GLN B O 1
ATOM 5841 N N . MET B 1 222 ? -25.183 -22.751 32.635 1.00 12.53 222 MET B N 1
ATOM 5842 C CA . MET B 1 222 ? -26.132 -21.959 31.853 1.00 14.64 222 MET B CA 1
ATOM 5843 C C . MET B 1 222 ? -25.784 -21.970 30.367 1.00 14.93 222 MET B C 1
ATOM 5844 O O . MET B 1 222 ? -26.671 -21.805 29.528 1.00 16.23 222 MET B O 1
ATOM 5849 N N . GLY B 1 223 ? -24.511 -22.173 30.027 1.00 13.80 223 GLY B N 1
ATOM 5850 C CA . GLY B 1 223 ? -24.083 -22.185 28.639 1.00 13.61 223 GLY B CA 1
ATOM 5851 C C . GLY B 1 223 ? -23.135 -21.048 28.280 1.00 12.35 223 GLY B C 1
ATOM 5852 O O . GLY B 1 223 ? -22.838 -20.856 27.092 1.00 14.34 223 GLY B O 1
ATOM 5853 N N . TYR B 1 224 ? -22.651 -20.291 29.275 1.00 13.72 224 TYR B N 1
ATOM 5854 C CA . TYR B 1 224 ? -21.667 -19.240 29.021 1.00 12.22 224 TYR B CA 1
ATOM 5855 C C . TYR B 1 224 ? -20.380 -19.860 28.487 1.00 13.73 224 TYR B C 1
ATOM 5856 O O . TYR B 1 224 ? -19.855 -20.821 29.056 1.00 15.49 224 TYR B O 1
ATOM 5865 N N . ASP B 1 225 ? -19.892 -19.330 27.370 1.00 13.73 225 ASP B N 1
ATOM 5866 C CA . ASP B 1 225 ? -18.695 -19.855 26.712 1.00 14.10 225 ASP B CA 1
ATOM 5867 C C . ASP B 1 225 ? -17.493 -19.139 27.302 1.00 13.12 225 ASP B C 1
ATOM 5868 O O . ASP B 1 225 ? -17.232 -17.981 26.984 1.00 13.18 225 ASP B O 1
ATOM 5873 N N . MET B 1 226 ? -16.758 -19.833 28.173 1.00 14.23 226 MET B N 1
ATOM 5874 C CA . MET B 1 226 ? -15.609 -19.237 28.836 1.00 15.17 226 MET B CA 1
ATOM 5875 C C . MET B 1 226 ? -14.356 -19.225 27.966 1.00 12.89 226 MET B C 1
ATOM 5876 O O . MET B 1 226 ? -13.323 -18.716 28.415 1.00 15.03 226 MET B O 1
ATOM 5881 N N . SER B 1 227 ? -14.416 -19.750 26.738 1.00 15.48 227 SER B N 1
ATOM 5882 C CA . SER B 1 227 ? -13.362 -19.462 25.767 1.00 14.99 227 SER B CA 1
ATOM 5883 C C . SER B 1 227 ? -13.637 -18.183 24.988 1.00 15.10 227 SER B C 1
ATOM 5884 O O . SER B 1 227 ? -12.768 -17.726 24.232 1.00 13.60 227 SER B O 1
ATOM 5887 N N . ALA B 1 228 ? -14.825 -17.601 25.169 1.00 13.07 228 ALA B N 1
ATOM 5888 C CA . ALA B 1 228 ? -15.272 -16.365 24.537 1.00 11.79 228 ALA B CA 1
ATOM 5889 C C . ALA B 1 228 ? -15.729 -15.356 25.582 1.00 13.37 228 ALA B C 1
ATOM 5890 O O . ALA B 1 228 ? -16.610 -14.524 25.323 1.00 12.21 228 ALA B O 1
ATOM 5892 N N . GLY B 1 229 ? -15.144 -15.419 26.769 1.00 12.98 229 GLY B N 1
ATOM 5893 C CA . GLY B 1 229 ? -15.517 -14.523 27.848 1.00 12.41 229 GLY B CA 1
ATOM 5894 C C . GLY B 1 229 ? -14.746 -14.913 29.084 1.00 12.93 229 GLY B C 1
ATOM 5895 O O . GLY B 1 229 ? -13.926 -15.835 29.063 1.00 14.80 229 GLY B O 1
ATOM 5896 N N . ARG B 1 230 ? -15.010 -14.187 30.168 1.00 11.64 230 ARG B N 1
ATOM 5897 C CA . ARG B 1 230 ? -14.332 -14.425 31.436 1.00 9.99 230 ARG B CA 1
ATOM 5898 C C . ARG B 1 230 ? -15.098 -13.666 32.508 1.00 11.88 230 ARG B C 1
ATOM 5899 O O . ARG B 1 230 ? -15.847 -12.730 32.201 1.00 12.56 230 ARG B O 1
ATOM 5907 N N . GLN B 1 231 ? -14.881 -14.054 33.763 1.00 10.36 231 GLN B N 1
ATOM 5908 C CA . GLN B 1 231 ? -15.417 -13.318 34.901 1.00 11.07 231 GLN B CA 1
ATOM 5909 C C . GLN B 1 231 ? -14.301 -12.723 35.747 1.00 10.78 231 GLN B C 1
ATOM 5910 O O . GLN B 1 231 ? -13.262 -13.359 35.955 1.00 14.02 231 GLN B O 1
ATOM 5916 N N . ASP B 1 232 ? -14.535 -11.503 36.225 1.00 10.29 232 ASP B N 1
ATOM 5917 C CA . ASP B 1 232 ? -13.677 -10.788 37.154 1.00 12.90 232 ASP B CA 1
ATOM 5918 C C . ASP B 1 232 ? -14.538 -10.172 38.245 1.00 13.18 232 ASP B C 1
ATOM 5919 O O . ASP B 1 232 ? -15.775 -10.231 38.194 1.00 13.18 232 ASP B O 1
ATOM 5924 N N . ILE B 1 233 ? -13.878 -9.610 39.262 1.00 14.12 233 ILE B N 1
ATOM 5925 C CA . ILE B 1 233 ? -14.548 -8.899 40.341 1.00 12.18 233 ILE B CA 1
ATOM 5926 C C . ILE B 1 233 ? -14.618 -7.428 39.973 1.00 14.00 233 ILE B C 1
ATOM 5927 O O . ILE B 1 233 ? -13.642 -6.841 39.491 1.00 15.35 233 ILE B O 1
ATOM 5932 N N . SER B 1 234 ? -15.770 -6.810 40.203 1.00 15.13 234 SER B N 1
ATOM 5933 C CA . SER B 1 234 ? -15.842 -5.363 40.210 1.00 10.54 234 SER B CA 1
ATOM 5934 C C . SER B 1 234 ? -16.851 -4.923 41.261 1.00 13.40 234 SER B C 1
ATOM 5935 O O . SER B 1 234 ? -17.554 -5.738 41.859 1.00 17.86 234 SER B O 1
ATOM 5938 N N . GLU B 1 235 ? -16.918 -3.611 41.468 1.00 14.41 235 GLU B N 1
ATOM 5939 C CA . GLU B 1 235 ? -17.769 -3.062 42.519 1.00 18.34 235 GLU B CA 1
ATOM 5940 C C . GLU B 1 235 ? -19.250 -3.224 42.189 1.00 18.02 235 GLU B C 1
ATOM 5941 O O . GLU B 1 235 ? -20.068 -3.457 43.084 1.00 17.76 235 GLU B O 1
ATOM 5947 N N . HIS B 1 236 ? -19.614 -3.094 40.921 1.00 15.31 236 HIS B N 1
ATOM 5948 C CA . HIS B 1 236 ? -21.003 -3.196 40.483 1.00 14.67 236 HIS B CA 1
ATOM 5949 C C . HIS B 1 236 ? -21.039 -4.209 39.349 1.00 14.58 236 HIS B C 1
ATOM 5950 O O . HIS B 1 236 ? -20.485 -3.933 38.265 1.00 15.93 236 HIS B O 1
ATOM 5957 N N . PRO B 1 237 ? -21.632 -5.384 39.547 1.00 11.84 237 PRO B N 1
ATOM 5958 C CA . PRO B 1 237 ? -21.641 -6.394 38.486 1.00 12.30 237 PRO B CA 1
ATOM 5959 C C . PRO B 1 237 ? -22.193 -5.849 37.176 1.00 13.74 237 PRO B C 1
ATOM 5960 O O . PRO B 1 237 ? -23.165 -5.088 37.154 1.00 14.61 237 PRO B O 1
ATOM 5964 N N . PHE B 1 238 ? -21.540 -6.217 36.072 1.00 10.90 238 PHE B N 1
ATOM 5965 C CA . PHE B 1 238 ? -21.985 -5.800 34.750 1.00 11.52 238 PHE B CA 1
ATOM 5966 C C . PHE B 1 238 ? -21.542 -6.821 33.707 1.00 10.80 238 PHE B C 1
ATOM 5967 O O . PHE B 1 238 ? -20.735 -7.713 33.986 1.00 12.30 238 PHE B O 1
ATOM 5975 N N . THR B 1 239 ? -22.079 -6.672 32.500 1.00 12.12 239 THR B N 1
ATOM 5976 C CA . THR B 1 239 ? -21.670 -7.434 31.325 1.00 10.10 239 THR B CA 1
ATOM 5977 C C . THR B 1 239 ? -21.253 -6.465 30.230 1.00 12.86 239 THR B C 1
ATOM 5978 O O . THR B 1 239 ? -21.900 -5.425 30.022 1.00 13.43 239 THR B O 1
ATOM 5982 N N . THR B 1 240 ? -20.167 -6.798 29.526 1.00 10.61 240 THR B N 1
ATOM 5983 C CA . THR B 1 240 ? -19.738 -5.981 28.397 1.00 12.12 240 THR B CA 1
ATOM 5984 C C . THR B 1 240 ? -19.239 -6.895 27.292 1.00 12.60 240 THR B C 1
ATOM 5985 O O . THR B 1 240 ? -18.685 -7.962 27.555 1.00 14.97 240 THR B O 1
ATOM 5989 N N . SER B 1 241 ? -19.441 -6.482 26.046 1.00 14.57 241 SER B N 1
ATOM 5990 C CA . SER B 1 241 ? -18.965 -7.254 24.913 1.00 13.22 241 SER B CA 1
ATOM 5991 C C . SER B 1 241 ? -18.052 -6.397 24.055 1.00 12.21 241 SER B C 1
ATOM 5992 O O . SER B 1 241 ? -18.323 -5.213 23.824 1.00 12.83 241 SER B O 1
ATOM 5995 N N . PHE B 1 242 ? -16.952 -6.989 23.617 1.00 12.33 242 PHE B N 1
ATOM 5996 C CA . PHE B 1 242 ? -16.083 -6.355 22.638 1.00 10.65 242 PHE B CA 1
ATOM 5997 C C . PHE B 1 242 ? -16.312 -6.890 21.236 1.00 12.41 242 PHE B C 1
ATOM 5998 O O . PHE B 1 242 ? -15.703 -6.391 20.283 1.00 13.64 242 PHE B O 1
ATOM 6006 N N . ASN B 1 243 ? -17.212 -7.876 21.101 1.00 11.68 243 ASN B N 1
ATOM 6007 C CA . ASN B 1 243 ? -17.613 -8.644 19.924 1.00 10.99 243 ASN B CA 1
ATOM 6008 C C . ASN B 1 243 ? -18.267 -9.893 20.515 1.00 13.19 243 ASN B C 1
ATOM 6009 O O . ASN B 1 243 ? -18.113 -10.152 21.726 1.00 13.08 243 ASN B O 1
ATOM 6014 N N . PRO B 1 244 ? -18.997 -10.688 19.723 1.00 11.74 244 PRO B N 1
ATOM 6015 C CA . PRO B 1 244 ? -19.689 -11.853 20.311 1.00 12.87 244 PRO B CA 1
ATOM 6016 C C . PRO B 1 244 ? -18.766 -12.936 20.829 1.00 13.00 244 PRO B C 1
ATOM 6017 O O . PRO B 1 244 ? -19.232 -13.813 21.563 1.00 13.12 244 PRO B O 1
ATOM 6021 N N . LEU B 1 245 ? -17.482 -12.912 20.479 1.00 14.16 245 LEU B N 1
ATOM 6022 C CA . LEU B 1 245 ? -16.510 -13.877 20.977 1.00 11.12 245 LEU B CA 1
ATOM 6023 C C . LEU B 1 245 ? -15.680 -13.336 22.134 1.00 11.66 245 LEU B C 1
ATOM 6024 O O . LEU B 1 245 ? -14.675 -13.955 22.505 1.00 12.10 245 LEU B O 1
ATOM 6029 N N . ASP B 1 246 ? -16.074 -12.192 22.721 1.00 10.82 246 ASP B N 1
ATOM 6030 C CA . ASP B 1 246 ? -15.342 -11.679 23.879 1.00 12.10 246 ASP B CA 1
ATOM 6031 C C . ASP B 1 246 ? -16.352 -10.904 24.721 1.00 11.34 246 ASP B C 1
ATOM 6032 O O . ASP B 1 246 ? -16.490 -9.680 24.617 1.00 11.19 246 ASP B O 1
ATOM 6037 N N . VAL B 1 247 ? -17.086 -11.651 25.547 1.00 10.55 247 VAL B N 1
ATOM 6038 C CA . VAL B 1 247 ? -18.215 -11.127 26.307 1.00 12.53 247 VAL B CA 1
ATOM 6039 C C . VAL B 1 247 ? -17.876 -11.403 27.757 1.00 10.17 247 VAL B C 1
ATOM 6040 O O . VAL B 1 247 ? -17.818 -12.569 28.168 1.00 13.68 247 VAL B O 1
ATOM 6044 N N . ARG B 1 248 ? -17.626 -10.346 28.523 1.00 10.03 248 ARG B N 1
ATOM 6045 C CA . ARG B 1 248 ? -17.048 -10.449 29.857 1.00 10.16 248 ARG B CA 1
ATOM 6046 C C . ARG B 1 248 ? -18.056 -10.032 30.918 1.00 12.18 248 ARG B C 1
ATOM 6047 O O . ARG B 1 248 ? -18.849 -9.100 30.710 1.00 12.67 248 ARG B O 1
ATOM 6055 N N . VAL B 1 249 ? -18.008 -10.717 32.062 1.00 10.66 249 VAL B N 1
ATOM 6056 C CA . VAL B 1 249 ? -18.917 -10.435 33.163 1.00 11.65 249 VAL B CA 1
ATOM 6057 C C . VAL B 1 249 ? -18.118 -10.124 34.414 1.00 10.00 249 VAL B C 1
ATOM 6058 O O . VAL B 1 249 ? -16.968 -10.558 34.574 1.00 12.10 249 VAL B O 1
ATOM 6062 N N . THR B 1 250 ? -18.741 -9.375 35.321 1.00 10.65 250 THR B N 1
ATOM 6063 C CA . THR B 1 250 ? -18.181 -9.190 36.643 1.00 9.70 250 THR B CA 1
ATOM 6064 C C . THR B 1 250 ? -19.195 -9.579 37.711 1.00 11.23 250 THR B C 1
ATOM 6065 O O . THR B 1 250 ? -20.407 -9.625 37.477 1.00 12.14 250 THR B O 1
ATOM 6069 N N . THR B 1 251 ? -18.678 -9.857 38.901 1.00 11.22 251 THR B N 1
ATOM 6070 C CA . THR B 1 251 ? -19.536 -10.144 40.041 1.00 11.67 251 THR B CA 1
ATOM 6071 C C . THR B 1 251 ? -18.867 -9.577 41.284 1.00 13.31 251 THR B C 1
ATOM 6072 O O . THR B 1 251 ? -17.762 -9.029 41.224 1.00 14.41 251 THR B O 1
ATOM 6076 N N . ARG B 1 252 ? -19.544 -9.709 42.422 1.00 12.38 252 ARG B N 1
ATOM 6077 C CA . ARG B 1 252 ? -18.961 -9.337 43.703 1.00 13.25 252 ARG B CA 1
ATOM 6078 C C . ARG B 1 252 ? -19.338 -10.408 44.714 1.00 11.18 252 ARG B C 1
ATOM 6079 O O . ARG B 1 252 ? -20.373 -11.067 44.581 1.00 17.09 252 ARG B O 1
ATOM 6087 N N . ILE B 1 253 ? -18.481 -10.602 45.710 1.00 14.60 253 ILE B N 1
ATOM 6088 C CA . ILE B 1 253 ? -18.676 -11.652 46.704 1.00 12.83 253 ILE B CA 1
ATOM 6089 C C . ILE B 1 253 ? -18.757 -11.024 48.082 1.00 14.73 253 ILE B C 1
ATOM 6090 O O . ILE B 1 253 ? -17.873 -10.261 48.480 1.00 15.13 253 ILE B O 1
ATOM 6095 N N . ASP B 1 254 ? -19.824 -11.345 48.815 1.00 13.80 254 ASP B N 1
ATOM 6096 C CA . ASP B 1 254 ? -19.912 -11.022 50.237 1.00 12.62 254 ASP B CA 1
ATOM 6097 C C . ASP B 1 254 ? -19.807 -12.348 50.988 1.00 11.06 254 ASP B C 1
ATOM 6098 O O . ASP B 1 254 ? -20.706 -13.194 50.897 1.00 13.59 254 ASP B O 1
ATOM 6103 N N . GLU B 1 255 ? -18.705 -12.531 51.738 1.00 13.51 255 GLU B N 1
ATOM 6104 C CA . GLU B 1 255 ? -18.494 -13.779 52.447 1.00 16.03 255 GLU B CA 1
ATOM 6105 C C . GLU B 1 255 ? -19.512 -14.004 53.547 1.00 16.04 255 GLU B C 1
ATOM 6106 O O . GLU B 1 255 ? -19.590 -15.116 54.075 1.00 16.41 255 GLU B O 1
ATOM 6112 N N . ASN B 1 256 ? -20.273 -12.979 53.921 1.00 12.07 256 ASN B N 1
ATOM 6113 C CA . ASN B 1 256 ? -21.311 -13.120 54.932 1.00 13.51 256 ASN B CA 1
ATOM 6114 C C . ASN B 1 256 ? -22.699 -12.768 54.404 1.00 15.95 256 ASN B C 1
ATOM 6115 O O . ASN B 1 256 ? -23.578 -12.385 55.177 1.00 15.33 256 ASN B O 1
ATOM 6120 N N . ASP B 1 257 ? -22.919 -12.898 53.095 1.00 14.01 257 ASP B N 1
ATOM 6121 C CA . ASP B 1 257 ? -24.245 -12.653 52.524 1.00 13.79 257 ASP B CA 1
ATOM 6122 C C . ASP B 1 257 ? -24.329 -13.447 51.217 1.00 12.73 257 ASP B C 1
ATOM 6123 O O . ASP B 1 257 ? -23.903 -12.984 50.151 1.00 12.61 257 ASP B O 1
ATOM 6128 N N . PHE B 1 258 ? -24.882 -14.655 51.329 1.00 13.24 258 PHE B N 1
ATOM 6129 C CA . PHE B 1 258 ? -25.004 -15.531 50.178 1.00 11.36 258 PHE B CA 1
ATOM 6130 C C . PHE B 1 258 ? -25.917 -14.964 49.104 1.00 14.82 258 PHE B C 1
ATOM 6131 O O . PHE B 1 258 ? -25.813 -15.374 47.944 1.00 13.45 258 PHE B O 1
ATOM 6139 N N A SER B 1 259 ? -26.804 -14.030 49.453 0.44 12.83 259 SER B N 1
ATOM 6140 N N B SER B 1 259 ? -26.812 -14.034 49.452 0.56 12.66 259 SER B N 1
ATOM 6141 C CA A SER B 1 259 ? -27.751 -13.518 48.471 0.44 12.77 259 SER B CA 1
ATOM 6142 C CA B SER B 1 259 ? -27.740 -13.512 48.455 0.56 12.76 259 SER B CA 1
ATOM 6143 C C A SER B 1 259 ? -27.106 -12.635 47.409 0.44 13.12 259 SER B C 1
ATOM 6144 C C B SER B 1 259 ? -27.037 -12.773 47.326 0.56 11.61 259 SER B C 1
ATOM 6145 O O A SER B 1 259 ? -27.787 -12.278 46.441 0.44 13.53 259 SER B O 1
ATOM 6146 O O B SER B 1 259 ? -27.600 -12.655 46.234 0.56 14.21 259 SER B O 1
ATOM 6151 N N . ASN B 1 260 ? -25.833 -12.264 47.563 1.00 12.31 260 ASN B N 1
ATOM 6152 C CA . ASN B 1 260 ? -25.206 -11.321 46.631 1.00 11.43 260 ASN B CA 1
ATOM 6153 C C . ASN B 1 260 ? -24.663 -12.005 45.370 1.00 12.29 260 ASN B C 1
ATOM 6154 O O . ASN B 1 260 ? -25.211 -11.857 44.271 1.00 13.33 260 ASN B O 1
ATOM 6159 N N . MET B 1 261 ? -23.586 -12.773 45.516 1.00 10.83 261 MET B N 1
ATOM 6160 C CA . MET B 1 261 ? -22.843 -13.227 44.345 1.00 10.61 261 MET B CA 1
ATOM 6161 C C . MET B 1 261 ? -23.688 -14.106 43.432 1.00 11.34 261 MET B C 1
ATOM 6162 O O . MET B 1 261 ? -23.692 -13.899 42.216 1.00 11.81 261 MET B O 1
ATOM 6167 N N . THR B 1 262 ? -24.363 -15.125 43.989 1.00 10.72 262 THR B N 1
ATOM 6168 C CA . THR B 1 262 ? -24.983 -16.139 43.141 1.00 10.81 262 THR B CA 1
ATOM 6169 C C . THR B 1 262 ? -25.954 -15.516 42.150 1.00 11.61 262 THR B C 1
ATOM 6170 O O . THR B 1 262 ? -25.872 -15.766 40.938 1.00 11.55 262 THR B O 1
ATOM 6174 N N . TRP B 1 263 ? -26.826 -14.625 42.639 1.00 10.89 263 TRP B N 1
ATOM 6175 C CA . TRP B 1 263 ? -27.815 -14.022 41.764 1.00 10.94 263 TRP B CA 1
ATOM 6176 C C . TRP B 1 263 ? -27.219 -12.928 40.890 1.00 10.78 263 TRP B C 1
ATOM 6177 O O . TRP B 1 263 ? -27.701 -12.730 39.766 1.00 10.80 263 TRP B O 1
ATOM 6188 N N . SER B 1 264 ? -26.146 -12.253 41.340 1.00 11.37 264 SER B N 1
ATOM 6189 C CA . SER B 1 264 ? -25.456 -11.351 40.413 1.00 10.48 264 SER B CA 1
ATOM 6190 C C . SER B 1 264 ? -24.876 -12.137 39.242 1.00 10.64 264 SER B C 1
ATOM 6191 O O . SER B 1 264 ? -24.970 -11.713 38.087 1.00 11.11 264 SER B O 1
ATOM 6194 N N . CYS B 1 265 ? -24.304 -13.305 39.518 1.00 11.04 265 CYS B N 1
ATOM 6195 C CA . CYS B 1 265 ? -23.702 -14.090 38.439 1.00 10.45 265 CYS B CA 1
ATOM 6196 C C . CYS B 1 265 ? -24.775 -14.572 37.477 1.00 11.93 265 CYS B C 1
ATOM 6197 O O . CYS B 1 265 ? -24.594 -14.517 36.258 1.00 11.01 265 CYS B O 1
ATOM 6200 N N . ILE B 1 266 ? -25.905 -15.051 38.003 1.00 10.98 266 ILE B N 1
ATOM 6201 C CA . ILE B 1 266 ? -26.936 -15.538 37.093 1.00 12.34 266 ILE B CA 1
ATOM 6202 C C . ILE B 1 266 ? -27.486 -14.388 36.256 1.00 10.88 266 ILE B C 1
ATOM 6203 O O . ILE B 1 266 ? -27.720 -14.536 35.050 1.00 10.95 266 ILE B O 1
ATOM 6208 N N . HIS B 1 267 ? -27.694 -13.225 36.890 1.00 10.86 267 HIS B N 1
ATOM 6209 C CA . HIS B 1 267 ? -28.200 -12.040 36.197 1.00 11.59 267 HIS B CA 1
ATOM 6210 C C . HIS B 1 267 ? -27.273 -11.630 35.049 1.00 11.37 267 HIS B C 1
ATOM 6211 O O . HIS B 1 267 ? -27.710 -11.440 33.898 1.00 10.90 267 HIS B O 1
ATOM 6218 N N . GLU B 1 268 ? -25.970 -11.522 35.342 1.00 11.96 268 GLU B N 1
ATOM 6219 C CA . GLU B 1 268 ? -25.028 -11.176 34.291 1.00 10.44 268 GLU B CA 1
ATOM 6220 C C . GLU B 1 268 ? -24.954 -12.266 33.245 1.00 10.63 268 GLU B C 1
ATOM 6221 O O . GLU B 1 268 ? -24.824 -11.961 32.059 1.00 12.84 268 GLU B O 1
ATOM 6227 N N . GLY B 1 269 ? -25.027 -13.538 33.659 1.00 10.59 269 GLY B N 1
ATOM 6228 C CA . GLY B 1 269 ? -25.029 -14.620 32.688 1.00 10.72 269 GLY B CA 1
ATOM 6229 C C . GLY B 1 269 ? -26.154 -14.483 31.687 1.00 12.47 269 GLY B C 1
ATOM 6230 O O . GLY B 1 269 ? -25.986 -14.797 30.507 1.00 12.36 269 GLY B O 1
ATOM 6231 N N . GLY B 1 270 ? -27.323 -14.041 32.154 1.00 10.99 270 GLY B N 1
ATOM 6232 C CA . GLY B 1 270 ? -28.409 -13.786 31.225 1.00 11.92 270 GLY B CA 1
ATOM 6233 C C . GLY B 1 270 ? -28.057 -12.748 30.180 1.00 13.46 270 GLY B C 1
ATOM 6234 O O . GLY B 1 270 ? -28.357 -12.925 28.998 1.00 12.60 270 G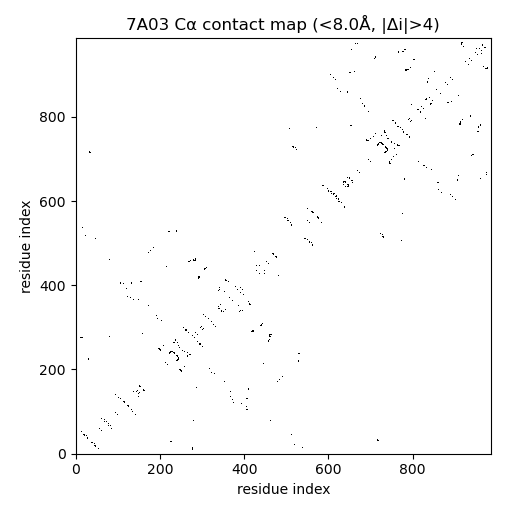LY B O 1
ATOM 6235 N N . HIS B 1 271 ? -27.431 -11.643 30.600 1.00 11.06 271 HIS B N 1
ATOM 6236 C CA . HIS B 1 271 ? -26.928 -10.679 29.597 1.00 10.91 271 HIS B CA 1
ATOM 6237 C C . HIS B 1 271 ? -25.872 -11.301 28.660 1.00 10.89 271 HIS B C 1
ATOM 6238 O O . HIS B 1 271 ? -25.844 -11.045 27.440 1.00 12.14 271 HIS B O 1
ATOM 6245 N N . ALA B 1 272 ? -24.959 -12.075 29.233 1.00 10.77 272 ALA B N 1
ATOM 6246 C CA . ALA B 1 272 ? -23.819 -12.580 28.477 1.00 10.73 272 ALA B CA 1
ATOM 6247 C C . ALA B 1 272 ? -24.243 -13.601 27.429 1.00 12.56 272 ALA B C 1
ATOM 6248 O O . ALA B 1 272 ? -23.714 -13.598 26.314 1.00 12.27 272 ALA B O 1
ATOM 6250 N N . LEU B 1 273 ? -25.203 -14.480 27.762 1.00 11.65 273 LEU B N 1
ATOM 6251 C CA . LEU B 1 273 ? -25.696 -15.444 26.785 1.00 11.37 273 LEU B CA 1
ATOM 6252 C C . LEU B 1 273 ? -26.280 -14.738 25.565 1.00 11.53 273 LEU B C 1
ATOM 6253 O O . LEU B 1 273 ? -26.095 -15.181 24.423 1.00 12.04 273 LEU B O 1
ATOM 6258 N N . TYR B 1 274 ? -26.986 -13.630 25.793 1.00 11.51 274 TYR B N 1
ATOM 6259 C CA . TYR B 1 274 ? -27.533 -12.855 24.687 1.00 11.65 274 TYR B CA 1
ATOM 6260 C C . TYR B 1 274 ? -26.411 -12.302 23.827 1.00 11.57 274 TYR B C 1
ATOM 6261 O O . TYR B 1 274 ? -26.417 -12.456 22.597 1.00 12.65 274 TYR B O 1
ATOM 6270 N N . GLU B 1 275 ? -25.435 -11.654 24.462 1.00 11.31 275 GLU B N 1
ATOM 6271 C CA . GLU B 1 275 ? -24.332 -11.080 23.684 1.00 12.29 275 GLU B CA 1
ATOM 6272 C C . GLU B 1 275 ? -23.573 -12.152 22.900 1.00 12.01 275 GLU B C 1
ATOM 6273 O O . GLU B 1 275 ? -23.166 -11.919 21.758 1.00 13.31 275 GLU B O 1
ATOM 6279 N N . GLN B 1 276 ? -23.382 -13.332 23.492 1.00 12.22 276 GLN B N 1
ATOM 6280 C CA . GLN B 1 276 ? -22.678 -14.416 22.809 1.00 11.44 276 GLN B CA 1
ATOM 6281 C C . GLN B 1 276 ? -23.505 -15.040 21.695 1.00 12.70 276 GLN B C 1
ATOM 6282 O O . GLN B 1 276 ? -22.952 -15.775 20.863 1.00 14.27 276 GLN B O 1
ATOM 6288 N N . GLY B 1 277 ? -24.816 -14.777 21.661 1.00 11.91 277 GLY B N 1
ATOM 6289 C CA . GLY B 1 277 ? -25.649 -15.228 20.564 1.00 13.17 277 GLY B CA 1
ATOM 6290 C C . GLY B 1 277 ? -25.828 -14.269 19.402 1.00 13.59 277 GLY B C 1
ATOM 6291 O O . GLY B 1 277 ? -26.488 -14.632 18.425 1.00 15.79 277 GLY B O 1
ATOM 6292 N N . LEU B 1 278 ? -25.316 -13.057 19.484 1.00 12.35 278 LEU B N 1
ATOM 6293 C CA . LEU B 1 278 ? -25.451 -12.154 18.352 1.00 13.77 278 LEU B CA 1
ATOM 6294 C C . LEU B 1 278 ? -24.494 -12.580 17.237 1.00 12.47 278 LEU B C 1
ATOM 6295 O O . LEU B 1 278 ? -23.409 -13.098 17.509 1.00 14.37 278 LEU B O 1
ATOM 6300 N N . PRO B 1 279 ? -24.880 -12.407 15.970 1.00 12.77 279 PRO B N 1
ATOM 6301 C CA . PRO B 1 279 ? -24.084 -12.980 14.867 1.00 13.61 279 PRO B CA 1
ATOM 6302 C C . PRO B 1 279 ? -22.820 -12.178 14.579 1.00 17.24 279 PRO B C 1
ATOM 6303 O O . PRO B 1 279 ? -22.873 -10.959 14.395 1.00 16.24 279 PRO B O 1
ATOM 6307 N N . THR B 1 280 ? -21.682 -12.879 14.509 1.00 15.07 280 THR B N 1
ATOM 6308 C CA . THR B 1 280 ? -20.426 -12.199 14.198 1.00 16.36 280 THR B CA 1
ATOM 6309 C C . THR B 1 280 ? -20.463 -11.551 12.821 1.00 14.97 280 THR B C 1
ATOM 6310 O O . THR B 1 280 ? -19.798 -10.532 12.607 1.00 17.22 280 THR B O 1
ATOM 6314 N N . GLU B 1 281 ? -21.237 -12.111 11.882 1.00 16.70 281 GLU B N 1
ATOM 6315 C CA . GLU B 1 281 ? -21.297 -11.541 10.540 1.00 18.83 281 GLU B CA 1
ATOM 6316 C C . GLU B 1 281 ? -21.949 -10.166 10.536 1.00 19.87 281 GLU B C 1
ATOM 6317 O O . GLU B 1 281 ? -21.758 -9.398 9.582 1.00 22.19 281 GLU B O 1
ATOM 6323 N N . GLN B 1 282 ? -22.707 -9.837 11.577 1.00 16.95 282 GLN B N 1
ATOM 6324 C CA . GLN B 1 282 ? -23.380 -8.551 11.678 1.00 15.85 282 GLN B CA 1
ATOM 6325 C C . GLN B 1 282 ? -22.643 -7.578 12.580 1.00 16.04 282 GLN B C 1
ATOM 6326 O O . GLN B 1 282 ? -23.227 -6.566 12.983 1.00 14.67 282 GLN B O 1
ATOM 6332 N N . TYR B 1 283 ? -21.377 -7.867 12.902 1.00 15.30 283 TYR B N 1
ATOM 6333 C CA . TYR B 1 283 ? -20.565 -6.996 13.741 1.00 17.12 283 TYR B CA 1
ATOM 6334 C C . TYR B 1 283 ? -20.637 -5.561 13.251 1.00 14.10 283 TYR B C 1
ATOM 6335 O O . TYR B 1 283 ? -20.418 -5.281 12.068 1.00 14.62 283 TYR B O 1
ATOM 6344 N N . GLY B 1 284 ? -20.967 -4.661 14.172 1.00 13.85 284 GLY B N 1
ATOM 6345 C CA . GLY B 1 284 ? -21.040 -3.253 13.858 1.00 16.43 284 GLY B CA 1
ATOM 6346 C C . GLY B 1 284 ? -22.330 -2.787 13.213 1.00 13.62 284 GLY B C 1
ATOM 6347 O O . GLY B 1 284 ? -22.487 -1.577 12.998 1.00 15.27 284 GLY B O 1
ATOM 6348 N N . LEU B 1 285 ? -23.251 -3.690 12.875 1.00 14.60 285 LEU B N 1
ATOM 6349 C CA . LEU B 1 285 ? -24.480 -3.336 12.176 1.00 13.81 285 LEU B CA 1
ATOM 6350 C C . LEU B 1 285 ? -25.679 -3.490 13.108 1.00 13.13 285 LEU B C 1
ATOM 6351 O O . LEU B 1 285 ? -25.606 -4.211 14.108 1.00 13.61 285 LEU B O 1
ATOM 6356 N N . PRO B 1 286 ? -26.796 -2.814 12.824 1.00 15.01 286 PRO B N 1
ATOM 6357 C CA . PRO B 1 286 ? -27.943 -2.899 13.750 1.00 16.02 286 PRO B CA 1
ATOM 6358 C C . PRO B 1 286 ? -28.415 -4.317 14.028 1.00 15.58 286 PRO B C 1
ATOM 6359 O O . PRO B 1 286 ? -28.762 -4.626 15.175 1.00 15.70 286 PRO B O 1
ATOM 6363 N N . CYS B 1 287 ? -28.409 -5.195 13.031 1.00 14.62 287 CYS B N 1
ATOM 6364 C CA . CYS B 1 287 ? -28.823 -6.581 13.249 1.00 16.44 287 CYS B CA 1
ATOM 6365 C C . CYS B 1 287 ? -27.765 -7.424 13.948 1.00 17.97 287 CYS B C 1
ATOM 6366 O O . CYS B 1 287 ? -27.963 -8.636 14.125 1.00 16.59 287 CYS B O 1
ATOM 6369 N N . GLY B 1 288 ? -26.652 -6.814 14.349 1.00 14.03 288 GLY B N 1
ATOM 6370 C CA . GLY B 1 288 ? -25.694 -7.466 15.207 1.00 13.74 288 GLY B CA 1
ATOM 6371 C C . GLY B 1 288 ? -25.613 -6.899 16.602 1.00 15.33 288 GLY B C 1
ATOM 6372 O O . GLY B 1 288 ? -24.702 -7.283 17.350 1.00 17.51 288 GLY B O 1
ATOM 6373 N N . GLU B 1 289 ? -26.525 -5.996 16.983 1.00 14.69 289 GLU B N 1
ATOM 6374 C CA . GLU B 1 289 ? -26.587 -5.328 18.278 1.00 15.18 289 GLU B CA 1
ATOM 6375 C C . GLU B 1 289 ? -27.828 -5.766 19.046 1.00 14.41 289 GLU B C 1
ATOM 6376 O O . GLU B 1 289 ? -28.882 -6.006 18.458 1.00 16.70 289 GLU B O 1
ATOM 6382 N N . ALA B 1 290 ? -27.715 -5.822 20.372 1.00 14.86 290 ALA B N 1
ATOM 6383 C CA . ALA B 1 290 ? -28.872 -6.145 21.194 1.00 16.01 290 ALA B CA 1
ATOM 6384 C C . ALA B 1 290 ? -30.050 -5.221 20.878 1.00 15.92 290 ALA B C 1
ATOM 6385 O O . ALA B 1 290 ? -29.879 -4.041 20.552 1.00 19.33 290 ALA B O 1
ATOM 6387 N N . ALA B 1 291 ? -31.263 -5.769 20.997 1.00 14.13 291 ALA B N 1
ATOM 6388 C CA . ALA B 1 291 ? -32.456 -5.100 20.485 1.00 18.20 291 ALA B CA 1
ATOM 6389 C C . ALA B 1 291 ? -32.752 -3.800 21.229 1.00 23.29 291 ALA B C 1
ATOM 6390 O O . ALA B 1 291 ? -33.104 -2.786 20.612 1.00 23.24 291 ALA B O 1
ATOM 6392 N N . SER B 1 292 ? -32.642 -3.815 22.550 1.00 18.58 292 SER B N 1
ATOM 6393 C CA . SER B 1 292 ? -32.990 -2.663 23.368 1.00 17.33 292 SER B CA 1
ATOM 6394 C C . SER B 1 292 ? -32.537 -2.957 24.787 1.00 17.56 292 SER B C 1
ATOM 6395 O O . SER B 1 292 ? -32.261 -4.106 25.137 1.00 17.74 292 SER B O 1
ATOM 6398 N N . LEU B 1 293 ? -32.473 -1.899 25.601 1.00 17.91 293 LEU B N 1
ATOM 6399 C CA . LEU B 1 293 ? -32.240 -2.068 27.032 1.00 16.80 293 LEU B CA 1
ATOM 6400 C C . LEU B 1 293 ? -33.293 -2.971 27.657 1.00 19.38 293 LEU B C 1
ATOM 6401 O O . LEU B 1 293 ? -32.971 -3.814 28.499 1.00 16.70 293 LEU B O 1
ATOM 6406 N N . GLY B 1 294 ? -34.556 -2.802 27.265 1.00 16.92 294 GLY B N 1
ATOM 6407 C CA . GLY B 1 294 ? -35.619 -3.618 27.831 1.00 18.39 294 GLY B CA 1
ATOM 6408 C C . GLY B 1 294 ? -35.476 -5.095 27.522 1.00 14.37 294 GLY B C 1
ATOM 6409 O O . GLY B 1 294 ? -35.676 -5.938 28.398 1.00 16.81 294 GLY B O 1
ATOM 6410 N N . ILE B 1 295 ? -35.141 -5.434 26.276 1.00 14.05 295 ILE B N 1
ATOM 6411 C CA . ILE B 1 295 ? -34.939 -6.842 25.944 1.00 14.18 295 ILE B CA 1
ATOM 6412 C C . ILE B 1 295 ? -33.689 -7.386 26.640 1.00 12.74 295 ILE B C 1
ATOM 6413 O O . ILE B 1 295 ? -33.670 -8.524 27.124 1.00 13.87 295 ILE B O 1
ATOM 6418 N N . HIS B 1 296 ? -32.619 -6.591 26.706 1.00 13.38 296 HIS B N 1
ATOM 6419 C CA . HIS B 1 296 ? -31.439 -7.062 27.425 1.00 12.25 296 HIS B CA 1
ATOM 6420 C C . HIS B 1 296 ? -31.780 -7.333 28.890 1.00 11.84 296 HIS B C 1
ATOM 6421 O O . HIS B 1 296 ? -31.397 -8.370 29.468 1.00 12.58 296 HIS B O 1
ATOM 6428 N N . GLU B 1 297 ? -32.513 -6.404 29.501 1.00 12.55 297 GLU B N 1
ATOM 6429 C CA . GLU B 1 297 ? -32.947 -6.586 30.878 1.00 11.91 297 GLU B CA 1
ATOM 6430 C C . GLU B 1 297 ? -33.845 -7.809 31.022 1.00 14.05 297 GLU B C 1
ATOM 6431 O O . GLU B 1 297 ? -33.782 -8.510 32.035 1.00 14.26 297 GLU B O 1
ATOM 6437 N N . SER B 1 298 ? -34.678 -8.085 30.014 1.00 12.07 298 SER B N 1
ATOM 6438 C CA . SER B 1 298 ? -35.494 -9.301 30.018 1.00 12.60 298 SER B CA 1
ATOM 6439 C C . SER B 1 298 ? -34.629 -10.555 30.106 1.00 13.03 298 SER B C 1
ATOM 6440 O O . SER B 1 298 ? -35.026 -11.548 30.723 1.00 13.11 298 SER B O 1
ATOM 6443 N N . GLN B 1 299 ? -33.442 -10.519 29.511 1.00 11.94 299 GLN B N 1
ATOM 6444 C CA . GLN B 1 299 ? -32.571 -11.701 29.551 1.00 13.45 299 GLN B CA 1
ATOM 6445 C C . GLN B 1 299 ? -31.930 -11.886 30.929 1.00 11.63 299 GLN B C 1
ATOM 6446 O O . GLN B 1 299 ? -31.892 -13.008 31.479 1.00 12.68 299 GLN B O 1
ATOM 6452 N N . SER B 1 300 ? -31.485 -10.784 31.524 1.00 11.46 300 SER B N 1
ATOM 6453 C CA . SER B 1 300 ? -30.946 -10.879 32.880 1.00 12.20 300 SER B CA 1
ATOM 6454 C C . SER B 1 300 ? -32.015 -11.314 33.886 1.00 11.49 300 SER B C 1
ATOM 6455 O O . SER B 1 300 ? -31.775 -12.202 34.711 1.00 12.04 300 SER B O 1
ATOM 6458 N N . ARG B 1 301 ? -33.223 -10.728 33.802 1.00 11.64 301 ARG B N 1
ATOM 6459 C CA . ARG B 1 301 ? -34.264 -11.061 34.771 1.00 11.79 301 ARG B CA 1
ATOM 6460 C C . ARG B 1 301 ? -34.833 -12.460 34.547 1.00 11.97 301 ARG B C 1
ATOM 6461 O O . ARG B 1 301 ? -35.172 -13.151 35.513 1.00 12.03 301 ARG B O 1
ATOM 6469 N N . LEU B 1 302 ? -34.948 -12.904 33.293 1.00 12.07 302 LEU B N 1
ATOM 6470 C CA . LEU B 1 302 ? -35.466 -14.246 33.068 1.00 12.95 302 LEU B CA 1
ATOM 6471 C C . LEU B 1 302 ? -34.580 -15.290 33.730 1.00 12.15 302 LEU B C 1
ATOM 6472 O O . LEU B 1 302 ? -35.086 -16.230 34.370 1.00 12.29 302 LEU B O 1
ATOM 6477 N N . TRP B 1 303 ? -33.252 -15.145 33.581 1.00 11.91 303 TRP B N 1
ATOM 6478 C CA . TRP B 1 303 ? -32.391 -16.149 34.199 1.00 11.82 303 TRP B CA 1
ATOM 6479 C C . TRP B 1 303 ? -32.289 -15.963 35.714 1.00 11.73 303 TRP B C 1
ATOM 6480 O O . TRP B 1 303 ? -32.300 -16.951 36.459 1.00 11.80 303 TRP B O 1
ATOM 6491 N N . GLU B 1 304 ? -32.196 -14.714 36.188 1.00 11.60 304 GLU B N 1
ATOM 6492 C CA . GLU B 1 304 ? -32.015 -14.488 37.627 1.00 11.52 304 GLU B CA 1
ATOM 6493 C C . GLU B 1 304 ? -33.241 -14.907 38.423 1.00 12.42 304 GLU B C 1
ATOM 6494 O O . GLU B 1 304 ? -33.119 -15.498 39.509 1.00 12.49 304 GLU B O 1
ATOM 6500 N N . ASN B 1 305 ? -34.426 -14.572 37.923 1.00 11.94 305 ASN B N 1
ATOM 6501 C CA . ASN B 1 305 ? -35.643 -14.675 38.718 1.00 12.16 305 ASN B CA 1
ATOM 6502 C C . ASN B 1 305 ? -36.578 -15.764 38.216 1.00 12.42 305 ASN B C 1
ATOM 6503 O O . ASN B 1 305 ? -36.876 -16.704 38.956 1.00 12.55 305 ASN B O 1
ATOM 6508 N N . ASN B 1 306 ? -37.069 -15.653 36.974 1.00 13.80 306 ASN B N 1
ATOM 6509 C CA . ASN B 1 306 ? -38.044 -16.629 36.507 1.00 12.82 306 ASN B CA 1
ATOM 6510 C C . ASN B 1 306 ? -37.468 -18.033 36.536 1.00 14.65 306 ASN B C 1
ATOM 6511 O O . ASN B 1 306 ? -38.194 -18.996 36.809 1.00 15.70 306 ASN B O 1
ATOM 6516 N N . VAL B 1 307 ? -36.151 -18.159 36.337 1.00 14.14 307 VAL B N 1
ATOM 6517 C CA . VAL B 1 307 ? -35.442 -19.417 36.536 1.00 12.61 307 VAL B CA 1
ATOM 6518 C C . VAL B 1 307 ? -34.770 -19.429 37.908 1.00 12.45 307 VAL B C 1
ATOM 6519 O O . VAL B 1 307 ? -35.048 -20.303 38.739 1.00 12.89 307 VAL B O 1
ATOM 6523 N N . GLY B 1 308 ? -33.893 -18.453 38.156 1.00 12.18 308 GLY B N 1
ATOM 6524 C CA . GLY B 1 308 ? -32.929 -18.484 39.258 1.00 12.01 308 GLY B CA 1
ATOM 6525 C C . GLY B 1 308 ? -33.514 -18.351 40.646 1.00 12.10 308 GLY B C 1
ATOM 6526 O O . GLY B 1 308 ? -32.803 -18.642 41.619 1.00 12.03 308 GLY B O 1
ATOM 6527 N N . ARG B 1 309 ? -34.783 -17.945 40.773 1.00 12.28 309 ARG B N 1
ATOM 6528 C CA . ARG B 1 309 ? -35.455 -17.924 42.069 1.00 12.42 309 ARG B CA 1
ATOM 6529 C C . ARG B 1 309 ? -36.596 -18.924 42.148 1.00 14.15 309 ARG B C 1
ATOM 6530 O O . ARG B 1 309 ? -37.380 -18.891 43.109 1.00 13.31 309 ARG B O 1
ATOM 6538 N N . SER B 1 310 ? -36.702 -19.810 41.163 1.00 12.84 310 SER B N 1
ATOM 6539 C CA . SER B 1 310 ? -37.823 -20.730 41.068 1.00 13.16 310 SER B CA 1
ATOM 6540 C C . SER B 1 310 ? -37.539 -22.009 41.842 1.00 13.28 310 SER B C 1
ATOM 6541 O O . SER B 1 310 ? -36.388 -22.410 42.030 1.00 14.73 310 SER B O 1
ATOM 6544 N N . LEU B 1 311 ? -38.618 -22.656 42.292 1.00 14.60 311 LEU B N 1
ATOM 6545 C CA . LEU B 1 311 ? -38.479 -23.931 42.996 1.00 14.92 311 LEU B CA 1
ATOM 6546 C C . LEU B 1 311 ? -37.848 -24.997 42.104 1.00 17.35 311 LEU B C 1
ATOM 6547 O O . LEU B 1 311 ? -36.986 -25.754 42.556 1.00 15.33 311 LEU B O 1
ATOM 6552 N N . ASN B 1 312 ? -38.241 -25.056 40.828 1.00 17.07 312 ASN B N 1
ATOM 6553 C CA . ASN B 1 312 ? -37.700 -26.086 39.946 1.00 15.23 312 ASN B CA 1
ATOM 6554 C C . ASN B 1 312 ? -36.184 -25.978 39.807 1.00 15.05 312 ASN B C 1
ATOM 6555 O O . ASN B 1 312 ? -35.476 -26.988 39.848 1.00 15.58 312 ASN B O 1
ATOM 6560 N N . PHE B 1 313 ? -35.668 -24.763 39.652 1.00 14.95 313 PHE B N 1
ATOM 6561 C CA . PHE B 1 313 ? -34.222 -24.583 39.573 1.00 13.08 313 PHE B CA 1
ATOM 6562 C C . PHE B 1 313 ? -33.549 -25.112 40.835 1.00 14.52 313 PHE B C 1
ATOM 6563 O O . PHE B 1 313 ? -32.539 -25.844 40.781 1.00 14.56 313 PHE B O 1
ATOM 6571 N N . TRP B 1 314 ? -34.119 -24.782 41.990 1.00 13.09 314 TRP B N 1
ATOM 6572 C CA . TRP B 1 314 ? -33.486 -25.153 43.242 1.00 14.58 314 TRP B CA 1
ATOM 6573 C C . TRP B 1 314 ? -33.667 -26.622 43.616 1.00 15.69 314 TRP B C 1
ATOM 6574 O O . TRP B 1 314 ? -32.870 -27.124 44.410 1.00 14.39 314 TRP B O 1
ATOM 6585 N N . LYS B 1 315 ? -34.631 -27.333 43.017 1.00 15.81 315 LYS B N 1
ATOM 6586 C CA . LYS B 1 315 ? -34.722 -28.777 43.242 1.00 15.00 315 LYS B CA 1
ATOM 6587 C C . LYS B 1 315 ? -33.411 -29.462 42.883 1.00 17.24 315 LYS B C 1
ATOM 6588 O O . LYS B 1 315 ? -32.950 -30.368 43.591 1.00 18.04 315 LYS B O 1
ATOM 6594 N N . PHE B 1 316 ? -32.804 -29.054 41.775 1.00 16.91 316 PHE B N 1
ATOM 6595 C CA . PHE B 1 316 ? -31.528 -29.625 41.380 1.00 15.74 316 PHE B CA 1
ATOM 6596 C C . PHE B 1 316 ? -30.369 -28.928 42.081 1.00 16.59 316 PHE B C 1
ATOM 6597 O O . PHE B 1 316 ? -29.442 -29.596 42.568 1.00 16.27 316 PHE B O 1
ATOM 6605 N N . GLN B 1 317 ? -30.401 -27.592 42.154 1.00 13.83 317 GLN B N 1
ATOM 6606 C CA . GLN B 1 317 ? -29.211 -26.892 42.630 1.00 15.70 317 GLN B CA 1
ATOM 6607 C C . GLN B 1 317 ? -29.044 -26.939 44.147 1.00 13.50 317 GLN B C 1
ATOM 6608 O O . GLN B 1 317 ? -27.906 -26.864 44.633 1.00 15.79 317 GLN B O 1
ATOM 6614 N N . TYR B 1 318 ? -30.136 -27.006 44.911 1.00 15.80 318 TYR B N 1
ATOM 6615 C CA . TYR B 1 318 ? -30.027 -26.873 46.363 1.00 13.80 318 TYR B CA 1
ATOM 6616 C C . TYR B 1 318 ? -29.212 -27.983 47.004 1.00 15.95 318 TYR B C 1
ATOM 6617 O O . TYR B 1 318 ? -28.334 -27.671 47.827 1.00 13.69 318 TYR B O 1
ATOM 6626 N N . PRO B 1 319 ? -29.436 -29.266 46.708 1.00 17.64 319 PRO B N 1
ATOM 6627 C CA . PRO B 1 319 ? -28.550 -30.293 47.282 1.00 19.73 319 PRO B CA 1
ATOM 6628 C C . PRO B 1 319 ? -27.091 -30.063 46.940 1.00 18.19 319 PRO B C 1
ATOM 6629 O O . PRO B 1 319 ? -26.201 -30.341 47.756 1.00 17.45 319 PRO B O 1
ATOM 6633 N N . ARG B 1 320 ? -26.821 -29.520 45.755 1.00 15.74 320 ARG B N 1
ATOM 6634 C CA . ARG B 1 320 ? -25.441 -29.266 45.369 1.00 14.74 320 ARG B CA 1
ATOM 6635 C C . ARG B 1 320 ? -24.813 -28.167 46.231 1.00 16.59 320 ARG B C 1
ATOM 6636 O O . ARG B 1 320 ? -23.679 -28.307 46.713 1.00 18.01 320 ARG B O 1
ATOM 6644 N N . ILE B 1 321 ? -25.537 -27.065 46.456 1.00 15.63 321 ILE B N 1
ATOM 6645 C CA . ILE B 1 321 ? -24.950 -26.032 47.307 1.00 13.67 321 ILE B CA 1
ATOM 6646 C C . ILE B 1 321 ? -24.925 -26.465 48.772 1.00 14.21 321 ILE B C 1
ATOM 6647 O O . ILE B 1 321 ? -24.085 -25.990 49.539 1.00 16.32 321 ILE B O 1
ATOM 6652 N N . GLN B 1 322 ? -25.829 -27.362 49.185 1.00 13.81 322 GLN B N 1
ATOM 6653 C CA . GLN B 1 322 ? -25.728 -27.925 50.528 1.00 16.93 322 GLN B CA 1
ATOM 6654 C C . GLN B 1 322 ? -24.439 -28.712 50.673 1.00 18.57 322 GLN B C 1
ATOM 6655 O O . GLN B 1 322 ? -23.772 -28.636 51.710 1.00 18.74 322 GLN B O 1
ATOM 6661 N N . ALA B 1 323 ? -24.080 -29.488 49.645 1.00 16.48 323 ALA B N 1
ATOM 6662 C CA . ALA B 1 323 ? -22.817 -30.226 49.690 1.00 18.74 323 ALA B CA 1
ATOM 6663 C C . ALA B 1 323 ? -21.613 -29.289 49.728 1.00 19.23 323 ALA B C 1
ATOM 6664 O O . ALA B 1 323 ? -20.588 -29.610 50.356 1.00 19.28 323 ALA B O 1
ATOM 6666 N N . LEU B 1 324 ? -21.717 -28.131 49.072 1.00 16.33 324 LEU B N 1
ATOM 6667 C CA . LEU B 1 324 ? -20.643 -27.140 49.108 1.00 15.06 324 LEU B CA 1
ATOM 6668 C C . LEU B 1 324 ? -20.540 -26.454 50.473 1.00 19.02 324 LEU B C 1
ATOM 6669 O O . LEU B 1 324 ? -19.430 -26.157 50.945 1.00 17.51 324 LEU B O 1
ATOM 6674 N N . PHE B 1 325 ? -21.682 -26.185 51.120 1.00 17.02 325 PHE B N 1
ATOM 6675 C CA . PHE B 1 325 ? -21.729 -25.421 52.371 1.00 14.97 325 PHE B CA 1
ATOM 6676 C C . PHE B 1 325 ? -22.490 -26.199 53.437 1.00 17.83 325 PHE B C 1
ATOM 6677 O O . PHE B 1 325 ? -23.537 -25.760 53.933 1.00 15.93 325 PHE B O 1
ATOM 6685 N N . PRO B 1 326 ? -21.996 -27.373 53.816 1.00 15.11 326 PRO B N 1
ATOM 6686 C CA . PRO B 1 326 ? -22.775 -28.214 54.747 1.00 15.88 326 PRO B CA 1
ATOM 6687 C C . PRO B 1 326 ? -22.993 -27.614 56.128 1.00 16.06 326 PRO B C 1
ATOM 6688 O O . PRO B 1 326 ? -24.033 -27.874 56.743 1.00 17.32 326 PRO B O 1
ATOM 6692 N N . GLU B 1 327 ? -22.038 -26.852 56.657 1.00 16.69 327 GLU B N 1
ATOM 6693 C CA . GLU B 1 327 ? -22.212 -26.304 57.998 1.00 20.40 327 GLU B CA 1
ATOM 6694 C C . GLU B 1 327 ? -23.282 -25.222 58.013 1.00 18.50 327 GLU B C 1
ATOM 6695 O O . GLU B 1 327 ? -24.031 -25.091 58.990 1.00 18.31 327 GLU B O 1
ATOM 6701 N N . GLN B 1 328 ? -23.380 -24.452 56.928 1.00 16.59 328 GLN B N 1
ATOM 6702 C CA . GLN B 1 328 ? -24.328 -23.355 56.823 1.00 15.74 328 GLN B CA 1
ATOM 6703 C C . GLN B 1 328 ? -25.700 -23.806 56.343 1.00 16.75 328 GLN B C 1
ATOM 6704 O O . GLN B 1 328 ? -26.711 -23.221 56.746 1.00 15.51 328 GLN B O 1
ATOM 6710 N N . LEU B 1 329 ? -25.768 -24.818 55.476 1.00 16.11 329 LEU B N 1
ATOM 6711 C CA . LEU B 1 329 ? -27.024 -25.161 54.826 1.00 13.22 329 LEU B CA 1
ATOM 6712 C C . LEU B 1 329 ? -27.446 -26.607 55.020 1.00 17.24 329 LEU B C 1
ATOM 6713 O O . LEU B 1 329 ? -28.542 -26.971 54.589 1.00 16.17 329 LEU B O 1
ATOM 6718 N N . GLY B 1 330 ? -26.624 -27.443 55.663 1.00 15.78 330 GLY B N 1
ATOM 6719 C CA . GLY B 1 330 ? -27.003 -28.833 55.862 1.00 17.24 330 GLY B CA 1
ATOM 6720 C C . GLY B 1 330 ? -28.257 -29.021 56.693 1.00 18.77 330 GLY B C 1
ATOM 6721 O O . GLY B 1 330 ? -28.942 -30.040 56.546 1.00 18.28 330 GLY B O 1
ATOM 6722 N N . ASN B 1 331 ? -28.589 -28.049 57.544 1.00 16.20 331 ASN B N 1
ATOM 6723 C CA . ASN B 1 331 ? -29.774 -28.118 58.385 1.00 15.03 331 ASN B CA 1
ATOM 6724 C C . ASN B 1 331 ? -30.842 -27.123 57.956 1.00 16.54 331 ASN B C 1
ATOM 6725 O O . ASN B 1 331 ? -31.678 -26.725 58.768 1.00 18.00 331 ASN B O 1
ATOM 6730 N N . VAL B 1 332 ? -30.835 -26.727 56.684 1.00 14.20 332 VAL B N 1
ATOM 6731 C CA . VAL B 1 332 ? -31.797 -25.787 56.133 1.00 14.63 332 VAL B CA 1
ATOM 6732 C C . VAL B 1 332 ? -32.523 -26.506 55.010 1.00 14.14 332 VAL B C 1
ATOM 6733 O O . VAL B 1 332 ? -31.881 -27.063 54.112 1.00 17.27 332 VAL B O 1
ATOM 6737 N N . SER B 1 333 ? -33.854 -26.508 55.063 1.00 16.04 333 SER B N 1
ATOM 6738 C CA . SER B 1 333 ? -34.574 -27.276 54.061 1.00 14.45 333 SER B CA 1
ATOM 6739 C C . SER B 1 333 ? -34.694 -26.482 52.767 1.00 14.57 333 SER B C 1
ATOM 6740 O O . SER B 1 333 ? -34.521 -25.266 52.734 1.00 15.58 333 SER B O 1
ATOM 6743 N N . LEU B 1 334 ? -35.032 -27.203 51.700 1.00 16.88 334 LEU B N 1
ATOM 6744 C CA . LEU B 1 334 ? -35.304 -26.566 50.422 1.00 16.10 334 LEU B CA 1
ATOM 6745 C C . LEU B 1 334 ? -36.390 -25.504 50.548 1.00 14.06 334 LEU B C 1
ATOM 6746 O O . LEU B 1 334 ? -36.268 -24.415 49.974 1.00 14.07 334 LEU B O 1
ATOM 6751 N N . GLN B 1 335 ? -37.461 -25.795 51.297 1.00 15.48 335 GLN B N 1
ATOM 6752 C CA . GLN B 1 335 ? -38.560 -24.833 51.381 1.00 16.08 335 GLN B CA 1
ATOM 6753 C C . GLN B 1 335 ? -38.154 -23.573 52.146 1.00 16.78 335 GLN B C 1
ATOM 6754 O O . GLN B 1 335 ? -38.517 -22.456 51.753 1.00 17.20 335 GLN B O 1
ATOM 6760 N N . GLU B 1 336 ? -37.366 -23.723 53.217 1.00 14.81 336 GLU B N 1
ATOM 6761 C CA . GLU B 1 336 ? -36.863 -22.544 53.922 1.00 15.56 336 GLU B CA 1
ATOM 6762 C C . GLU B 1 336 ? -35.956 -21.705 53.016 1.00 13.74 336 GLU B C 1
ATOM 6763 O O . GLU B 1 336 ? -36.052 -20.468 52.986 1.00 15.58 336 GLU B O 1
ATOM 6769 N N . PHE B 1 337 ? -35.067 -22.359 52.269 1.00 14.25 337 PHE B N 1
ATOM 6770 C CA . PHE B 1 337 ? -34.177 -21.643 51.364 1.00 13.46 337 PHE B CA 1
ATOM 6771 C C . PHE B 1 337 ? -34.965 -20.887 50.295 1.00 14.11 337 PHE B C 1
ATOM 6772 O O . PHE B 1 337 ? -34.667 -19.723 49.985 1.00 13.73 337 PHE B O 1
ATOM 6780 N N . TYR B 1 338 ? -35.952 -21.556 49.695 1.00 13.94 338 TYR B N 1
ATOM 6781 C CA . TYR B 1 338 ? -36.786 -20.944 48.660 1.00 14.57 338 TYR B CA 1
ATOM 6782 C C . TYR B 1 338 ? -37.518 -19.709 49.195 1.00 16.98 338 TYR B C 1
ATOM 6783 O O . TYR B 1 338 ? -37.568 -18.650 48.536 1.00 17.18 338 TYR B O 1
ATOM 6792 N N . LYS B 1 339 ? -38.053 -19.807 50.413 1.00 13.61 339 LYS B N 1
ATOM 6793 C CA . LYS B 1 339 ? -38.654 -18.633 51.038 1.00 14.45 339 LYS B CA 1
ATOM 6794 C C . LYS B 1 339 ? -37.630 -17.522 51.208 1.00 13.42 339 LYS B C 1
ATOM 6795 O O . LYS B 1 339 ? -37.904 -16.359 50.890 1.00 14.39 339 LYS B O 1
ATOM 6801 N N . ALA B 1 340 ? -36.428 -17.869 51.687 1.00 13.28 340 ALA B N 1
ATOM 6802 C CA . ALA B 1 340 ? -35.461 -16.835 52.039 1.00 14.16 340 ALA B CA 1
ATOM 6803 C C . ALA B 1 340 ? -34.969 -16.076 50.813 1.00 14.26 340 ALA B C 1
ATOM 6804 O O . ALA B 1 340 ? -34.684 -14.878 50.905 1.00 14.48 340 ALA B O 1
ATOM 6806 N N . ILE B 1 341 ? -34.837 -16.761 49.671 1.00 13.05 341 ILE B N 1
ATOM 6807 C CA . ILE B 1 341 ? -34.377 -16.105 48.445 1.00 12.46 341 ILE B CA 1
ATOM 6808 C C . ILE B 1 341 ? -35.516 -15.420 47.718 1.00 14.71 341 ILE B C 1
ATOM 6809 O O . ILE B 1 341 ? -35.288 -14.776 46.679 1.00 14.41 341 ILE B O 1
ATOM 6814 N N . ASN B 1 342 ? -36.739 -15.562 48.232 1.00 12.82 342 ASN B N 1
ATOM 6815 C CA . ASN B 1 342 ? -37.897 -14.833 47.718 1.00 13.91 342 ASN B CA 1
ATOM 6816 C C . ASN B 1 342 ? -38.595 -14.012 48.796 1.00 14.41 342 ASN B C 1
ATOM 6817 O O . ASN B 1 342 ? -39.826 -14.069 48.928 1.00 19.56 342 ASN B O 1
ATOM 6822 N N . HIS B 1 343 ? -37.833 -13.254 49.575 1.00 15.07 343 HIS B N 1
ATOM 6823 C CA . HIS B 1 343 ? -38.401 -12.481 50.668 1.00 15.06 343 HIS B CA 1
ATOM 6824 C C . HIS B 1 343 ? -38.822 -11.105 50.162 1.00 13.92 343 HIS B C 1
ATOM 6825 O O . HIS B 1 343 ? -38.001 -10.359 49.625 1.00 17.70 343 HIS B O 1
ATOM 6832 N N . VAL B 1 344 ? -40.102 -10.777 50.340 1.00 13.93 344 VAL B N 1
ATOM 6833 C CA . VAL B 1 344 ? -40.707 -9.548 49.834 1.00 14.33 344 VAL B CA 1
ATOM 6834 C C . VAL B 1 344 ? -40.908 -8.592 51.003 1.00 13.81 344 VAL B C 1
ATOM 6835 O O . VAL B 1 344 ? -41.402 -8.990 52.064 1.00 17.02 344 VAL B O 1
ATOM 6839 N N . GLN B 1 345 ? -40.525 -7.328 50.815 1.00 18.13 345 GLN B N 1
ATOM 6840 C CA . GLN B 1 345 ? -40.692 -6.361 51.895 1.00 21.29 345 GLN B CA 1
ATOM 6841 C C . GLN B 1 345 ? -40.637 -4.944 51.340 1.00 17.85 345 GLN B C 1
ATOM 6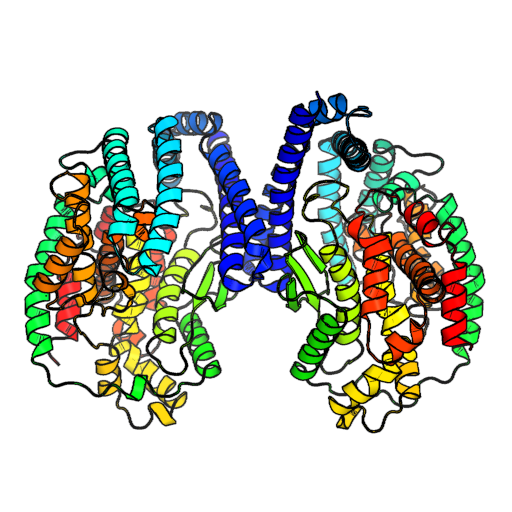842 O O . GLN B 1 345 ? -39.633 -4.570 50.721 1.00 18.42 345 GLN B O 1
ATOM 6848 N N . PRO B 1 346 ? -41.676 -4.126 51.521 1.00 19.37 346 PRO B N 1
ATOM 6849 C CA . PRO B 1 346 ? -41.567 -2.722 51.101 1.00 19.25 346 PRO B CA 1
ATOM 6850 C C . PRO B 1 346 ? -40.422 -2.033 51.833 1.00 17.84 346 PRO B C 1
ATOM 6851 O O . PRO B 1 346 ? -40.249 -2.199 53.042 1.00 20.38 346 PRO B O 1
ATOM 6855 N N . SER B 1 347 ? -39.630 -1.259 51.093 1.00 17.64 347 SER B N 1
ATOM 6856 C CA . SER B 1 347 ? -38.396 -0.722 51.656 1.00 16.35 347 SER B CA 1
ATOM 6857 C C . SER B 1 347 ? -37.953 0.519 50.887 1.00 20.71 347 SER B C 1
ATOM 6858 O O . SER B 1 347 ? -38.518 0.871 49.851 1.00 19.19 347 SER B O 1
ATOM 6861 N N . LEU B 1 348 ? -36.899 1.159 51.404 1.00 21.07 348 LEU B N 1
ATOM 6862 C CA . LEU B 1 348 ? -36.492 2.492 50.962 1.00 22.27 348 LEU B CA 1
ATOM 6863 C C . LEU B 1 348 ? -35.625 2.484 49.708 1.00 23.02 348 LEU B C 1
ATOM 6864 O O . LEU B 1 348 ? -35.723 3.415 48.895 1.00 19.40 348 LEU B O 1
ATOM 6869 N N . ILE B 1 349 ? -34.779 1.472 49.529 1.00 18.61 349 ILE B N 1
ATOM 6870 C CA . ILE B 1 349 ? -33.679 1.524 48.568 1.00 18.83 349 ILE B CA 1
ATOM 6871 C C . ILE B 1 349 ? -33.990 0.615 47.387 1.00 18.73 349 ILE B C 1
ATOM 6872 O O . ILE B 1 349 ? -34.077 -0.611 47.538 1.00 17.68 349 ILE B O 1
ATOM 6877 N N . ARG B 1 350 ? -34.139 1.215 46.206 1.00 16.55 350 ARG B N 1
ATOM 6878 C CA . ARG B 1 350 ? -34.523 0.463 45.010 1.00 15.09 350 ARG B CA 1
ATOM 6879 C C . ARG B 1 350 ? -33.578 -0.708 44.735 1.00 19.98 350 ARG B C 1
ATOM 6880 O O . ARG B 1 350 ? -34.022 -1.828 44.447 1.00 17.50 350 ARG B O 1
ATOM 6888 N N . THR B 1 351 ? -32.269 -0.467 44.788 1.00 17.32 351 THR B N 1
ATOM 6889 C CA . THR B 1 351 ? -31.332 -1.531 44.422 1.00 19.04 351 THR B CA 1
ATOM 6890 C C . THR B 1 351 ? -31.366 -2.718 45.377 1.00 18.82 351 THR B C 1
ATOM 6891 O O . THR B 1 351 ? -30.846 -3.781 45.018 1.00 25.32 351 THR B O 1
ATOM 6895 N N . GLU B 1 352 ? -31.952 -2.568 46.565 1.00 20.18 352 GLU B N 1
ATOM 6896 C CA . GLU B 1 352 ? -32.104 -3.647 47.529 1.00 21.48 352 GLU B CA 1
ATOM 6897 C C . GLU B 1 352 ? -33.492 -4.281 47.505 1.00 24.29 352 GLU B C 1
ATOM 6898 O O . GLU B 1 352 ? -33.743 -5.218 48.271 1.00 23.80 352 GLU B O 1
ATOM 6904 N N . ALA B 1 353 ? -34.395 -3.807 46.648 1.00 18.91 353 ALA B N 1
ATOM 6905 C CA . ALA B 1 353 ? -35.787 -4.240 46.713 1.00 15.09 353 ALA B CA 1
ATOM 6906 C C . ALA B 1 353 ? -35.975 -5.621 46.085 1.00 14.82 353 ALA B C 1
ATOM 6907 O O . ALA B 1 353 ? -35.277 -6.009 45.142 1.00 17.83 353 ALA B O 1
ATOM 6909 N N . ASP B 1 354 ? -36.926 -6.369 46.635 1.00 12.98 354 ASP B N 1
ATOM 6910 C CA . ASP B 1 354 ? -37.341 -7.633 46.055 1.00 13.22 354 ASP B CA 1
ATOM 6911 C C . ASP B 1 354 ? -38.058 -7.383 44.729 1.00 15.48 354 ASP B C 1
ATOM 6912 O O . ASP B 1 354 ? -38.404 -6.248 44.378 1.00 13.34 354 ASP B O 1
ATOM 6917 N N . GLU B 1 355 ? -38.327 -8.479 44.007 1.00 15.58 355 GLU B N 1
ATOM 6918 C CA . GLU B 1 355 ? -38.804 -8.388 42.625 1.00 16.16 355 GLU B CA 1
ATOM 6919 C C . GLU B 1 355 ? -40.221 -7.849 42.483 1.00 16.30 355 GLU B C 1
ATOM 6920 O O . GLU B 1 355 ? -40.614 -7.487 41.364 1.00 16.67 355 GLU B O 1
ATOM 6926 N N . ILE B 1 356 ? -40.999 -7.785 43.563 1.00 14.49 356 ILE B N 1
ATOM 6927 C CA . ILE B 1 356 ? -42.350 -7.244 43.487 1.00 15.02 356 ILE B CA 1
ATOM 6928 C C . ILE B 1 356 ? -42.290 -5.756 43.792 1.00 13.55 356 ILE B C 1
ATOM 6929 O O . ILE B 1 356 ? -42.711 -4.928 42.981 1.00 15.28 356 ILE B O 1
ATOM 6934 N N . THR B 1 357 ? -41.753 -5.404 44.968 1.00 13.51 357 THR B N 1
ATOM 6935 C CA . THR B 1 357 ? -41.763 -4.002 45.368 1.00 14.19 357 THR B CA 1
ATOM 6936 C C . THR B 1 357 ? -40.890 -3.152 44.462 1.00 13.41 357 THR B C 1
ATOM 6937 O O . THR B 1 357 ? -41.109 -1.944 44.374 1.00 13.54 357 THR B O 1
ATOM 6941 N N . TYR B 1 358 ? -39.901 -3.768 43.798 1.00 13.11 358 TYR B N 1
ATOM 6942 C CA . TYR B 1 358 ? -39.019 -3.044 42.893 1.00 12.91 358 TYR B CA 1
ATOM 6943 C C . TYR B 1 358 ? -39.803 -2.124 41.964 1.00 13.20 358 TYR B C 1
ATOM 6944 O O . TYR B 1 358 ? -39.402 -0.975 41.722 1.00 13.77 358 TYR B O 1
ATOM 6953 N N . HIS B 1 359 ? -40.959 -2.595 41.480 1.00 13.30 359 HIS B N 1
ATOM 6954 C CA . HIS B 1 359 ? -41.662 -1.860 40.433 1.00 13.48 359 HIS B CA 1
ATOM 6955 C C . HIS B 1 359 ? -42.351 -0.609 40.959 1.00 14.83 359 HIS B C 1
ATOM 6956 O O . HIS B 1 359 ? -42.520 0.363 40.206 1.00 15.66 359 HIS B O 1
ATOM 6963 N N . PHE B 1 360 ? -42.668 -0.572 42.256 1.00 13.89 360 PHE B N 1
ATOM 6964 C CA . PHE B 1 360 ? -43.130 0.683 42.824 1.00 15.80 360 PHE B CA 1
ATOM 6965 C C . PHE B 1 360 ? -42.023 1.723 42.792 1.00 15.58 360 PHE B C 1
ATOM 6966 O O . PHE B 1 360 ? -42.263 2.870 42.399 1.00 16.38 360 PHE B O 1
ATOM 6974 N N . HIS B 1 361 ? -40.786 1.317 43.124 1.00 15.51 361 HIS B N 1
ATOM 6975 C CA . HIS B 1 361 ? -39.664 2.241 43.006 1.00 17.71 361 HIS B CA 1
ATOM 6976 C C . HIS B 1 361 ? -39.598 2.791 41.589 1.00 15.10 361 HIS B C 1
ATOM 6977 O O . HIS B 1 361 ? -39.501 4.015 41.383 1.00 15.26 361 HIS B O 1
ATOM 6984 N N . ILE B 1 362 ? -39.735 1.898 40.592 1.00 16.82 362 ILE B N 1
ATOM 6985 C CA . ILE B 1 362 ? -39.617 2.358 39.217 1.00 15.73 362 ILE B CA 1
ATOM 6986 C C . ILE B 1 362 ? -40.756 3.305 38.900 1.00 15.50 362 ILE B C 1
ATOM 6987 O O . ILE B 1 362 ? -40.556 4.376 38.304 1.00 17.08 362 ILE B O 1
ATOM 6992 N N A MET B 1 363 ? -41.964 2.959 39.344 0.51 15.13 363 MET B N 1
ATOM 6993 N N B MET B 1 363 ? -41.965 2.945 39.341 0.49 15.20 363 MET B N 1
ATOM 6994 C CA A MET B 1 363 ? -43.114 3.789 39.026 0.51 18.19 363 MET B CA 1
ATOM 6995 C CA B MET B 1 363 ? -43.137 3.761 39.064 0.49 18.46 363 MET B CA 1
ATOM 6996 C C A MET B 1 363 ? -42.943 5.182 39.606 0.51 17.49 363 MET B C 1
ATOM 69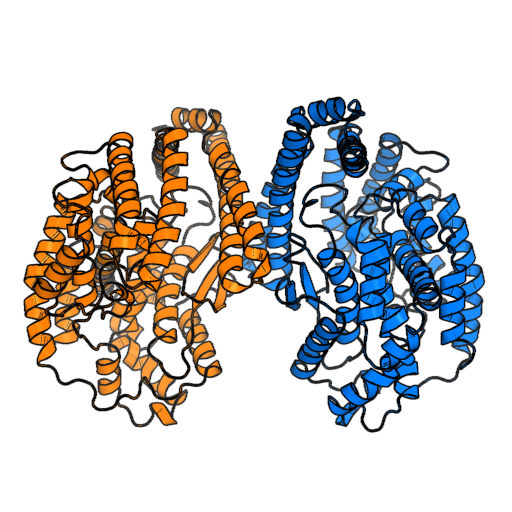97 C C B MET B 1 363 ? -42.941 5.165 39.608 0.49 17.53 363 MET B C 1
ATOM 6998 O O A MET B 1 363 ? -43.240 6.185 38.938 0.51 14.73 363 MET B O 1
ATOM 6999 O O B MET B 1 363 ? -43.211 6.158 38.914 0.49 22.92 363 MET B O 1
ATOM 7008 N N . ILE B 1 364 ? -42.417 5.266 40.832 1.00 16.21 364 ILE B N 1
ATOM 7009 C CA . ILE B 1 364 ? -42.249 6.574 41.450 1.00 21.56 364 ILE B CA 1
ATOM 7010 C C . ILE B 1 364 ? -41.312 7.421 40.607 1.00 19.17 364 ILE B C 1
ATOM 7011 O O . ILE B 1 364 ? -41.638 8.560 40.235 1.00 21.18 364 ILE B O 1
ATOM 7016 N N . ARG B 1 365 ? -40.194 6.824 40.175 1.00 17.17 365 ARG B N 1
ATOM 7017 C CA . ARG B 1 365 ? -39.244 7.590 39.383 1.00 16.00 365 ARG B CA 1
ATOM 7018 C C . ARG B 1 365 ? -39.890 8.017 38.076 1.00 18.04 365 ARG B C 1
ATOM 7019 O O . ARG B 1 365 ? -39.742 9.172 37.642 1.00 17.40 365 ARG B O 1
ATOM 7027 N N . TYR B 1 366 ? -40.698 7.124 37.495 1.00 14.86 366 TYR B N 1
ATOM 7028 C CA . TYR B 1 366 ? -41.375 7.456 36.252 1.00 18.02 366 TYR B CA 1
ATOM 7029 C C . TYR B 1 366 ? -42.276 8.662 36.452 1.00 22.17 366 TYR B C 1
ATOM 7030 O O . TYR B 1 366 ? -42.166 9.659 35.723 1.00 21.21 366 TYR B O 1
ATOM 7039 N N . GLU B 1 367 ? -43.125 8.628 37.489 1.00 18.71 367 GLU B N 1
ATOM 7040 C CA . GLU B 1 367 ? -44.049 9.741 37.643 1.00 19.50 367 GLU B CA 1
ATOM 7041 C C . GLU B 1 367 ? -43.274 11.028 37.827 1.00 22.43 367 GLU B C 1
ATOM 7042 O O . GLU B 1 367 ? -43.556 12.037 37.153 1.00 23.56 367 GLU B O 1
ATOM 7048 N N . ILE B 1 368 ? -42.205 10.975 38.626 1.00 17.98 368 ILE B N 1
ATOM 7049 C CA . ILE B 1 368 ? -41.490 12.210 38.899 1.00 18.15 368 ILE B CA 1
ATOM 7050 C C . ILE B 1 368 ? -40.819 12.710 37.632 1.00 22.58 368 ILE B C 1
ATOM 7051 O O . ILE B 1 368 ? -40.919 13.898 37.289 1.00 26.07 368 ILE B O 1
ATOM 7056 N N . GLU B 1 369 ? -40.210 11.800 36.863 1.00 18.17 369 GLU B N 1
ATOM 7057 C CA . GLU B 1 369 ? -39.570 12.239 35.633 1.00 20.13 369 GLU B CA 1
ATOM 7058 C C . GLU B 1 369 ? -40.599 12.855 34.709 1.00 20.53 369 GLU B C 1
ATOM 7059 O O . GLU B 1 369 ? -40.383 13.954 34.171 1.00 24.19 369 GLU B O 1
ATOM 7065 N N . LYS B 1 370 ? -41.759 12.202 34.592 1.00 18.35 370 LYS B N 1
ATOM 7066 C CA . LYS B 1 370 ? -42.804 12.720 33.730 1.00 21.55 370 LYS B CA 1
ATOM 7067 C C . LYS B 1 370 ? -43.177 14.125 34.161 1.00 28.12 370 LYS B C 1
ATOM 7068 O O . LYS B 1 370 ? -43.264 15.039 33.328 1.00 27.95 370 LYS B O 1
ATOM 7074 N N . GLY B 1 371 ? -43.311 14.334 35.475 1.00 24.21 371 GLY B N 1
ATOM 7075 C CA . GLY B 1 371 ? -43.698 15.643 35.959 1.00 27.47 371 GLY B CA 1
ATOM 7076 C C . GLY B 1 371 ? -42.623 16.680 35.721 1.00 29.78 371 GLY B C 1
ATOM 7077 O O . GLY B 1 371 ? -42.921 17.835 35.399 1.00 33.01 371 GLY B O 1
ATOM 7078 N N . LEU B 1 372 ? -41.358 16.282 35.855 1.00 20.78 372 LEU B N 1
ATOM 7079 C CA . LEU B 1 372 ? -40.276 17.244 35.694 1.00 22.23 372 LEU B CA 1
ATOM 7080 C C . LEU B 1 372 ? -40.156 17.677 34.239 1.00 26.02 372 LEU B C 1
ATOM 7081 O O . LEU B 1 372 ? -40.106 18.876 33.936 1.00 25.54 372 LEU B O 1
ATOM 7086 N N . ILE B 1 373 ? -40.131 16.704 33.324 1.00 27.23 373 ILE B N 1
ATOM 7087 C CA . ILE B 1 373 ? -39.883 16.990 31.916 1.00 27.25 373 ILE B CA 1
ATOM 7088 C C . ILE B 1 373 ? -41.089 17.651 31.256 1.00 30.44 373 ILE B C 1
ATOM 7089 O O . ILE B 1 373 ? -40.931 18.450 30.324 1.00 32.06 373 ILE B O 1
ATOM 7094 N N . ASP B 1 374 ? -42.304 17.347 31.713 1.00 26.55 374 ASP B N 1
ATOM 7095 C CA . ASP B 1 374 ? -43.495 17.974 31.152 1.00 23.61 374 ASP B CA 1
ATOM 7096 C C . ASP B 1 374 ? -43.896 19.245 31.892 1.00 29.27 374 ASP B C 1
ATOM 7097 O O . ASP B 1 374 ? -44.838 19.926 31.467 1.00 31.07 374 ASP B O 1
ATOM 7102 N N . GLY B 1 375 ? -43.211 19.582 32.982 1.00 29.62 375 GLY B N 1
ATOM 7103 C CA . GLY B 1 375 ? -43.431 20.842 33.663 1.00 36.06 375 GLY B CA 1
ATOM 7104 C C . GLY B 1 375 ? -44.545 20.872 34.684 1.00 39.74 375 GLY B C 1
ATOM 7105 O O . GLY B 1 375 ? -44.929 21.964 35.117 1.00 44.55 375 GLY B O 1
ATOM 7106 N N . SER B 1 376 ? -45.087 19.722 35.081 1.00 35.55 376 SER B N 1
ATOM 7107 C CA . SER B 1 376 ? -46.084 19.701 36.143 1.00 27.45 376 SER B CA 1
ATOM 7108 C C . SER B 1 376 ? -45.467 19.625 37.530 1.00 33.45 376 SER B C 1
ATOM 7109 O O . SER B 1 376 ? -46.138 19.970 38.509 1.00 39.34 376 SER B O 1
ATOM 7112 N N . ILE B 1 377 ? -44.213 19.188 37.632 1.00 29.44 377 ILE B N 1
ATOM 7113 C CA . ILE B 1 377 ? -43.515 19.012 38.900 1.00 30.70 377 ILE B CA 1
ATOM 7114 C C . ILE B 1 377 ? -42.245 19.849 38.850 1.00 31.29 377 ILE B C 1
ATOM 7115 O O . ILE B 1 377 ? -41.519 19.816 37.851 1.00 30.76 377 ILE B O 1
ATOM 7120 N N . SER B 1 378 ? -41.985 20.601 39.919 1.00 27.72 378 SER B N 1
ATOM 7121 C CA . SER B 1 378 ? -40.792 21.430 40.040 1.00 26.17 378 SER B CA 1
ATOM 7122 C C . SER B 1 378 ? -39.693 20.689 40.795 1.00 29.97 378 SER B C 1
ATOM 7123 O O . SER B 1 378 ? -39.963 19.816 41.623 1.00 26.00 378 SER B O 1
ATOM 7126 N N . THR B 1 379 ? -38.441 21.051 40.507 1.00 28.02 379 THR B N 1
ATOM 7127 C CA . THR B 1 379 ? -37.347 20.584 41.351 1.00 25.90 379 THR B CA 1
ATOM 7128 C C . THR B 1 379 ? -37.408 21.172 42.755 1.00 26.81 379 THR B C 1
ATOM 7129 O O . THR B 1 379 ? -36.726 20.659 43.651 1.00 24.32 379 THR B O 1
ATOM 7133 N N . LYS B 1 380 ? -38.191 22.232 42.967 1.00 28.82 380 LYS B N 1
ATOM 7134 C CA . LYS B 1 380 ? -38.313 22.817 44.295 1.00 31.08 380 LYS B CA 1
ATOM 7135 C C . LYS B 1 380 ? -38.957 21.817 45.244 1.00 26.86 380 LYS B C 1
ATOM 7136 O O . LYS B 1 380 ? -40.055 21.314 44.978 1.00 29.02 380 LYS B O 1
ATOM 7142 N N . ASP B 1 381 ? -38.265 21.542 46.352 1.00 29.49 381 ASP B N 1
ATOM 7143 C CA . ASP B 1 381 ? -38.711 20.581 47.362 1.00 30.91 381 ASP B CA 1
ATOM 7144 C C . ASP B 1 381 ? -39.124 19.250 46.737 1.00 28.48 381 ASP B C 1
ATOM 7145 O O . ASP B 1 381 ? -40.103 18.620 47.149 1.00 26.32 381 ASP B O 1
ATOM 7150 N N . LEU B 1 382 ? -38.370 18.824 45.720 1.00 28.06 382 LEU B N 1
ATOM 7151 C CA . LEU B 1 382 ? -38.576 17.503 45.142 1.00 22.85 382 LEU B CA 1
ATOM 7152 C C . LEU B 1 382 ? -38.394 16.401 46.180 1.00 26.11 382 LEU B C 1
ATOM 7153 O O . LEU B 1 382 ? -38.978 15.321 46.030 1.00 24.19 382 LEU B O 1
ATOM 7158 N N . ASN B 1 383 ? -37.624 16.657 47.246 1.00 22.86 383 ASN B N 1
ATOM 7159 C CA . ASN B 1 383 ? -37.476 15.656 48.302 1.00 26.26 383 ASN B CA 1
ATOM 7160 C C . ASN B 1 383 ? -38.798 15.398 49.030 1.00 22.19 383 ASN B C 1
ATOM 7161 O O . ASN B 1 383 ? -39.122 14.246 49.342 1.00 20.67 383 ASN B O 1
ATOM 7166 N N . LYS B 1 384 ? -39.598 16.442 49.272 1.00 21.87 384 LYS B N 1
ATOM 7167 C CA . LYS B 1 384 ? -40.926 16.221 49.841 1.00 27.02 384 LYS B CA 1
ATOM 7168 C C . LYS B 1 384 ? -41.821 15.425 48.891 1.00 26.01 384 LYS B C 1
ATOM 7169 O O . LYS B 1 384 ? -42.546 14.525 49.327 1.00 24.11 384 LYS B O 1
ATOM 7175 N N . THR B 1 385 ? -41.780 15.735 47.590 1.00 23.83 385 THR B N 1
ATOM 7176 C CA . THR B 1 385 ? -42.574 14.987 46.612 1.00 24.72 385 THR B CA 1
ATOM 7177 C C . THR B 1 385 ? -42.180 13.512 46.589 1.00 20.88 385 THR B C 1
ATOM 7178 O O . THR B 1 385 ? -43.043 12.620 46.557 1.00 24.13 385 THR B O 1
ATOM 7182 N N . TRP B 1 386 ? -40.875 13.248 46.586 1.00 22.49 386 TRP B N 1
ATOM 7183 C CA . TRP B 1 386 ? -40.358 11.886 46.648 1.00 15.70 386 TRP B CA 1
ATOM 7184 C C . TRP B 1 386 ? -40.863 11.173 47.895 1.00 20.92 386 TRP B C 1
ATOM 7185 O O . TRP B 1 386 ? -41.359 10.036 47.829 1.00 18.55 386 TRP B O 1
ATOM 7196 N N . ASN B 1 387 ? -40.739 11.832 49.051 1.00 19.59 387 ASN B N 1
ATOM 7197 C CA . ASN B 1 387 ? -41.142 11.205 50.305 1.00 22.00 387 ASN B CA 1
ATOM 7198 C C . ASN B 1 387 ? -42.636 10.911 50.318 1.00 25.47 387 ASN B C 1
ATOM 7199 O O . ASN B 1 387 ? -43.071 9.865 50.821 1.00 20.58 387 ASN B O 1
ATOM 7204 N N . ASP B 1 388 ? -43.438 11.825 49.771 1.00 22.16 388 ASP B N 1
ATOM 7205 C CA . ASP B 1 388 ? -44.872 11.590 49.707 1.00 21.81 388 ASP B CA 1
ATOM 7206 C C . ASP B 1 388 ? -45.190 10.389 48.826 1.00 20.51 388 ASP B C 1
ATOM 7207 O O . ASP B 1 388 ? -46.067 9.587 49.162 1.00 23.04 388 ASP B O 1
ATOM 7212 N N . TYR B 1 389 ? -44.484 10.243 47.697 1.00 19.09 389 TYR B N 1
ATOM 7213 C CA . TYR B 1 389 ? -44.730 9.083 46.840 1.00 22.89 389 TYR B CA 1
ATOM 7214 C C . TYR B 1 389 ? -44.372 7.782 47.555 1.00 19.73 389 TYR B C 1
ATOM 7215 O O . TYR B 1 389 ? -45.088 6.778 47.436 1.00 20.47 389 TYR B O 1
ATOM 7224 N N . TYR B 1 390 ? -43.245 7.771 48.276 1.00 20.10 390 TYR B N 1
ATOM 7225 C CA . TYR B 1 390 ? -42.844 6.547 48.972 1.00 18.63 390 TYR B CA 1
ATOM 7226 C C . TYR B 1 390 ? -43.836 6.194 50.074 1.00 18.47 390 TYR B C 1
ATOM 7227 O O . TYR B 1 390 ? -44.188 5.020 50.256 1.00 20.39 390 TYR B O 1
ATOM 7236 N N . ARG B 1 391 ? -44.309 7.208 50.807 1.00 19.89 391 ARG B N 1
ATOM 7237 C CA . ARG B 1 391 ? -45.320 6.976 51.831 1.00 20.67 391 ARG B CA 1
ATOM 7238 C C . ARG B 1 391 ? -46.585 6.416 51.204 1.00 20.76 391 ARG B C 1
ATOM 7239 O O . ARG B 1 391 ? -47.140 5.420 51.684 1.00 23.21 391 ARG B O 1
ATOM 7247 N N . GLN B 1 392 ? -47.033 7.018 50.094 1.00 23.06 392 GLN B N 1
ATOM 7248 C CA . GLN B 1 392 ? -48.299 6.628 49.486 1.00 22.11 392 GLN B CA 1
ATOM 7249 C C . GLN B 1 392 ? -48.260 5.201 48.947 1.00 23.16 392 GLN B C 1
ATOM 7250 O O . GLN B 1 392 ? -49.198 4.421 49.168 1.00 24.08 392 GLN B O 1
ATOM 7256 N N . TYR B 1 393 ? -47.197 4.836 48.231 1.00 19.92 393 TYR B N 1
ATOM 7257 C CA . TYR B 1 393 ? -47.232 3.570 47.508 1.00 20.48 393 TYR B CA 1
ATOM 7258 C C . TYR B 1 393 ? -46.521 2.417 48.206 1.00 21.59 393 TYR B C 1
ATOM 7259 O O . TYR B 1 393 ? -46.940 1.266 48.037 1.00 20.10 393 TYR B O 1
ATOM 7268 N N . LEU B 1 394 ? -45.471 2.679 48.984 1.00 18.31 394 LEU B N 1
ATOM 7269 C CA . LEU B 1 394 ? -44.758 1.628 49.692 1.00 15.28 394 LEU B CA 1
ATOM 7270 C C . LEU B 1 394 ? -44.965 1.697 51.202 1.00 17.77 394 LEU B C 1
ATOM 7271 O O . LEU B 1 394 ? -44.432 0.849 51.935 1.00 19.01 394 LEU B O 1
ATOM 7276 N N . HIS B 1 395 ? -45.694 2.697 51.688 1.00 20.00 395 HIS B N 1
ATOM 7277 C CA . HIS B 1 395 ? -45.989 2.828 53.118 1.00 18.81 395 HIS B CA 1
ATOM 7278 C C . HIS B 1 395 ? -44.716 2.780 53.959 1.00 20.89 395 HIS B C 1
ATOM 7279 O O . HIS B 1 395 ? -44.651 2.122 55.001 1.00 22.86 395 HIS B O 1
ATOM 7286 N N . VAL B 1 396 ? -43.690 3.476 53.483 1.00 20.01 396 VAL B N 1
ATOM 7287 C CA . VAL B 1 396 ? -42.440 3.647 54.212 1.00 24.25 396 VAL B CA 1
ATOM 7288 C C . VAL B 1 396 ? -42.178 5.138 54.367 1.00 23.84 396 VAL B C 1
ATOM 7289 O O . VAL B 1 396 ? -42.582 5.954 53.530 1.00 23.61 396 VAL B O 1
ATOM 7293 N N . GLU B 1 397 ? -41.499 5.488 55.456 1.00 23.44 397 GLU B N 1
ATOM 7294 C CA . GLU B 1 397 ? -41.263 6.871 55.847 1.00 26.20 397 GLU B CA 1
ATOM 7295 C C . GLU B 1 397 ? -39.799 7.175 55.568 1.00 26.31 397 GLU B C 1
ATOM 7296 O O . GLU B 1 397 ? -38.910 6.583 56.186 1.00 25.62 397 GLU B O 1
ATOM 7302 N N . VAL B 1 398 ? -39.539 8.080 54.631 1.00 24.66 398 VAL B N 1
ATOM 7303 C CA . VAL B 1 398 ? -38.154 8.372 54.273 1.00 24.37 398 VAL B CA 1
ATOM 7304 C C . VAL B 1 398 ? -37.500 9.183 55.388 1.00 22.28 398 VAL B C 1
ATOM 7305 O O . VAL B 1 398 ? -37.977 10.273 55.720 1.00 29.02 398 VAL B O 1
ATOM 7309 N N . PRO B 1 399 ? -36.392 8.696 55.981 1.00 26.60 399 PRO B N 1
ATOM 7310 C CA . PRO B 1 399 ? -35.814 9.376 57.150 1.00 27.68 399 PRO B CA 1
ATOM 7311 C C . PRO B 1 399 ? -34.855 10.500 56.797 1.00 29.09 399 PRO B C 1
ATOM 7312 O O . PRO B 1 399 ? -34.568 11.351 57.645 1.00 30.76 399 PRO B O 1
ATOM 7316 N N . ASN B 1 400 ? -34.337 10.503 55.570 1.00 26.87 400 ASN B N 1
ATOM 7317 C CA . ASN B 1 400 ? -33.409 11.543 55.135 1.00 27.31 400 ASN B CA 1
ATOM 7318 C C . ASN B 1 400 ? -33.234 11.455 53.626 1.00 25.93 400 ASN B C 1
ATOM 7319 O O . ASN B 1 400 ? -33.643 10.484 52.984 1.00 29.74 400 ASN B O 1
ATOM 7324 N N . ASP B 1 401 ? -32.579 12.475 53.070 1.00 28.26 401 ASP B N 1
ATOM 7325 C CA . ASP B 1 401 ? -32.494 12.589 51.618 1.00 21.18 401 ASP B CA 1
ATOM 7326 C C . ASP B 1 401 ? -31.559 11.555 51.004 1.00 24.51 401 ASP B C 1
ATOM 7327 O O . ASP B 1 401 ? -31.769 11.142 49.858 1.00 25.95 401 ASP B O 1
ATOM 7332 N N . THR B 1 402 ? -30.527 11.127 51.734 1.00 22.00 402 THR B N 1
ATOM 7333 C CA . THR B 1 402 ? -29.623 10.108 51.209 1.00 24.37 402 THR B CA 1
ATOM 7334 C C . THR B 1 402 ? -30.355 8.795 50.962 1.00 23.89 402 THR B C 1
ATOM 7335 O O . THR B 1 402 ? -30.081 8.101 49.981 1.00 24.80 402 THR B O 1
ATOM 7339 N N . GLN B 1 403 ? -31.299 8.444 51.837 1.00 28.41 403 GLN B N 1
ATOM 7340 C CA . GLN B 1 403 ? -32.146 7.272 51.637 1.00 28.99 403 GLN B CA 1
ATOM 7341 C C . GLN B 1 403 ? -33.400 7.593 50.843 1.00 29.71 403 GLN B C 1
ATOM 7342 O O . GLN B 1 403 ? -34.262 6.723 50.686 1.00 29.50 403 GLN B O 1
ATOM 7348 N N . GLY B 1 404 ? -33.527 8.823 50.363 1.00 27.84 404 GLY B N 1
ATOM 7349 C CA . GLY B 1 404 ? -34.667 9.225 49.571 1.00 24.58 404 GLY B CA 1
ATOM 7350 C C . GLY B 1 404 ? -34.248 9.650 48.182 1.00 17.86 404 GLY B C 1
ATOM 7351 O O . GLY B 1 404 ? -33.669 8.862 47.433 1.00 21.24 404 GLY B O 1
ATOM 7352 N N . VAL B 1 405 ? -34.516 10.917 47.850 1.00 21.61 405 VAL B N 1
ATOM 7353 C CA . VAL B 1 405 ? -34.332 11.424 46.492 1.00 21.72 405 VAL B CA 1
ATOM 7354 C C . VAL B 1 405 ? -32.890 11.333 45.997 1.00 23.77 405 VAL B C 1
ATOM 7355 O O . VAL B 1 405 ? -32.657 11.275 44.786 1.00 22.19 405 VAL B O 1
ATOM 7359 N N . LEU B 1 406 ? -31.910 11.293 46.894 1.00 22.68 406 LEU B N 1
ATOM 7360 C CA . LEU B 1 406 ? -30.510 11.260 46.495 1.00 18.22 406 LEU B CA 1
ATOM 7361 C C . LEU B 1 406 ? -29.956 9.848 46.322 1.00 21.44 406 LEU B C 1
ATOM 7362 O O . LEU B 1 406 ? -28.748 9.693 46.140 1.00 21.29 406 LEU B O 1
ATOM 7367 N N . GLN B 1 407 ? -30.795 8.811 46.386 1.00 17.66 407 GLN B N 1
ATOM 7368 C CA . GLN B 1 407 ? -30.241 7.464 46.423 1.00 20.31 407 GLN B CA 1
ATOM 7369 C C . GLN B 1 407 ? -29.673 7.021 45.081 1.00 18.28 407 GLN B C 1
ATOM 7370 O O . GLN B 1 407 ? -28.710 6.255 45.054 1.00 22.41 407 GLN B O 1
ATOM 7376 N N . ASP B 1 408 ? -30.235 7.484 43.960 1.00 16.36 408 ASP B N 1
ATOM 7377 C CA . ASP B 1 408 ? -29.829 7.001 42.646 1.00 15.86 408 ASP B CA 1
ATOM 7378 C C . ASP B 1 408 ? -29.075 8.073 41.868 1.00 22.27 408 ASP B C 1
ATOM 7379 O O . ASP B 1 408 ? -29.400 9.261 41.944 1.00 22.08 408 ASP B O 1
ATOM 7384 N N . ILE B 1 409 ? -28.073 7.626 41.109 1.00 23.01 409 ILE B N 1
ATOM 7385 C CA . ILE B 1 409 ? -27.183 8.523 40.372 1.00 22.46 409 ILE B CA 1
ATOM 7386 C C . ILE B 1 409 ? -27.749 8.940 39.026 1.00 24.33 409 ILE B C 1
ATOM 7387 O O . ILE B 1 409 ? -27.208 9.856 38.397 1.00 23.82 409 ILE B O 1
ATOM 7392 N N . HIS B 1 410 ? -28.845 8.321 38.581 1.00 18.51 410 HIS B N 1
ATOM 7393 C CA . HIS B 1 410 ? -29.247 8.426 37.180 1.00 19.39 410 HIS B CA 1
ATOM 7394 C C . HIS B 1 410 ? -29.450 9.872 36.749 1.00 19.89 410 HIS B C 1
ATOM 7395 O O . HIS B 1 410 ? -28.963 10.282 35.690 1.00 19.11 410 HIS B O 1
ATOM 7402 N N . TRP B 1 411 ? -30.165 10.662 37.553 1.00 19.37 411 TRP B N 1
ATOM 7403 C CA . TRP B 1 411 ? -30.470 12.032 37.144 1.00 23.04 411 TRP B CA 1
ATOM 7404 C C . TRP B 1 411 ? -29.205 12.881 37.048 1.00 22.92 411 TRP B C 1
ATOM 7405 O O . TRP B 1 411 ? -29.086 13.725 36.150 1.00 19.74 411 TRP B O 1
ATOM 7416 N N . SER B 1 412 ? -28.251 12.666 37.961 1.00 20.56 412 SER B N 1
ATOM 7417 C CA . SER B 1 412 ? -26.984 13.387 37.890 1.00 25.00 412 SER B CA 1
ATOM 7418 C C . SER B 1 412 ? -26.211 13.044 36.619 1.00 26.26 412 SER B C 1
ATOM 7419 O O . SER B 1 412 ? -25.406 13.858 36.150 1.00 26.85 412 SER B O 1
ATOM 7422 N N . HIS B 1 413 ? -26.437 11.855 36.052 1.00 22.39 413 HIS B N 1
ATOM 7423 C CA . HIS B 1 413 ? -25.875 11.470 34.760 1.00 20.53 413 HIS B CA 1
ATOM 7424 C C . HIS B 1 413 ? -26.665 12.033 33.584 1.00 22.35 413 HIS B C 1
ATOM 7425 O O . HIS B 1 413 ? -26.259 11.837 32.434 1.00 24.85 413 HIS B O 1
ATOM 7432 N N . GLY B 1 414 ? -27.782 12.705 33.838 1.00 22.65 414 GLY B N 1
ATOM 7433 C CA . GLY B 1 414 ? -28.676 13.104 32.771 1.00 23.38 414 GLY B CA 1
ATOM 7434 C C . GLY B 1 414 ? -29.493 11.973 32.189 1.00 21.19 414 GLY B C 1
ATOM 7435 O O . GLY B 1 414 ? -30.083 12.139 31.120 1.00 22.48 414 GLY B O 1
ATOM 7436 N N . SER B 1 415 ? -29.559 10.827 32.873 1.00 19.20 415 SER B N 1
ATOM 7437 C CA . SER B 1 415 ? -30.294 9.658 32.378 1.00 20.00 415 SER B CA 1
ATOM 7438 C C . SER B 1 415 ? -31.762 9.759 32.784 1.00 20.03 415 SER B C 1
ATOM 7439 O O . SER B 1 415 ? -32.183 9.212 33.805 1.00 22.68 415 SER B O 1
ATOM 7442 N N . PHE B 1 416 ? -32.549 10.455 31.963 1.00 18.08 416 PHE B N 1
ATOM 7443 C CA . PHE B 1 416 ? -33.989 10.588 32.133 1.00 16.42 416 PHE B CA 1
ATOM 7444 C C . PHE B 1 416 ? -34.682 9.768 31.050 1.00 20.58 416 PHE B C 1
ATOM 7445 O O . PHE B 1 416 ? -34.305 9.847 29.876 1.00 20.07 416 PHE B O 1
ATOM 7453 N N . GLY B 1 417 ? -35.685 8.984 31.444 1.00 21.23 417 GLY B N 1
ATOM 7454 C CA . GLY B 1 417 ? -36.340 8.055 30.540 1.00 17.97 417 GLY B CA 1
ATOM 7455 C C . GLY B 1 417 ? -35.800 6.642 30.603 1.00 13.56 417 GLY B C 1
ATOM 7456 O O . GLY B 1 417 ? -36.291 5.770 29.874 1.00 18.65 417 GLY B O 1
ATOM 7457 N N . TYR B 1 418 ? -34.814 6.393 31.455 1.00 14.70 418 TYR B N 1
ATOM 7458 C CA . TYR B 1 418 ? -34.108 5.128 31.579 1.00 13.62 418 TYR B CA 1
ATOM 7459 C C . TYR B 1 418 ? -34.806 4.174 32.548 1.00 17.30 418 TYR B C 1
ATOM 7460 O O . TYR B 1 418 ? -34.982 2.989 32.242 1.00 17.15 418 TYR B O 1
ATOM 7469 N N . PHE B 1 419 ? -35.203 4.672 33.718 1.00 16.40 419 PHE B N 1
ATOM 7470 C CA . PHE B 1 419 ? -35.814 3.809 34.736 1.00 16.56 419 PHE B CA 1
ATOM 7471 C C . PHE B 1 419 ? -36.938 2.896 34.236 1.00 15.30 419 PHE B C 1
ATOM 7472 O O . PHE B 1 419 ? -36.948 1.714 34.625 1.00 14.48 419 PHE B O 1
ATOM 7480 N N . PRO B 1 420 ? -37.886 3.338 33.407 1.00 14.46 420 PRO B N 1
ATOM 7481 C CA . PRO B 1 420 ? -38.948 2.410 32.993 1.00 15.73 420 PRO B CA 1
ATOM 7482 C C . PRO B 1 420 ? -38.433 1.133 32.361 1.00 18.30 420 PRO B C 1
ATOM 7483 O O . PRO B 1 420 ? -39.074 0.082 32.499 1.00 16.35 420 PRO B O 1
ATOM 7487 N N . THR B 1 421 ? -37.271 1.185 31.702 1.00 15.93 421 THR B N 1
ATOM 7488 C CA . THR B 1 421 ? -36.746 -0.006 31.040 1.00 14.08 421 THR B CA 1
ATOM 7489 C C . THR B 1 421 ? -36.535 -1.159 32.017 1.00 16.71 421 THR B C 1
ATOM 7490 O O . THR B 1 421 ? -36.710 -2.324 31.631 1.00 17.29 421 THR B O 1
ATOM 7494 N N . TYR B 1 422 ? -36.187 -0.867 33.283 1.00 14.19 422 TYR B N 1
ATOM 7495 C CA . TYR B 1 422 ? -35.981 -1.962 34.229 1.00 16.39 422 TYR B CA 1
ATOM 7496 C C . TYR B 1 422 ? -37.272 -2.768 34.387 1.00 14.27 422 TYR B C 1
ATOM 7497 O O . TYR B 1 422 ? -37.270 -4.006 34.263 1.00 14.75 422 TYR B O 1
ATOM 7506 N N . SER B 1 423 ? -38.398 -2.069 34.602 1.00 13.16 423 SER B N 1
ATOM 7507 C CA . SER B 1 423 ? -39.665 -2.776 34.750 1.00 13.55 423 SER B CA 1
ATOM 7508 C C . SER B 1 423 ? -40.065 -3.455 33.452 1.00 13.80 423 SER B C 1
ATOM 7509 O O . SER B 1 423 ? -40.553 -4.597 33.462 1.00 13.97 423 SER B O 1
ATOM 7512 N N . LEU B 1 424 ? -39.813 -2.795 32.316 1.00 14.02 424 LEU B N 1
ATOM 7513 C CA . LEU B 1 424 ? -40.133 -3.437 31.050 1.00 14.58 424 LEU B CA 1
ATOM 7514 C C . LEU B 1 424 ? -39.369 -4.744 30.941 1.00 15.64 424 LEU B C 1
ATOM 7515 O O . LEU B 1 424 ? -39.954 -5.780 30.593 1.00 13.89 424 LEU B O 1
ATOM 7520 N N . GLY B 1 425 ? -38.079 -4.728 31.322 1.00 14.87 425 GLY B N 1
ATOM 7521 C CA . GLY B 1 425 ? -37.296 -5.950 31.269 1.00 14.18 425 GLY B CA 1
ATOM 7522 C C . GLY B 1 425 ? -37.946 -7.059 32.061 1.00 12.58 425 GLY B C 1
ATOM 7523 O O . GLY B 1 425 ? -38.160 -8.162 31.549 1.00 14.19 425 GLY B O 1
ATOM 7524 N N . SER B 1 426 ? -38.365 -6.746 33.294 1.00 12.60 426 SER B N 1
ATOM 7525 C CA . SER B 1 426 ? -38.927 -7.780 34.152 1.00 13.15 426 SER B CA 1
ATOM 7526 C C . SER B 1 426 ? -40.211 -8.327 33.547 1.00 13.70 426 SER B C 1
ATOM 7527 O O . SER B 1 426 ? -40.457 -9.547 33.558 1.00 13.77 426 SER B O 1
ATOM 7530 N N . PHE B 1 427 ? -41.029 -7.437 32.983 1.00 13.21 427 PHE B N 1
ATOM 7531 C CA . PHE B 1 427 ? -42.321 -7.892 32.502 1.00 13.93 427 PHE B CA 1
ATOM 7532 C C . PHE B 1 427 ? -42.131 -8.703 31.234 1.00 18.27 427 PHE B C 1
ATOM 7533 O O . PHE B 1 427 ? -42.786 -9.750 31.044 1.00 13.78 427 PHE B O 1
ATOM 7541 N N . TYR B 1 428 ? -41.166 -8.277 30.395 1.00 13.42 428 TYR B N 1
ATOM 7542 C CA . TYR B 1 428 ? -40.852 -9.073 29.218 1.00 13.46 428 TYR B CA 1
ATOM 7543 C C . TYR B 1 428 ? -40.346 -10.430 29.646 1.00 15.25 428 TYR B C 1
ATOM 7544 O O . TYR B 1 428 ? -40.722 -11.457 29.065 1.00 13.53 428 TYR B O 1
ATOM 7553 N N . ALA B 1 429 ? -39.529 -10.457 30.708 1.00 13.07 429 ALA B N 1
ATOM 7554 C CA . ALA B 1 429 ? -38.960 -11.726 31.116 1.00 12.97 429 ALA B CA 1
ATOM 7555 C C . ALA B 1 429 ? -40.065 -12.704 31.461 1.00 13.23 429 ALA B C 1
ATOM 7556 O O . ALA B 1 429 ? -40.031 -13.866 31.034 1.00 13.61 429 ALA B O 1
ATOM 7558 N N . ALA B 1 430 ? -41.107 -12.221 32.154 1.00 13.40 430 ALA B N 1
ATOM 7559 C CA . ALA B 1 430 ? -42.174 -13.129 32.552 1.00 13.67 430 ALA B CA 1
ATOM 7560 C C . ALA B 1 430 ? -42.929 -13.625 31.331 1.00 15.23 430 ALA B C 1
ATOM 7561 O O . ALA B 1 430 ? -43.182 -14.837 31.188 1.00 15.39 430 ALA B O 1
ATOM 7563 N N . GLN B 1 431 ? -43.224 -12.712 30.402 1.00 14.07 431 GLN B N 1
ATOM 7564 C CA . GLN B 1 431 ? -43.964 -13.123 29.218 1.00 14.39 431 GLN B CA 1
ATOM 7565 C C . GLN B 1 431 ? -43.146 -14.111 28.411 1.00 14.34 431 GLN B C 1
ATOM 7566 O O . GLN B 1 431 ? -43.680 -15.103 27.897 1.00 14.62 431 GLN B O 1
ATOM 7572 N N . PHE B 1 432 ? -41.829 -13.896 28.348 1.00 14.02 432 PHE B N 1
ATOM 7573 C CA . PHE B 1 432 ? -41.016 -14.805 27.553 1.00 16.04 432 PHE B CA 1
ATOM 7574 C C . PHE B 1 432 ? -40.932 -16.161 28.225 1.00 14.01 432 PHE B C 1
ATOM 7575 O O . PHE B 1 432 ? -41.097 -17.196 27.567 1.00 15.43 432 PHE B O 1
ATOM 7583 N N . PHE B 1 433 ? -40.745 -16.180 29.557 1.00 13.83 433 PHE B N 1
ATOM 7584 C CA . PHE B 1 433 ? -40.516 -17.475 30.191 1.00 14.69 433 PHE B CA 1
ATOM 7585 C C . PHE B 1 433 ? -41.782 -18.306 30.213 1.00 14.76 433 PHE B C 1
ATOM 7586 O O . PHE B 1 433 ? -41.750 -19.512 29.932 1.00 14.87 433 PHE B O 1
ATOM 7594 N N . THR B 1 434 ? -42.902 -17.680 30.562 1.00 15.71 434 THR B N 1
ATOM 7595 C CA . THR B 1 434 ? -44.175 -18.380 30.479 1.00 15.56 434 THR B CA 1
ATOM 7596 C C . THR B 1 434 ? -44.410 -18.915 29.068 1.00 17.81 434 THR B C 1
ATOM 7597 O O . THR B 1 434 ? -44.853 -20.065 28.896 1.00 16.96 434 THR B O 1
ATOM 7601 N N . THR B 1 435 ? -44.043 -18.132 28.044 1.00 18.26 435 THR B N 1
ATOM 7602 C CA . THR B 1 435 ? -44.238 -18.625 26.685 1.00 18.49 435 THR B CA 1
ATOM 7603 C C . THR B 1 435 ? -43.317 -19.806 26.411 1.00 19.50 435 THR B C 1
ATOM 7604 O O . THR B 1 435 ? -43.727 -20.789 25.774 1.00 18.37 435 THR B O 1
ATOM 7608 N N . ALA B 1 436 ? -42.088 -19.758 26.941 1.00 15.16 436 ALA B N 1
ATOM 7609 C CA . ALA B 1 436 ? -41.183 -20.884 26.762 1.00 17.79 436 ALA B CA 1
ATOM 7610 C C . ALA B 1 436 ? -41.760 -22.130 27.408 1.00 18.22 436 ALA B C 1
ATOM 7611 O O . ALA B 1 436 ? -41.661 -23.230 26.847 1.00 18.81 436 ALA B O 1
ATOM 7613 N N . GLN B 1 437 ? -42.405 -21.969 28.575 1.00 20.03 437 GLN B N 1
ATOM 7614 C CA . GLN B 1 437 ? -42.984 -23.128 29.243 1.00 20.83 437 GLN B CA 1
ATOM 7615 C C . GLN B 1 437 ? -44.091 -23.727 28.403 1.00 26.57 437 GLN B C 1
ATOM 7616 O O . GLN B 1 437 ? -44.333 -24.940 28.458 1.00 28.49 437 GLN B O 1
ATOM 7622 N N . LYS B 1 438 ? -44.765 -22.888 27.619 1.00 19.95 438 LYS B N 1
ATOM 7623 C CA . LYS B 1 438 ? -45.826 -23.362 26.750 1.00 22.05 438 LYS B CA 1
ATOM 7624 C C . LYS B 1 438 ? -45.265 -23.983 25.483 1.00 26.28 438 LYS B C 1
ATOM 7625 O O . LYS B 1 438 ? -45.884 -24.895 24.926 1.00 31.99 438 LYS B O 1
ATOM 7631 N N . GLN B 1 439 ? -44.092 -23.530 25.028 1.00 23.77 439 GLN B N 1
ATOM 7632 C CA . GLN B 1 439 ? -43.632 -23.904 23.697 1.00 21.76 439 GLN B CA 1
ATOM 7633 C C . GLN B 1 439 ? -42.584 -25.000 23.702 1.00 24.68 439 GLN B C 1
ATOM 7634 O O . GLN B 1 439 ? -42.364 -25.631 22.661 1.00 27.53 439 GLN B O 1
ATOM 7640 N N . VAL B 1 440 ? -41.931 -25.239 24.833 1.00 24.13 440 VAL B N 1
ATOM 7641 C CA . VAL B 1 440 ? -40.868 -26.226 24.926 1.00 24.41 440 VAL B CA 1
ATOM 7642 C C . VAL B 1 440 ? -41.397 -27.397 25.754 1.00 31.70 440 VAL B C 1
ATOM 7643 O O . VAL B 1 440 ? -41.611 -27.249 26.968 1.00 27.57 440 VAL B O 1
ATOM 7647 N N . PRO B 1 441 ? -41.621 -28.562 25.153 1.00 38.20 441 PRO B N 1
ATOM 7648 C CA . PRO B 1 441 ? -42.079 -29.707 25.946 1.00 38.99 441 PRO B CA 1
ATOM 7649 C C . PRO B 1 441 ? -41.035 -30.087 26.984 1.00 33.79 441 PRO B C 1
ATOM 7650 O O . PRO B 1 441 ? -39.831 -30.090 26.714 1.00 30.26 441 PRO B O 1
ATOM 7654 N N . ASP B 1 442 ? -41.513 -30.375 28.190 1.00 32.00 442 ASP B N 1
ATOM 7655 C CA . ASP B 1 442 ? -40.688 -30.823 29.303 1.00 28.76 442 ASP B CA 1
ATOM 7656 C C . ASP B 1 442 ? -39.721 -29.762 29.821 1.00 28.84 442 ASP B C 1
ATOM 7657 O O . ASP B 1 442 ? -38.779 -30.114 30.520 1.00 23.14 442 ASP B O 1
ATOM 7662 N N . LEU B 1 443 ? -39.930 -28.474 29.510 1.00 22.35 443 LEU B N 1
ATOM 7663 C CA . LEU B 1 443 ? -39.001 -27.438 29.976 1.00 20.76 443 LEU B CA 1
ATOM 7664 C C . LEU B 1 443 ? -38.843 -27.474 31.490 1.00 19.28 443 LEU B C 1
ATOM 7665 O O . LEU B 1 443 ? -37.722 -27.410 32.010 1.00 19.48 443 LEU B O 1
ATOM 7670 N N . ASP B 1 444 ? -39.961 -27.547 32.215 1.00 19.35 444 ASP B N 1
ATOM 7671 C CA . ASP B 1 444 ? -39.884 -27.522 33.671 1.00 18.70 444 ASP B CA 1
ATOM 7672 C C . ASP B 1 444 ? -39.113 -28.722 34.208 1.00 18.81 444 ASP B C 1
ATOM 7673 O O . ASP B 1 444 ? -38.295 -28.579 35.123 1.00 21.17 444 ASP B O 1
ATOM 7678 N N . VAL B 1 445 ? -39.363 -29.913 33.652 1.00 21.23 445 VAL B N 1
ATOM 7679 C CA . VAL B 1 445 ? -38.636 -31.112 34.070 1.00 21.58 445 VAL B CA 1
ATOM 7680 C C . VAL B 1 445 ? -37.150 -30.985 33.748 1.00 17.23 445 VAL B C 1
ATOM 7681 O O . VAL B 1 445 ? -36.284 -31.380 34.544 1.00 19.23 445 VAL B O 1
ATOM 7685 N N . SER B 1 446 ? -36.831 -30.460 32.565 1.00 19.77 446 SER B N 1
ATOM 7686 C CA . SER B 1 446 ? -35.436 -30.227 32.214 1.00 18.42 446 SER B CA 1
ATOM 7687 C C . SER B 1 446 ? -34.760 -29.327 33.242 1.00 18.31 446 SER B C 1
ATOM 7688 O O . SER B 1 446 ? -33.684 -29.648 33.755 1.00 17.80 446 SER B O 1
ATOM 7691 N N . ILE B 1 447 ? -35.395 -28.206 33.580 1.00 19.61 447 ILE B N 1
ATOM 7692 C CA . ILE B 1 447 ? -34.811 -27.292 34.561 1.00 16.11 447 ILE B CA 1
ATOM 7693 C C . ILE B 1 447 ? -34.653 -27.979 35.913 1.00 16.66 447 ILE B C 1
ATOM 7694 O O . ILE B 1 447 ? -33.601 -27.878 36.558 1.00 15.58 447 ILE B O 1
ATOM 7699 N N . ALA B 1 448 ? -35.685 -28.703 36.354 1.00 17.45 448 ALA B N 1
ATOM 7700 C CA . ALA B 1 448 ? -35.604 -29.416 37.627 1.00 16.82 448 ALA B CA 1
ATOM 7701 C C . ALA B 1 448 ? -34.530 -30.494 37.626 1.00 20.35 448 ALA B C 1
ATOM 7702 O O . ALA B 1 448 ? -34.097 -30.920 38.707 1.00 19.12 448 ALA B O 1
ATOM 7704 N N . SER B 1 449 ? -34.083 -30.952 36.452 1.00 18.34 449 SER B N 1
ATOM 7705 C CA . SER B 1 449 ? -33.001 -31.925 36.399 1.00 21.96 449 SER B CA 1
ATOM 7706 C C . SER B 1 449 ? -31.648 -31.290 36.089 1.00 19.70 449 SER B C 1
ATOM 7707 O O . SER B 1 449 ? -30.659 -32.008 35.905 1.00 26.15 449 SER B O 1
ATOM 7710 N N . GLY B 1 450 ? -31.572 -29.965 36.051 1.00 16.59 450 GLY B N 1
ATOM 7711 C CA . GLY B 1 450 ? -30.305 -29.290 35.854 1.00 13.89 450 GLY B CA 1
ATOM 7712 C C . GLY B 1 450 ? -29.887 -29.064 34.417 1.00 16.16 450 GLY B C 1
ATOM 7713 O O . GLY B 1 450 ? -28.743 -28.662 34.177 1.00 19.90 450 GLY B O 1
ATOM 7714 N N . ASN B 1 451 ? -30.774 -29.297 33.459 1.00 18.18 451 ASN B N 1
ATOM 7715 C CA . ASN B 1 451 ? -30.459 -29.139 32.045 1.00 15.74 451 ASN B CA 1
ATOM 7716 C C . ASN B 1 451 ? -31.096 -27.846 31.563 1.00 18.02 451 ASN B C 1
ATOM 7717 O O . ASN B 1 451 ? -32.317 -27.775 31.400 1.00 17.89 451 ASN B O 1
ATOM 7722 N N . TYR B 1 452 ? -30.264 -26.827 31.348 1.00 17.83 452 TYR B N 1
ATOM 7723 C CA . TYR B 1 452 ? -30.704 -25.530 30.855 1.00 15.83 452 TYR B CA 1
ATOM 7724 C C . TYR B 1 452 ? -30.525 -25.387 29.354 1.00 16.27 452 TYR B C 1
ATOM 7725 O O . TYR B 1 452 ? -30.845 -24.331 28.809 1.00 17.54 452 TYR B O 1
ATOM 7734 N N . GLN B 1 453 ? -30.022 -26.426 28.684 1.00 17.56 453 GLN B N 1
ATOM 7735 C CA . GLN B 1 453 ? -29.887 -26.382 27.230 1.00 18.24 453 GLN B CA 1
ATOM 7736 C C . GLN B 1 453 ? -31.202 -26.150 26.486 1.00 18.21 453 GLN B C 1
ATOM 7737 O O . GLN B 1 453 ? -31.194 -25.358 25.529 1.00 20.60 453 GLN B O 1
ATOM 7743 N N . PRO B 1 454 ? -32.324 -26.787 26.826 1.00 16.57 454 PRO B N 1
ATOM 7744 C CA . PRO B 1 454 ? -33.565 -26.495 26.080 1.00 16.93 454 PRO B CA 1
ATOM 7745 C C . PRO B 1 454 ? -33.998 -25.042 26.195 1.00 18.76 454 PRO B C 1
ATOM 7746 O O . PRO B 1 454 ? -34.442 -24.449 25.200 1.00 20.65 454 PRO B O 1
ATOM 7750 N N . LEU B 1 455 ? -33.837 -24.440 27.383 1.00 17.82 455 LEU B N 1
ATOM 7751 C CA . LEU B 1 455 ? -34.137 -23.022 27.543 1.00 17.24 455 LEU B CA 1
ATOM 7752 C C . LEU B 1 455 ? -33.222 -22.162 26.688 1.00 16.59 455 LEU B C 1
ATOM 7753 O O . LEU B 1 455 ? -33.691 -21.259 25.980 1.00 15.53 455 LEU B O 1
ATOM 7758 N N . LEU B 1 456 ? -31.907 -22.421 26.749 1.00 15.50 456 LEU B N 1
ATOM 7759 C CA . LEU B 1 456 ? -30.960 -21.626 25.974 1.00 13.06 456 LEU B CA 1
ATOM 7760 C C . LEU B 1 456 ? -31.245 -21.757 24.489 1.00 17.22 456 LEU B C 1
ATOM 7761 O O . LEU B 1 456 ? -31.211 -20.763 23.762 1.00 16.56 456 LEU B O 1
ATOM 7766 N N . GLU B 1 457 ? -31.551 -22.974 24.035 1.00 17.79 457 GLU B N 1
ATOM 7767 C CA . GLU B 1 457 ? -31.886 -23.196 22.634 1.00 16.12 457 GLU B CA 1
ATOM 7768 C C . GLU B 1 457 ? -33.112 -22.399 22.230 1.00 15.90 457 GLU B C 1
ATOM 7769 O O . GLU B 1 457 ? -33.138 -21.791 21.154 1.00 17.06 457 GLU B O 1
ATOM 7775 N N . TRP B 1 458 ? -34.144 -22.384 23.074 1.00 19.18 458 TRP B N 1
ATOM 7776 C CA . TRP B 1 458 ? -35.307 -21.559 22.766 1.00 15.54 458 TRP B CA 1
ATOM 7777 C C . TRP B 1 458 ? -34.928 -20.083 22.657 1.00 16.00 458 TRP B C 1
ATOM 7778 O O . TRP B 1 458 ? -35.367 -19.382 21.733 1.00 16.10 458 TRP B O 1
ATOM 7789 N N . LEU B 1 459 ? -34.078 -19.600 23.566 1.00 13.65 459 LEU B N 1
ATOM 7790 C CA . LEU B 1 459 ? -33.669 -18.196 23.504 1.00 13.38 459 LEU B CA 1
ATOM 7791 C C . LEU B 1 459 ? -32.852 -17.908 22.251 1.00 13.41 459 LEU B C 1
ATOM 7792 O O . LEU B 1 459 ? -32.983 -16.838 21.639 1.00 14.25 459 LEU B O 1
ATOM 7797 N N . ARG B 1 460 ? -32.020 -18.863 21.852 1.00 13.95 460 ARG B N 1
ATOM 7798 C CA . ARG B 1 460 ? -31.140 -18.699 20.707 1.00 13.49 460 ARG B CA 1
ATOM 7799 C C . ARG B 1 460 ? -31.912 -18.791 19.405 1.00 14.73 460 ARG B C 1
ATOM 7800 O O . ARG B 1 460 ? -31.480 -18.221 18.399 1.00 15.56 460 ARG B O 1
ATOM 7808 N N . ASN B 1 461 ? -33.040 -19.481 19.407 1.00 15.79 461 ASN B N 1
ATOM 7809 C CA . ASN B 1 461 ? -33.874 -19.508 18.213 1.00 14.60 461 ASN B CA 1
ATOM 7810 C C . ASN B 1 461 ? -34.845 -18.339 18.149 1.00 18.59 461 ASN B C 1
ATOM 7811 O O . ASN B 1 461 ? -35.227 -17.926 17.047 1.00 21.89 461 ASN B O 1
ATOM 7816 N N . ASN B 1 462 ? -35.258 -17.785 19.296 1.00 16.84 462 ASN B N 1
ATOM 7817 C CA . ASN B 1 462 ? -36.314 -16.782 19.279 1.00 15.87 462 ASN B CA 1
ATOM 7818 C C . ASN B 1 462 ? -35.863 -15.349 19.524 1.00 17.06 462 ASN B C 1
ATOM 7819 O O . ASN B 1 462 ? -36.566 -14.428 19.094 1.00 17.64 462 ASN B O 1
ATOM 7824 N N . ILE B 1 463 ? -34.726 -15.128 20.187 1.00 16.34 463 ILE B N 1
ATOM 7825 C CA . ILE B 1 463 ? -34.356 -13.779 20.602 1.00 14.72 463 ILE B CA 1
ATOM 7826 C C . ILE B 1 463 ? -32.949 -13.392 20.168 1.00 14.91 463 ILE B C 1
ATOM 7827 O O . ILE B 1 463 ? -32.755 -12.359 19.520 1.00 17.11 463 ILE B O 1
ATOM 7832 N N . HIS B 1 464 ? -31.959 -14.209 20.540 1.00 16.83 464 HIS B N 1
ATOM 7833 C CA . HIS B 1 464 ? -30.558 -13.790 20.446 1.00 15.39 464 HIS B CA 1
ATOM 7834 C C . HIS B 1 464 ? -30.069 -13.398 19.059 1.00 16.20 464 HIS B C 1
ATOM 7835 O O . HIS B 1 464 ? -29.367 -12.378 18.962 1.00 14.95 464 HIS B O 1
ATOM 7842 N N . PRO B 1 465 ? -30.343 -14.138 17.975 1.00 16.20 465 PRO B N 1
ATOM 7843 C CA . PRO B 1 465 ? -29.629 -13.885 16.714 1.00 14.65 465 PRO B CA 1
ATOM 7844 C C . PRO B 1 465 ? -30.187 -12.740 15.889 1.00 18.35 465 PRO B C 1
ATOM 7845 O O . PRO B 1 465 ? -29.635 -12.449 14.822 1.00 18.77 465 PRO B O 1
ATOM 7849 N N . PHE B 1 466 ? -31.264 -12.096 16.334 1.00 16.85 466 PHE B N 1
ATOM 7850 C CA . PHE B 1 466 ? -31.947 -11.118 15.499 1.00 17.27 466 PHE B CA 1
ATOM 7851 C C . PHE B 1 466 ? -31.430 -9.703 15.666 1.00 18.68 466 PHE B C 1
ATOM 7852 O O . PHE B 1 466 ? -31.700 -8.859 14.799 1.00 17.52 466 PHE B O 1
ATOM 7860 N N . GLY B 1 467 ? -30.668 -9.428 16.716 1.00 17.08 467 GLY B N 1
ATOM 7861 C CA . GLY B 1 467 ? -30.190 -8.076 16.904 1.00 13.63 467 GLY B CA 1
ATOM 7862 C C . GLY B 1 467 ? -31.354 -7.112 17.041 1.00 18.19 467 GLY B C 1
ATOM 7863 O O . GLY B 1 467 ? -32.335 -7.383 17.739 1.00 20.82 467 GLY B O 1
ATOM 7864 N N . ARG B 1 468 ? -31.252 -5.979 16.347 1.00 16.90 468 ARG B N 1
ATOM 7865 C CA . ARG B 1 468 ? -32.278 -4.939 16.336 1.00 18.56 468 ARG B CA 1
ATOM 7866 C C . ARG B 1 468 ? -33.317 -5.119 15.243 1.00 14.95 468 ARG B C 1
ATOM 7867 O O . ARG B 1 468 ? -34.080 -4.183 14.988 1.00 20.18 468 ARG B O 1
ATOM 7875 N N . PHE B 1 469 ? -33.354 -6.274 14.573 1.00 15.05 469 PHE B N 1
ATOM 7876 C CA . PHE B 1 469 ? -34.254 -6.425 13.433 1.00 18.41 469 PHE B CA 1
ATOM 7877 C C . PHE B 1 469 ? -35.703 -6.130 13.812 1.00 17.65 469 PHE B C 1
ATOM 7878 O O . PHE B 1 469 ? -36.434 -5.493 13.047 1.00 19.81 469 PHE B O 1
ATOM 7886 N N . TYR B 1 470 ? -36.134 -6.592 14.977 1.00 19.86 470 TYR B N 1
ATOM 7887 C CA . TYR B 1 470 ? -37.487 -6.359 15.458 1.00 18.37 470 TYR B CA 1
ATOM 7888 C C . TYR B 1 470 ? -37.453 -5.361 16.608 1.00 18.92 470 TYR B C 1
ATOM 7889 O O . TYR B 1 470 ? -36.551 -5.388 17.449 1.00 19.08 470 TYR B O 1
ATOM 7898 N N . THR B 1 471 ? -38.463 -4.503 16.676 1.00 25.20 471 THR B N 1
ATOM 7899 C CA . THR B 1 471 ? -38.629 -3.718 17.884 1.00 26.33 471 THR B CA 1
ATOM 7900 C C . THR B 1 471 ? -38.961 -4.658 19.050 1.00 21.61 471 THR B C 1
ATOM 7901 O O . THR B 1 471 ? -39.266 -5.844 18.860 1.00 24.48 471 THR B O 1
ATOM 7905 N N . SER B 1 472 ? -38.891 -4.120 20.269 1.00 22.54 472 SER B N 1
ATOM 7906 C CA . SER B 1 472 ? -39.283 -4.887 21.454 1.00 27.10 472 SER B CA 1
ATOM 7907 C C . SER B 1 472 ? -40.661 -5.509 21.270 1.00 25.87 472 SER B C 1
ATOM 7908 O O . SER B 1 472 ? -40.853 -6.717 21.481 1.00 26.91 472 SER B O 1
ATOM 7911 N N A ASN B 1 473 ? -41.648 -4.706 20.881 0.57 30.27 473 ASN B N 1
ATOM 7912 N N B ASN B 1 473 ? -41.629 -4.681 20.867 0.43 29.88 473 ASN B N 1
ATOM 7913 C CA A ASN B 1 473 ? -42.981 -5.282 20.758 0.57 28.70 473 ASN B CA 1
ATOM 7914 C CA B ASN B 1 473 ? -43.004 -5.129 20.679 0.43 28.77 473 ASN B CA 1
ATOM 7915 C C A ASN B 1 473 ? -43.134 -6.161 19.521 0.57 25.57 473 ASN B C 1
ATOM 7916 C C B ASN B 1 473 ? -43.113 -6.129 19.537 0.43 25.75 473 ASN B C 1
ATOM 7917 O O A ASN B 1 473 ? -43.864 -7.151 19.574 0.57 25.29 473 ASN B O 1
ATOM 7918 O O B ASN B 1 473 ? -43.812 -7.139 19.658 0.43 25.57 473 ASN B O 1
ATOM 7927 N N . GLU B 1 474 ? -42.444 -5.854 18.415 1.00 21.43 474 GLU B N 1
ATOM 7928 C CA . GLU B 1 474 ? -42.479 -6.772 17.282 1.00 19.68 474 GLU B CA 1
ATOM 7929 C C . GLU B 1 474 ? -41.941 -8.140 17.680 1.00 23.95 474 GLU B C 1
ATOM 7930 O O . GLU B 1 474 ? -42.514 -9.179 17.318 1.00 21.15 474 GLU B O 1
ATOM 7936 N N . LEU B 1 475 ? -40.824 -8.154 18.412 1.00 22.10 475 LEU B N 1
ATOM 7937 C CA . LEU B 1 475 ? -40.240 -9.404 18.880 1.00 21.58 475 LEU B CA 1
ATOM 7938 C C . LEU B 1 475 ? -41.204 -10.154 19.789 1.00 16.58 475 LEU B C 1
ATOM 7939 O O . LEU B 1 475 ? -41.425 -11.365 19.631 1.00 17.78 475 LEU B O 1
ATOM 7944 N N . CYS B 1 476 ? -41.771 -9.450 20.768 1.00 16.10 476 CYS B N 1
ATOM 7945 C CA . CYS B 1 476 ? -42.677 -10.102 21.705 1.00 17.18 476 CYS B CA 1
ATOM 7946 C C . CYS B 1 476 ? -43.898 -10.678 20.986 1.00 21.57 476 CYS B C 1
ATOM 7947 O O . CYS B 1 476 ? -44.321 -11.805 21.269 1.00 19.96 476 CYS B O 1
ATOM 7950 N N . GLN B 1 477 ? -44.448 -9.942 20.014 1.00 18.69 477 GLN B N 1
ATOM 7951 C CA . GLN B 1 477 ? -45.591 -10.444 19.251 1.00 21.32 477 GLN B CA 1
ATOM 7952 C C . GLN B 1 477 ? -45.226 -11.676 18.434 1.00 21.29 477 GLN B C 1
ATOM 7953 O O . GLN B 1 477 ? -45.972 -12.663 18.415 1.00 22.74 477 GLN B O 1
ATOM 7959 N N . LYS B 1 478 ? -44.082 -11.642 17.748 1.00 17.13 478 LYS B N 1
ATOM 7960 C CA . LYS B 1 478 ? -43.669 -12.797 16.962 1.00 19.08 478 LYS B CA 1
ATOM 7961 C C . LYS B 1 478 ? -43.488 -14.032 17.836 1.00 20.28 478 LYS B C 1
ATOM 7962 O O . LYS B 1 478 ? -43.878 -15.141 17.450 1.00 23.21 478 LYS B O 1
ATOM 7968 N N . ILE B 1 479 ? -42.885 -13.865 19.015 1.00 17.54 479 ILE B N 1
ATOM 7969 C CA . ILE B 1 479 ? -42.577 -15.026 19.846 1.00 21.10 479 ILE B CA 1
ATOM 7970 C C . ILE B 1 479 ? -43.809 -15.529 20.575 1.00 17.99 479 ILE B C 1
ATOM 7971 O O . ILE B 1 479 ? -44.065 -16.737 20.624 1.00 22.67 479 ILE B O 1
ATOM 7976 N N . THR B 1 480 ? -44.563 -14.622 21.185 1.00 16.59 480 THR B N 1
ATOM 7977 C CA . THR B 1 480 ? -45.594 -14.997 22.143 1.00 18.07 480 THR B CA 1
ATOM 7978 C C . THR B 1 480 ? -47.007 -14.827 21.612 1.00 24.59 480 THR B C 1
ATOM 7979 O O . THR B 1 480 ? -47.959 -15.257 22.276 1.00 25.48 480 THR B O 1
ATOM 7983 N N . GLY B 1 481 ? -47.176 -14.213 20.450 1.00 23.26 481 GLY B N 1
ATOM 7984 C CA . GLY B 1 481 ? -48.487 -13.989 19.902 1.00 20.34 481 GLY B CA 1
ATOM 7985 C C . GLY B 1 481 ? -49.122 -12.672 20.278 1.00 21.19 481 GLY B C 1
ATOM 7986 O O . GLY B 1 481 ? -50.121 -12.292 19.648 1.00 26.36 481 GLY B O 1
ATOM 7987 N N . ASN B 1 482 ? -48.602 -11.976 21.290 1.00 18.64 482 ASN B N 1
ATOM 7988 C CA . ASN B 1 482 ? -49.175 -10.730 21.778 1.00 20.45 482 ASN B CA 1
ATOM 7989 C C . ASN B 1 482 ? -48.091 -9.738 22.165 1.00 19.39 482 ASN B C 1
ATOM 7990 O O . ASN B 1 482 ? -46.977 -10.137 22.531 1.00 18.06 482 ASN B O 1
ATOM 7995 N N . PRO B 1 483 ? -48.399 -8.442 22.128 1.00 20.67 483 PRO B N 1
ATOM 7996 C CA . PRO B 1 483 ? -47.471 -7.445 22.672 1.00 25.60 483 PRO B CA 1
ATOM 7997 C C . PRO B 1 483 ? -47.341 -7.614 24.170 1.00 22.47 483 PRO B C 1
ATOM 7998 O O . PRO B 1 483 ? -48.042 -8.441 24.762 1.00 21.59 483 PRO B O 1
ATOM 8002 N N . LEU B 1 484 ? -46.467 -6.828 24.791 1.00 19.27 484 LEU B N 1
ATOM 8003 C CA . LEU B 1 484 ? -46.240 -6.953 26.225 1.00 16.83 484 LEU B CA 1
ATOM 8004 C C . LEU B 1 484 ? -47.539 -6.811 27.012 1.00 21.26 484 LEU B C 1
ATOM 8005 O O . LEU B 1 484 ? -48.287 -5.850 26.831 1.00 21.59 484 LEU B O 1
ATOM 8010 N N . GLN B 1 485 ? -47.809 -7.781 27.884 1.00 16.67 485 GLN B N 1
ATOM 8011 C CA . GLN B 1 485 ? -48.917 -7.715 28.830 1.00 17.58 485 GLN B CA 1
ATOM 8012 C C . GLN B 1 485 ? -48.349 -7.920 30.223 1.00 15.56 485 GLN B C 1
ATOM 8013 O O . GLN B 1 485 ? -47.725 -8.955 30.491 1.00 16.76 485 GLN B O 1
ATOM 8019 N N . PHE B 1 486 ? -48.588 -6.945 31.106 1.00 18.97 486 PHE B N 1
ATOM 8020 C CA . PHE B 1 486 ? -48.210 -7.053 32.510 1.00 17.15 486 PHE B CA 1
ATOM 8021 C C . PHE B 1 486 ? -48.859 -8.249 33.207 1.00 17.14 486 PHE B C 1
ATOM 8022 O O . PHE B 1 486 ? -48.367 -8.702 34.257 1.00 16.08 486 PHE B O 1
ATOM 8030 N N . SER B 1 487 ? -49.953 -8.767 32.648 1.00 19.24 487 SER B N 1
ATOM 8031 C CA . SER B 1 487 ? -50.624 -9.906 33.250 1.00 20.05 487 SER B CA 1
ATOM 8032 C C . SER B 1 487 ? -49.703 -11.110 33.361 1.00 17.37 487 SER B C 1
ATOM 8033 O O . SER B 1 487 ? -49.845 -11.903 34.295 1.00 16.76 487 SER B O 1
ATOM 8036 N N . TYR B 1 488 ? -48.739 -11.260 32.438 1.00 15.60 488 TYR B N 1
ATOM 8037 C CA . TYR B 1 488 ? -47.799 -12.377 32.556 1.00 18.96 488 TYR B CA 1
ATOM 8038 C C . TYR B 1 488 ? -46.980 -12.271 33.842 1.00 14.76 488 TYR B C 1
ATOM 8039 O O . TYR B 1 488 ? -46.820 -13.255 34.569 1.00 14.73 488 TYR B O 1
ATOM 8048 N N . PHE B 1 489 ? -46.457 -11.077 34.137 1.00 15.66 489 PHE B N 1
ATOM 8049 C CA . PHE B 1 489 ? -45.741 -10.881 35.388 1.00 14.31 489 PHE B CA 1
ATOM 8050 C C . PHE B 1 489 ? -46.661 -11.096 36.581 1.00 14.51 489 PHE B C 1
ATOM 8051 O O . PHE B 1 489 ? -46.263 -11.722 37.563 1.00 15.33 489 PHE B O 1
ATOM 8059 N N . LEU B 1 490 ? -47.899 -10.602 36.500 1.00 14.84 490 LEU B N 1
ATOM 8060 C CA . LEU B 1 490 ? -48.811 -10.743 37.636 1.00 17.01 490 LEU B CA 1
ATOM 8061 C C . LEU B 1 490 ? -49.115 -12.213 37.913 1.00 17.62 490 LEU B C 1
ATOM 8062 O O . LEU B 1 490 ? -49.111 -12.653 39.067 1.00 16.94 490 LEU B O 1
ATOM 8067 N N . ASP B 1 491 ? -49.346 -12.990 36.858 1.00 15.31 491 ASP B N 1
ATOM 8068 C CA . ASP B 1 491 ? -49.639 -14.410 36.993 1.00 19.22 491 ASP B CA 1
ATOM 8069 C C . ASP B 1 491 ? -48.423 -15.184 37.502 1.00 15.16 491 ASP B C 1
ATOM 8070 O O . ASP B 1 491 ? -48.553 -16.087 38.338 1.00 17.80 491 ASP B O 1
ATOM 8075 N N . TYR B 1 492 ? -47.226 -14.840 37.014 1.00 14.83 492 TYR B N 1
ATOM 8076 C CA . TYR B 1 492 ? -46.010 -15.474 37.517 1.00 15.51 492 TYR B CA 1
ATOM 8077 C C . TYR B 1 492 ? -45.810 -15.177 39.002 1.00 14.43 492 TYR B C 1
ATOM 8078 O O . TYR B 1 492 ? -45.479 -16.074 39.793 1.00 16.77 492 TYR B O 1
ATOM 8087 N N . ALA B 1 493 ? -46.042 -13.926 39.403 1.00 14.48 493 ALA B N 1
ATOM 8088 C CA . ALA B 1 493 ? -45.861 -13.551 40.801 1.00 14.56 493 ALA B CA 1
ATOM 8089 C C . ALA B 1 493 ? -46.904 -14.219 41.684 1.00 16.82 493 ALA B C 1
ATOM 8090 O O . ALA B 1 493 ? -46.568 -14.739 42.755 1.00 20.38 493 ALA B O 1
ATOM 8092 N N . ALA B 1 494 ? -48.171 -14.221 41.248 1.00 19.97 494 ALA B N 1
ATOM 8093 C CA . ALA B 1 494 ? -49.217 -14.876 42.026 1.00 22.81 494 ALA B CA 1
ATOM 8094 C C . ALA B 1 494 ? -48.958 -16.370 42.136 1.00 24.40 494 ALA B C 1
ATOM 8095 O O . ALA B 1 494 ? -49.162 -16.962 43.199 1.00 25.59 494 ALA B O 1
ATOM 8097 N N . GLY B 1 495 ? -48.486 -16.998 41.055 1.00 19.83 495 GLY B N 1
ATOM 8098 C CA . GLY B 1 495 ? -48.163 -18.412 41.117 1.00 20.32 495 GLY B CA 1
ATOM 8099 C C . GLY B 1 495 ? -47.069 -18.724 42.116 1.00 22.10 495 GLY B C 1
ATOM 8100 O O . GLY B 1 495 ? -47.171 -19.689 42.879 1.00 24.98 495 GLY B O 1
ATOM 8101 N N . LYS B 1 496 ? -46.002 -17.916 42.131 1.00 18.70 496 LYS B N 1
ATOM 8102 C CA . LYS B 1 496 ? -44.914 -18.196 43.063 1.00 19.75 496 LYS B CA 1
ATOM 8103 C C . LYS B 1 496 ? -45.327 -17.913 44.504 1.00 21.80 496 LYS B C 1
ATOM 8104 O O . LYS B 1 496 ? -45.036 -18.705 45.407 1.00 25.64 496 LYS B O 1
ATOM 8110 N N . PHE B 1 497 ? -46.006 -16.792 44.746 1.00 24.24 497 PHE B N 1
ATOM 8111 C CA . PHE B 1 497 ? -46.232 -16.377 46.127 1.00 25.35 497 PHE B CA 1
ATOM 8112 C C . PHE B 1 497 ? -47.534 -16.898 46.733 1.00 28.14 497 PHE B C 1
ATOM 8113 O O . PHE B 1 497 ? -47.579 -17.149 47.939 1.00 36.64 497 PHE B O 1
ATOM 8121 N N . LEU B 1 498 ? -48.584 -17.100 45.939 1.00 26.05 498 LEU B N 1
ATOM 8122 C CA . LEU B 1 498 ? -49.886 -17.491 46.463 1.00 24.53 498 LEU B CA 1
ATOM 8123 C C . LEU B 1 498 ? -50.263 -18.939 46.169 1.00 32.39 498 LEU B C 1
ATOM 8124 O O . LEU B 1 498 ? -51.278 -19.410 46.696 1.00 36.63 498 LEU B O 1
ATOM 8129 N N . ARG B 1 499 ? -49.493 -19.652 45.349 1.00 35.60 499 ARG B N 1
ATOM 8130 C CA . ARG B 1 499 ? -49.862 -21.008 44.934 1.00 36.99 499 ARG B CA 1
ATOM 8131 C C . ARG B 1 499 ? -48.756 -22.026 45.206 1.00 36.01 499 ARG B C 1
ATOM 8132 O O . ARG B 1 499 ? -47.798 -21.745 45.924 1.00 41.49 499 ARG B O 1
#